Protein AF-0000000080311265 (afdb_homodimer)

Foldseek 3Di:
DFAFPCAPAEEEEAAADFQQLQLVQVSLLRHYAYEYEAEPVGGPQQQPDDHDPSGDPVQQFSCFNYHFWYFHLVDLVSLVLSLLLQLLHQEYTYEDQQPPCVVSLNDPVSNCVSAFQYAYEYEAAAKNDDPCSRPHHALVVLCVLLCVQFAAAAPVDHRDDPPDSVLSNLQSVVRNVVSVVQVCCVPVVVDGYDYHITHSSVSSNVVVVVQVVVVVVPHHHGHDHAADPLQPPWGWAAAQVGFIKTFHQRDLLLLLLLCVLLVNNVCNPQDHSVSCNVCRVVRRVSNNVSRNHHHQVVVCVSSVVSVTDMDTDDDPVCVQVPPVCVVVVQWDWADDPRDIDTDGRDDDADDNRGGRGDGTNDDRNPCHVVCCCVSVVDDPVVVVVCVVVVRTHD/DFAFPCAPAEEEEAAADFQQLQLVQVSLLRHYAYEYEAEPVGGPQQQPDDHDPSGDPVQQQSCFNYHFWYFHLVDLVSLVLSLLLQLLHQEYTYEDQQPPCVVSLNDPVSNCVSAFQYAYEYEAAAKNDDPCSRPHHALVVLCVLLCVQFAAAAPVDGRDDPPDSVLSNLQSVVRNVVSVVQVCCVPVVVDGYDYHITHSSVSSNVVVVVQVVCVVVPHHHGHDHAADPLQPPWGWAAAQVGFIKTFHQRDLLLLLLLCVLLVNNVCNPQDHSVSCNVCRVVRRVSSNVSRNHHHQVVVCVSSVVSVTDMDTDDDPVCVQVPPVCVVVVQWDWADDPRDIDTDGRDDDADDNRGGRGDHTNDDRNPCHVVCCCVSVVDDPVVVVVCVVVVRTHD

Organism: NCBI:txid927083

InterPro domains:
  IPR003673 CoA-transferase family III [PF02515] (6-368)
  IPR023606 CoA-transferase family III domain 1 superfamily [G3DSA:3.40.50.10540] (5-386)
  IPR023606 CoA-transferase family III domain 1 superfamily [SSF89796] (4-392)
  IPR044855 CoA-transferase family III domain 3 superfamily [G3DSA:3.30.1540.10] (232-321)
  IPR050509 Coenzyme A-transferase family III [PTHR48228] (4-392)

Secondary structure (DSSP, 8-state):
----TTTT-EEEE---SSHHHHHHHHHHHTT-EEEEEE-TT--GGGGSSSEETTEEHHHHHHTTTEEEEEE-TTSHHHHHHHHHHHHT-SEEEE-SPTTHHHHTT-SHHHHHTT-TT-EEEEEESS-SSSTTTTS---HHHHHHHTTGGGGBS-TTSS---BSS-HHHHHHHHHHHHHHHHHHHHHHHS-----EEEEEHHHHHHHHTTTHHHHHHTT------TTS-TT-SSEEEEE-TTS-EEEEE--SHHHHHHHHHHTT-GGGTT--SHHHHHHTHHHHHHHHHHHHTTS-HHHHHHHHHHTT--EEE---HHHHHT-HHHHHTT-EEEEEETTEEEEEE--S-EESSS-----S----TTTTHHHHHHHHH---HHHHHHHHHTTSEE-/----TTTT-EEEE---SSHHHHHHHHHHHTT-EEEEEE-TT--GGGGSSSEETTEEHHHHHHTTTEEEEEE-TTSHHHHHHHHHHHHT-SEEEE-SPTTHHHHTT-SHHHHHTT-TT-EEEEEESS-SSSTTTTS---HHHHHHHTTGGGGBS-TTSS---BSS-HHHHHHHHHHHHHHHHHHHHHHHS-----EEEEEHHHHHHHTTTTHHHHHHTT------TTS-TT-SSEEEEE-TTS-EEEEE--SHHHHHHHHHHTT-GGGTT--SHHHHHHTHHHHHHHHHHHHTTS-HHHHHHHHHHTT--EEE---HHHHHT-HHHHHTT-EEEEEETTEEEEEE--S-EESSS-----S----TTTTHHHHHHHHH---HHHHHHHHHTTSEE-

Structure (mmCIF, N/CA/C/O backbone):
data_AF-0000000080311265-model_v1
#
loop_
_entity.id
_entity.type
_entity.pdbx_description
1 polymer 'L-carnitine dehydratase/bile acid-inducible protein F'
#
loop_
_atom_site.group_PDB
_atom_site.id
_atom_site.type_symbol
_atom_site.label_atom_id
_atom_site.label_alt_id
_atom_site.label_comp_id
_atom_site.label_asym_id
_atom_site.label_entity_id
_atom_site.label_seq_id
_atom_site.pdbx_PDB_ins_code
_atom_site.Cartn_x
_atom_site.Cartn_y
_atom_site.Cartn_z
_atom_site.occupancy
_atom_site.B_iso_or_equiv
_atom_site.auth_seq_id
_atom_site.auth_comp_id
_atom_site.auth_asym_id
_atom_site.auth_atom_id
_atom_site.pdbx_PDB_model_num
ATOM 1 N N . MET A 1 1 ? 17.156 -23.5 9.242 1 72 1 MET A N 1
ATOM 2 C CA . MET A 1 1 ? 16.125 -22.469 9.211 1 72 1 MET A CA 1
ATOM 3 C C . MET A 1 1 ? 15.117 -22.75 8.102 1 72 1 MET A C 1
ATOM 5 O O . MET A 1 1 ? 15.445 -23.391 7.105 1 72 1 MET A O 1
ATOM 9 N N . SER A 1 2 ? 13.812 -22.406 8.312 1 84.12 2 SER A N 1
ATOM 10 C CA . SER A 1 2 ? 12.758 -22.672 7.336 1 84.12 2 SER A CA 1
ATOM 11 C C . SER A 1 2 ? 13.023 -21.922 6.031 1 84.12 2 SER A C 1
ATOM 13 O O . SER A 1 2 ? 13.594 -20.828 6.035 1 84.12 2 SER A O 1
ATOM 15 N N . ARG A 1 3 ? 12.875 -22.562 4.984 1 93.5 3 ARG A N 1
ATOM 16 C CA . ARG A 1 3 ? 13 -21.984 3.646 1 93.5 3 ARG A CA 1
ATOM 17 C C . ARG A 1 3 ? 12.133 -20.734 3.498 1 93.5 3 ARG A C 1
ATOM 19 O O . ARG A 1 3 ? 11.062 -20.641 4.102 1 93.5 3 ARG A O 1
ATOM 26 N N . ARG A 1 4 ? 12.711 -19.797 2.826 1 97.38 4 ARG A N 1
ATOM 27 C CA . ARG A 1 4 ? 11.938 -18.609 2.486 1 97.38 4 ARG A CA 1
ATOM 28 C C . ARG A 1 4 ? 11.695 -18.531 0.983 1 97.38 4 ARG A C 1
ATOM 30 O O . ARG A 1 4 ? 12.438 -19.125 0.195 1 97.38 4 ARG A O 1
ATOM 37 N N . PRO A 1 5 ? 10.672 -17.797 0.537 1 98.38 5 PRO A N 1
ATOM 38 C CA . PRO A 1 5 ? 10.203 -17.891 -0.85 1 98.38 5 PRO A CA 1
ATOM 39 C C . PRO A 1 5 ? 11.227 -17.344 -1.851 1 98.38 5 PRO A C 1
ATOM 41 O O . PRO A 1 5 ? 11.242 -17.766 -3.008 1 98.38 5 PRO A O 1
ATOM 44 N N . LEU A 1 6 ? 12.148 -16.453 -1.394 1 98.56 6 LEU A N 1
ATOM 45 C CA . LEU A 1 6 ? 13.047 -15.828 -2.352 1 98.56 6 LEU A CA 1
ATOM 46 C C . LEU A 1 6 ? 14.492 -16.266 -2.107 1 98.56 6 LEU A C 1
ATOM 48 O O . LEU A 1 6 ? 15.43 -15.602 -2.553 1 98.56 6 LEU A O 1
ATOM 52 N N . ASP A 1 7 ? 14.641 -17.359 -1.31 1 98.12 7 ASP A N 1
ATOM 53 C CA . ASP A 1 7 ? 15.977 -17.938 -1.175 1 98.12 7 ASP A CA 1
ATOM 54 C C . ASP A 1 7 ? 16.594 -18.219 -2.543 1 98.12 7 ASP A C 1
ATOM 56 O O . ASP A 1 7 ? 15.93 -18.766 -3.426 1 98.12 7 ASP A O 1
ATOM 60 N N . GLY A 1 8 ? 17.844 -17.781 -2.715 1 97.62 8 GLY A N 1
ATOM 61 C CA . GLY A 1 8 ? 18.547 -18 -3.971 1 97.62 8 GLY A CA 1
ATOM 62 C C . GLY A 1 8 ? 18.469 -16.812 -4.914 1 97.62 8 GLY A C 1
ATOM 63 O O . GLY A 1 8 ? 19.219 -16.734 -5.891 1 97.62 8 GLY A O 1
ATOM 64 N N . VAL A 1 9 ? 17.578 -15.875 -4.691 1 98.69 9 VAL A N 1
ATOM 65 C CA . VAL A 1 9 ? 17.469 -14.672 -5.516 1 98.69 9 VAL A CA 1
ATOM 66 C C . VAL A 1 9 ? 18.484 -13.633 -5.059 1 98.69 9 VAL A C 1
ATOM 68 O O . VAL A 1 9 ? 18.578 -13.336 -3.867 1 98.69 9 VAL A O 1
ATOM 71 N N . ARG A 1 10 ? 19.25 -13.102 -5.941 1 98.81 10 ARG A N 1
ATOM 72 C CA . ARG A 1 10 ? 20.25 -12.078 -5.648 1 98.81 10 ARG A CA 1
ATOM 73 C C . ARG A 1 10 ? 19.781 -10.703 -6.121 1 98.81 10 ARG A C 1
ATOM 75 O O . ARG A 1 10 ? 19.406 -10.539 -7.281 1 98.81 10 ARG A O 1
ATOM 82 N N . VAL A 1 11 ? 19.797 -9.75 -5.215 1 98.94 11 VAL A N 1
ATOM 83 C CA . VAL A 1 11 ? 19.312 -8.398 -5.5 1 98.94 11 VAL A CA 1
ATOM 84 C C . VAL A 1 11 ? 20.453 -7.395 -5.305 1 98.94 11 VAL A C 1
ATOM 86 O O . VAL A 1 11 ? 21.125 -7.402 -4.27 1 98.94 11 VAL A O 1
ATOM 89 N N . LEU A 1 12 ? 20.688 -6.586 -6.301 1 98.94 12 LEU A N 1
ATOM 90 C CA . LEU A 1 12 ? 21.578 -5.441 -6.215 1 98.94 12 LEU A CA 1
ATOM 91 C C . LEU A 1 12 ? 20.797 -4.145 -6.043 1 98.94 12 LEU A C 1
ATOM 93 O O . LEU A 1 12 ? 20.078 -3.729 -6.953 1 98.94 12 LEU A O 1
ATOM 97 N N . GLU A 1 13 ? 20.906 -3.555 -4.891 1 98.88 13 GLU A N 1
ATOM 98 C CA . GLU A 1 13 ? 20.203 -2.32 -4.57 1 98.88 13 GLU A CA 1
ATOM 99 C C . GLU A 1 13 ? 21.125 -1.109 -4.684 1 98.88 13 GLU A C 1
ATOM 101 O O . GLU A 1 13 ? 22.109 -1.006 -3.953 1 98.88 13 GLU A O 1
ATOM 106 N N . LEU A 1 14 ? 20.766 -0.219 -5.586 1 98.5 14 LEU A N 1
ATOM 107 C CA . LEU A 1 14 ? 21.484 1.048 -5.715 1 98.5 14 LEU A CA 1
ATOM 108 C C . LEU A 1 14 ? 20.641 2.199 -5.164 1 98.5 14 LEU A C 1
ATOM 110 O O . LEU A 1 14 ? 21.141 3.32 -5.027 1 98.5 14 LEU A O 1
ATOM 114 N N . GLY A 1 15 ? 19.406 1.894 -4.84 1 93.81 15 GLY A N 1
ATOM 115 C CA . GLY A 1 15 ? 18.484 2.926 -4.398 1 93.81 15 GLY A CA 1
ATOM 116 C C . GLY A 1 15 ? 18.859 3.535 -3.062 1 93.81 15 GLY A C 1
ATOM 117 O O . GLY A 1 15 ? 19.625 2.941 -2.295 1 93.81 15 GLY A O 1
ATOM 118 N N . GLN A 1 16 ? 18.312 4.75 -2.775 1 93.88 16 GLN A N 1
ATOM 119 C CA . GLN A 1 16 ? 18.578 5.48 -1.542 1 93.88 16 GLN A CA 1
ATOM 120 C C . GLN A 1 16 ? 17.281 5.902 -0.858 1 93.88 16 GLN A C 1
ATOM 122 O O . GLN A 1 16 ? 16.219 5.855 -1.466 1 93.88 16 GLN A O 1
ATOM 127 N N . LEU A 1 17 ? 17.406 6.172 0.36 1 92.19 17 LEU A N 1
ATOM 128 C CA . LEU A 1 17 ? 16.312 6.668 1.177 1 92.19 17 LEU A CA 1
ATOM 129 C C . LEU A 1 17 ? 15.25 5.586 1.385 1 92.19 17 LEU A C 1
ATOM 131 O O . LEU A 1 17 ? 15.531 4.543 1.981 1 92.19 17 LEU A O 1
ATOM 135 N N . LEU A 1 18 ? 14.055 5.762 0.728 1 93.81 18 LEU A N 1
ATOM 136 C CA . LEU A 1 18 ? 13.023 4.867 1.25 1 93.81 18 LEU A CA 1
ATOM 137 C C . LEU A 1 18 ? 12.414 4.027 0.132 1 93.81 18 LEU A C 1
ATOM 139 O O . LEU A 1 18 ? 12.43 2.797 0.195 1 93.81 18 LEU A O 1
ATOM 143 N N . ALA A 1 19 ? 11.914 4.555 -0.961 1 96.25 19 ALA A N 1
ATOM 144 C CA . ALA A 1 19 ? 11.055 3.838 -1.896 1 96.25 19 ALA A CA 1
ATOM 145 C C . ALA A 1 19 ? 11.75 2.59 -2.434 1 96.25 19 ALA A C 1
ATOM 147 O O . ALA A 1 19 ? 11.297 1.469 -2.191 1 96.25 19 ALA A O 1
ATOM 148 N N . GLY A 1 20 ? 12.906 2.787 -3.141 1 97.62 20 GLY A N 1
ATOM 149 C CA . GLY A 1 20 ? 13.672 1.652 -3.633 1 97.62 20 GLY A CA 1
ATOM 150 C C . GLY A 1 20 ? 14.133 0.718 -2.529 1 97.62 20 GLY A C 1
ATOM 151 O O . GLY A 1 20 ? 13.844 -0.479 -2.561 1 97.62 20 GLY A O 1
ATOM 152 N N . PRO A 1 21 ? 14.758 1.279 -1.505 1 98.19 21 PRO A N 1
ATOM 153 C CA . PRO A 1 21 ? 15.266 0.469 -0.398 1 98.19 21 PRO A CA 1
ATOM 154 C C . PRO A 1 21 ? 14.172 -0.308 0.323 1 98.19 21 PRO A C 1
ATOM 156 O O . PRO A 1 21 ? 14.414 -1.412 0.818 1 98.19 21 PRO A O 1
ATOM 159 N N . TRP A 1 22 ? 12.922 0.229 0.453 1 98.44 22 TRP A N 1
ATOM 160 C CA . TRP A 1 22 ? 11.828 -0.504 1.092 1 98.44 22 TRP A CA 1
ATOM 161 C C . TRP A 1 22 ? 11.477 -1.754 0.295 1 98.44 22 TRP A C 1
ATOM 163 O O . TRP A 1 22 ? 11.203 -2.809 0.873 1 98.44 22 TRP A O 1
ATOM 173 N N . ALA A 1 23 ? 11.445 -1.627 -1.029 1 98.88 23 ALA A N 1
ATOM 174 C CA . ALA A 1 23 ? 11.242 -2.807 -1.865 1 98.88 23 ALA A CA 1
ATOM 175 C C . ALA A 1 23 ? 12.289 -3.875 -1.571 1 98.88 23 ALA A C 1
ATOM 177 O O . ALA A 1 23 ? 11.953 -5.043 -1.359 1 98.88 23 ALA A O 1
ATOM 178 N N . ALA A 1 24 ? 13.547 -3.447 -1.541 1 98.94 24 ALA A N 1
ATOM 179 C CA . ALA A 1 24 ? 14.641 -4.379 -1.293 1 98.94 24 ALA A CA 1
ATOM 180 C C . ALA A 1 24 ? 14.539 -4.992 0.102 1 98.94 24 ALA A C 1
ATOM 182 O O . ALA A 1 24 ? 14.875 -6.16 0.301 1 98.94 24 ALA A O 1
ATOM 183 N N . THR A 1 25 ? 14.102 -4.195 1.094 1 98.88 25 THR A N 1
ATOM 184 C CA . THR A 1 25 ? 13.93 -4.68 2.459 1 98.88 25 THR A CA 1
ATOM 185 C C . THR A 1 25 ? 12.898 -5.809 2.506 1 98.88 25 THR A C 1
ATOM 187 O O . THR A 1 25 ? 13.125 -6.828 3.164 1 98.88 25 THR A O 1
ATOM 190 N N . MET A 1 26 ? 11.781 -5.613 1.833 1 98.88 26 MET A N 1
ATOM 191 C CA . MET A 1 26 ? 10.766 -6.66 1.794 1 98.88 26 MET A CA 1
ATOM 192 C C . MET A 1 26 ? 11.312 -7.93 1.155 1 98.88 26 MET A C 1
ATOM 194 O O . MET A 1 26 ? 11.086 -9.031 1.663 1 98.88 26 MET A O 1
ATOM 198 N N . LEU A 1 27 ? 12.055 -7.77 0.03 1 98.94 27 LEU A N 1
ATOM 199 C CA . LEU A 1 27 ? 12.633 -8.938 -0.628 1 98.94 27 LEU A CA 1
ATOM 200 C C . LEU A 1 27 ? 13.625 -9.641 0.288 1 98.94 27 LEU A C 1
ATOM 202 O O . LEU A 1 27 ? 13.641 -10.875 0.363 1 98.94 27 LEU A O 1
ATOM 206 N N . ALA A 1 28 ? 14.453 -8.859 1.021 1 98.94 28 ALA A N 1
ATOM 207 C CA . ALA A 1 28 ? 15.438 -9.422 1.947 1 98.94 28 ALA A CA 1
ATOM 208 C C . ALA A 1 28 ? 14.742 -10.172 3.086 1 98.94 28 ALA A C 1
ATOM 210 O O . ALA A 1 28 ? 15.188 -11.25 3.48 1 98.94 28 ALA A O 1
ATOM 211 N N . TYR A 1 29 ? 13.711 -9.617 3.654 1 98.81 29 TYR A N 1
ATOM 212 C CA . TYR A 1 29 ? 12.938 -10.219 4.738 1 98.81 29 TYR A CA 1
ATOM 213 C C . TYR A 1 29 ? 12.414 -11.594 4.344 1 98.81 29 TYR A C 1
ATOM 215 O O . TYR A 1 29 ? 12.336 -12.5 5.176 1 98.81 29 TYR A O 1
ATOM 223 N N . PHE A 1 30 ? 12.094 -11.75 3.037 1 98.88 30 PHE A N 1
ATOM 224 C CA . PHE A 1 30 ? 11.523 -12.992 2.545 1 98.88 30 PHE A CA 1
ATOM 225 C C . PHE A 1 30 ? 12.594 -13.844 1.868 1 98.88 30 PHE A C 1
ATOM 227 O O . PHE A 1 30 ? 12.273 -14.789 1.145 1 98.88 30 PHE A O 1
ATOM 234 N N . GLY A 1 31 ? 13.906 -13.508 2.025 1 98.69 31 GLY A N 1
ATOM 235 C CA . GLY A 1 31 ? 14.922 -14.508 1.783 1 98.69 31 GLY A CA 1
ATOM 236 C C . GLY A 1 31 ? 15.938 -14.094 0.734 1 98.69 31 GLY A C 1
ATOM 237 O O . GLY A 1 31 ? 16.984 -14.727 0.582 1 98.69 31 GLY A O 1
ATOM 238 N N . ALA A 1 32 ? 15.719 -13.008 -0.029 1 98.88 32 ALA A N 1
ATOM 239 C CA . ALA A 1 32 ? 16.656 -12.586 -1.067 1 98.88 32 ALA A CA 1
ATOM 240 C C . ALA A 1 32 ? 17.984 -12.141 -0.46 1 98.88 32 ALA A C 1
ATOM 242 O O . ALA A 1 32 ? 18.016 -11.57 0.634 1 98.88 32 ALA A O 1
ATOM 243 N N . ASP A 1 33 ? 19.047 -12.461 -1.153 1 98.81 33 ASP A N 1
ATOM 244 C CA . ASP A 1 33 ? 20.359 -11.914 -0.816 1 98.81 33 ASP A CA 1
ATOM 245 C C . ASP A 1 33 ? 20.547 -10.523 -1.413 1 98.81 33 ASP A C 1
ATOM 247 O O . ASP A 1 33 ? 20.828 -10.383 -2.605 1 98.81 33 ASP A O 1
ATOM 251 N N . VAL A 1 34 ? 20.438 -9.508 -0.558 1 98.94 34 VAL A N 1
ATOM 252 C CA . VAL A 1 34 ? 20.438 -8.133 -1.043 1 98.94 34 VAL A CA 1
ATOM 253 C C . VAL A 1 34 ? 21.781 -7.48 -0.749 1 98.94 34 VAL A C 1
ATOM 255 O O . VAL A 1 34 ? 22.203 -7.395 0.409 1 98.94 34 VAL A O 1
ATOM 258 N N . ILE A 1 35 ? 22.469 -7.059 -1.793 1 98.94 35 ILE A N 1
ATOM 259 C CA . ILE A 1 35 ? 23.656 -6.219 -1.711 1 98.94 35 ILE A CA 1
ATOM 260 C C . ILE A 1 35 ? 23.266 -4.754 -1.912 1 98.94 35 ILE A C 1
ATOM 262 O O . ILE A 1 35 ? 22.812 -4.367 -2.992 1 98.94 35 ILE A O 1
ATOM 266 N N . LYS A 1 36 ? 23.359 -4.02 -0.889 1 98.88 36 LYS A N 1
ATOM 267 C CA . LYS A 1 36 ? 23.094 -2.588 -0.956 1 98.88 36 LYS A CA 1
ATOM 268 C C . LYS A 1 36 ? 24.375 -1.798 -1.236 1 98.88 36 LYS A C 1
ATOM 270 O O . LYS A 1 36 ? 25.266 -1.742 -0.396 1 98.88 36 LYS A O 1
ATOM 275 N N . VAL A 1 37 ? 24.406 -1.19 -2.375 1 98.88 37 VAL A N 1
ATOM 276 C CA . VAL A 1 37 ? 25.531 -0.331 -2.74 1 98.88 37 VAL A CA 1
ATOM 277 C C . VAL A 1 37 ? 25.281 1.087 -2.232 1 98.88 37 VAL A C 1
ATOM 279 O O . VAL A 1 37 ? 24.234 1.676 -2.502 1 98.88 37 VAL A O 1
ATOM 282 N N . GLU A 1 38 ? 26.203 1.57 -1.474 1 98.38 38 GLU A N 1
ATOM 283 C CA . GLU A 1 38 ? 26.125 2.912 -0.903 1 98.38 38 GLU A CA 1
ATOM 284 C C . GLU A 1 38 ? 27.297 3.77 -1.348 1 98.38 38 GLU A C 1
ATOM 286 O O . GLU A 1 38 ? 28.391 3.252 -1.602 1 98.38 38 GLU A O 1
ATOM 291 N N . PRO A 1 39 ? 27.109 5.109 -1.494 1 97.25 39 PRO A N 1
ATOM 292 C CA . PRO A 1 39 ? 28.25 5.992 -1.707 1 97.25 39 PRO A CA 1
ATOM 293 C C . PRO A 1 39 ? 29.156 6.102 -0.477 1 97.25 39 PRO A C 1
ATOM 295 O O . PRO A 1 39 ? 28.766 5.68 0.615 1 97.25 39 PRO A O 1
ATOM 298 N N . PRO A 1 40 ? 30.406 6.598 -0.57 1 95.88 40 PRO A N 1
ATOM 299 C CA . PRO A 1 40 ? 31.328 6.695 0.562 1 95.88 40 PRO A CA 1
ATOM 300 C C . PRO A 1 40 ? 30.719 7.422 1.758 1 95.88 40 PRO A C 1
ATOM 302 O O . PRO A 1 40 ? 31.031 7.098 2.906 1 95.88 40 PRO A O 1
ATOM 305 N N . GLY A 1 41 ? 29.844 8.328 1.619 1 93.12 41 GLY A N 1
ATOM 306 C CA . GLY A 1 41 ? 29.188 9.031 2.715 1 93.12 41 GLY A CA 1
ATOM 307 C C . GLY A 1 41 ? 27.969 8.297 3.238 1 93.12 41 GLY A C 1
ATOM 308 O O . GLY A 1 41 ? 27.406 8.68 4.273 1 93.12 41 GLY A O 1
ATOM 309 N N . GLY A 1 42 ? 27.641 7.184 2.615 1 96.19 42 GLY A N 1
ATOM 310 C CA . GLY A 1 42 ? 26.516 6.367 3.023 1 96.19 42 GLY A CA 1
ATOM 311 C C . GLY A 1 42 ? 25.188 6.895 2.516 1 96.19 42 GLY A C 1
ATOM 312 O O . GLY A 1 42 ? 25.109 8.008 2 1 96.19 42 GLY A O 1
ATOM 313 N N . ASP A 1 43 ? 24.172 6.062 2.604 1 95.12 43 ASP A N 1
ATOM 314 C CA . ASP A 1 43 ? 22.797 6.488 2.377 1 95.12 43 ASP A CA 1
ATOM 315 C C . ASP A 1 43 ? 22.391 7.582 3.361 1 95.12 43 ASP A C 1
ATOM 317 O O . ASP A 1 43 ? 22.625 7.457 4.566 1 95.12 43 ASP A O 1
ATOM 321 N N . PRO A 1 44 ? 21.734 8.664 2.863 1 89.38 44 PRO A N 1
ATOM 322 C CA . PRO A 1 44 ? 21.359 9.766 3.76 1 89.38 44 PRO A CA 1
ATOM 323 C C . PRO A 1 44 ? 20.469 9.305 4.914 1 89.38 44 PRO A C 1
ATOM 325 O O . PRO A 1 44 ? 20.516 9.883 6 1 89.38 44 PRO A O 1
ATOM 328 N N . ILE A 1 45 ? 19.75 8.234 4.836 1 91.62 45 ILE A N 1
ATOM 329 C CA . ILE A 1 45 ? 18.797 7.773 5.84 1 91.62 45 ILE A CA 1
ATOM 330 C C . ILE A 1 45 ? 19.547 7.312 7.09 1 91.62 45 ILE A C 1
ATOM 332 O O . ILE A 1 45 ? 18.969 7.18 8.164 1 91.62 45 ILE A O 1
ATOM 336 N N . ARG A 1 46 ? 20.875 7.086 6.996 1 94.56 46 ARG A N 1
ATOM 337 C CA . ARG A 1 46 ? 21.688 6.641 8.117 1 94.56 46 ARG A CA 1
ATOM 338 C C . ARG A 1 46 ? 21.703 7.688 9.234 1 94.56 46 ARG A C 1
ATOM 340 O O . ARG A 1 46 ? 22.047 7.379 10.375 1 94.56 46 ARG A O 1
ATOM 347 N N . THR A 1 47 ? 21.312 8.898 8.875 1 89.56 47 THR A N 1
ATOM 348 C CA . THR A 1 47 ? 21.406 9.945 9.883 1 89.56 47 THR A CA 1
ATOM 349 C C . THR A 1 47 ? 20.062 10.641 10.078 1 89.56 47 THR A C 1
ATOM 351 O O . THR A 1 47 ? 20 11.758 10.586 1 89.56 47 THR A O 1
ATOM 354 N N . TRP A 1 48 ? 18.984 10.047 9.617 1 85.25 48 TRP A N 1
ATOM 355 C CA . TRP A 1 48 ? 17.672 10.672 9.711 1 85.25 48 TRP A CA 1
ATOM 356 C C . TRP A 1 48 ? 16.969 10.281 11 1 85.25 48 TRP A C 1
ATOM 358 O O . TRP A 1 48 ? 17.109 9.148 11.469 1 85.25 48 TRP A O 1
ATOM 368 N N . ARG A 1 49 ? 16.141 11.203 11.641 1 88 49 ARG A N 1
ATOM 369 C CA . ARG A 1 49 ? 15.242 10.992 12.773 1 88 49 ARG A CA 1
ATOM 370 C C . ARG A 1 49 ? 16.016 10.672 14.039 1 88 49 ARG A C 1
ATOM 372 O O . ARG A 1 49 ? 16.891 11.438 14.445 1 88 49 ARG A O 1
ATOM 379 N N . VAL A 1 50 ? 15.727 9.539 14.648 1 91.75 50 VAL A N 1
ATOM 380 C CA . VAL A 1 50 ? 16.391 9.234 15.906 1 91.75 50 VAL A CA 1
ATOM 381 C C . VAL A 1 50 ? 17.734 8.547 15.633 1 91.75 50 VAL A C 1
ATOM 383 O O . VAL A 1 50 ? 17.766 7.449 15.062 1 91.75 50 VAL A O 1
ATOM 386 N N . VAL A 1 51 ? 18.844 9.242 16.031 1 93.06 51 VAL A N 1
ATOM 387 C CA . VAL A 1 51 ? 20.188 8.758 15.781 1 93.06 51 VAL A CA 1
ATOM 388 C C . VAL A 1 51 ? 20.859 8.383 17.094 1 93.06 51 VAL A C 1
ATOM 390 O O . VAL A 1 51 ? 20.844 9.164 18.062 1 93.06 51 VAL A O 1
ATOM 393 N N . GLU A 1 52 ? 21.297 7.188 17.172 1 93.81 52 GLU A N 1
ATOM 394 C CA . GLU A 1 52 ? 22.094 6.688 18.297 1 93.81 52 GLU A CA 1
ATOM 395 C C . GLU A 1 52 ? 23.484 6.273 17.844 1 93.81 52 GLU A C 1
ATOM 397 O O . GLU A 1 52 ? 23.625 5.441 16.938 1 93.81 52 GLU A O 1
ATOM 402 N N . ASP A 1 53 ? 24.516 6.844 18.469 1 92.5 53 ASP A N 1
ATOM 403 C CA . ASP A 1 53 ? 25.906 6.551 18.141 1 92.5 53 ASP A CA 1
ATOM 404 C C . ASP A 1 53 ? 26.188 6.758 16.656 1 92.5 53 ASP A C 1
ATOM 406 O O . ASP A 1 53 ? 26.766 5.887 16 1 92.5 53 ASP A O 1
ATOM 410 N N . GLY A 1 54 ? 25.547 7.688 16.062 1 92.38 54 GLY A N 1
ATOM 411 C CA . GLY A 1 54 ? 25.859 8.133 14.719 1 92.38 54 GLY A CA 1
ATOM 412 C C . GLY A 1 54 ? 25.031 7.426 13.656 1 92.38 54 GLY A C 1
ATOM 413 O O . GLY A 1 54 ? 25.156 7.727 12.469 1 92.38 54 GLY A O 1
ATOM 414 N N . THR A 1 55 ? 24.188 6.5 14.047 1 94.81 55 THR A N 1
ATOM 415 C CA . THR A 1 55 ? 23.406 5.746 13.078 1 94.81 55 THR A CA 1
ATOM 416 C C . THR A 1 55 ? 21.922 5.805 13.414 1 94.81 55 THR A C 1
ATOM 418 O O . THR A 1 55 ? 21.531 5.609 14.57 1 94.81 55 THR A O 1
ATOM 421 N N . SER A 1 56 ? 21.172 6.09 12.406 1 94.88 56 SER A N 1
ATOM 422 C CA . SER A 1 56 ? 19.719 6.191 12.531 1 94.88 56 SER A CA 1
ATOM 423 C C . SER A 1 56 ? 19.109 4.852 12.914 1 94.88 56 SER A C 1
ATOM 425 O O . SER A 1 56 ? 19.516 3.807 12.398 1 94.88 56 SER A O 1
ATOM 427 N N . LEU A 1 57 ? 18.094 4.887 13.859 1 96.38 57 LEU A N 1
ATOM 428 C CA . LEU A 1 57 ? 17.344 3.678 14.172 1 96.38 57 LEU A CA 1
ATOM 429 C C . LEU A 1 57 ? 16.531 3.219 12.977 1 96.38 57 LEU A C 1
ATOM 431 O O . LEU A 1 57 ? 16.281 2.021 12.805 1 96.38 57 LEU A O 1
ATOM 435 N N . TRP A 1 58 ? 16.141 4.203 12.188 1 95.75 58 TRP A N 1
ATOM 436 C CA . TRP A 1 58 ? 15.43 3.885 10.945 1 95.75 58 TRP A CA 1
ATOM 437 C C . TRP A 1 58 ? 16.312 3.057 10.016 1 95.75 58 TRP A C 1
ATOM 439 O O . TRP A 1 58 ? 15.844 2.084 9.414 1 95.75 58 TRP A O 1
ATOM 449 N N . TRP A 1 59 ? 17.578 3.387 9.891 1 96.69 59 TRP A N 1
ATOM 450 C CA . 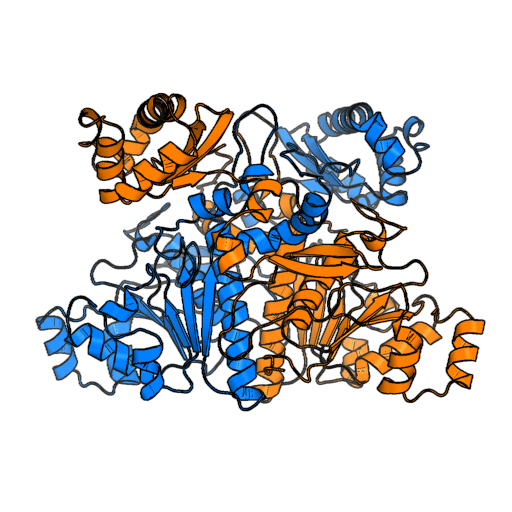TRP A 1 59 ? 18.516 2.598 9.102 1 96.69 59 TRP A CA 1
ATOM 451 C C . TRP A 1 59 ? 18.594 1.161 9.609 1 96.69 59 TRP A C 1
ATOM 453 O O . TRP A 1 59 ? 18.578 0.216 8.812 1 96.69 59 TRP A O 1
ATOM 463 N N . ARG A 1 60 ? 18.641 1.002 10.914 1 98.31 60 ARG A N 1
ATOM 464 C CA . ARG A 1 60 ? 18.766 -0.326 11.508 1 98.31 60 ARG A CA 1
ATOM 465 C C . ARG A 1 60 ? 17.594 -1.214 11.094 1 98.31 60 ARG A C 1
ATOM 467 O O . ARG A 1 60 ? 17.766 -2.414 10.867 1 98.31 60 ARG A O 1
ATOM 474 N N . SER A 1 61 ? 16.438 -0.627 10.977 1 98.31 61 SER A N 1
ATOM 475 C CA . SER A 1 61 ? 15.242 -1.355 10.562 1 98.31 61 SER A CA 1
ATOM 476 C C . SER A 1 61 ? 15.211 -1.546 9.047 1 98.31 61 SER A C 1
ATOM 478 O O . SER A 1 61 ? 15.047 -2.668 8.562 1 98.31 61 SER A O 1
ATOM 480 N N . LEU A 1 62 ? 15.391 -0.508 8.273 1 97.94 62 LEU A N 1
ATOM 481 C CA . LEU A 1 62 ? 15.211 -0.488 6.828 1 97.94 62 LEU A CA 1
ATOM 482 C C . LEU A 1 62 ? 16.266 -1.357 6.141 1 97.94 62 LEU A C 1
ATOM 484 O O . LEU A 1 62 ? 15.984 -1.97 5.105 1 97.94 62 LEU A O 1
ATOM 488 N N . ALA A 1 63 ? 17.453 -1.443 6.703 1 98.56 63 ALA A N 1
ATOM 489 C CA . ALA A 1 63 ? 18.547 -2.15 6.047 1 98.56 63 ALA A CA 1
ATOM 490 C C . ALA A 1 63 ? 18.719 -3.557 6.617 1 98.56 63 ALA A C 1
ATOM 492 O O . ALA A 1 63 ? 19.719 -4.227 6.355 1 98.56 63 ALA A O 1
ATOM 493 N N . ARG A 1 64 ? 17.719 -3.996 7.41 1 98.75 64 ARG A N 1
ATOM 494 C CA . ARG A 1 64 ? 17.797 -5.344 7.965 1 98.75 64 ARG A CA 1
ATOM 495 C C . ARG A 1 64 ? 18 -6.375 6.859 1 98.75 64 ARG A C 1
ATOM 497 O O . ARG A 1 64 ? 17.469 -6.238 5.758 1 98.75 64 ARG A O 1
ATOM 504 N N . ASN A 1 65 ? 18.812 -7.355 7.156 1 98.75 65 ASN A N 1
ATOM 505 C CA . ASN A 1 65 ? 19.078 -8.516 6.312 1 98.75 65 ASN A CA 1
ATOM 506 C C . ASN A 1 65 ? 19.875 -8.125 5.066 1 98.75 65 ASN A C 1
ATOM 508 O O . ASN A 1 65 ? 20.156 -8.969 4.215 1 98.75 65 ASN A O 1
ATOM 512 N N . LYS A 1 66 ? 20.312 -6.836 4.879 1 98.81 66 LYS A N 1
ATOM 513 C CA . LYS A 1 66 ? 21.062 -6.418 3.699 1 98.81 66 LYS A CA 1
ATOM 514 C C . LYS A 1 66 ? 22.562 -6.383 3.99 1 98.81 66 LYS A C 1
ATOM 516 O O . LYS A 1 66 ? 22.969 -6.176 5.133 1 98.81 66 LYS A O 1
ATOM 521 N N . ARG A 1 67 ? 23.328 -6.578 2.969 1 98.75 67 ARG A N 1
ATOM 522 C CA . ARG A 1 67 ? 24.781 -6.422 3.035 1 98.75 67 ARG A CA 1
ATOM 523 C C . ARG A 1 67 ? 25.219 -5.062 2.494 1 98.75 67 ARG A C 1
ATOM 525 O O . ARG A 1 67 ? 24.969 -4.75 1.325 1 98.75 67 ARG A O 1
ATOM 532 N N . SER A 1 68 ? 25.828 -4.277 3.322 1 98.69 68 SER A N 1
ATOM 533 C CA . SER A 1 68 ? 26.25 -2.926 2.959 1 98.69 68 SER A CA 1
ATOM 534 C C . SER A 1 68 ? 27.594 -2.932 2.262 1 98.69 68 SER A C 1
ATOM 536 O O . SER A 1 68 ? 28.594 -3.408 2.82 1 98.69 68 SER A O 1
ATOM 538 N N . VAL A 1 69 ? 27.641 -2.42 1.078 1 98.81 69 VAL A N 1
ATOM 539 C CA . VAL A 1 69 ? 28.844 -2.322 0.263 1 98.81 69 VAL A CA 1
ATOM 540 C C . VAL A 1 69 ? 29.047 -0.878 -0.188 1 98.81 69 VAL A C 1
ATOM 542 O O . VAL A 1 69 ? 28.125 -0.242 -0.692 1 98.81 69 VAL A O 1
ATOM 545 N N . VAL A 1 70 ? 30.266 -0.377 0.009 1 98.81 70 VAL A N 1
ATOM 546 C CA . VAL A 1 70 ? 30.531 0.996 -0.404 1 98.81 70 VAL A CA 1
ATOM 547 C C . VAL A 1 70 ? 31.281 0.999 -1.734 1 98.81 70 VAL A C 1
ATOM 549 O O . VAL A 1 70 ? 32.375 0.443 -1.838 1 98.81 70 VAL A O 1
ATOM 552 N N . ILE A 1 71 ? 30.719 1.536 -2.719 1 98.81 71 ILE A N 1
ATOM 553 C CA . ILE A 1 71 ? 31.312 1.759 -4.027 1 98.81 71 ILE A CA 1
ATOM 554 C C . ILE A 1 71 ? 31.031 3.184 -4.496 1 98.81 71 ILE A C 1
ATOM 556 O O . ILE A 1 71 ? 29.875 3.617 -4.5 1 98.81 71 ILE A O 1
ATOM 560 N N . ASP A 1 72 ? 32.031 3.924 -4.859 1 98.38 72 ASP A N 1
ATOM 561 C CA . ASP A 1 72 ? 31.859 5.285 -5.355 1 98.38 72 ASP A CA 1
ATOM 562 C C . ASP A 1 72 ? 31.578 5.293 -6.855 1 98.38 72 ASP A C 1
ATOM 564 O O . ASP A 1 72 ? 32.469 5.109 -7.668 1 98.38 72 ASP A O 1
ATOM 568 N N . LEU A 1 73 ? 30.375 5.641 -7.207 1 97.44 73 LEU A N 1
ATOM 569 C CA . LEU A 1 73 ? 29.938 5.57 -8.594 1 97.44 73 LEU A CA 1
ATOM 570 C C . LEU A 1 73 ? 30.438 6.781 -9.383 1 97.44 73 LEU A C 1
ATOM 572 O O . LEU A 1 73 ? 30.234 6.855 -10.602 1 97.44 73 LEU A O 1
ATOM 576 N N . ARG A 1 74 ? 31.156 7.664 -8.758 1 95.38 74 ARG A N 1
ATOM 577 C CA . ARG A 1 74 ? 31.781 8.781 -9.461 1 95.38 74 ARG A CA 1
ATOM 578 C C . ARG A 1 74 ? 33.031 8.328 -10.203 1 95.38 74 ARG A C 1
ATOM 580 O O . ARG A 1 74 ? 33.5 9.016 -11.109 1 95.38 74 ARG A O 1
ATOM 587 N N . HIS A 1 75 ? 33.531 7.223 -9.766 1 96.94 75 HIS A N 1
ATOM 588 C CA . HIS A 1 75 ? 34.688 6.613 -10.414 1 96.94 75 HIS A CA 1
ATOM 589 C C . HIS A 1 75 ? 34.25 5.648 -11.516 1 96.94 75 HIS A C 1
ATOM 591 O O . HIS A 1 75 ? 33.344 4.859 -11.328 1 96.94 75 HIS A O 1
ATOM 597 N N . ASP A 1 76 ? 35 5.695 -12.586 1 97.75 76 ASP A N 1
ATOM 598 C CA . ASP A 1 76 ? 34.75 4.734 -13.656 1 97.75 76 ASP A CA 1
ATOM 599 C C . ASP A 1 76 ? 34.906 3.301 -13.156 1 97.75 76 ASP A C 1
ATOM 601 O O . ASP A 1 76 ? 34.125 2.42 -13.523 1 97.75 76 ASP A O 1
ATOM 605 N N . GLU A 1 77 ? 35.844 3.156 -12.352 1 98 77 GLU A N 1
ATOM 606 C CA . GLU A 1 77 ? 36.094 1.821 -11.812 1 98 77 GLU A CA 1
ATOM 607 C C . GLU A 1 77 ? 34.969 1.376 -10.898 1 98 77 GLU A C 1
ATOM 609 O O . GLU A 1 77 ? 34.656 0.186 -10.82 1 98 77 GLU A O 1
ATOM 614 N N . GLY A 1 78 ? 34.406 2.291 -10.141 1 98.44 78 GLY A N 1
ATOM 615 C CA . GLY A 1 78 ? 33.25 1.973 -9.328 1 98.44 78 GLY A CA 1
ATOM 616 C C . GLY A 1 78 ? 32.062 1.518 -10.148 1 98.44 78 GLY A C 1
ATOM 617 O O . GLY A 1 78 ? 31.406 0.535 -9.805 1 98.44 78 GLY A O 1
ATOM 618 N N . ARG A 1 79 ? 31.812 2.201 -11.273 1 98.44 79 ARG A N 1
ATOM 619 C CA . ARG A 1 79 ? 30.734 1.826 -12.18 1 98.44 79 ARG A CA 1
ATOM 620 C C . ARG A 1 79 ? 30.984 0.458 -12.805 1 98.44 79 ARG A C 1
ATOM 622 O O . ARG A 1 79 ? 30.062 -0.327 -12.992 1 98.44 79 ARG A O 1
ATOM 629 N N . ALA A 1 80 ? 32.219 0.194 -13.109 1 98 80 ALA A N 1
ATOM 630 C CA . ALA A 1 80 ? 32.594 -1.11 -13.656 1 98 80 ALA A CA 1
ATOM 631 C C . ALA A 1 80 ? 32.312 -2.223 -12.648 1 98 80 ALA A C 1
ATOM 633 O O . ALA A 1 80 ? 31.859 -3.307 -13.016 1 98 80 ALA A O 1
ATOM 634 N N . LEU A 1 81 ? 32.656 -1.996 -11.375 1 98.44 81 LEU A N 1
ATOM 635 C CA . LEU A 1 81 ? 32.375 -2.971 -10.328 1 98.44 81 LEU A CA 1
ATOM 636 C C . LEU A 1 81 ? 30.891 -3.254 -10.211 1 98.44 81 LEU A C 1
ATOM 638 O O . LEU A 1 81 ? 30.484 -4.41 -10.094 1 98.44 81 LEU A O 1
ATOM 642 N N . VAL A 1 82 ? 30.078 -2.201 -10.234 1 98.56 82 VAL A N 1
ATOM 643 C CA . VAL A 1 82 ? 28.625 -2.35 -10.133 1 98.56 82 VAL A CA 1
ATOM 644 C C . VAL A 1 82 ? 28.094 -3.137 -11.328 1 98.56 82 VAL A C 1
ATOM 646 O O . VAL A 1 82 ? 27.203 -3.969 -11.18 1 98.56 82 VAL A O 1
ATOM 649 N N . LYS A 1 83 ? 28.641 -2.859 -12.5 1 98.19 83 LYS A N 1
ATOM 650 C CA . LYS A 1 83 ? 28.25 -3.613 -13.688 1 98.19 83 LYS A CA 1
ATOM 651 C C . LYS A 1 83 ? 28.547 -5.102 -13.516 1 98.19 83 LYS A C 1
ATOM 653 O O . LYS A 1 83 ? 27.734 -5.945 -13.891 1 98.19 83 LYS A O 1
ATOM 658 N N . GLN A 1 84 ? 29.703 -5.414 -12.992 1 98.06 84 GLN A N 1
ATOM 659 C CA . GLN A 1 84 ? 30.078 -6.801 -12.734 1 98.06 84 GLN A CA 1
ATOM 660 C C . GLN A 1 84 ? 29.156 -7.438 -11.703 1 98.06 84 GLN A C 1
ATOM 662 O O . GLN A 1 84 ? 28.75 -8.594 -11.852 1 98.06 84 GLN A O 1
ATOM 667 N N . LEU A 1 85 ? 28.828 -6.719 -10.648 1 98.5 85 LEU A N 1
ATOM 668 C CA . LEU A 1 85 ? 27.906 -7.23 -9.633 1 98.5 85 LEU A CA 1
ATOM 669 C C . LEU A 1 85 ? 26.516 -7.473 -10.234 1 98.5 85 LEU A C 1
ATOM 671 O O . LEU A 1 85 ? 25.859 -8.445 -9.883 1 98.5 85 LEU A O 1
ATOM 675 N N . ALA A 1 86 ? 26.078 -6.535 -11.094 1 98.38 86 ALA A N 1
ATOM 676 C CA . ALA A 1 86 ? 24.781 -6.684 -11.758 1 98.38 86 ALA A CA 1
ATOM 677 C C . ALA A 1 86 ? 24.734 -7.969 -12.586 1 98.38 86 ALA A C 1
ATOM 679 O O . ALA A 1 86 ? 23.703 -8.633 -12.648 1 98.38 86 ALA A O 1
ATOM 680 N N . ALA A 1 87 ? 25.859 -8.328 -13.18 1 97.19 87 ALA A N 1
ATOM 681 C CA . ALA A 1 87 ? 25.938 -9.508 -14.039 1 97.19 87 ALA A CA 1
ATOM 682 C C . ALA A 1 87 ? 25.75 -10.789 -13.234 1 97.19 87 ALA A C 1
ATOM 684 O O . ALA A 1 87 ? 25.422 -11.836 -13.789 1 97.19 87 ALA A O 1
ATOM 685 N N . THR A 1 88 ? 25.922 -10.711 -11.953 1 96.69 88 THR A N 1
ATOM 686 C CA . THR A 1 88 ? 25.766 -11.883 -11.094 1 96.69 88 THR A CA 1
ATOM 687 C C . THR A 1 88 ? 24.484 -11.766 -10.266 1 96.69 88 THR A C 1
ATOM 689 O O . THR A 1 88 ? 24.312 -12.477 -9.273 1 96.69 88 THR A O 1
ATOM 692 N N . SER A 1 89 ? 23.641 -10.82 -10.586 1 98.31 89 SER A N 1
ATOM 693 C CA . SER A 1 89 ? 22.406 -10.578 -9.828 1 98.31 89 SER A CA 1
ATOM 694 C C . SER A 1 89 ? 21.172 -10.961 -10.641 1 98.31 89 SER A C 1
ATOM 696 O O . SER A 1 89 ? 21.234 -11.055 -11.867 1 98.31 89 SER A O 1
ATOM 698 N N . ASP A 1 90 ? 20.109 -11.234 -9.961 1 98.62 90 ASP A N 1
ATOM 699 C CA . ASP A 1 90 ? 18.812 -11.508 -10.586 1 98.62 90 ASP A CA 1
ATOM 700 C C . ASP A 1 90 ? 18 -10.234 -10.734 1 98.62 90 ASP A C 1
ATOM 702 O O . ASP A 1 90 ? 17.172 -10.125 -11.641 1 98.62 90 ASP A O 1
ATOM 706 N N . VAL A 1 91 ? 18.156 -9.32 -9.836 1 98.94 91 VAL A N 1
ATOM 707 C CA . VAL A 1 91 ? 17.375 -8.094 -9.75 1 98.94 91 VAL A CA 1
ATOM 708 C C . VAL A 1 91 ? 18.297 -6.906 -9.477 1 98.94 91 VAL A C 1
ATOM 710 O O . VAL A 1 91 ? 19.25 -7.023 -8.695 1 98.94 91 VAL A O 1
ATOM 713 N N . LEU A 1 92 ? 18.125 -5.801 -10.109 1 98.94 92 LEU A N 1
ATOM 714 C CA . LEU A 1 92 ? 18.703 -4.508 -9.758 1 98.94 92 LEU A CA 1
ATOM 715 C C . LEU A 1 92 ? 17.609 -3.488 -9.453 1 98.94 92 LEU A C 1
ATOM 717 O O . LEU A 1 92 ? 16.641 -3.365 -10.203 1 98.94 92 LEU A O 1
ATOM 721 N N . ILE A 1 93 ? 17.703 -2.795 -8.32 1 98.94 93 ILE A N 1
ATOM 722 C CA . ILE A 1 93 ? 16.734 -1.794 -7.891 1 98.94 93 ILE A CA 1
ATOM 723 C C . ILE A 1 93 ? 17.406 -0.429 -7.785 1 98.94 93 ILE A C 1
ATOM 725 O O . ILE A 1 93 ? 18.453 -0.295 -7.148 1 98.94 93 ILE A O 1
ATOM 729 N N . GLU A 1 94 ? 16.828 0.538 -8.422 1 98.56 94 GLU A N 1
ATOM 730 C CA . GLU A 1 94 ? 17.312 1.905 -8.281 1 98.56 94 GLU A CA 1
ATOM 731 C C . GLU A 1 94 ? 16.156 2.9 -8.195 1 98.56 94 GLU A C 1
ATOM 733 O O . GLU A 1 94 ? 15.039 2.596 -8.602 1 98.56 94 GLU A O 1
ATOM 738 N N . ASN A 1 95 ? 16.375 4.066 -7.566 1 97.12 95 ASN A N 1
ATOM 739 C CA . ASN A 1 95 ? 15.367 5.121 -7.516 1 97.12 95 ASN A CA 1
ATOM 740 C C . ASN A 1 95 ? 15.984 6.5 -7.711 1 97.12 95 ASN A C 1
ATOM 742 O O . ASN A 1 95 ? 15.703 7.426 -6.949 1 97.12 95 ASN A O 1
ATOM 746 N N . PHE A 1 96 ? 16.891 6.586 -8.68 1 94.81 96 PHE A N 1
ATOM 747 C CA . PHE A 1 96 ? 17.484 7.867 -9.055 1 94.81 96 PHE A CA 1
ATOM 748 C C . PHE A 1 96 ? 16.594 8.594 -10.062 1 94.81 96 PHE A C 1
ATOM 750 O O . PHE A 1 96 ? 15.656 8.016 -10.602 1 94.81 96 PHE A O 1
ATOM 757 N N . ARG A 1 97 ? 16.906 9.891 -10.266 1 92.25 97 ARG A N 1
ATOM 758 C CA . ARG A 1 97 ? 16.219 10.633 -11.32 1 92.25 97 ARG A CA 1
ATOM 759 C C . ARG A 1 97 ? 16.406 9.953 -12.672 1 92.25 97 ARG A C 1
ATOM 761 O O . ARG A 1 97 ? 17.484 9.477 -13 1 92.25 97 ARG A O 1
ATOM 768 N N . PRO A 1 98 ? 15.312 9.922 -13.484 1 95.44 98 PRO A N 1
ATOM 769 C CA . PRO A 1 98 ? 15.445 9.328 -14.812 1 95.44 98 PRO A CA 1
ATOM 770 C C . PRO A 1 98 ? 16.625 9.906 -15.602 1 95.44 98 PRO A C 1
ATOM 772 O O . PRO A 1 98 ? 16.797 11.133 -15.641 1 95.44 98 PRO A O 1
ATOM 775 N N . GLY A 1 99 ? 17.438 9.016 -16.172 1 95.75 99 GLY A N 1
ATOM 776 C CA . GLY A 1 99 ? 18.594 9.445 -16.953 1 95.75 99 GLY A CA 1
ATOM 777 C C . GLY A 1 99 ? 19.906 9.258 -16.203 1 95.75 99 GLY A C 1
ATOM 778 O O . GLY A 1 99 ? 20.969 9.133 -16.828 1 95.75 99 GLY A O 1
ATOM 779 N N . THR A 1 100 ? 19.875 9.211 -14.867 1 95.38 100 THR A N 1
ATOM 780 C CA . THR A 1 100 ? 21.078 9.125 -14.062 1 95.38 100 THR A CA 1
ATOM 781 C C . THR A 1 100 ? 21.812 7.809 -14.312 1 95.38 100 THR A C 1
ATOM 783 O O . THR A 1 100 ? 23.016 7.797 -14.57 1 95.38 100 THR A O 1
ATOM 786 N N . MET A 1 101 ? 21.141 6.707 -14.258 1 97.62 101 MET A N 1
ATOM 787 C CA . MET A 1 101 ? 21.75 5.391 -14.461 1 97.62 101 MET A CA 1
ATOM 788 C C . MET A 1 101 ? 22.312 5.266 -15.875 1 97.62 101 MET A C 1
ATOM 790 O O . MET A 1 101 ? 23.359 4.645 -16.078 1 97.62 101 MET A O 1
ATOM 794 N N . GLU A 1 102 ? 21.625 5.852 -16.859 1 97.5 102 GLU A N 1
ATOM 795 C CA . GLU A 1 102 ? 22.109 5.863 -18.234 1 97.5 102 GLU A CA 1
ATOM 796 C C . GLU A 1 102 ? 23.406 6.645 -18.344 1 97.5 102 GLU A C 1
ATOM 798 O O . GLU A 1 102 ? 24.344 6.219 -19.047 1 97.5 102 GLU A O 1
ATOM 803 N N . GLN A 1 103 ? 23.453 7.781 -17.641 1 97.06 103 GLN A N 1
ATOM 804 C CA . GLN A 1 103 ? 24.672 8.578 -17.641 1 97.06 103 GLN A CA 1
ATOM 805 C C . GLN A 1 103 ? 25.844 7.781 -17.078 1 97.06 103 GLN A C 1
ATOM 807 O O . GLN A 1 103 ? 26.984 7.973 -17.5 1 97.06 103 GLN A O 1
ATOM 812 N N . TRP A 1 104 ? 25.562 6.879 -16.188 1 97.44 104 TRP A N 1
ATOM 813 C CA . TRP A 1 104 ? 26.594 6.062 -15.547 1 97.44 104 TRP A CA 1
ATOM 814 C C . TRP A 1 104 ? 26.875 4.809 -16.359 1 97.44 104 TRP A C 1
ATOM 816 O O . TRP A 1 104 ? 27.719 3.992 -15.992 1 97.44 104 TRP A O 1
ATOM 826 N N . GLY A 1 105 ? 26.156 4.609 -17.469 1 97.44 105 GLY A N 1
ATOM 827 C CA . GLY A 1 105 ? 26.297 3.395 -18.266 1 97.44 105 GLY A CA 1
ATOM 828 C C . GLY A 1 105 ? 25.75 2.168 -17.562 1 97.44 105 GLY A C 1
ATOM 829 O O . GLY A 1 105 ? 26.219 1.054 -17.781 1 97.44 105 GLY A O 1
ATOM 830 N N . LEU A 1 106 ? 24.797 2.377 -16.703 1 98.25 106 LEU A N 1
ATOM 831 C CA . LEU A 1 106 ? 24.234 1.302 -15.898 1 98.25 106 LEU A CA 1
ATOM 832 C C . LEU A 1 106 ? 22.719 1.196 -16.125 1 98.25 106 LEU A C 1
ATOM 834 O O . LEU A 1 106 ? 22.031 0.537 -15.352 1 98.25 106 LEU A O 1
ATOM 838 N N . GLY A 1 107 ? 22.203 1.86 -17.156 1 98.06 107 GLY A N 1
ATOM 839 C CA . GLY A 1 107 ? 20.781 1.783 -17.469 1 98.06 107 GLY A CA 1
ATOM 840 C C . GLY A 1 107 ? 20.344 0.403 -17.922 1 98.06 107 GLY A C 1
ATOM 841 O O . GLY A 1 107 ? 21.172 -0.474 -18.156 1 98.06 107 GLY A O 1
ATOM 842 N N . PRO A 1 108 ? 19.062 0.233 -18.016 1 97.62 108 PRO A N 1
ATOM 843 C CA . PRO A 1 108 ? 18.547 -1.081 -18.422 1 97.62 108 PRO A CA 1
ATOM 844 C C . PRO A 1 108 ? 19.156 -1.566 -19.734 1 97.62 108 PRO A C 1
ATOM 846 O O . PRO A 1 108 ? 19.531 -2.732 -19.844 1 97.62 108 PRO A O 1
ATOM 849 N N . ASP A 1 109 ? 19.234 -0.71 -20.719 1 96.56 109 ASP A N 1
ATOM 850 C CA . ASP A 1 109 ? 19.75 -1.097 -22.016 1 96.56 109 ASP A CA 1
ATOM 851 C C . ASP A 1 109 ? 21.25 -1.389 -21.953 1 96.56 109 ASP A C 1
ATOM 853 O O . ASP A 1 109 ? 21.766 -2.23 -22.703 1 96.56 109 ASP A O 1
ATOM 857 N N . ASP A 1 110 ? 21.922 -0.693 -21.078 1 97.25 110 ASP A N 1
ATOM 858 C CA . ASP A 1 110 ? 23.344 -0.903 -20.891 1 97.25 110 ASP A CA 1
ATOM 859 C C . ASP A 1 110 ? 23.625 -2.285 -20.312 1 97.25 110 ASP A C 1
ATOM 861 O O . ASP A 1 110 ? 24.656 -2.893 -20.609 1 97.25 110 ASP A O 1
ATOM 865 N N . LEU A 1 111 ? 22.75 -2.762 -19.453 1 97.69 111 LEU A N 1
ATOM 866 C CA . LEU A 1 111 ? 23 -3.998 -18.719 1 97.69 111 LEU A CA 1
ATOM 867 C C . LEU A 1 111 ? 22.344 -5.184 -19.422 1 97.69 111 LEU A C 1
ATOM 869 O O . LEU A 1 111 ? 22.703 -6.336 -19.156 1 97.69 111 LEU A O 1
ATOM 873 N N . ARG A 1 112 ? 21.391 -5.016 -20.281 1 93.38 112 ARG A N 1
ATOM 874 C CA . ARG A 1 112 ? 20.609 -6.062 -20.922 1 93.38 112 ARG A CA 1
ATOM 875 C C . ARG A 1 112 ? 21.5 -6.988 -21.734 1 93.38 112 ARG A C 1
ATOM 877 O O . ARG A 1 112 ? 21.266 -8.195 -21.797 1 93.38 112 ARG A O 1
ATOM 884 N N . ALA A 1 113 ? 22.484 -6.453 -22.391 1 89.44 113 ALA A N 1
ATOM 885 C CA . ALA A 1 113 ? 23.344 -7.25 -23.266 1 89.44 113 ALA A CA 1
ATOM 886 C C . ALA A 1 113 ? 24.125 -8.289 -22.469 1 89.44 113 ALA A C 1
ATOM 888 O O . ALA A 1 113 ? 24.266 -9.43 -22.906 1 89.44 113 ALA A O 1
ATOM 889 N N . SER A 1 114 ? 24.531 -7.906 -21.359 1 92.06 114 SER A N 1
ATOM 890 C CA . SER A 1 114 ? 25.375 -8.797 -20.562 1 92.06 114 SER A CA 1
ATOM 891 C C . SER A 1 114 ? 24.531 -9.609 -19.578 1 92.06 114 SER A C 1
ATOM 893 O O . SER A 1 114 ? 24.969 -10.641 -19.078 1 92.06 114 SER A O 1
ATOM 895 N N . SER A 1 115 ? 23.359 -9.125 -19.312 1 95.31 115 SER A N 1
ATOM 896 C CA . SER A 1 115 ? 22.5 -9.773 -18.328 1 95.31 115 SER A CA 1
ATOM 897 C C . SER A 1 115 ? 21.062 -9.812 -18.797 1 95.31 115 SER A C 1
ATOM 899 O O . SER A 1 115 ? 20.172 -9.203 -18.188 1 95.31 115 SER A O 1
ATOM 901 N N . PRO A 1 116 ? 20.75 -10.617 -19.812 1 95.19 116 PRO A N 1
ATOM 902 C CA . PRO A 1 116 ? 19.422 -10.617 -20.391 1 95.19 116 PRO A CA 1
ATOM 903 C C . PRO A 1 116 ? 18.344 -11.102 -19.422 1 95.19 116 PRO A C 1
ATOM 905 O O . PRO A 1 116 ? 17.156 -10.844 -19.641 1 95.19 116 PRO A O 1
ATOM 908 N N . ARG A 1 117 ? 18.734 -11.789 -18.391 1 97.44 117 ARG A N 1
ATOM 909 C CA . ARG A 1 117 ? 17.75 -12.344 -17.453 1 97.44 117 ARG A CA 1
ATOM 910 C C . ARG A 1 117 ? 17.531 -11.391 -16.266 1 97.44 117 ARG A C 1
ATOM 912 O O . ARG A 1 117 ? 16.734 -11.68 -15.383 1 97.44 117 ARG A O 1
ATOM 919 N N . LEU A 1 118 ? 18.188 -10.203 -16.281 1 98.62 118 LEU A N 1
ATOM 920 C CA . LEU A 1 118 ? 18.125 -9.258 -15.18 1 98.62 118 LEU A CA 1
ATOM 921 C C . LEU A 1 118 ? 16.75 -8.594 -15.102 1 98.62 118 LEU A C 1
ATOM 923 O O . LEU A 1 118 ? 16.25 -8.086 -16.094 1 98.62 118 LEU A O 1
ATOM 927 N N . VAL A 1 119 ? 16.094 -8.68 -13.984 1 98.88 119 VAL A N 1
ATOM 928 C CA . VAL A 1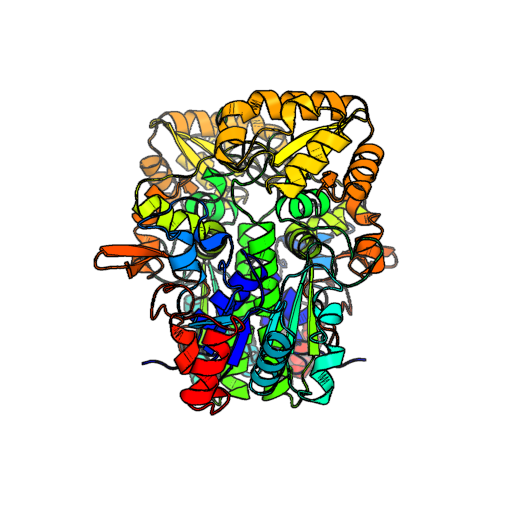 119 ? 14.938 -7.848 -13.672 1 98.88 119 VAL A CA 1
ATOM 929 C C . VAL A 1 119 ? 15.398 -6.492 -13.148 1 98.88 119 VAL A C 1
ATOM 931 O O . VAL A 1 119 ? 16.047 -6.41 -12.109 1 98.88 119 VAL A O 1
ATOM 934 N N . TYR A 1 120 ? 15.109 -5.43 -13.867 1 98.88 120 TYR A N 1
ATOM 935 C CA . TYR A 1 120 ? 15.57 -4.078 -13.57 1 98.88 120 TYR A CA 1
ATOM 936 C C . TYR A 1 120 ? 14.422 -3.205 -13.078 1 98.88 120 TYR A C 1
ATOM 938 O O . TYR A 1 120 ? 13.547 -2.818 -13.859 1 98.88 120 TYR A O 1
ATOM 946 N N . ALA A 1 121 ? 14.43 -2.869 -11.766 1 98.88 121 ALA A N 1
ATOM 947 C CA . ALA A 1 121 ? 13.352 -2.072 -11.195 1 98.88 121 ALA A CA 1
ATOM 948 C C . ALA A 1 121 ? 13.781 -0.619 -11.008 1 98.88 121 ALA A C 1
ATOM 950 O O . ALA A 1 121 ? 14.812 -0.344 -10.383 1 98.88 121 ALA A O 1
ATOM 951 N N . ARG A 1 122 ? 12.977 0.263 -11.539 1 98.62 122 ARG A N 1
ATOM 952 C CA . ARG A 1 122 ? 13.219 1.699 -11.469 1 98.62 122 ARG A CA 1
ATOM 953 C C . ARG A 1 122 ? 12.07 2.416 -10.766 1 98.62 122 ARG A C 1
ATOM 955 O O . ARG A 1 122 ? 10.922 2.338 -11.203 1 98.62 122 ARG A O 1
ATOM 962 N N . VAL A 1 123 ? 12.359 3.082 -9.656 1 98.12 123 VAL A N 1
ATOM 963 C CA . VAL A 1 123 ? 11.359 3.828 -8.906 1 98.12 123 VAL A CA 1
ATOM 964 C C . VAL A 1 123 ? 11.633 5.324 -9.016 1 98.12 123 VAL A C 1
ATOM 966 O O . VAL A 1 123 ? 12.742 5.781 -8.711 1 98.12 123 VAL A O 1
ATOM 969 N N . SER A 1 124 ? 10.688 6.09 -9.5 1 97 124 SER A N 1
ATOM 970 C CA . SER A 1 124 ? 10.836 7.535 -9.633 1 97 124 SER A CA 1
ATOM 971 C C . SER A 1 124 ? 9.539 8.258 -9.273 1 97 124 SER A C 1
ATOM 973 O O . SER A 1 124 ? 8.547 7.613 -8.914 1 97 124 SER A O 1
ATOM 975 N N . GLY A 1 125 ? 9.547 9.539 -9.25 1 96 125 GLY A N 1
ATOM 976 C CA . GLY A 1 125 ? 8.383 10.312 -8.844 1 96 125 GLY A CA 1
ATOM 977 C C . GLY A 1 125 ? 7.219 10.188 -9.82 1 96 125 GLY A C 1
ATOM 978 O O . GLY A 1 125 ? 6.074 10.008 -9.406 1 96 125 GLY A O 1
ATOM 979 N N . PHE A 1 126 ? 7.57 10.242 -11.156 1 96.94 126 PHE A N 1
ATOM 980 C CA . PHE A 1 126 ? 6.516 10.398 -12.148 1 96.94 126 PHE A CA 1
ATOM 981 C C . PHE A 1 126 ? 6.621 9.328 -13.227 1 96.94 126 PHE A C 1
ATOM 983 O O . PHE A 1 126 ? 5.879 9.352 -14.211 1 96.94 126 PHE A O 1
ATOM 990 N N . GLY A 1 127 ? 7.543 8.344 -13.094 1 97.38 127 GLY A N 1
ATOM 991 C CA . GLY A 1 127 ? 7.789 7.34 -14.117 1 97.38 127 GLY A CA 1
ATOM 992 C C . GLY A 1 127 ? 8.914 7.711 -15.062 1 97.38 127 GLY A C 1
ATOM 993 O O . GLY A 1 127 ? 9.406 8.844 -15.039 1 97.38 127 GLY A O 1
ATOM 994 N N . GLN A 1 128 ? 9.328 6.793 -15.867 1 97.81 128 GLN A N 1
ATOM 995 C CA . GLN A 1 128 ? 10.5 6.941 -16.719 1 97.81 128 GLN A CA 1
ATOM 996 C C . GLN A 1 128 ? 10.141 7.648 -18.031 1 97.81 128 GLN A C 1
ATOM 998 O O . GLN A 1 128 ? 11.023 8.062 -18.781 1 97.81 128 GLN A O 1
ATOM 1003 N N . THR A 1 129 ? 8.867 7.777 -18.281 1 97.75 129 THR A N 1
ATOM 1004 C CA . THR A 1 129 ? 8.414 8.375 -19.531 1 97.75 129 THR A CA 1
ATOM 1005 C C . THR A 1 129 ? 7.375 9.469 -19.266 1 97.75 129 THR A C 1
ATOM 1007 O O . THR A 1 129 ? 6.938 9.648 -18.125 1 97.75 129 THR A O 1
ATOM 1010 N N . GLY A 1 130 ? 7.027 10.219 -20.312 1 97.56 130 GLY A N 1
ATOM 1011 C CA . GLY A 1 130 ? 6.031 11.266 -20.172 1 97.56 130 GLY A CA 1
ATOM 1012 C C . GLY A 1 130 ? 6.641 12.633 -19.938 1 97.56 130 GLY A C 1
ATOM 1013 O O . GLY A 1 130 ? 7.84 12.75 -19.688 1 97.56 130 GLY A O 1
ATOM 1014 N N . PRO A 1 131 ? 5.809 13.68 -20 1 96.31 131 PRO A N 1
ATOM 1015 C CA . PRO A 1 131 ? 6.305 15.055 -19.953 1 96.31 131 PRO A CA 1
ATOM 1016 C C . PRO A 1 131 ? 6.91 15.422 -18.594 1 96.31 131 PRO A C 1
ATOM 1018 O O . PRO A 1 131 ? 7.715 16.359 -18.516 1 96.31 131 PRO A O 1
ATOM 1021 N N . HIS A 1 132 ? 6.551 14.695 -17.547 1 94.12 132 HIS A N 1
ATOM 1022 C CA . HIS A 1 132 ? 7.023 15.07 -16.219 1 94.12 132 HIS A CA 1
ATOM 1023 C C . HIS A 1 132 ? 8.078 14.086 -15.711 1 94.12 132 HIS A C 1
ATOM 1025 O O . HIS A 1 132 ? 8.492 14.164 -14.555 1 94.12 132 HIS A O 1
ATOM 1031 N N . ALA A 1 133 ? 8.539 13.195 -16.578 1 95.25 133 ALA A N 1
ATOM 1032 C CA . ALA A 1 133 ? 9.445 12.117 -16.172 1 95.25 133 ALA A CA 1
ATOM 1033 C C . ALA A 1 133 ? 10.695 12.672 -15.5 1 95.25 133 ALA A C 1
ATOM 1035 O O . ALA A 1 133 ? 11.234 12.062 -14.57 1 95.25 133 ALA A O 1
ATOM 1036 N N . HIS A 1 134 ? 11.148 13.836 -15.828 1 90.69 134 HIS A N 1
ATOM 1037 C CA . HIS A 1 134 ? 12.422 14.383 -15.375 1 90.69 134 HIS A CA 1
ATOM 1038 C C . HIS A 1 134 ? 12.25 15.18 -14.086 1 90.69 134 HIS A C 1
ATOM 1040 O O . HIS A 1 134 ? 13.242 15.594 -13.477 1 90.69 134 HIS A O 1
ATOM 1046 N N . ARG A 1 135 ? 11.047 15.422 -13.68 1 88.62 135 ARG A N 1
ATOM 1047 C CA . ARG A 1 135 ? 10.797 16.203 -12.477 1 88.62 135 ARG A CA 1
ATOM 1048 C C . ARG A 1 135 ? 11.258 15.453 -11.227 1 88.62 135 ARG A C 1
ATOM 1050 O O . ARG A 1 135 ? 11.125 14.234 -11.148 1 88.62 135 ARG A O 1
ATOM 1057 N N . PRO A 1 136 ? 11.906 16.312 -10.391 1 80.62 136 PRO A N 1
ATOM 1058 C CA . PRO A 1 136 ? 12.219 15.648 -9.117 1 80.62 136 PRO A CA 1
ATOM 1059 C C . PRO A 1 136 ? 10.969 15.203 -8.367 1 80.62 136 PRO A C 1
ATOM 1061 O O . PRO A 1 136 ? 9.938 15.883 -8.398 1 80.62 136 PRO A O 1
ATOM 1064 N N . GLY A 1 137 ? 11.016 14.016 -7.945 1 74.31 137 GLY A N 1
ATOM 1065 C CA . GLY A 1 137 ? 9.836 13.516 -7.273 1 74.31 137 GLY A CA 1
ATOM 1066 C C . GLY A 1 137 ? 10.109 13.008 -5.867 1 74.31 137 GLY A C 1
ATOM 1067 O O . GLY A 1 137 ? 10.984 12.164 -5.668 1 74.31 137 GLY A O 1
ATOM 1068 N N . TYR A 1 138 ? 9.617 13.703 -4.816 1 83.25 138 TYR A N 1
ATOM 1069 C CA . TYR A 1 138 ? 9.602 13.258 -3.424 1 83.25 138 TYR A CA 1
ATOM 1070 C C . TYR A 1 138 ? 8.203 12.836 -3.002 1 83.25 138 TYR A C 1
ATOM 1072 O O . TYR A 1 138 ? 7.215 13.203 -3.643 1 83.25 138 TYR A O 1
ATOM 1080 N N . ALA A 1 139 ? 8.211 12.016 -2.057 1 87.75 139 ALA A N 1
ATOM 1081 C CA . ALA A 1 139 ? 6.949 11.445 -1.596 1 87.75 139 ALA A CA 1
ATOM 1082 C C . ALA A 1 139 ? 5.918 12.539 -1.332 1 87.75 139 ALA A C 1
ATOM 1084 O O . ALA A 1 139 ? 4.742 12.391 -1.668 1 87.75 139 ALA A O 1
ATOM 1085 N N . SER A 1 140 ? 6.344 13.641 -0.812 1 90.69 140 SER A N 1
ATOM 1086 C CA . SER A 1 140 ? 5.414 14.711 -0.472 1 90.69 140 SER A CA 1
ATOM 1087 C C . SER A 1 140 ? 4.734 15.273 -1.718 1 90.69 140 SER A C 1
ATOM 1089 O O . SER A 1 140 ? 3.514 15.43 -1.746 1 90.69 140 SER A O 1
ATOM 1091 N N . VAL A 1 141 ? 5.551 15.539 -2.725 1 94 141 VAL A N 1
ATOM 1092 C CA . VAL A 1 141 ? 5.023 16.078 -3.975 1 94 141 VAL A CA 1
ATOM 1093 C C . VAL A 1 141 ? 4.148 15.023 -4.66 1 94 141 VAL A C 1
ATOM 1095 O O . VAL A 1 141 ? 3.082 15.352 -5.188 1 94 141 VAL A O 1
ATOM 1098 N N . ALA A 1 142 ? 4.609 13.812 -4.645 1 95.44 142 ALA A N 1
ATOM 1099 C CA . ALA A 1 142 ? 3.859 12.742 -5.297 1 95.44 142 ALA A CA 1
ATOM 1100 C C . ALA A 1 142 ? 2.492 12.555 -4.648 1 95.44 142 ALA A C 1
ATOM 1102 O O . ALA A 1 142 ? 1.504 12.273 -5.332 1 95.44 142 ALA A O 1
ATOM 1103 N N . GLU A 1 143 ? 2.4 12.633 -3.348 1 97 143 GLU A N 1
ATOM 1104 C CA . GLU A 1 143 ? 1.137 12.508 -2.625 1 97 143 GLU A CA 1
ATOM 1105 C C . GLU A 1 143 ? 0.178 13.633 -2.992 1 97 143 GLU A C 1
ATOM 1107 O O . GLU A 1 143 ? -1.039 13.445 -3.006 1 97 143 GLU A O 1
ATOM 1112 N N . ALA A 1 144 ? 0.756 14.797 -3.262 1 96.94 144 ALA A N 1
ATOM 1113 C CA . ALA A 1 144 ? -0.043 15.945 -3.678 1 96.94 144 ALA A CA 1
ATOM 1114 C C . ALA A 1 144 ? -0.542 15.773 -5.109 1 96.94 144 ALA A C 1
ATOM 1116 O O . ALA A 1 144 ? -1.748 15.812 -5.363 1 96.94 144 ALA A O 1
ATOM 1117 N N . VAL A 1 145 ? 0.392 15.484 -5.996 1 97.19 145 VAL A N 1
ATOM 1118 C CA . VAL A 1 145 ? 0.086 15.391 -7.422 1 97.19 145 VAL A CA 1
ATOM 1119 C C . VAL A 1 145 ? -0.772 14.156 -7.691 1 97.19 145 VAL A C 1
ATOM 1121 O O . VAL A 1 145 ? -1.651 14.18 -8.555 1 97.19 145 VAL A O 1
ATOM 1124 N N . GLY A 1 146 ? -0.552 13.133 -6.926 1 97.75 146 GLY A N 1
ATOM 1125 C CA . GLY A 1 146 ? -1.299 11.898 -7.09 1 97.75 146 GLY A CA 1
ATOM 1126 C C . GLY A 1 146 ? -2.689 11.953 -6.488 1 97.75 146 GLY A C 1
ATOM 1127 O O . GLY A 1 146 ? -3.48 11.023 -6.645 1 97.75 146 GLY A O 1
ATOM 1128 N N . GLY A 1 147 ? -2.969 12.969 -5.754 1 98.31 147 GLY A N 1
ATOM 1129 C CA . GLY A 1 147 ? -4.352 13.234 -5.391 1 98.31 147 GLY A CA 1
ATOM 1130 C C . GLY A 1 147 ? -4.656 12.922 -3.938 1 98.31 147 GLY A C 1
ATOM 1131 O O . GLY A 1 147 ? -5.719 13.281 -3.428 1 98.31 147 GLY A O 1
ATOM 1132 N N . LEU A 1 148 ? -3.766 12.242 -3.225 1 98.12 148 LEU A N 1
ATOM 1133 C CA . LEU A 1 148 ? -4.055 11.742 -1.884 1 98.12 148 LEU A CA 1
ATOM 1134 C C . LEU A 1 148 ? -4.324 12.898 -0.925 1 98.12 148 LEU A C 1
ATOM 1136 O O . LEU A 1 148 ? -5.219 12.812 -0.079 1 98.12 148 LEU A O 1
ATOM 1140 N N . ARG A 1 149 ? -3.582 14 -1.102 1 97.69 149 ARG A N 1
ATOM 1141 C CA . ARG A 1 149 ? -3.715 15.133 -0.188 1 97.69 149 ARG A CA 1
ATOM 1142 C C . ARG A 1 149 ? -5.078 15.797 -0.336 1 97.69 149 ARG A C 1
ATOM 1144 O O . ARG A 1 149 ? -5.613 16.344 0.628 1 97.69 149 ARG A O 1
ATOM 1151 N N . SER A 1 150 ? -5.648 15.719 -1.496 1 97.69 150 SER A N 1
ATOM 1152 C CA . SER A 1 150 ? -6.91 16.391 -1.767 1 97.69 150 SER A CA 1
ATOM 1153 C C . SER A 1 150 ? -8.055 15.781 -0.967 1 97.69 150 SER A C 1
ATOM 1155 O O . SER A 1 150 ? -9.094 16.406 -0.78 1 97.69 150 SER A O 1
ATOM 1157 N N . VAL A 1 151 ? -7.855 14.555 -0.472 1 97.5 151 VAL A N 1
ATOM 1158 C CA . VAL A 1 151 ? -8.945 13.867 0.212 1 97.5 151 VAL A CA 1
ATOM 1159 C C . VAL A 1 151 ? -8.555 13.609 1.666 1 97.5 151 VAL A C 1
ATOM 1161 O O . VAL A 1 151 ? -9.188 12.797 2.348 1 97.5 151 VAL A O 1
ATOM 1164 N N . THR A 1 152 ? -7.543 14.258 2.143 1 97.56 152 THR A N 1
ATOM 1165 C CA . THR A 1 152 ? -7.062 14.016 3.5 1 97.56 152 THR A CA 1
ATOM 1166 C C . THR A 1 152 ? -7.219 15.266 4.359 1 97.56 152 THR A C 1
ATOM 1168 O O . THR A 1 152 ? -6.691 16.328 4.02 1 97.56 152 THR A O 1
ATOM 1171 N N . GLY A 1 153 ? -7.879 15.164 5.426 1 97.19 153 GLY A N 1
ATOM 1172 C CA . GLY A 1 153 ? -7.992 16.266 6.359 1 97.19 153 GLY A CA 1
ATOM 1173 C C . GLY A 1 153 ? -9.391 16.859 6.418 1 97.19 153 GLY A C 1
ATOM 1174 O O . GLY A 1 153 ? -10.367 16.172 6.109 1 97.19 153 GLY A O 1
ATOM 1175 N N . PHE A 1 154 ? -9.523 18.062 6.93 1 96.81 154 PHE A N 1
ATOM 1176 C CA . PHE A 1 154 ? -10.781 18.766 7.137 1 96.81 154 PHE A CA 1
ATOM 1177 C C . PHE A 1 154 ? -11.047 19.75 6.004 1 96.81 154 PHE A C 1
ATOM 1179 O O . PHE A 1 154 ? -10.117 20.391 5.504 1 96.81 154 PHE A O 1
ATOM 1186 N N . PRO A 1 155 ? -12.273 19.922 5.609 1 94.19 155 PRO A N 1
ATOM 1187 C CA . PRO A 1 155 ? -12.602 20.812 4.488 1 94.19 155 PRO A CA 1
ATOM 1188 C C . PRO A 1 155 ? -12.305 22.281 4.793 1 94.19 155 PRO A C 1
ATOM 1190 O O . PRO A 1 155 ? -12.148 23.094 3.873 1 94.19 155 PRO A O 1
ATOM 1193 N N . ASP A 1 156 ? -12.188 22.688 6.02 1 94.81 156 ASP A N 1
ATOM 1194 C CA . ASP A 1 156 ? -12.125 24.094 6.406 1 94.81 156 ASP A CA 1
ATOM 1195 C C . ASP A 1 156 ? -10.68 24.562 6.562 1 94.81 156 ASP A C 1
ATOM 1197 O O . ASP A 1 156 ? -10.43 25.672 7.055 1 94.81 156 ASP A O 1
ATOM 1201 N N . ARG A 1 157 ? -9.711 23.797 6.219 1 94.62 157 ARG A N 1
ATOM 1202 C CA . ARG A 1 157 ? -8.305 24.156 6.352 1 94.62 157 ARG A CA 1
ATOM 1203 C C . ARG A 1 157 ? -7.461 23.484 5.273 1 94.62 157 ARG A C 1
ATOM 1205 O O . ARG A 1 157 ? -7.973 22.672 4.492 1 94.62 157 ARG A O 1
ATOM 1212 N N . PRO A 1 158 ? -6.117 23.828 5.18 1 95.75 158 PRO A N 1
ATOM 1213 C CA . PRO A 1 158 ? -5.281 23.234 4.133 1 95.75 158 PRO A CA 1
ATOM 1214 C C . PRO A 1 158 ? -5.277 21.703 4.18 1 95.75 158 PRO A C 1
ATOM 1216 O O . PRO A 1 158 ? -5.367 21.109 5.262 1 95.75 158 PRO A O 1
ATOM 1219 N N . PRO A 1 159 ? -5.223 21.078 2.973 1 97.44 159 PRO A N 1
ATOM 1220 C CA . PRO A 1 159 ? -5.133 19.625 2.951 1 97.44 159 PRO A CA 1
ATOM 1221 C C . PRO A 1 159 ? -3.982 19.094 3.805 1 97.44 159 PRO A C 1
ATOM 1223 O O . PRO A 1 159 ? -2.865 19.594 3.732 1 97.44 159 PRO A O 1
ATOM 1226 N N . ALA A 1 160 ? -4.273 18.125 4.633 1 96.62 160 ALA A N 1
ATOM 1227 C CA . ALA A 1 160 ? -3.307 17.562 5.574 1 96.62 160 ALA A CA 1
ATOM 1228 C C . ALA A 1 160 ? -2.607 16.344 4.98 1 96.62 160 ALA A C 1
ATOM 1230 O O . ALA A 1 160 ? -2.791 16.031 3.805 1 96.62 160 ALA A O 1
ATOM 1231 N N . ARG A 1 161 ? -1.695 15.82 5.707 1 94.81 161 ARG A N 1
ATOM 1232 C CA . ARG A 1 161 ? -1.032 14.57 5.355 1 94.81 161 ARG A CA 1
ATOM 1233 C C . ARG A 1 161 ? -0.855 13.68 6.578 1 94.81 161 ARG A C 1
ATOM 1235 O O . ARG A 1 161 ? -1.046 14.133 7.711 1 94.81 161 ARG A O 1
ATOM 1242 N N . ALA A 1 162 ? -0.621 12.383 6.336 1 95.06 162 ALA A N 1
ATOM 1243 C CA . ALA A 1 162 ? -0.016 11.539 7.367 1 95.06 162 ALA A CA 1
ATOM 1244 C C . ALA A 1 162 ? 1.442 11.922 7.602 1 95.06 162 ALA A C 1
ATOM 1246 O O . ALA A 1 162 ? 2.176 12.211 6.652 1 95.06 162 ALA A O 1
ATOM 1247 N N . ASN A 1 163 ? 1.83 11.969 8.828 1 95.38 163 ASN A N 1
ATOM 1248 C CA . ASN A 1 163 ? 3.197 12.32 9.203 1 95.38 163 ASN A CA 1
ATOM 1249 C C . ASN A 1 163 ? 4.164 11.172 8.93 1 95.38 163 ASN A C 1
ATOM 1251 O O . ASN A 1 163 ? 4.941 10.789 9.805 1 95.38 163 ASN A O 1
ATOM 1255 N N . VAL A 1 164 ? 4.09 10.523 7.785 1 93.12 164 VAL A N 1
ATOM 1256 C CA . VAL A 1 164 ? 4.965 9.492 7.238 1 93.12 164 VAL A CA 1
ATOM 1257 C C . VAL A 1 164 ? 5.062 9.648 5.723 1 93.12 164 VAL A C 1
ATOM 1259 O O . VAL A 1 164 ? 4.352 10.461 5.129 1 93.12 164 VAL A O 1
ATOM 1262 N N . SER A 1 165 ? 5.973 8.945 5.066 1 92.12 165 SER A N 1
ATOM 1263 C CA . SER A 1 165 ? 6.152 8.992 3.621 1 92.12 165 SER A CA 1
ATOM 1264 C C . SER A 1 165 ? 5.363 7.883 2.93 1 92.12 165 SER A C 1
ATOM 1266 O O . SER A 1 165 ? 5.945 6.949 2.379 1 92.12 165 SER A O 1
ATOM 1268 N N . LEU A 1 166 ? 4.059 8.047 2.898 1 95.44 166 LEU A N 1
ATOM 1269 C CA . LEU A 1 166 ? 3.176 7.02 2.352 1 95.44 166 LEU A CA 1
ATOM 1270 C C . LEU A 1 166 ? 3.496 6.75 0.885 1 95.44 166 LEU A C 1
ATOM 1272 O O . LEU A 1 166 ? 3.457 5.605 0.435 1 95.44 166 LEU A O 1
ATOM 1276 N N . GLY A 1 167 ? 3.793 7.855 0.178 1 95.94 167 GLY A N 1
ATOM 1277 C CA . GLY A 1 167 ? 4.121 7.695 -1.229 1 95.94 167 GLY A CA 1
ATOM 1278 C C . GLY A 1 167 ? 5.301 6.773 -1.466 1 95.94 167 GLY A C 1
ATOM 1279 O O . GLY A 1 167 ? 5.273 5.938 -2.373 1 95.94 167 GLY A O 1
ATOM 1280 N N . ASP A 1 168 ? 6.324 6.91 -0.674 1 96.44 168 ASP A N 1
ATOM 1281 C CA . ASP A 1 168 ? 7.504 6.062 -0.799 1 96.44 168 ASP A CA 1
ATOM 1282 C C . ASP A 1 168 ? 7.176 4.609 -0.468 1 96.44 168 ASP A C 1
ATOM 1284 O O . ASP A 1 168 ? 7.594 3.693 -1.18 1 96.44 168 ASP A O 1
ATOM 1288 N N . SER A 1 169 ? 6.434 4.426 0.627 1 97.62 169 SER A N 1
ATOM 1289 C CA . SER A 1 169 ? 6.09 3.076 1.057 1 97.62 169 SER A CA 1
ATOM 1290 C C . SER A 1 169 ? 5.234 2.367 0.011 1 97.62 169 SER A C 1
ATOM 1292 O O . SER A 1 169 ? 5.469 1.197 -0.301 1 97.62 169 SER A O 1
ATOM 1294 N N . LEU A 1 170 ? 4.289 3.094 -0.507 1 98.25 170 LEU A N 1
ATOM 1295 C CA . LEU A 1 170 ? 3.41 2.523 -1.524 1 98.25 170 LEU A CA 1
ATOM 1296 C C . LEU A 1 170 ? 4.199 2.145 -2.773 1 98.25 170 LEU A C 1
ATOM 1298 O O . LEU A 1 170 ? 4.012 1.057 -3.322 1 98.25 170 LEU A O 1
ATOM 1302 N N . ALA A 1 171 ? 5.059 3.061 -3.184 1 98.44 171 ALA A N 1
ATOM 1303 C CA . ALA A 1 171 ? 5.891 2.77 -4.348 1 98.44 171 ALA A CA 1
ATOM 1304 C C . ALA A 1 171 ? 6.781 1.558 -4.098 1 98.44 171 ALA A C 1
ATOM 1306 O O . ALA A 1 171 ? 6.977 0.728 -4.988 1 98.44 171 ALA A O 1
ATOM 1307 N N . GLY A 1 172 ? 7.34 1.486 -2.885 1 98.56 172 GLY A N 1
ATOM 1308 C CA . GLY A 1 172 ? 8.164 0.346 -2.527 1 98.56 172 GLY A CA 1
ATOM 1309 C C . GLY A 1 172 ? 7.43 -0.977 -2.609 1 98.56 172 GLY A C 1
ATOM 1310 O O . GLY A 1 172 ? 7.961 -1.96 -3.127 1 98.56 172 GLY A O 1
ATOM 1311 N N . ILE A 1 173 ? 6.199 -1.03 -2.117 1 98.81 173 ILE A N 1
ATOM 1312 C CA . ILE A 1 173 ? 5.422 -2.264 -2.139 1 98.81 173 ILE A CA 1
ATOM 1313 C C . ILE A 1 173 ? 5.074 -2.631 -3.58 1 98.81 173 ILE A C 1
ATOM 1315 O O . ILE A 1 173 ? 5.121 -3.805 -3.955 1 98.81 173 ILE A O 1
ATOM 1319 N N . HIS A 1 174 ? 4.738 -1.628 -4.406 1 98.88 174 HIS A N 1
ATOM 1320 C CA . HIS A 1 174 ? 4.453 -1.889 -5.812 1 98.88 174 HIS A CA 1
ATOM 1321 C C . HIS A 1 174 ? 5.695 -2.396 -6.539 1 98.88 174 HIS A C 1
ATOM 1323 O O . HIS A 1 174 ? 5.598 -3.262 -7.414 1 98.88 174 HIS A O 1
ATOM 1329 N N . ALA A 1 175 ? 6.844 -1.813 -6.199 1 98.88 175 ALA A N 1
ATOM 1330 C CA . ALA A 1 175 ? 8.086 -2.279 -6.805 1 98.88 175 ALA A CA 1
ATOM 1331 C C . ALA A 1 175 ? 8.359 -3.738 -6.449 1 98.88 175 ALA A C 1
ATOM 1333 O O . ALA A 1 175 ? 8.703 -4.543 -7.316 1 98.88 175 ALA A O 1
ATOM 1334 N N . ALA A 1 176 ? 8.188 -4.086 -5.156 1 98.94 176 ALA A N 1
ATOM 1335 C CA . ALA A 1 176 ? 8.375 -5.473 -4.727 1 98.94 176 ALA A CA 1
ATOM 1336 C C . ALA A 1 176 ? 7.426 -6.41 -5.469 1 98.94 176 ALA A C 1
ATOM 1338 O O . ALA A 1 176 ? 7.84 -7.473 -5.941 1 98.94 176 ALA A O 1
ATOM 1339 N N . LEU A 1 177 ? 6.16 -6.004 -5.594 1 98.88 177 LEU A N 1
ATOM 1340 C CA . LEU A 1 177 ? 5.172 -6.797 -6.312 1 98.88 177 LEU A CA 1
ATOM 1341 C C . LEU A 1 177 ? 5.586 -7 -7.766 1 98.88 177 LEU A C 1
ATOM 1343 O O . LEU A 1 177 ? 5.555 -8.125 -8.273 1 98.88 177 LEU A O 1
ATOM 1347 N N . GLY A 1 178 ? 5.988 -5.871 -8.461 1 98.88 178 GLY A N 1
ATOM 1348 C CA . GLY A 1 178 ? 6.438 -5.965 -9.836 1 98.88 178 GLY A CA 1
ATOM 1349 C C . GLY A 1 178 ? 7.637 -6.875 -10.016 1 98.88 178 GLY A C 1
ATOM 1350 O O . GLY A 1 178 ? 7.691 -7.664 -10.961 1 98.88 178 GLY A O 1
ATOM 1351 N N . ILE A 1 179 ? 8.602 -6.785 -9.094 1 98.94 179 ILE A N 1
ATOM 1352 C CA . ILE A 1 179 ? 9.828 -7.574 -9.148 1 98.94 179 ILE A CA 1
ATOM 1353 C C . ILE A 1 179 ? 9.492 -9.055 -9.023 1 98.94 179 ILE A C 1
ATOM 1355 O O . ILE A 1 179 ? 9.953 -9.875 -9.82 1 98.94 179 ILE A O 1
ATOM 1359 N N . VAL A 1 180 ? 8.641 -9.438 -8.023 1 98.88 180 VAL A N 1
ATOM 1360 C CA . VAL A 1 180 ? 8.328 -10.852 -7.805 1 98.88 180 VAL A CA 1
ATOM 1361 C C . VAL A 1 180 ? 7.516 -11.391 -8.977 1 98.88 180 VAL A C 1
ATOM 1363 O O . VAL A 1 180 ? 7.691 -12.539 -9.383 1 98.88 180 VAL A O 1
ATOM 1366 N N . MET A 1 181 ? 6.625 -10.586 -9.57 1 98.75 181 MET A N 1
ATOM 1367 C CA . MET A 1 181 ? 5.879 -11.008 -10.75 1 98.75 181 MET A CA 1
ATOM 1368 C C . MET A 1 181 ? 6.816 -11.273 -11.922 1 98.75 181 MET A C 1
ATOM 1370 O O . MET A 1 181 ? 6.656 -12.258 -12.641 1 98.75 181 MET A O 1
ATOM 1374 N N . ALA A 1 182 ? 7.789 -10.336 -12.102 1 98.75 182 ALA A N 1
ATOM 1375 C CA . ALA A 1 182 ? 8.758 -10.5 -13.18 1 98.75 182 ALA A CA 1
ATOM 1376 C C . ALA A 1 182 ? 9.617 -11.75 -12.961 1 98.75 182 ALA A C 1
ATOM 1378 O O . ALA A 1 182 ? 9.898 -12.484 -13.914 1 98.75 182 ALA A O 1
ATOM 1379 N N . LEU A 1 183 ? 10.07 -12.008 -11.703 1 98.81 183 LEU A N 1
ATOM 1380 C CA . LEU A 1 183 ? 10.828 -13.211 -11.375 1 98.81 183 LEU A CA 1
ATOM 1381 C C . LEU A 1 183 ? 10 -14.461 -11.648 1 98.81 183 LEU A C 1
ATOM 1383 O O . LEU A 1 183 ? 10.516 -15.453 -12.172 1 98.81 183 LEU A O 1
ATOM 1387 N N . TYR A 1 184 ? 8.703 -14.477 -11.281 1 98.62 184 TYR A N 1
ATOM 1388 C CA . TYR A 1 184 ? 7.809 -15.602 -11.523 1 98.62 184 TYR A CA 1
ATOM 1389 C C . TYR A 1 184 ? 7.711 -15.906 -13.016 1 98.62 184 TYR A C 1
ATOM 1391 O O . TYR A 1 184 ? 7.84 -17.062 -13.43 1 98.62 184 TYR A O 1
ATOM 1399 N N . GLU A 1 185 ? 7.48 -14.805 -13.789 1 98.06 185 GLU A N 1
ATOM 1400 C CA . GLU A 1 185 ? 7.383 -14.961 -15.234 1 98.06 185 GLU A CA 1
ATOM 1401 C C . GLU A 1 185 ? 8.68 -15.523 -15.82 1 98.06 185 GLU A C 1
ATOM 1403 O O . GLU A 1 185 ? 8.648 -16.438 -16.656 1 98.06 185 GLU A O 1
ATOM 1408 N N . ARG A 1 186 ? 9.781 -15.07 -15.383 1 97.69 186 ARG A N 1
ATOM 1409 C CA . ARG A 1 186 ? 11.102 -15.461 -15.852 1 97.69 186 ARG A CA 1
ATOM 1410 C C . ARG A 1 186 ? 11.406 -16.922 -15.5 1 97.69 186 ARG A C 1
ATOM 1412 O O . ARG A 1 186 ? 11.812 -17.703 -16.359 1 97.69 186 ARG A O 1
ATOM 1419 N N . ASP A 1 187 ? 11.133 -17.281 -14.234 1 97.62 187 ASP A N 1
ATOM 1420 C CA . ASP A 1 187 ? 11.664 -18.547 -13.711 1 97.62 187 ASP A CA 1
ATOM 1421 C C . ASP A 1 187 ? 10.633 -19.656 -13.828 1 97.62 187 ASP A C 1
ATOM 1423 O O . ASP A 1 187 ? 10.984 -20.828 -13.977 1 97.62 187 ASP A O 1
ATOM 1427 N N . ALA A 1 188 ? 9.359 -19.344 -13.742 1 95.81 188 ALA A N 1
ATOM 1428 C CA . ALA A 1 188 ? 8.32 -20.375 -13.758 1 95.81 188 ALA A CA 1
ATOM 1429 C C . ALA A 1 188 ? 7.699 -20.5 -15.148 1 95.81 188 ALA A C 1
ATOM 1431 O O . ALA A 1 188 ? 7.199 -21.562 -15.516 1 95.81 188 ALA A O 1
ATOM 1432 N N . GLN A 1 189 ? 7.773 -19.422 -15.938 1 93.38 189 GLN A N 1
ATOM 1433 C CA . GLN A 1 189 ? 7.047 -19.422 -17.203 1 93.38 189 GLN A CA 1
ATOM 1434 C C . GLN A 1 189 ? 8.008 -19.391 -18.391 1 93.38 189 GLN A C 1
ATOM 1436 O O . GLN A 1 189 ? 7.578 -19.312 -19.547 1 93.38 189 GLN A O 1
ATOM 1441 N N . GLY A 1 190 ? 9.281 -19.344 -18.094 1 93.25 190 GLY A N 1
ATOM 1442 C CA . GLY A 1 190 ? 10.281 -19.406 -19.141 1 93.25 190 GLY A CA 1
ATOM 1443 C C . GLY A 1 190 ? 10.516 -18.078 -19.828 1 93.25 190 GLY A C 1
ATOM 1444 O O . GLY A 1 190 ? 10.883 -18.047 -21.016 1 93.25 190 GLY A O 1
ATOM 1445 N N . GLY A 1 191 ? 10.258 -17.031 -19.109 1 94.38 191 GLY A N 1
ATOM 1446 C CA . GLY A 1 191 ? 10.469 -15.703 -19.656 1 94.38 191 GLY A CA 1
ATOM 1447 C C . GLY A 1 191 ? 11.898 -15.219 -19.516 1 94.38 191 GLY A C 1
ATOM 1448 O O . GLY A 1 191 ? 12.828 -16.031 -19.406 1 94.38 191 GLY A O 1
ATOM 1449 N N . THR A 1 192 ? 12.125 -13.906 -19.75 1 95 192 THR A N 1
ATOM 1450 C CA . THR A 1 192 ? 13.414 -13.242 -19.625 1 95 192 THR A CA 1
ATOM 1451 C C . THR A 1 192 ? 13.336 -12.086 -18.625 1 95 192 THR A C 1
ATOM 1453 O O . THR A 1 192 ? 12.312 -11.906 -17.969 1 95 192 THR A O 1
ATOM 1456 N N . GLY A 1 193 ? 14.477 -11.484 -18.438 1 97 193 GLY A N 1
ATOM 1457 C CA . GLY A 1 193 ? 14.453 -10.273 -17.625 1 97 193 GLY A CA 1
ATOM 1458 C C . GLY A 1 193 ? 13.672 -9.141 -18.266 1 97 193 GLY A C 1
ATOM 1459 O O . GLY A 1 193 ? 13.367 -9.188 -19.469 1 97 193 GLY A O 1
ATOM 1460 N N . GLN A 1 194 ? 13.25 -8.195 -17.484 1 98 194 GLN A N 1
ATOM 1461 C CA . GLN A 1 194 ? 12.523 -7.031 -17.969 1 98 194 GLN A CA 1
ATOM 1462 C C . GLN A 1 194 ? 12.656 -5.855 -17.016 1 98 194 GLN A C 1
ATOM 1464 O O . GLN A 1 194 ? 13.156 -6.008 -15.898 1 98 194 GLN A O 1
ATOM 1469 N N . THR A 1 195 ? 12.18 -4.719 -17.453 1 98.5 195 THR A N 1
ATOM 1470 C CA . THR A 1 195 ? 12.211 -3.506 -16.656 1 98.5 195 THR A CA 1
ATOM 1471 C C . THR A 1 195 ? 10.859 -3.271 -15.977 1 98.5 195 THR A C 1
ATOM 1473 O O . THR A 1 195 ? 9.812 -3.393 -16.625 1 98.5 195 THR A O 1
ATOM 1476 N N . ILE A 1 196 ? 10.906 -3.072 -14.68 1 98.75 196 ILE A N 1
ATOM 1477 C CA . ILE A 1 196 ? 9.766 -2.639 -13.883 1 98.75 196 ILE A CA 1
ATOM 1478 C C . ILE A 1 196 ? 9.852 -1.137 -13.625 1 98.75 196 ILE A C 1
ATOM 1480 O O . ILE A 1 196 ? 10.836 -0.658 -13.055 1 98.75 196 ILE A O 1
ATOM 1484 N N . ASP A 1 197 ? 8.867 -0.407 -14.055 1 98.75 197 ASP A N 1
ATOM 1485 C CA . ASP A 1 197 ? 8.812 1.042 -13.891 1 98.75 197 ASP A CA 1
ATOM 1486 C C . ASP A 1 197 ? 7.719 1.442 -12.906 1 98.75 197 ASP A C 1
ATOM 1488 O O . ASP A 1 197 ? 6.531 1.253 -13.172 1 98.75 197 ASP A O 1
ATOM 1492 N N . VAL A 1 198 ? 8.117 1.991 -11.758 1 98.56 198 VAL A N 1
ATOM 1493 C CA . VAL A 1 198 ? 7.195 2.391 -10.703 1 98.56 198 VAL A CA 1
ATOM 1494 C C . VAL A 1 198 ? 7.27 3.902 -10.5 1 98.56 198 VAL A C 1
ATOM 1496 O O . VAL A 1 198 ? 8.352 4.457 -10.312 1 98.56 198 VAL A O 1
ATOM 1499 N N . ALA A 1 199 ? 6.18 4.57 -10.531 1 98.44 199 ALA A N 1
ATOM 1500 C CA . ALA A 1 199 ? 6.07 5.988 -10.203 1 98.44 199 ALA A CA 1
ATOM 1501 C C . ALA A 1 199 ? 5.371 6.195 -8.859 1 98.44 199 ALA A C 1
ATOM 1503 O O . ALA A 1 199 ? 4.344 5.57 -8.594 1 98.44 199 ALA A O 1
ATOM 1504 N N . LEU A 1 200 ? 5.93 7.082 -8.047 1 97.94 200 LEU A N 1
ATOM 1505 C CA . LEU A 1 200 ? 5.281 7.395 -6.777 1 97.94 200 LEU A CA 1
ATOM 1506 C C . LEU A 1 200 ? 3.861 7.906 -7.004 1 97.94 200 LEU A C 1
ATOM 1508 O O . LEU A 1 200 ? 2.934 7.508 -6.293 1 97.94 200 LEU A O 1
ATOM 1512 N N . THR A 1 201 ? 3.674 8.766 -7.977 1 97.88 201 THR A N 1
ATOM 1513 C CA . THR A 1 201 ? 2.369 9.352 -8.273 1 97.88 201 THR A CA 1
ATOM 1514 C C . THR A 1 201 ? 1.368 8.266 -8.656 1 97.88 201 THR A C 1
ATOM 1516 O O . THR A 1 201 ? 0.22 8.281 -8.211 1 97.88 201 THR A O 1
ATOM 1519 N N . GLU A 1 202 ? 1.827 7.316 -9.469 1 98.5 202 GLU A N 1
ATOM 1520 C CA . GLU A 1 202 ? 0.947 6.242 -9.914 1 98.5 202 GLU A CA 1
ATOM 1521 C C . GLU A 1 202 ? 0.609 5.289 -8.773 1 98.5 202 GLU A C 1
ATOM 1523 O O . GLU A 1 202 ? -0.49 4.734 -8.719 1 98.5 202 GLU A O 1
ATOM 1528 N N . SER A 1 203 ? 1.543 5.09 -7.855 1 98.44 203 SER A N 1
ATOM 1529 C CA . SER A 1 203 ? 1.268 4.293 -6.664 1 98.44 203 SER A CA 1
ATOM 1530 C C . SER A 1 203 ? 0.193 4.941 -5.801 1 98.44 203 SER A C 1
ATOM 1532 O O . SER A 1 203 ? -0.607 4.25 -5.168 1 98.44 203 SER A O 1
ATOM 1534 N N . ILE A 1 204 ? 0.173 6.27 -5.77 1 98.19 204 ILE A N 1
ATOM 1535 C CA . ILE A 1 204 ? -0.86 7.004 -5.051 1 98.19 204 ILE A CA 1
ATOM 1536 C C . ILE A 1 204 ? -2.207 6.816 -5.746 1 98.19 204 ILE A C 1
ATOM 1538 O O . ILE A 1 204 ? -3.209 6.508 -5.098 1 98.19 204 ILE A O 1
ATOM 1542 N N . VAL A 1 205 ? -2.217 6.926 -7.07 1 98.12 205 VAL A N 1
ATOM 1543 C CA . VAL A 1 205 ? -3.453 6.77 -7.832 1 98.12 205 VAL A CA 1
ATOM 1544 C C . VAL A 1 205 ? -4.035 5.379 -7.59 1 98.12 205 VAL A C 1
ATOM 1546 O O . VAL A 1 205 ? -5.258 5.211 -7.543 1 98.12 205 VAL A O 1
ATOM 1549 N N . SER A 1 206 ? -3.186 4.43 -7.371 1 97.12 206 SER A N 1
ATOM 1550 C CA . SER A 1 206 ? -3.602 3.045 -7.164 1 97.12 206 SER A CA 1
ATOM 1551 C C . SER A 1 206 ? -4.504 2.914 -5.941 1 97.12 206 SER A C 1
ATOM 1553 O O . SER A 1 206 ? -5.438 2.109 -5.938 1 97.12 206 SER A O 1
ATOM 1555 N N . VAL A 1 207 ? -4.27 3.691 -4.906 1 96.75 207 VAL A N 1
ATOM 1556 C CA . VAL A 1 207 ? -5.062 3.559 -3.691 1 96.75 207 VAL A CA 1
ATOM 1557 C C . VAL A 1 207 ? -6.258 4.508 -3.75 1 96.75 207 VAL A C 1
ATOM 1559 O O . VAL A 1 207 ? -7.07 4.551 -2.822 1 96.75 207 VAL A O 1
ATOM 1562 N N . LEU A 1 208 ? -6.387 5.27 -4.816 1 96.81 208 LEU A N 1
ATOM 1563 C CA . LEU A 1 208 ? -7.504 6.18 -5.062 1 96.81 208 LEU A CA 1
ATOM 1564 C C . LEU A 1 208 ? -8.344 5.699 -6.238 1 96.81 208 LEU A C 1
ATOM 1566 O O . LEU A 1 208 ? -9.117 6.473 -6.809 1 96.81 208 LEU A O 1
ATOM 1570 N N . GLU A 1 209 ? -8.164 4.512 -6.609 1 95.56 209 GLU A N 1
ATOM 1571 C CA . GLU A 1 209 ? -8.656 3.998 -7.887 1 95.56 209 GLU A CA 1
ATOM 1572 C C . GLU A 1 209 ? -10.156 4.223 -8.031 1 95.56 209 GLU A C 1
ATOM 1574 O O . GLU A 1 209 ? -10.641 4.547 -9.117 1 95.56 209 GLU A O 1
ATOM 1579 N N . SER A 1 210 ? -10.922 4.113 -6.926 1 94.12 210 SER A N 1
ATOM 1580 C CA . SER A 1 210 ? -12.375 4.23 -6.988 1 94.12 210 SER A CA 1
ATOM 1581 C C . SER A 1 210 ? -12.805 5.645 -7.367 1 94.12 210 SER A C 1
ATOM 1583 O O . SER A 1 210 ? -13.93 5.859 -7.816 1 94.12 210 SER A O 1
ATOM 1585 N N . MET A 1 211 ? -11.961 6.613 -7.199 1 96.25 211 MET A N 1
ATOM 1586 C CA . MET A 1 211 ? -12.312 8.016 -7.395 1 96.25 211 MET A CA 1
ATOM 1587 C C . MET A 1 211 ? -12.312 8.375 -8.883 1 96.25 211 MET A C 1
ATOM 1589 O O . MET A 1 211 ? -12.969 9.336 -9.289 1 96.25 211 MET A O 1
ATOM 1593 N N . ILE A 1 212 ? -11.57 7.609 -9.672 1 97.88 212 ILE A N 1
ATOM 1594 C CA . ILE A 1 212 ? -11.391 7.965 -11.078 1 97.88 212 ILE A CA 1
ATOM 1595 C C . ILE A 1 212 ? -12.688 7.746 -11.844 1 97.88 212 ILE A C 1
ATOM 1597 O O . ILE A 1 212 ? -13.188 8.656 -12.516 1 97.88 212 ILE A O 1
ATOM 1601 N N . PRO A 1 213 ? -13.32 6.559 -11.688 1 97.62 213 PRO A N 1
ATOM 1602 C CA . PRO A 1 213 ? -14.602 6.41 -12.383 1 97.62 213 PRO A CA 1
ATOM 1603 C C . PRO A 1 213 ? -15.672 7.363 -11.859 1 97.62 213 PRO A C 1
ATOM 1605 O O . PRO A 1 213 ? -16.531 7.816 -12.633 1 97.62 213 PRO A O 1
ATOM 1608 N N . GLU A 1 214 ? -15.695 7.672 -10.586 1 95.69 214 GLU A N 1
ATOM 1609 C CA . GLU A 1 214 ? -16.625 8.664 -10.039 1 95.69 214 GLU A CA 1
ATOM 1610 C C . GLU A 1 214 ? -16.406 10.031 -10.68 1 95.69 214 GLU A C 1
ATOM 1612 O O . GLU A 1 214 ? -17.375 10.688 -11.078 1 95.69 214 GLU A O 1
ATOM 1617 N N . ALA A 1 215 ? -15.164 10.367 -10.766 1 97.69 215 ALA A N 1
ATOM 1618 C CA . ALA A 1 215 ? -14.82 11.672 -11.32 1 97.69 215 ALA A CA 1
ATOM 1619 C C . ALA A 1 215 ? -15.211 11.766 -12.789 1 97.69 215 ALA A C 1
ATOM 1621 O O . ALA A 1 215 ? -15.547 12.844 -13.281 1 97.69 215 ALA A O 1
ATOM 1622 N N . ASP A 1 216 ? -15.117 10.656 -13.477 1 97.81 216 ASP A N 1
ATOM 1623 C CA . ASP A 1 216 ? -15.508 10.602 -14.875 1 97.81 216 ASP A CA 1
ATOM 1624 C C . ASP A 1 216 ? -16.969 11.023 -15.055 1 97.81 216 ASP A C 1
ATOM 1626 O O . ASP A 1 216 ? -17.359 11.469 -16.141 1 97.81 216 ASP A O 1
ATOM 1630 N N . ARG A 1 217 ? -17.828 10.859 -14.062 1 96.56 217 ARG A N 1
ATOM 1631 C CA . ARG A 1 217 ? -19.219 11.273 -14.078 1 96.56 217 ARG A CA 1
ATOM 1632 C C . ARG A 1 217 ? -19.406 12.586 -13.328 1 96.56 217 ARG A C 1
ATOM 1634 O O . ARG A 1 217 ? -20.547 12.953 -12.984 1 96.56 217 ARG A O 1
ATOM 1641 N N . GLY A 1 218 ? -18.359 13.203 -12.961 1 97 218 GLY A N 1
ATOM 1642 C CA . GLY A 1 218 ? -18.438 14.547 -12.398 1 97 218 GLY A CA 1
ATOM 1643 C C . GLY A 1 218 ? -18.484 14.555 -10.883 1 97 218 GLY A C 1
ATOM 1644 O O . GLY A 1 218 ? -18.609 15.609 -10.266 1 97 218 GLY A O 1
ATOM 1645 N N . VAL A 1 219 ? -18.359 13.422 -10.25 1 95.44 219 VAL A N 1
ATOM 1646 C CA . VAL A 1 219 ? -18.391 13.344 -8.797 1 95.44 219 VAL A CA 1
ATOM 1647 C C . VAL A 1 219 ? -16.969 13.391 -8.25 1 95.44 219 VAL A C 1
ATOM 1649 O O . VAL A 1 219 ? -16.141 12.523 -8.555 1 95.44 219 VAL A O 1
ATOM 1652 N N . VAL A 1 220 ? -16.641 14.422 -7.453 1 96 220 VAL A N 1
ATOM 1653 C CA . VAL A 1 220 ? -15.297 14.609 -6.93 1 96 220 VAL A CA 1
ATOM 1654 C C . VAL A 1 220 ? -15.297 14.422 -5.414 1 96 220 VAL A C 1
ATOM 1656 O O . VAL A 1 220 ? -15.961 15.172 -4.691 1 96 220 VAL A O 1
ATOM 1659 N N . ARG A 1 221 ? -14.609 13.43 -4.957 1 93.31 221 ARG A N 1
ATOM 1660 C CA . ARG A 1 221 ? -14.461 13.195 -3.525 1 93.31 221 ARG A CA 1
ATOM 1661 C C . ARG A 1 221 ? -13.547 14.242 -2.891 1 93.31 221 ARG A C 1
ATOM 1663 O O . ARG A 1 221 ? -12.531 14.617 -3.473 1 93.31 221 ARG A O 1
ATOM 1670 N N . GLU A 1 222 ? -13.914 14.719 -1.734 1 95.38 222 GLU A N 1
ATOM 1671 C CA . GLU A 1 222 ? -13.172 15.773 -1.058 1 95.38 222 GLU A CA 1
ATOM 1672 C C . GLU A 1 222 ? -12.797 15.367 0.365 1 95.38 222 GLU A C 1
ATOM 1674 O O . GLU A 1 222 ? -13.125 14.258 0.803 1 95.38 222 GLU A O 1
ATOM 1679 N N . ARG A 1 223 ? -11.992 16.219 1.038 1 96.5 223 ARG A N 1
ATOM 1680 C CA . ARG A 1 223 ? -11.688 16.016 2.449 1 96.5 223 ARG A CA 1
ATOM 1681 C C . ARG A 1 223 ? -12.953 15.977 3.289 1 96.5 223 ARG A C 1
ATOM 1683 O O . ARG A 1 223 ? -13.867 16.781 3.082 1 96.5 223 ARG A O 1
ATOM 1690 N N . ALA A 1 224 ? -12.969 15.016 4.238 1 94.56 224 ALA A N 1
ATOM 1691 C CA . ALA A 1 224 ? -14.18 14.836 5.035 1 94.56 224 ALA A CA 1
ATOM 1692 C C . ALA A 1 224 ? -13.852 14.758 6.523 1 94.56 224 ALA A C 1
ATOM 1694 O O . ALA A 1 224 ? -14.672 14.297 7.32 1 94.56 224 ALA A O 1
ATOM 1695 N N . GLY A 1 225 ? -12.68 15.211 6.887 1 95.62 225 GLY A N 1
ATOM 1696 C CA . GLY A 1 225 ? -12.289 15.203 8.289 1 95.62 225 GLY A CA 1
ATOM 1697 C C . GLY A 1 225 ? -12.109 13.805 8.852 1 95.62 225 GLY A C 1
ATOM 1698 O O . GLY A 1 225 ? -11.227 13.07 8.414 1 95.62 225 GLY A O 1
ATOM 1699 N N . THR A 1 226 ? -13.109 13.406 9.719 1 95 226 THR A N 1
ATOM 1700 C CA . THR A 1 226 ? -12.961 12.148 10.438 1 95 226 THR A CA 1
ATOM 1701 C C . THR A 1 226 ? -13.914 11.094 9.891 1 95 226 THR A C 1
ATOM 1703 O O . THR A 1 226 ? -13.953 9.961 10.383 1 95 226 THR A O 1
ATOM 1706 N N . THR A 1 227 ? -14.656 11.43 8.867 1 91 227 THR A N 1
ATOM 1707 C CA . THR A 1 227 ? -15.703 10.547 8.367 1 91 227 THR A CA 1
ATOM 1708 C C . THR A 1 227 ? -15.406 10.117 6.934 1 91 227 THR A C 1
ATOM 1710 O O . THR A 1 227 ? -14.398 10.523 6.352 1 91 227 THR A O 1
ATOM 1713 N N . VAL A 1 228 ? -16.156 9.164 6.465 1 85.88 228 VAL A N 1
ATOM 1714 C CA . VAL A 1 228 ? -16.219 8.805 5.051 1 85.88 228 VAL A CA 1
ATOM 1715 C C . VAL A 1 228 ? -17.531 9.266 4.453 1 85.88 228 VAL A C 1
ATOM 1717 O O . VAL A 1 228 ? -18.609 8.898 4.945 1 85.88 228 VAL A O 1
ATOM 1720 N N . THR A 1 229 ? -17.406 10.047 3.436 1 83.12 229 THR A N 1
ATOM 1721 C CA . THR A 1 229 ? -18.594 10.672 2.848 1 83.12 229 THR A CA 1
ATOM 1722 C C . THR A 1 229 ? -19.594 9.617 2.414 1 83.12 229 THR A C 1
ATOM 1724 O O . THR A 1 229 ? -19.25 8.672 1.697 1 83.12 229 THR A O 1
ATOM 1727 N N . GLY A 1 230 ? -20.797 9.742 2.971 1 78.12 230 GLY A N 1
ATOM 1728 C CA . GLY A 1 230 ? -21.906 8.914 2.52 1 78.12 230 GLY A CA 1
ATOM 1729 C C . GLY A 1 230 ? -22 7.59 3.258 1 78.12 230 GLY A C 1
ATOM 1730 O O . GLY A 1 230 ? -22.812 6.73 2.904 1 78.12 230 GLY A O 1
ATOM 1731 N N . ILE A 1 231 ? -21.156 7.371 4.195 1 82.19 231 ILE A N 1
ATOM 1732 C CA . ILE A 1 231 ? -21.156 6.137 4.973 1 82.19 231 ILE A CA 1
ATOM 1733 C C . ILE A 1 231 ? -21.375 6.457 6.449 1 82.19 231 ILE A C 1
ATOM 1735 O O . ILE A 1 231 ? -20.438 6.801 7.164 1 82.19 231 ILE A O 1
ATOM 1739 N N . VAL A 1 232 ? -22.641 6.285 6.934 1 87.06 232 VAL A N 1
ATOM 1740 C CA . VAL A 1 232 ? -23.016 6.723 8.273 1 87.06 232 VAL A CA 1
ATOM 1741 C C . VAL A 1 232 ? -23.656 5.57 9.031 1 87.06 232 VAL A C 1
ATOM 1743 O O . VAL A 1 232 ? -24.547 4.891 8.508 1 87.06 232 VAL A O 1
ATOM 1746 N N . PRO A 1 233 ? -23.234 5.363 10.266 1 92.25 233 PRO A N 1
ATOM 1747 C CA . PRO A 1 233 ? -22.188 6.074 11.008 1 92.25 233 PRO A CA 1
ATOM 1748 C C . PRO A 1 233 ? -20.797 5.473 10.789 1 92.25 233 PRO A C 1
ATOM 1750 O O . PRO A 1 233 ? -20.641 4.25 10.82 1 92.25 233 PRO A O 1
ATOM 1753 N N . SER A 1 234 ? -19.797 6.18 10.484 1 91.81 234 SER A N 1
ATOM 1754 C CA . SER A 1 234 ? -18.359 5.91 10.422 1 91.81 234 SER A CA 1
ATOM 1755 C C . SER A 1 234 ? -17.547 7.148 10.781 1 91.81 234 SER A C 1
ATOM 1757 O O . SER A 1 234 ? -17.406 8.062 9.969 1 91.81 234 SER A O 1
ATOM 1759 N N . ASN A 1 235 ? -17.125 7.18 12 1 95.56 235 ASN A N 1
ATOM 1760 C CA . ASN A 1 235 ? -16.516 8.422 12.461 1 95.56 235 ASN A CA 1
ATOM 1761 C C . ASN A 1 235 ? -15.586 8.188 13.648 1 95.56 235 ASN A C 1
ATOM 1763 O O . ASN A 1 235 ? -15.406 7.055 14.086 1 95.56 235 ASN A O 1
ATOM 1767 N N . THR A 1 236 ? -14.867 9.211 14.008 1 97.44 236 THR A N 1
ATOM 1768 C CA . THR A 1 236 ? -14.008 9.281 15.188 1 97.44 236 THR A CA 1
ATOM 1769 C C . THR A 1 236 ? -14.703 10.008 16.328 1 97.44 236 THR A C 1
ATOM 1771 O O . THR A 1 236 ? -15.25 11.102 16.141 1 97.44 236 THR A O 1
ATOM 1774 N N . TYR A 1 237 ? -14.672 9.43 17.516 1 97.94 237 TYR A N 1
ATOM 1775 C CA . TYR A 1 237 ? -15.383 10.008 18.656 1 97.94 237 TYR A CA 1
ATOM 1776 C C . TYR A 1 237 ? -14.453 10.172 19.844 1 97.94 237 TYR A C 1
ATOM 1778 O O . TYR A 1 237 ? -13.539 9.367 20.047 1 97.94 237 TYR A O 1
ATOM 1786 N N . PRO A 1 238 ? -14.695 11.203 20.625 1 97.94 238 PRO A N 1
ATOM 1787 C CA . PRO A 1 238 ? -13.875 11.445 21.812 1 97.94 238 PRO A CA 1
ATOM 1788 C C . PRO A 1 238 ? -14.219 10.5 22.969 1 97.94 238 PRO A C 1
ATOM 1790 O O . PRO A 1 238 ? -15.352 10 23.047 1 97.94 238 PRO A O 1
ATOM 1793 N N . THR A 1 239 ? -13.289 10.258 23.812 1 98.25 239 THR A N 1
ATOM 1794 C CA . THR A 1 239 ? -13.5 9.438 24.984 1 98.25 239 THR A CA 1
ATOM 1795 C C . THR A 1 239 ? -13.281 10.25 26.266 1 98.25 239 THR A C 1
ATOM 1797 O O . THR A 1 239 ? -12.742 11.359 26.219 1 98.25 239 THR A O 1
ATOM 1800 N N . ARG A 1 240 ? -13.695 9.68 27.344 1 97.88 240 ARG A N 1
ATOM 1801 C CA . ARG A 1 240 ? -13.562 10.352 28.641 1 97.88 240 ARG A CA 1
ATOM 1802 C C . ARG A 1 240 ? -12.094 10.539 29.016 1 97.88 240 ARG A C 1
ATOM 1804 O O . ARG A 1 240 ? -11.727 11.555 29.609 1 97.88 240 ARG A O 1
ATOM 1811 N N . ASP A 1 241 ? -11.242 9.656 28.672 1 96.75 241 ASP A N 1
ATOM 1812 C CA . ASP A 1 241 ? -9.844 9.656 29.062 1 96.75 241 ASP A CA 1
ATOM 1813 C C . ASP A 1 241 ? -8.977 10.414 28.062 1 96.75 241 ASP A C 1
ATOM 1815 O O . ASP A 1 241 ? -7.766 10.219 28 1 96.75 241 ASP A O 1
ATOM 1819 N N . GLY A 1 242 ? -9.578 11.172 27.25 1 94.62 242 GLY A N 1
ATOM 1820 C CA . GLY A 1 242 ? -8.852 12.07 26.359 1 94.62 242 GLY A CA 1
ATOM 1821 C C . GLY A 1 242 ? -8.32 11.383 25.109 1 94.62 242 GLY A C 1
ATOM 1822 O O . GLY A 1 242 ? -7.43 11.898 24.438 1 94.62 242 GLY A O 1
ATOM 1823 N N . LYS A 1 243 ? -8.812 10.25 24.828 1 96.19 243 LYS A N 1
ATOM 1824 C CA . LYS A 1 243 ? -8.438 9.5 23.625 1 96.19 243 LYS A CA 1
ATOM 1825 C C . LYS A 1 243 ? -9.531 9.578 22.562 1 96.19 243 LYS A C 1
ATOM 1827 O O . LYS A 1 243 ? -10.445 10.398 22.672 1 96.19 243 LYS A O 1
ATOM 1832 N N . TRP A 1 244 ? -9.25 8.891 21.516 1 97.94 244 TRP A N 1
ATOM 1833 C CA . TRP A 1 244 ? -10.219 8.812 20.422 1 97.94 244 TRP A CA 1
ATOM 1834 C C . TRP A 1 244 ? -10.531 7.363 20.078 1 97.94 244 TRP A C 1
ATOM 1836 O O . TRP A 1 244 ? -9.672 6.488 20.188 1 97.94 244 TRP A O 1
ATOM 1846 N N . VAL A 1 245 ? -11.781 7.176 19.641 1 97.94 245 VAL A N 1
ATOM 1847 C CA . VAL A 1 245 ? -12.203 5.859 19.172 1 97.94 245 VAL A CA 1
ATOM 1848 C C . VAL A 1 245 ? -12.891 5.984 17.812 1 97.94 245 VAL A C 1
ATOM 1850 O O . VAL A 1 245 ? -13.594 6.965 17.562 1 97.94 245 VAL A O 1
ATOM 1853 N N . VAL A 1 246 ? -12.609 5.059 16.953 1 97.12 246 VAL A N 1
ATOM 1854 C CA . VAL A 1 246 ? -13.32 4.953 15.672 1 97.12 246 VAL A CA 1
ATOM 1855 C C . VAL A 1 246 ? -14.438 3.916 15.789 1 97.12 246 VAL A C 1
ATOM 1857 O O . VAL A 1 246 ? -14.219 2.822 16.312 1 97.12 246 VAL A O 1
ATOM 1860 N N . ILE A 1 247 ? -15.617 4.277 15.336 1 96.06 247 ILE A N 1
ATOM 1861 C CA . ILE A 1 247 ? -16.766 3.379 15.289 1 96.06 247 ILE A CA 1
ATOM 1862 C C . ILE A 1 247 ? -17.312 3.316 13.859 1 96.06 247 ILE A C 1
ATOM 1864 O O . ILE A 1 247 ? -17.562 4.352 13.242 1 96.06 247 ILE A O 1
ATOM 1868 N N . GLY A 1 248 ? -17.312 2.146 13.32 1 92.75 248 GLY A N 1
ATOM 1869 C CA . GLY A 1 248 ? -17.891 1.899 12.016 1 92.75 248 GLY A CA 1
ATOM 1870 C C . GLY A 1 248 ? -19.094 0.977 12.055 1 92.75 248 GLY A C 1
ATOM 1871 O O . GLY A 1 248 ? -18.938 -0.246 12.094 1 92.75 248 GLY A O 1
ATOM 1872 N N . ALA A 1 249 ? -20.297 1.501 11.992 1 90.5 249 ALA A N 1
ATOM 1873 C CA . ALA A 1 249 ? -21.547 0.743 12.078 1 90.5 249 ALA A CA 1
ATOM 1874 C C . ALA A 1 249 ? -22.5 1.121 10.953 1 90.5 249 ALA A C 1
ATOM 1876 O O . ALA A 1 249 ? -23.656 1.451 11.195 1 90.5 249 ALA A O 1
ATOM 1877 N N . ASN A 1 250 ? -21.938 0.938 9.664 1 82.88 250 ASN A N 1
ATOM 1878 C CA . ASN A 1 250 ? -22.688 1.52 8.562 1 82.88 250 ASN A CA 1
ATOM 1879 C C . ASN A 1 250 ? -23.609 0.489 7.906 1 82.88 250 ASN A C 1
ATOM 1881 O O . ASN A 1 250 ? -24.422 0.832 7.043 1 82.88 250 ASN A O 1
ATOM 1885 N N . SER A 1 251 ? -23.516 -0.771 8.266 1 83.81 251 SER A N 1
ATOM 1886 C CA . SER A 1 251 ? -24.516 -1.738 7.832 1 83.81 251 SER A CA 1
ATOM 1887 C C . SER A 1 251 ? -25.766 -1.656 8.688 1 83.81 251 SER A C 1
ATOM 1889 O O . SER A 1 251 ? -25.719 -1.179 9.828 1 83.81 251 SER A O 1
ATOM 1891 N N . GLU A 1 252 ? -26.859 -2.193 8.086 1 87.44 252 GLU A N 1
ATOM 1892 C CA . GLU A 1 252 ? -28.125 -2.131 8.812 1 87.44 252 GLU A CA 1
ATOM 1893 C C . GLU A 1 252 ? -28.031 -2.824 10.164 1 87.44 252 GLU A C 1
ATOM 1895 O O . GLU A 1 252 ? -28.422 -2.26 11.188 1 87.44 252 GLU A O 1
ATOM 1900 N N . SER A 1 253 ? -27.5 -3.986 10.164 1 89.75 253 SER A N 1
ATOM 1901 C CA . SER A 1 253 ? -27.406 -4.766 11.398 1 89.75 253 SER A CA 1
ATOM 1902 C C . SER A 1 253 ? -26.453 -4.113 12.391 1 89.75 253 SER A C 1
ATOM 1904 O O . SER A 1 253 ? -26.75 -4.035 13.586 1 89.75 253 SER A O 1
ATOM 1906 N N . ASN A 1 254 ? -25.297 -3.605 11.945 1 91.25 254 ASN A N 1
ATOM 1907 C CA . ASN A 1 254 ? -24.344 -2.924 12.82 1 91.25 254 ASN A CA 1
ATOM 1908 C C . ASN A 1 254 ? -24.953 -1.673 13.445 1 91.25 254 ASN A C 1
ATOM 1910 O O . ASN A 1 254 ? -24.75 -1.398 14.625 1 91.25 254 ASN A O 1
ATOM 1914 N N . PHE A 1 255 ? -25.719 -0.968 12.602 1 94.06 255 PHE A N 1
ATOM 1915 C CA . PHE A 1 255 ? -26.328 0.272 13.07 1 94.06 255 PHE A CA 1
ATOM 1916 C C . PHE A 1 255 ? -27.328 -0.001 14.188 1 94.06 255 PHE A C 1
ATOM 1918 O O . PHE A 1 255 ? -27.297 0.643 15.234 1 94.06 255 PHE A O 1
ATOM 1925 N N . GLN A 1 256 ? -28.141 -0.974 13.953 1 95.38 256 GLN A N 1
ATOM 1926 C CA . GLN A 1 256 ? -29.141 -1.325 14.953 1 95.38 256 GLN A CA 1
ATOM 1927 C C . GLN A 1 256 ? -28.484 -1.774 16.25 1 95.38 256 GLN A C 1
ATOM 1929 O O . GLN A 1 256 ? -28.891 -1.354 17.344 1 95.38 256 GLN A O 1
ATOM 1934 N N . ARG A 1 257 ? -27.484 -2.559 16.156 1 95.62 257 ARG A N 1
ATOM 1935 C CA . ARG A 1 257 ? -26.766 -3.025 17.344 1 95.62 257 ARG A CA 1
ATOM 1936 C C . ARG A 1 257 ? -26.094 -1.865 18.062 1 95.62 257 ARG A C 1
ATOM 1938 O O . ARG A 1 257 ? -26.078 -1.829 19.297 1 95.62 257 ARG A O 1
ATOM 1945 N N . LEU A 1 258 ? -25.531 -0.918 17.266 1 97 258 LEU A N 1
ATOM 1946 C CA . LEU A 1 258 ? -24.906 0.252 17.875 1 97 258 LEU A CA 1
ATOM 1947 C C . LEU A 1 258 ? -25.922 1.073 18.656 1 97 258 LEU A C 1
ATOM 1949 O O . LEU A 1 258 ? -25.672 1.464 19.797 1 97 258 LEU A O 1
ATOM 1953 N N . MET A 1 259 ? -27.062 1.332 18.047 1 97.44 259 MET A N 1
ATOM 1954 C CA . MET A 1 259 ? -28.078 2.15 18.703 1 97.44 259 MET A CA 1
ATOM 1955 C C . MET A 1 259 ? -28.562 1.486 20 1 97.44 259 MET A C 1
ATOM 1957 O O . MET A 1 259 ? -28.812 2.162 21 1 97.44 259 MET A O 1
ATOM 1961 N N . ARG A 1 260 ? -28.656 0.203 19.953 1 96.81 260 ARG A N 1
ATOM 1962 C CA . ARG A 1 260 ? -29.047 -0.529 21.156 1 96.81 260 ARG A CA 1
ATOM 1963 C C . ARG A 1 260 ? -27.953 -0.46 22.219 1 96.81 260 ARG A C 1
ATOM 1965 O O . ARG A 1 260 ? -28.234 -0.235 23.391 1 96.81 260 ARG A O 1
ATOM 1972 N N . ALA A 1 261 ? -26.766 -0.651 21.828 1 97.25 261 ALA A N 1
ATOM 1973 C CA . ALA A 1 261 ? -25.625 -0.669 22.75 1 97.25 261 ALA A CA 1
ATOM 1974 C C . ALA A 1 261 ? -25.469 0.674 23.453 1 97.25 261 ALA A C 1
ATOM 1976 O O . ALA A 1 261 ? -25.078 0.726 24.625 1 97.25 261 ALA A O 1
ATOM 1977 N N . ILE A 1 262 ? -25.797 1.747 22.719 1 97.5 262 ILE A N 1
ATOM 1978 C CA . ILE A 1 262 ? -25.562 3.062 23.297 1 97.5 262 ILE A CA 1
ATOM 1979 C C . ILE A 1 262 ? -26.859 3.592 23.906 1 97.5 262 ILE A C 1
ATOM 1981 O O . ILE A 1 262 ? -26.953 4.77 24.266 1 97.5 262 ILE A O 1
ATOM 1985 N N . GLU A 1 263 ? -27.875 2.77 23.922 1 95.81 263 GLU A N 1
ATOM 1986 C CA . GLU A 1 263 ? -29.141 3.031 24.594 1 95.81 263 GLU A CA 1
ATOM 1987 C C . GLU A 1 263 ? -29.891 4.18 23.922 1 95.81 263 GLU A C 1
ATOM 1989 O O . GLU A 1 263 ? -30.359 5.098 24.594 1 95.81 263 GLU A O 1
ATOM 1994 N N . ARG A 1 264 ? -29.875 4.168 22.672 1 96.56 264 ARG A N 1
ATOM 1995 C CA . ARG A 1 264 ? -30.656 5.105 21.875 1 96.56 264 ARG A CA 1
ATOM 1996 C C . ARG A 1 264 ? -31.609 4.367 20.938 1 96.56 264 ARG A C 1
ATOM 1998 O O . ARG A 1 264 ? -31.531 4.543 19.719 1 96.56 264 ARG A O 1
ATOM 2005 N N . PRO A 1 265 ? -32.531 3.607 21.484 1 94.12 265 PRO A N 1
ATOM 2006 C CA . PRO A 1 265 ? -33.469 2.842 20.656 1 94.12 265 PRO A CA 1
ATOM 2007 C C . PRO A 1 265 ? -34.344 3.73 19.797 1 94.12 265 PRO A C 1
ATOM 2009 O O . PRO A 1 265 ? -34.906 3.273 18.781 1 94.12 265 PRO A O 1
ATOM 2012 N N . ASP A 1 266 ? -34.5 4.992 20.141 1 94.62 266 ASP A N 1
ATOM 2013 C CA . ASP A 1 266 ? -35.281 5.957 19.391 1 94.62 266 ASP A CA 1
ATOM 2014 C C . ASP A 1 266 ? -34.688 6.188 18 1 94.62 266 ASP A C 1
ATOM 2016 O O . ASP A 1 266 ? -35.375 6.594 17.078 1 94.62 266 ASP A O 1
ATOM 2020 N N . LEU A 1 267 ? -33.438 5.875 17.812 1 94.81 267 LEU A N 1
ATOM 2021 C CA . LEU A 1 267 ? -32.75 6.113 16.562 1 94.81 267 LEU A CA 1
ATOM 2022 C C . LEU A 1 267 ? -32.594 4.82 15.766 1 94.81 267 LEU A C 1
ATOM 2024 O O . LEU A 1 267 ? -32.25 4.852 14.578 1 94.81 267 LEU A O 1
ATOM 2028 N N . GLU A 1 268 ? -32.969 3.678 16.312 1 92.44 268 GLU A N 1
ATOM 2029 C CA . GLU A 1 268 ? -32.75 2.354 15.734 1 92.44 268 GLU A CA 1
ATOM 2030 C C . GLU A 1 268 ? -33.562 2.174 14.461 1 92.44 268 GLU A C 1
ATOM 2032 O O . GLU A 1 268 ? -33.219 1.371 13.594 1 92.44 268 GLU A O 1
ATOM 2037 N N . GLY A 1 269 ? -34.656 2.932 14.32 1 88.88 269 GLY A N 1
ATOM 2038 C CA . GLY A 1 269 ? -35.625 2.74 13.25 1 88.88 269 GLY A CA 1
ATOM 2039 C C . GLY A 1 269 ? -35.188 3.357 11.93 1 88.88 269 GLY A C 1
ATOM 2040 O O . GLY A 1 269 ? -35.812 3.131 10.898 1 88.88 269 GLY A O 1
ATOM 2041 N N . LEU A 1 270 ? -34.094 4.145 11.992 1 90.56 270 LEU A N 1
ATOM 2042 C CA . LEU A 1 270 ? -33.594 4.684 10.734 1 90.56 270 LEU A CA 1
ATOM 2043 C C . LEU A 1 270 ? -33.125 3.564 9.812 1 90.56 270 LEU A C 1
ATOM 2045 O O . LEU A 1 270 ? -32.219 2.791 10.164 1 90.56 270 LEU A O 1
ATOM 2049 N N . ARG A 1 271 ? -33.812 3.424 8.688 1 86.56 271 ARG A N 1
ATOM 2050 C CA . ARG A 1 271 ? -33.5 2.324 7.781 1 86.56 271 ARG A CA 1
ATOM 2051 C C . ARG A 1 271 ? -32.75 2.828 6.555 1 86.56 271 ARG A C 1
ATOM 2053 O O . ARG A 1 271 ? -33.156 3.818 5.938 1 86.56 271 ARG A O 1
ATOM 2060 N N . GLY A 1 272 ? -31.672 2.166 6.289 1 85.25 272 GLY A N 1
ATOM 2061 C CA . GLY A 1 272 ? -30.875 2.473 5.102 1 85.25 272 GLY A CA 1
ATOM 2062 C C . GLY A 1 272 ? -29.875 3.594 5.324 1 85.25 272 GLY A C 1
ATOM 2063 O O . GLY A 1 272 ? -30.125 4.496 6.129 1 85.25 272 GLY A O 1
ATOM 2064 N N . ASN A 1 273 ? -28.797 3.604 4.605 1 83.62 273 ASN A N 1
ATOM 2065 C CA . ASN A 1 273 ? -27.719 4.578 4.727 1 83.62 273 ASN A CA 1
ATOM 2066 C C . ASN A 1 273 ? -28.188 5.98 4.359 1 83.62 273 ASN A C 1
ATOM 2068 O O . ASN A 1 273 ? -27.812 6.957 5.016 1 83.62 273 ASN A O 1
ATOM 2072 N N . PRO A 1 274 ? -29.078 6.125 3.34 1 81.88 274 PRO A N 1
ATOM 2073 C CA . PRO A 1 274 ? -29.5 7.484 2.994 1 81.88 274 PRO A CA 1
ATOM 2074 C C . PRO A 1 274 ? -30.203 8.188 4.148 1 81.88 274 PRO A C 1
ATOM 2076 O O . PRO A 1 274 ? -29.984 9.383 4.375 1 81.88 274 PRO A O 1
ATOM 2079 N N . ALA A 1 275 ? -30.969 7.43 4.781 1 88.81 275 ALA A N 1
ATOM 2080 C CA . ALA A 1 275 ? -31.672 8.016 5.926 1 88.81 275 ALA A CA 1
ATOM 2081 C C . ALA A 1 275 ? -30.688 8.422 7.02 1 88.81 275 ALA A C 1
ATOM 2083 O O . ALA A 1 275 ? -30.875 9.445 7.68 1 88.81 275 ALA A O 1
ATOM 2084 N N . ARG A 1 276 ? -29.703 7.633 7.223 1 92.94 276 ARG A N 1
ATOM 2085 C CA . ARG A 1 276 ? -28.703 7.914 8.242 1 92.94 276 ARG A CA 1
ATOM 2086 C C . ARG A 1 276 ? -27.828 9.094 7.836 1 92.94 276 ARG A C 1
ATOM 2088 O O . ARG A 1 276 ? -27.453 9.922 8.672 1 92.94 276 ARG A O 1
ATOM 2095 N N . VAL A 1 277 ? -27.484 9.188 6.566 1 88.19 277 VAL A N 1
ATOM 2096 C CA . VAL A 1 277 ? -26.703 10.305 6.051 1 88.19 277 VAL A CA 1
ATOM 2097 C C . VAL A 1 277 ? -27.453 11.617 6.297 1 88.19 277 VAL A C 1
ATOM 2099 O O . VAL A 1 277 ? -26.844 12.609 6.707 1 88.19 277 VAL A O 1
ATOM 2102 N N . ALA A 1 278 ? -28.719 11.586 6.086 1 91 278 ALA A N 1
ATOM 2103 C CA . ALA A 1 278 ? -29.547 12.781 6.254 1 91 278 ALA A CA 1
ATOM 2104 C C . ALA A 1 278 ? -29.531 13.25 7.703 1 91 278 ALA A C 1
ATOM 2106 O O . ALA A 1 278 ? -29.766 14.43 7.984 1 91 278 ALA A O 1
ATOM 2107 N N . ARG A 1 279 ? -29.25 12.398 8.57 1 94.94 279 ARG A N 1
ATOM 2108 C CA . ARG A 1 279 ? -29.266 12.711 9.992 1 94.94 279 ARG A CA 1
ATOM 2109 C C . ARG A 1 279 ? -27.891 12.477 10.625 1 94.94 279 ARG A C 1
ATOM 2111 O O . ARG A 1 279 ? -27.797 12.109 11.797 1 94.94 279 ARG A O 1
ATOM 2118 N N . GLN A 1 280 ? -26.891 12.57 9.906 1 93.69 280 GLN A N 1
ATOM 2119 C CA . GLN A 1 280 ? -25.531 12.234 10.328 1 93.69 280 GLN A CA 1
ATOM 2120 C C . GLN A 1 280 ? -25.125 13.047 11.562 1 93.69 280 GLN A C 1
ATOM 2122 O O . GLN A 1 280 ? -24.578 12.5 12.516 1 93.69 280 GLN A O 1
ATOM 2127 N N . ALA A 1 281 ? -25.391 14.336 11.578 1 94.88 281 ALA A N 1
ATOM 2128 C CA . ALA A 1 281 ? -24.984 15.195 12.688 1 94.88 281 ALA A CA 1
ATOM 2129 C C . ALA A 1 281 ? -25.641 14.734 13.992 1 94.88 281 ALA A C 1
ATOM 2131 O O . ALA A 1 281 ? -24.984 14.703 15.039 1 94.88 281 ALA A O 1
ATOM 2132 N N . GLU A 1 282 ? -26.891 14.453 13.898 1 96.12 282 GLU A N 1
ATOM 2133 C CA . GLU A 1 282 ? -27.625 13.969 15.062 1 96.12 282 GLU A CA 1
ATOM 2134 C C . GLU A 1 282 ? -27.047 12.648 15.562 1 96.12 282 GLU A C 1
ATOM 2136 O O . GLU A 1 282 ? -26.859 12.453 16.766 1 96.12 282 GLU A O 1
ATOM 2141 N N . LEU A 1 283 ? -26.812 11.75 14.625 1 97.19 283 LEU A N 1
ATOM 2142 C CA . LEU A 1 283 ? -26.281 10.438 14.961 1 97.19 283 LEU A CA 1
ATOM 2143 C C . LEU A 1 283 ? -24.891 10.57 15.594 1 97.19 283 LEU A C 1
ATOM 2145 O O . LEU A 1 283 ? -24.609 9.945 16.625 1 97.19 283 LEU A O 1
ATOM 2149 N N . ASP A 1 284 ? -24.078 11.375 15.047 1 96.19 284 ASP A N 1
ATOM 2150 C CA . ASP A 1 284 ? -22.734 11.578 15.562 1 96.19 284 ASP A CA 1
ATOM 2151 C C . ASP A 1 284 ? -22.75 12.188 16.953 1 96.19 284 ASP A C 1
ATOM 2153 O O . ASP A 1 284 ? -21.953 11.812 17.812 1 96.19 284 ASP A O 1
ATOM 2157 N N . GLU A 1 285 ? -23.609 13.109 17.141 1 97 285 GLU A N 1
ATOM 2158 C CA . GLU A 1 285 ? -23.734 13.719 18.469 1 97 285 GLU A CA 1
ATOM 2159 C C . GLU A 1 285 ? -24.203 12.711 19.5 1 97 285 GLU A C 1
ATOM 2161 O O . GLU A 1 285 ? -23.719 12.703 20.641 1 97 285 GLU A O 1
ATOM 2166 N N . ALA A 1 286 ? -25.188 11.93 19.109 1 97.69 286 ALA A N 1
ATOM 2167 C CA . ALA A 1 286 ? -25.672 10.891 20.016 1 97.69 286 ALA A CA 1
ATOM 2168 C C . ALA A 1 286 ? -24.547 9.938 20.422 1 97.69 286 ALA A C 1
ATOM 2170 O O . ALA A 1 286 ? -24.406 9.594 21.594 1 97.69 286 ALA A O 1
ATOM 2171 N N . ILE A 1 287 ? -23.797 9.516 19.484 1 98.25 287 ILE A N 1
ATOM 2172 C CA . ILE A 1 287 ? -22.703 8.578 19.734 1 98.25 287 ILE A CA 1
ATOM 2173 C C . ILE A 1 287 ? -21.625 9.258 20.578 1 98.25 287 ILE A C 1
ATOM 2175 O O . ILE A 1 287 ? -21.125 8.68 21.547 1 98.25 287 ILE A O 1
ATOM 2179 N N . ALA A 1 288 ? -21.297 10.5 20.25 1 98.12 288 ALA A N 1
ATOM 2180 C CA . ALA A 1 288 ? -20.25 11.242 20.953 1 98.12 288 ALA A CA 1
ATOM 2181 C C . ALA A 1 288 ? -20.641 11.469 22.406 1 98.12 288 ALA A C 1
ATOM 2183 O O . ALA A 1 288 ? -19.781 11.422 23.297 1 98.12 288 ALA A O 1
ATOM 2184 N N . THR A 1 289 ? -21.891 11.812 22.594 1 98.12 289 THR A N 1
ATOM 2185 C CA . THR A 1 289 ? -22.375 12.016 23.953 1 98.12 289 THR A CA 1
ATOM 2186 C C . THR A 1 289 ? -22.156 10.766 24.797 1 98.12 289 THR A C 1
ATOM 2188 O O . THR A 1 289 ? -21.797 10.859 25.969 1 98.12 289 THR A O 1
ATOM 2191 N N . TRP A 1 290 ? -22.391 9.656 24.172 1 98.38 290 TRP A N 1
ATOM 2192 C CA . TRP A 1 290 ? -22.188 8.383 24.844 1 98.38 290 TRP A CA 1
ATOM 2193 C C . TRP A 1 290 ? -20.703 8.109 25.062 1 98.38 290 TRP A C 1
ATOM 2195 O O . TRP A 1 290 ? -20.281 7.73 26.172 1 98.38 290 TRP A O 1
ATOM 2205 N N . THR A 1 291 ? -19.859 8.344 24.109 1 98.5 291 THR A N 1
ATOM 2206 C CA . THR A 1 291 ? -18.438 7.988 24.172 1 98.5 291 THR A CA 1
ATOM 2207 C C . THR A 1 291 ? -17.703 8.914 25.125 1 98.5 291 THR A C 1
ATOM 2209 O O . THR A 1 291 ? -16.734 8.508 25.781 1 98.5 291 THR A O 1
ATOM 2212 N N . ARG A 1 292 ? -18.125 10.109 25.297 1 98.12 292 ARG A N 1
ATOM 2213 C CA . ARG A 1 292 ? -17.469 11.102 26.141 1 98.12 292 ARG A CA 1
ATOM 2214 C C . ARG A 1 292 ? -17.516 10.68 27.609 1 98.12 292 ARG A C 1
ATOM 2216 O O . ARG A 1 292 ? -16.781 11.227 28.438 1 98.12 292 ARG A O 1
ATOM 2223 N N . THR A 1 293 ? -18.344 9.75 27.906 1 98.06 293 THR A N 1
ATOM 2224 C CA . THR A 1 293 ? -18.547 9.383 29.312 1 98.06 293 THR A CA 1
ATOM 2225 C C . THR A 1 293 ? -17.781 8.109 29.656 1 98.06 293 THR A C 1
ATOM 2227 O O . THR A 1 293 ? -17.859 7.625 30.781 1 98.06 293 THR A O 1
ATOM 2230 N N . ARG A 1 294 ? -17.047 7.594 28.75 1 98.25 294 ARG A N 1
ATOM 2231 C CA . ARG A 1 294 ? -16.406 6.293 28.906 1 98.25 294 ARG A CA 1
ATOM 2232 C C . ARG A 1 294 ? -14.969 6.316 28.391 1 98.25 294 ARG A C 1
ATOM 2234 O O . ARG A 1 294 ? -14.633 7.137 27.531 1 98.25 294 ARG A O 1
ATOM 2241 N N . SER A 1 295 ? -14.195 5.461 29 1 97.94 295 SER A N 1
ATOM 2242 C CA . SER A 1 295 ? -12.844 5.305 28.469 1 97.94 295 SER A CA 1
ATOM 2243 C C . SER A 1 295 ? -12.859 4.57 27.125 1 97.94 295 SER A C 1
ATOM 2245 O O . SER A 1 295 ? -13.836 3.889 26.797 1 97.94 295 SER A O 1
ATOM 2247 N N . ALA A 1 296 ? -11.797 4.707 26.391 1 97.06 296 ALA A N 1
ATOM 2248 C CA . ALA A 1 296 ? -11.68 4.02 25.109 1 97.06 296 ALA A CA 1
ATOM 2249 C C . ALA A 1 296 ? -11.844 2.51 25.266 1 97.06 296 ALA A C 1
ATOM 2251 O O . ALA A 1 296 ? -12.555 1.867 24.5 1 97.06 296 ALA A O 1
ATOM 2252 N N . ASP A 1 297 ? -11.203 1.966 26.281 1 95.69 297 ASP A N 1
ATOM 2253 C CA . ASP A 1 297 ? -11.258 0.528 26.531 1 95.69 297 ASP A CA 1
ATOM 2254 C C . ASP A 1 297 ? -12.68 0.072 26.828 1 95.69 297 ASP A C 1
ATOM 2256 O O . ASP A 1 297 ? -13.117 -0.978 26.359 1 95.69 297 ASP A O 1
ATOM 2260 N N . GLU A 1 298 ? -13.359 0.852 27.594 1 97.69 298 GLU A N 1
ATOM 2261 C CA . GLU A 1 298 ? -14.75 0.539 27.922 1 97.69 298 GLU A CA 1
ATOM 2262 C C . GLU A 1 298 ? -15.625 0.565 26.672 1 97.69 298 GLU A C 1
ATOM 2264 O O . GLU A 1 298 ? -16.484 -0.31 26.484 1 97.69 298 GLU A O 1
ATOM 2269 N N . ILE A 1 299 ? -15.422 1.565 25.906 1 97.94 299 ILE A N 1
ATOM 2270 C CA . ILE A 1 299 ? -16.203 1.729 24.688 1 97.94 299 ILE A CA 1
ATOM 2271 C C . ILE A 1 299 ? -16 0.513 23.781 1 97.94 299 ILE A C 1
ATOM 2273 O O . ILE A 1 299 ? -16.969 -0.086 23.312 1 97.94 299 ILE A O 1
ATOM 2277 N N . VAL A 1 300 ? -14.766 0.127 23.578 1 95.69 300 VAL A N 1
ATOM 2278 C CA . VAL A 1 300 ? -14.445 -0.978 22.672 1 95.69 300 VAL A CA 1
ATOM 2279 C C . VAL A 1 300 ? -15.031 -2.277 23.219 1 95.69 300 VAL A C 1
ATOM 2281 O O . VAL A 1 300 ? -15.586 -3.082 22.469 1 95.69 300 VAL A O 1
ATOM 2284 N N . ARG A 1 301 ? -14.938 -2.438 24.5 1 95.56 301 ARG A N 1
ATOM 2285 C CA . ARG A 1 301 ? -15.477 -3.641 25.125 1 95.56 301 ARG A CA 1
ATOM 2286 C C . ARG A 1 301 ? -16.984 -3.74 24.906 1 95.56 301 ARG A C 1
ATOM 2288 O O . ARG A 1 301 ? -17.484 -4.789 24.516 1 95.56 301 ARG A O 1
ATOM 2295 N N . VAL A 1 302 ? -17.688 -2.67 25.156 1 97.12 302 VAL A N 1
ATOM 2296 C CA . VAL A 1 302 ? -19.141 -2.648 25.031 1 97.12 302 VAL A CA 1
ATOM 2297 C C . VAL A 1 302 ? -19.516 -2.928 23.578 1 97.12 302 VAL A C 1
ATOM 2299 O O . VAL A 1 302 ? -20.438 -3.715 23.312 1 97.12 302 VAL A O 1
ATOM 2302 N N . LEU A 1 303 ? -18.859 -2.279 22.688 1 96.19 303 LEU A N 1
ATOM 2303 C CA . LEU A 1 303 ? -19.219 -2.4 21.281 1 96.19 303 LEU A CA 1
ATOM 2304 C C . LEU A 1 303 ? -18.797 -3.758 20.734 1 96.19 303 LEU A C 1
ATOM 2306 O O . LEU A 1 303 ? -19.469 -4.312 19.859 1 96.19 303 LEU A O 1
ATOM 2310 N N . GLU A 1 304 ? -17.672 -4.273 21.219 1 92.38 304 GLU A N 1
ATOM 2311 C CA . GLU A 1 304 ? -17.281 -5.633 20.844 1 92.38 304 GLU A CA 1
ATOM 2312 C C . GLU A 1 304 ? -18.328 -6.648 21.281 1 92.38 304 GLU A C 1
ATOM 2314 O O . GLU A 1 304 ? -18.672 -7.559 20.516 1 92.38 304 GLU A O 1
ATOM 2319 N N . ASP A 1 305 ? -18.812 -6.504 22.453 1 94 305 ASP A N 1
ATOM 2320 C CA . ASP A 1 305 ? -19.859 -7.387 22.969 1 94 305 ASP A CA 1
ATOM 2321 C C . ASP A 1 305 ? -21.125 -7.312 22.094 1 94 305 ASP A C 1
ATOM 2323 O O . ASP A 1 305 ? -21.828 -8.305 21.953 1 94 305 ASP A O 1
ATOM 2327 N N . ALA A 1 306 ? -21.344 -6.188 21.562 1 94.5 306 ALA A N 1
ATOM 2328 C CA . ALA A 1 306 ? -22.5 -5.977 20.703 1 94.5 306 ALA A CA 1
ATOM 2329 C C . ALA A 1 306 ? -22.188 -6.328 19.25 1 94.5 306 ALA A C 1
ATOM 2331 O O . ALA A 1 306 ? -23.031 -6.164 18.375 1 94.5 306 ALA A O 1
ATOM 2332 N N . ALA A 1 307 ? -20.969 -6.707 18.938 1 90.88 307 ALA A N 1
ATOM 2333 C CA . ALA A 1 307 ? -20.516 -7.055 17.594 1 90.88 307 ALA A CA 1
ATOM 2334 C C . ALA A 1 307 ? -20.547 -5.84 16.672 1 90.88 307 ALA A C 1
ATOM 2336 O O . ALA A 1 307 ? -20.953 -5.949 15.516 1 90.88 307 ALA A O 1
ATOM 2337 N N . VAL A 1 308 ? -20.266 -4.691 17.266 1 93.88 308 VAL A N 1
ATOM 2338 C CA . VAL A 1 308 ? -20.141 -3.455 16.5 1 93.88 308 VAL A CA 1
ATOM 2339 C C . VAL A 1 308 ? -18.656 -3.123 16.312 1 93.88 308 VAL A C 1
ATOM 2341 O O . VAL A 1 308 ? -17.906 -3.035 17.281 1 93.88 308 VAL A O 1
ATOM 2344 N N . PRO A 1 309 ? -18.203 -2.934 15.055 1 93.5 309 PRO A N 1
ATOM 2345 C CA . PRO A 1 309 ? -16.797 -2.619 14.82 1 93.5 309 PRO A CA 1
ATOM 2346 C C . PRO A 1 309 ? -16.359 -1.306 15.477 1 93.5 309 PRO A C 1
ATOM 2348 O O . PRO A 1 309 ? -17 -0.269 15.258 1 93.5 309 PRO A O 1
ATOM 2351 N N . ALA A 1 310 ? -15.383 -1.358 16.281 1 95.88 310 ALA A N 1
ATOM 2352 C CA . ALA A 1 310 ? -14.812 -0.192 16.953 1 95.88 310 ALA A CA 1
ATOM 2353 C C . ALA A 1 310 ? -13.367 -0.454 17.375 1 95.88 310 ALA A C 1
ATOM 2355 O O . ALA A 1 310 ? -12.969 -1.606 17.547 1 95.88 310 ALA A O 1
ATOM 2356 N N . GLY A 1 311 ? -12.586 0.555 17.422 1 96 311 GLY A N 1
ATOM 2357 C CA . GLY A 1 311 ? -11.211 0.448 17.891 1 96 311 GLY A CA 1
ATOM 2358 C C . GLY A 1 311 ? -10.609 1.783 18.281 1 96 311 GLY A C 1
ATOM 2359 O O . GLY A 1 311 ? -10.969 2.82 17.719 1 96 311 GLY A O 1
ATOM 2360 N N . PRO A 1 312 ? -9.758 1.717 19.25 1 97.06 312 PRO A N 1
ATOM 2361 C CA . PRO A 1 312 ? -9.07 2.951 19.641 1 97.06 312 PRO A CA 1
ATOM 2362 C C . PRO A 1 312 ? -8.102 3.449 18.578 1 97.06 312 PRO A C 1
ATOM 2364 O O . PRO A 1 312 ? -7.594 2.654 17.781 1 97.06 312 PRO A O 1
ATOM 2367 N N . ILE A 1 313 ? -7.922 4.742 18.5 1 97.81 313 ILE A N 1
ATOM 2368 C CA . ILE A 1 313 ? -6.805 5.277 17.719 1 97.81 313 ILE A CA 1
ATOM 2369 C C . ILE A 1 313 ? -5.512 5.121 18.516 1 97.81 313 ILE A C 1
ATOM 2371 O O . ILE A 1 313 ? -5.336 5.758 19.562 1 97.81 313 ILE A O 1
ATOM 2375 N N . GLN A 1 314 ? -4.672 4.277 18.031 1 97.88 314 GLN A N 1
ATOM 2376 C CA . GLN A 1 314 ? -3.422 3.957 18.719 1 97.88 314 GLN A CA 1
ATOM 2377 C C . GLN A 1 314 ? -2.26 4.754 18.141 1 97.88 314 GLN A C 1
ATOM 2379 O O . GLN A 1 314 ? -2.217 5.008 16.922 1 97.88 314 GLN A O 1
ATOM 2384 N N . ASP A 1 315 ? -1.372 5.223 19 1 97.38 315 ASP A N 1
ATOM 2385 C CA . ASP A 1 315 ? -0.109 5.785 18.531 1 97.38 315 ASP A CA 1
ATOM 2386 C C . ASP A 1 315 ? 1.013 4.75 18.609 1 97.38 315 ASP A C 1
ATOM 2388 O O . ASP A 1 315 ? 0.766 3.58 18.906 1 97.38 315 ASP A O 1
ATOM 2392 N N . ALA A 1 316 ? 2.197 5.129 18.297 1 97.62 316 ALA A N 1
ATOM 2393 C CA . ALA A 1 316 ? 3.303 4.184 18.188 1 97.62 316 ALA A CA 1
ATOM 2394 C C . ALA A 1 316 ? 3.621 3.541 19.531 1 97.62 316 ALA A C 1
ATOM 2396 O O . ALA A 1 316 ? 4.039 2.383 19.594 1 97.62 316 ALA A O 1
ATOM 2397 N N . ARG A 1 317 ? 3.482 4.289 20.609 1 97.31 317 ARG A N 1
ATOM 2398 C CA . ARG A 1 317 ? 3.695 3.721 21.938 1 97.31 317 ARG A CA 1
ATOM 2399 C C . ARG A 1 317 ? 2.689 2.611 22.234 1 97.31 317 ARG A C 1
ATOM 2401 O O . ARG A 1 317 ? 3.047 1.571 22.781 1 97.31 317 ARG A O 1
ATOM 2408 N N . ASP A 1 318 ? 1.428 2.857 21.859 1 97.25 318 ASP A N 1
ATOM 2409 C CA . ASP A 1 318 ? 0.395 1.839 22.016 1 97.25 318 ASP A CA 1
ATOM 2410 C C . ASP A 1 318 ? 0.741 0.58 21.234 1 97.25 318 ASP A C 1
ATOM 2412 O O . ASP A 1 318 ? 0.541 -0.537 21.719 1 97.25 318 ASP A O 1
ATOM 2416 N N . LEU A 1 319 ? 1.222 0.737 20.031 1 98.25 319 LEU A N 1
ATOM 2417 C CA . LEU A 1 319 ? 1.534 -0.386 19.156 1 98.25 319 LEU A CA 1
ATOM 2418 C C . LEU A 1 319 ? 2.607 -1.276 19.781 1 98.25 319 LEU A C 1
ATOM 2420 O O . LEU A 1 319 ? 2.545 -2.502 19.656 1 98.25 319 LEU A O 1
ATOM 2424 N N . LEU A 1 320 ? 3.598 -0.693 20.469 1 97.94 320 LEU A N 1
ATOM 2425 C CA . LEU A 1 320 ? 4.691 -1.439 21.078 1 97.94 320 LEU A CA 1
ATOM 2426 C C . LEU A 1 320 ? 4.164 -2.389 22.156 1 97.94 320 LEU A C 1
ATOM 2428 O O . LEU A 1 320 ? 4.816 -3.383 22.484 1 97.94 320 LEU A O 1
ATOM 2432 N N . HIS A 1 321 ? 2.977 -2.059 22.609 1 96.62 321 HIS A N 1
ATOM 2433 C CA . HIS A 1 321 ? 2.445 -2.848 23.719 1 96.62 321 HIS A CA 1
ATOM 2434 C C . HIS A 1 321 ? 1.159 -3.562 23.312 1 96.62 321 HIS A C 1
ATOM 2436 O O . HIS A 1 321 ? 0.456 -4.105 24.172 1 96.62 321 HIS A O 1
ATOM 2442 N N . ASP A 1 322 ? 0.83 -3.527 22.094 1 97.12 322 ASP A N 1
ATOM 2443 C CA . ASP A 1 322 ? -0.413 -4.117 21.594 1 97.12 322 ASP A CA 1
ATOM 2444 C C . ASP A 1 322 ? -0.373 -5.641 21.703 1 97.12 322 ASP A C 1
ATOM 2446 O O . ASP A 1 322 ? 0.492 -6.285 21.109 1 97.12 322 ASP A O 1
ATOM 2450 N N . PRO A 1 323 ? -1.299 -6.246 22.422 1 97.38 323 PRO A N 1
ATOM 2451 C CA . PRO A 1 323 ? -1.262 -7.695 22.625 1 97.38 323 PRO A CA 1
ATOM 2452 C C . PRO A 1 323 ? -1.474 -8.477 21.328 1 97.38 323 PRO A C 1
ATOM 2454 O O . PRO A 1 323 ? -0.932 -9.57 21.156 1 97.38 323 PRO A O 1
ATOM 2457 N N . GLN A 1 324 ? -2.248 -7.945 20.438 1 97.75 324 GLN A N 1
ATOM 2458 C CA . GLN A 1 324 ? -2.49 -8.609 19.172 1 97.75 324 GLN A CA 1
ATOM 2459 C C . GLN A 1 324 ? -1.228 -8.625 18.312 1 97.75 324 GLN A C 1
ATOM 2461 O O . GLN A 1 324 ? -0.858 -9.664 17.766 1 97.75 324 GLN A O 1
ATOM 2466 N N . LEU A 1 325 ? -0.543 -7.473 18.172 1 98.25 325 LEU A N 1
ATOM 2467 C CA . LEU A 1 325 ? 0.695 -7.414 17.406 1 98.25 325 LEU A CA 1
ATOM 2468 C C . LEU A 1 325 ? 1.752 -8.336 18.016 1 98.25 325 LEU A C 1
ATOM 2470 O O . LEU A 1 325 ? 2.5 -8.992 17.281 1 98.25 325 LEU A O 1
ATOM 2474 N N . GLN A 1 326 ? 1.815 -8.375 19.344 1 98.12 326 GLN A N 1
ATOM 2475 C CA . GLN A 1 326 ? 2.754 -9.258 20.016 1 98.12 326 GLN A CA 1
ATOM 2476 C C . GLN A 1 326 ? 2.445 -10.727 19.719 1 98.12 326 GLN A C 1
ATOM 2478 O O . GLN A 1 326 ? 3.342 -11.492 19.344 1 98.12 326 GLN A O 1
ATOM 2483 N N . ALA A 1 327 ? 1.193 -11.086 19.828 1 98.44 327 ALA A N 1
ATOM 2484 C CA . ALA A 1 327 ? 0.777 -12.477 19.625 1 98.44 327 ALA A CA 1
ATOM 2485 C C . ALA A 1 327 ? 1.023 -12.906 18.188 1 98.44 327 ALA A C 1
ATOM 2487 O O . ALA A 1 327 ? 1.317 -14.078 17.922 1 98.44 327 ALA A O 1
ATOM 2488 N N . ARG A 1 328 ? 0.981 -11.992 17.297 1 98.25 328 ARG A N 1
ATOM 2489 C CA . ARG A 1 328 ? 1.11 -12.297 15.883 1 98.25 328 ARG A CA 1
ATOM 2490 C C . ARG A 1 328 ? 2.562 -12.195 15.43 1 98.25 328 ARG A C 1
ATOM 2492 O O . ARG A 1 328 ? 2.855 -12.305 14.234 1 98.25 328 ARG A O 1
ATOM 2499 N N . GLY A 1 329 ? 3.439 -11.875 16.359 1 97.94 329 GLY A N 1
ATOM 2500 C CA . GLY A 1 329 ? 4.855 -11.805 16.031 1 97.94 329 GLY A CA 1
ATOM 2501 C C . GLY A 1 329 ? 5.215 -10.609 15.172 1 97.94 329 GLY A C 1
ATOM 2502 O O . GLY A 1 329 ? 6.137 -10.68 14.352 1 97.94 329 GLY A O 1
ATOM 2503 N N . MET A 1 330 ? 4.496 -9.516 15.336 1 98.31 330 MET A N 1
ATOM 2504 C CA . MET A 1 330 ? 4.711 -8.344 14.492 1 98.31 330 MET A CA 1
ATOM 2505 C C . MET A 1 330 ? 5.766 -7.426 15.094 1 98.31 330 MET A C 1
ATOM 2507 O O . MET A 1 330 ? 6.199 -6.469 14.453 1 98.31 330 MET A O 1
ATOM 2511 N N . LEU A 1 331 ? 6.168 -7.672 16.312 1 98.25 331 LEU A N 1
ATOM 2512 C CA . LEU A 1 331 ? 7.215 -6.918 17 1 98.25 331 LEU A CA 1
ATOM 2513 C C . LEU A 1 331 ? 8.453 -7.785 17.219 1 98.25 331 LEU A C 1
ATOM 2515 O O . LEU A 1 331 ? 8.438 -8.68 18.062 1 98.25 331 LEU A O 1
ATOM 2519 N N . GLU A 1 332 ? 9.477 -7.477 16.469 1 98.19 332 GLU A N 1
ATOM 2520 C CA . GLU A 1 332 ? 10.719 -8.234 16.547 1 98.19 332 GLU A CA 1
ATOM 2521 C C . GLU A 1 332 ? 11.781 -7.48 17.344 1 98.19 332 GLU A C 1
ATOM 2523 O O . GLU A 1 332 ? 11.781 -6.246 17.359 1 98.19 332 GLU A O 1
ATOM 2528 N N . HIS A 1 333 ? 12.641 -8.25 17.984 1 97.88 333 HIS A N 1
ATOM 2529 C CA . HIS A 1 333 ? 13.734 -7.668 18.75 1 97.88 333 HIS A CA 1
ATOM 2530 C C . HIS A 1 333 ? 15.086 -7.996 18.125 1 97.88 333 HIS A C 1
ATOM 2532 O O . HIS A 1 333 ? 15.398 -9.164 17.891 1 97.88 333 HIS A O 1
ATOM 2538 N N . VAL A 1 334 ? 15.805 -6.941 17.812 1 98.19 334 VAL A N 1
ATOM 2539 C CA . VAL A 1 334 ? 17.156 -7.121 17.281 1 98.19 334 VAL A CA 1
ATOM 2540 C C . VAL A 1 334 ? 18.172 -6.508 18.219 1 98.19 334 VAL A C 1
ATOM 2542 O O . VAL A 1 334 ? 17.844 -5.66 19.062 1 98.19 334 VAL A O 1
ATOM 2545 N N . GLU A 1 335 ? 19.375 -6.965 18.109 1 97.5 335 GLU A N 1
ATOM 2546 C CA . GLU A 1 335 ? 20.453 -6.426 18.922 1 97.5 335 GLU A CA 1
ATOM 2547 C C . GLU A 1 335 ? 21.328 -5.465 18.109 1 97.5 335 GLU A C 1
ATOM 2549 O O . GLU A 1 335 ? 21.797 -5.809 17.031 1 97.5 335 GLU A O 1
ATOM 2554 N N . VAL A 1 336 ? 21.469 -4.266 18.594 1 96.25 336 VAL A N 1
ATOM 2555 C CA . VAL A 1 336 ? 22.328 -3.242 18.016 1 96.25 336 VAL A CA 1
ATOM 2556 C C . VAL A 1 336 ? 23.359 -2.783 19.047 1 96.25 336 VAL A C 1
ATOM 2558 O O . VAL A 1 336 ? 23.016 -2.08 20 1 96.25 336 VAL A O 1
ATOM 2561 N N . ASP A 1 337 ? 24.609 -3.139 18.797 1 92 337 ASP A N 1
ATOM 2562 C CA . ASP A 1 337 ? 25.703 -2.744 19.688 1 92 337 ASP A CA 1
ATOM 2563 C C . ASP A 1 337 ? 25.391 -3.123 21.125 1 92 337 ASP A C 1
ATOM 2565 O O . ASP A 1 337 ? 25.516 -2.293 22.031 1 92 337 ASP A O 1
ATOM 2569 N N . GLY A 1 338 ? 24.859 -4.246 21.344 1 93.31 338 GLY A N 1
ATOM 2570 C CA . GLY A 1 338 ? 24.625 -4.785 22.688 1 93.31 338 GLY A CA 1
ATOM 2571 C C . GLY A 1 338 ? 23.297 -4.359 23.281 1 93.31 338 GLY A C 1
ATOM 2572 O O . GLY A 1 338 ? 22.953 -4.777 24.375 1 93.31 338 GLY A O 1
ATOM 2573 N N . ARG A 1 339 ? 22.578 -3.59 22.672 1 95 339 ARG A N 1
ATOM 2574 C CA . ARG A 1 339 ? 21.297 -3.107 23.156 1 95 339 ARG A CA 1
ATOM 2575 C C . ARG A 1 339 ? 20.156 -3.611 22.281 1 95 339 ARG A C 1
ATOM 2577 O O . ARG A 1 339 ? 20.281 -3.693 21.062 1 95 339 ARG A O 1
ATOM 2584 N N . SER A 1 340 ? 19.062 -3.803 22.922 1 97.94 340 SER A N 1
ATOM 2585 C CA . SER A 1 340 ? 17.891 -4.297 22.203 1 97.94 340 SER A CA 1
ATOM 2586 C C . SER A 1 340 ? 17.172 -3.168 21.484 1 97.94 340 SER A C 1
ATOM 2588 O O . SER A 1 340 ? 17.078 -2.053 22 1 97.94 340 SER A O 1
ATOM 2590 N N . LEU A 1 341 ? 16.656 -3.443 20.266 1 98.38 341 LEU A N 1
ATOM 2591 C CA . LEU A 1 341 ? 15.82 -2.549 19.469 1 98.38 341 LEU A CA 1
ATOM 2592 C C . LEU A 1 341 ? 14.609 -3.291 18.906 1 98.38 341 LEU A C 1
ATOM 2594 O O . LEU A 1 341 ? 14.758 -4.367 18.328 1 98.38 341 LEU A O 1
ATOM 2598 N N . THR A 1 342 ? 13.406 -2.695 19.188 1 98.62 342 THR A N 1
ATOM 2599 C CA . THR A 1 342 ? 12.203 -3.273 18.609 1 98.62 342 THR A CA 1
ATOM 2600 C C . THR A 1 342 ? 11.961 -2.729 17.203 1 98.62 342 THR A C 1
ATOM 2602 O O . THR A 1 342 ? 11.992 -1.516 16.984 1 98.62 342 THR A O 1
ATOM 2605 N N . ILE A 1 343 ? 11.828 -3.602 16.219 1 98.5 343 ILE A N 1
ATOM 2606 C CA . ILE A 1 343 ? 11.445 -3.244 14.852 1 98.5 343 ILE A CA 1
ATOM 2607 C C . ILE A 1 343 ? 10.242 -4.082 14.422 1 98.5 343 ILE A C 1
ATOM 2609 O O . ILE A 1 343 ? 10 -5.164 14.961 1 98.5 343 ILE A O 1
ATOM 2613 N N . PRO A 1 344 ? 9.445 -3.578 13.555 1 98.5 344 PRO A N 1
ATOM 2614 C CA . PRO A 1 344 ? 8.266 -4.352 13.148 1 98.5 344 PRO A CA 1
ATOM 2615 C C . PRO A 1 344 ? 8.609 -5.48 12.172 1 98.5 344 PRO A C 1
ATOM 2617 O O . PRO A 1 344 ? 9.539 -5.352 11.375 1 98.5 344 PRO A O 1
ATOM 2620 N N . ALA A 1 345 ? 7.824 -6.598 12.25 1 98.44 345 ALA A N 1
ATOM 2621 C CA . ALA A 1 345 ? 7.855 -7.598 11.188 1 98.44 345 ALA A CA 1
AT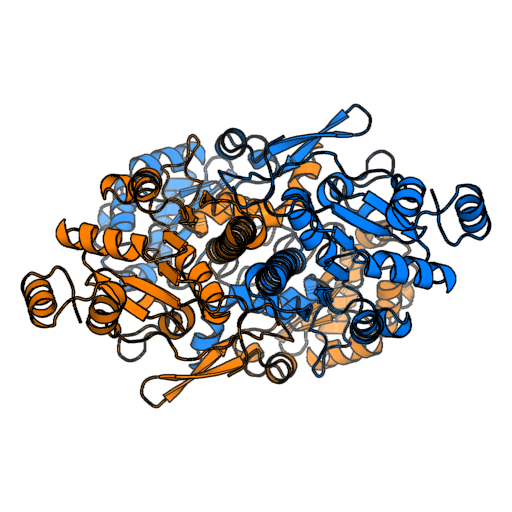OM 2622 C C . ALA A 1 345 ? 7.254 -7.043 9.898 1 98.44 345 ALA A C 1
ATOM 2624 O O . ALA A 1 345 ? 6.699 -5.945 9.891 1 98.44 345 ALA A O 1
ATOM 2625 N N . ILE A 1 346 ? 7.5 -7.754 8.859 1 98.25 346 ILE A N 1
ATOM 2626 C CA . ILE A 1 346 ? 7.059 -7.25 7.566 1 98.25 346 ILE A CA 1
ATOM 2627 C C . ILE A 1 346 ? 5.941 -8.141 7.023 1 98.25 346 ILE A C 1
ATOM 2629 O O . ILE A 1 346 ? 6.066 -9.367 7.008 1 98.25 346 ILE A O 1
ATOM 2633 N N . ALA A 1 347 ? 4.797 -7.535 6.676 1 97.69 347 ALA A N 1
ATOM 2634 C CA . ALA A 1 347 ? 3.654 -8.219 6.074 1 97.69 347 ALA A CA 1
ATOM 2635 C C . ALA A 1 347 ? 3.949 -8.609 4.625 1 97.69 347 ALA A C 1
ATOM 2637 O O . ALA A 1 347 ? 4.816 -8.008 3.982 1 97.69 347 ALA A O 1
ATOM 2638 N N . PRO A 1 348 ? 3.273 -9.648 4.117 1 97.88 348 PRO A N 1
ATOM 2639 C CA . PRO A 1 348 ? 2.279 -10.5 4.77 1 97.88 348 PRO A CA 1
ATOM 2640 C C . PRO A 1 348 ? 2.91 -11.688 5.504 1 97.88 348 PRO A C 1
ATOM 2642 O O . PRO A 1 348 ? 4.137 -11.812 5.535 1 97.88 348 PRO A O 1
ATOM 2645 N N . LYS A 1 349 ? 2.045 -12.516 6.148 1 98.38 349 LYS A N 1
ATOM 2646 C CA . LYS A 1 349 ? 2.523 -13.742 6.785 1 98.38 349 LYS A CA 1
ATOM 2647 C C . LYS A 1 349 ? 2.322 -14.945 5.879 1 98.38 349 LYS A C 1
ATOM 2649 O O . LYS A 1 349 ? 1.209 -15.211 5.418 1 98.38 349 LYS A O 1
ATOM 2654 N N . LEU A 1 350 ? 3.393 -15.609 5.539 1 98.38 350 LEU A N 1
ATOM 2655 C CA . LEU A 1 350 ? 3.377 -16.891 4.836 1 98.38 350 LEU A CA 1
ATOM 2656 C C . LEU A 1 350 ? 3.572 -18.047 5.805 1 98.38 350 LEU A C 1
ATOM 2658 O O . LEU A 1 350 ? 4.559 -18.078 6.543 1 98.38 350 LEU A O 1
ATOM 2662 N N . ASP A 1 351 ? 2.674 -18.938 5.781 1 96.25 351 ASP A N 1
ATOM 2663 C CA . ASP A 1 351 ? 2.707 -19.984 6.805 1 96.25 351 ASP A CA 1
ATOM 2664 C C . ASP A 1 351 ? 3.809 -21 6.52 1 96.25 351 ASP A C 1
ATOM 2666 O O . ASP A 1 351 ? 4.523 -21.422 7.434 1 96.25 351 ASP A O 1
ATOM 2670 N N . GLY A 1 352 ? 3.998 -21.406 5.266 1 96.19 352 GLY A N 1
ATOM 2671 C CA . GLY A 1 352 ? 4.961 -22.422 4.902 1 96.19 352 GLY A CA 1
ATOM 2672 C C . GLY A 1 352 ? 6.383 -21.906 4.809 1 96.19 352 GLY A C 1
ATOM 2673 O O . GLY A 1 352 ? 7.336 -22.641 5.078 1 96.19 352 GLY A O 1
ATOM 2674 N N . THR A 1 353 ? 6.535 -20.688 4.434 1 97.81 353 THR A N 1
ATOM 2675 C CA . THR A 1 353 ? 7.832 -20.062 4.203 1 97.81 353 THR A CA 1
ATOM 2676 C C . THR A 1 353 ? 7.871 -18.656 4.805 1 97.81 353 THR A C 1
ATOM 2678 O O . THR A 1 353 ? 8.07 -17.672 4.09 1 97.81 353 THR A O 1
ATOM 2681 N N . PRO A 1 354 ? 7.781 -18.562 6.141 1 97.88 354 PRO A N 1
ATOM 2682 C CA . PRO A 1 354 ? 7.684 -17.25 6.805 1 97.88 354 PRO A CA 1
ATOM 2683 C C . PRO A 1 354 ? 8.938 -16.406 6.617 1 97.88 354 PRO A C 1
ATOM 2685 O O . PRO A 1 354 ? 10.047 -16.922 6.594 1 97.88 354 PRO A O 1
ATOM 2688 N N . GLY A 1 355 ? 8.766 -15.07 6.43 1 97.88 355 GLY A N 1
ATOM 2689 C CA . GLY A 1 355 ? 9.883 -14.141 6.492 1 97.88 355 GLY A CA 1
ATOM 2690 C C . GLY A 1 355 ? 10.461 -13.992 7.887 1 97.88 355 GLY A C 1
ATOM 2691 O O . GLY A 1 355 ? 9.867 -14.453 8.859 1 97.88 355 GLY A O 1
ATOM 2692 N N . ARG A 1 356 ? 11.609 -13.359 7.926 1 97.81 356 ARG A N 1
ATOM 2693 C CA . ARG A 1 356 ? 12.211 -13.117 9.234 1 97.81 356 ARG A CA 1
ATOM 2694 C C . ARG A 1 356 ? 13.344 -12.109 9.141 1 97.81 356 ARG A C 1
ATOM 2696 O O . ARG A 1 356 ? 13.945 -11.945 8.07 1 97.81 356 ARG A O 1
ATOM 2703 N N . THR A 1 357 ? 13.617 -11.508 10.227 1 98.38 357 THR A N 1
ATOM 2704 C CA . THR A 1 357 ? 14.789 -10.656 10.383 1 98.38 357 THR A CA 1
ATOM 2705 C C . THR A 1 357 ? 15.969 -11.461 10.93 1 98.38 357 THR A C 1
ATOM 2707 O O . THR A 1 357 ? 15.859 -12.094 11.984 1 98.38 357 THR A O 1
ATOM 2710 N N . GLU A 1 358 ? 17.047 -11.461 10.203 1 97.81 358 GLU A N 1
ATOM 2711 C CA . GLU A 1 358 ? 18.234 -12.18 10.648 1 97.81 358 GLU A CA 1
ATOM 2712 C C . GLU A 1 358 ? 19.203 -11.242 11.367 1 97.81 358 GLU A C 1
ATOM 2714 O O . GLU A 1 358 ? 19.828 -11.633 12.367 1 97.81 358 GLU A O 1
ATOM 2719 N N . TRP A 1 359 ? 19.391 -10.039 10.875 1 98.12 359 TRP A N 1
ATOM 2720 C CA . TRP A 1 359 ? 20.25 -9.031 11.492 1 98.12 359 TRP A CA 1
ATOM 2721 C C . TRP A 1 359 ? 19.766 -7.625 11.148 1 98.12 359 TRP A C 1
ATOM 2723 O O . TRP A 1 359 ? 19.109 -7.418 10.133 1 98.12 359 TRP A O 1
ATOM 2733 N N . PRO A 1 360 ? 20 -6.629 12.023 1 98.44 360 PRO A N 1
ATOM 2734 C CA . PRO A 1 360 ? 19.688 -5.234 11.711 1 98.44 360 PRO A CA 1
ATOM 2735 C C . PRO A 1 360 ? 20.672 -4.617 10.711 1 98.44 360 PRO A C 1
ATOM 2737 O O . PRO A 1 360 ? 21.703 -5.207 10.422 1 98.44 360 PRO A O 1
ATOM 2740 N N . GLY A 1 361 ? 20.297 -3.42 10.18 1 98.31 361 GLY A N 1
ATOM 2741 C CA . GLY A 1 361 ? 21.203 -2.713 9.312 1 98.31 361 GLY A CA 1
ATOM 2742 C C . GLY A 1 361 ? 22.578 -2.49 9.93 1 98.31 361 GLY A C 1
ATOM 2743 O O . GLY A 1 361 ? 22.672 -2.035 11.07 1 98.31 361 GLY A O 1
ATOM 2744 N N . GLY A 1 362 ? 23.609 -2.781 9.25 1 96.62 362 GLY A N 1
ATOM 2745 C CA . GLY A 1 362 ? 24.953 -2.775 9.789 1 96.62 362 GLY A CA 1
ATOM 2746 C C . GLY A 1 362 ? 25.719 -1.497 9.484 1 96.62 362 GLY A C 1
ATOM 2747 O O . GLY A 1 362 ? 25.125 -0.516 9.023 1 96.62 362 GLY A O 1
ATOM 2748 N N . ALA A 1 363 ? 26.984 -1.553 9.828 1 97.06 363 ALA A N 1
ATOM 2749 C CA . ALA A 1 363 ? 27.875 -0.417 9.609 1 97.06 363 ALA A CA 1
ATOM 2750 C C . ALA A 1 363 ? 28.125 -0.186 8.117 1 97.06 363 ALA A C 1
ATOM 2752 O O . ALA A 1 363 ? 28.031 -1.121 7.316 1 97.06 363 ALA A O 1
ATOM 2753 N N . LEU A 1 364 ? 28.406 1.065 7.801 1 97.94 364 LEU A N 1
ATOM 2754 C CA . LEU A 1 364 ? 28.688 1.439 6.418 1 97.94 364 LEU A CA 1
ATOM 2755 C C . LEU A 1 364 ? 29.875 0.652 5.863 1 97.94 364 LEU A C 1
ATOM 2757 O O . LEU A 1 364 ? 30.953 0.663 6.449 1 97.94 364 LEU A O 1
ATOM 2761 N N . GLY A 1 365 ? 29.641 -0.105 4.824 1 98.25 365 GLY A N 1
ATOM 2762 C CA . GLY A 1 365 ? 30.703 -0.823 4.129 1 98.25 365 GLY A CA 1
ATOM 2763 C C . GLY A 1 365 ? 31.141 -2.078 4.855 1 98.25 365 GLY A C 1
ATOM 2764 O O . GLY A 1 365 ? 32.156 -2.686 4.492 1 98.25 365 GLY A O 1
ATOM 2765 N N . ALA A 1 366 ? 30.406 -2.543 5.816 1 97.75 366 ALA A N 1
ATOM 2766 C CA . ALA A 1 366 ? 30.797 -3.674 6.652 1 97.75 366 ALA A CA 1
ATOM 2767 C C . ALA A 1 366 ? 30.984 -4.938 5.816 1 97.75 366 ALA A C 1
ATOM 2769 O O . ALA A 1 366 ? 31.688 -5.863 6.223 1 97.75 366 ALA A O 1
ATOM 2770 N N . HIS A 1 367 ? 30.375 -5.012 4.625 1 98.62 367 HIS A N 1
ATOM 2771 C CA . HIS A 1 367 ? 30.391 -6.238 3.834 1 98.62 367 HIS A CA 1
ATOM 2772 C C . HIS A 1 367 ? 31.141 -6.035 2.52 1 98.62 367 HIS A C 1
ATOM 2774 O O . HIS A 1 367 ? 31.109 -6.902 1.643 1 98.62 367 HIS A O 1
ATOM 2780 N N . THR A 1 368 ? 31.812 -4.918 2.34 1 98.69 368 THR A N 1
ATOM 2781 C CA . THR A 1 368 ? 32.438 -4.566 1.062 1 98.69 368 THR A CA 1
ATOM 2782 C C . THR A 1 368 ? 33.406 -5.648 0.621 1 98.69 368 THR A C 1
ATOM 2784 O O . THR A 1 368 ? 33.281 -6.219 -0.462 1 98.69 368 THR A O 1
ATOM 2787 N N . ARG A 1 369 ? 34.406 -5.941 1.488 1 98.31 369 ARG A N 1
ATOM 2788 C CA . ARG A 1 369 ? 35.438 -6.906 1.148 1 98.31 369 ARG A CA 1
ATOM 2789 C C . ARG A 1 369 ? 34.844 -8.289 0.915 1 98.31 369 ARG A C 1
ATOM 2791 O O . ARG A 1 369 ? 35.188 -8.961 -0.061 1 98.31 369 ARG A O 1
ATOM 2798 N N . GLU A 1 370 ? 33.969 -8.719 1.759 1 98.25 370 GLU A N 1
ATOM 2799 C CA . GLU A 1 370 ? 33.312 -10.031 1.679 1 98.25 370 GLU A CA 1
ATOM 2800 C C . GLU A 1 370 ? 32.594 -10.203 0.354 1 98.25 370 GLU A C 1
ATOM 2802 O O . GLU A 1 370 ? 32.75 -11.227 -0.319 1 98.25 370 GLU A O 1
ATOM 2807 N N . VAL A 1 371 ? 31.781 -9.242 -0.033 1 98.62 371 VAL A N 1
ATOM 2808 C CA . VAL A 1 371 ? 30.953 -9.32 -1.232 1 98.62 371 VAL A CA 1
ATOM 2809 C C . VAL A 1 371 ? 31.844 -9.344 -2.473 1 98.62 371 VAL A C 1
ATOM 2811 O O . VAL A 1 371 ? 31.594 -10.125 -3.398 1 98.62 371 VAL A O 1
ATOM 2814 N N . LEU A 1 372 ? 32.875 -8.477 -2.504 1 98.62 372 LEU A N 1
ATOM 2815 C CA . LEU A 1 372 ? 33.75 -8.422 -3.67 1 98.62 372 LEU A CA 1
ATOM 2816 C C . LEU A 1 372 ? 34.531 -9.727 -3.824 1 98.62 372 LEU A C 1
ATOM 2818 O O . LEU A 1 372 ? 34.75 -10.203 -4.941 1 98.62 372 LEU A O 1
ATOM 2822 N N . ARG A 1 373 ? 34.969 -10.328 -2.723 1 98.25 373 ARG A N 1
ATOM 2823 C CA . ARG A 1 373 ? 35.656 -11.625 -2.762 1 98.25 373 ARG A CA 1
ATOM 2824 C C . ARG A 1 373 ? 34.688 -12.711 -3.256 1 98.25 373 ARG A C 1
ATOM 2826 O O . ARG A 1 373 ? 35.031 -13.484 -4.152 1 98.25 373 ARG A O 1
ATOM 2833 N N . GLU A 1 374 ? 33.531 -12.688 -2.691 1 97.94 374 GLU A N 1
ATOM 2834 C CA . GLU A 1 374 ? 32.562 -13.758 -2.928 1 97.94 374 GLU A CA 1
ATOM 2835 C C . GLU A 1 374 ? 31.969 -13.664 -4.328 1 97.94 374 GLU A C 1
ATOM 2837 O O . GLU A 1 374 ? 31.859 -14.672 -5.035 1 97.94 374 GLU A O 1
ATOM 2842 N N . ARG A 1 375 ? 31.609 -12.484 -4.777 1 97.5 375 ARG A N 1
ATOM 2843 C CA . ARG A 1 375 ? 30.812 -12.328 -5.98 1 97.5 375 ARG A CA 1
ATOM 2844 C C . ARG A 1 375 ? 31.688 -12.047 -7.195 1 97.5 375 ARG A C 1
ATOM 2846 O O . ARG A 1 375 ? 31.312 -12.375 -8.328 1 97.5 375 ARG A O 1
ATOM 2853 N N . LEU A 1 376 ? 32.844 -11.445 -6.941 1 97.69 376 LEU A N 1
ATOM 2854 C CA . LEU A 1 376 ? 33.656 -11.047 -8.07 1 97.69 376 LEU A CA 1
ATOM 2855 C C . LEU A 1 376 ? 35 -11.773 -8.039 1 97.69 376 LEU A C 1
ATOM 2857 O O . LEU A 1 376 ? 35.875 -11.523 -8.883 1 97.69 376 LEU A O 1
ATOM 2861 N N . ALA A 1 377 ? 35.219 -12.609 -7.051 1 97.88 377 ALA A N 1
ATOM 2862 C CA . ALA A 1 377 ? 36.438 -13.398 -6.898 1 97.88 377 ALA A CA 1
ATOM 2863 C C . ALA A 1 377 ? 37.656 -12.492 -6.844 1 97.88 377 ALA A C 1
ATOM 2865 O O . ALA A 1 377 ? 38.719 -12.836 -7.395 1 97.88 377 ALA A O 1
ATOM 2866 N N . MET A 1 378 ? 37.469 -11.422 -6.207 1 97.81 378 MET A N 1
ATOM 2867 C CA . MET A 1 378 ? 38.594 -10.5 -6.105 1 97.81 378 MET A CA 1
ATOM 2868 C C . MET A 1 378 ? 39.531 -10.891 -4.961 1 97.81 378 MET A C 1
ATOM 2870 O O . MET A 1 378 ? 39.062 -11.289 -3.893 1 97.81 378 MET A O 1
ATOM 2874 N N . HIS A 1 379 ? 40.812 -10.742 -5.207 1 97.62 379 HIS A N 1
ATOM 2875 C CA . HIS A 1 379 ? 41.812 -11.008 -4.168 1 97.62 379 HIS A CA 1
ATOM 2876 C C . HIS A 1 379 ? 42.031 -9.789 -3.285 1 97.62 379 HIS A C 1
ATOM 2878 O O . HIS A 1 379 ? 41.75 -8.656 -3.699 1 97.62 379 HIS A O 1
ATOM 2884 N N . ASP A 1 380 ? 42.594 -10.023 -2.162 1 97.44 380 ASP A N 1
ATOM 2885 C CA . ASP A 1 380 ? 42.781 -8.984 -1.151 1 97.44 380 ASP A CA 1
ATOM 2886 C C . ASP A 1 380 ? 43.625 -7.84 -1.673 1 97.44 380 ASP A C 1
ATOM 2888 O O . ASP A 1 380 ? 43.375 -6.672 -1.382 1 97.44 380 ASP A O 1
ATOM 2892 N N . ASP A 1 381 ? 44.594 -8.195 -2.43 1 97.69 381 ASP A N 1
ATOM 2893 C CA . ASP A 1 381 ? 45.5 -7.168 -2.945 1 97.69 381 ASP A CA 1
ATOM 2894 C C . ASP A 1 381 ? 44.75 -6.207 -3.869 1 97.69 381 ASP A C 1
ATOM 2896 O O . ASP A 1 381 ? 44.969 -4.996 -3.822 1 97.69 381 ASP A O 1
ATOM 2900 N N . ALA A 1 382 ? 43.969 -6.75 -4.711 1 97.81 382 ALA A N 1
ATOM 2901 C CA . ALA A 1 382 ? 43.156 -5.93 -5.621 1 97.81 382 ALA A CA 1
ATOM 2902 C C . ALA A 1 382 ? 42.188 -5.047 -4.852 1 97.81 382 ALA A C 1
ATOM 2904 O O . ALA A 1 382 ? 42 -3.881 -5.199 1 97.81 382 ALA A O 1
ATOM 2905 N N . ILE A 1 383 ? 41.594 -5.59 -3.816 1 98.25 383 ILE A N 1
ATOM 2906 C CA . ILE A 1 383 ? 40.625 -4.855 -2.994 1 98.25 383 ILE A CA 1
ATOM 2907 C C . ILE A 1 383 ? 41.344 -3.729 -2.252 1 98.25 383 ILE A C 1
ATOM 2909 O O . ILE A 1 383 ? 40.844 -2.596 -2.209 1 98.25 383 ILE A O 1
ATOM 2913 N N . ASP A 1 384 ? 42.5 -4.051 -1.716 1 98.12 384 ASP A N 1
ATOM 2914 C CA . ASP A 1 384 ? 43.312 -3.041 -1.028 1 98.12 384 ASP A CA 1
ATOM 2915 C C . ASP A 1 384 ? 43.625 -1.879 -1.96 1 98.12 384 ASP A C 1
ATOM 2917 O O . ASP A 1 384 ? 43.625 -0.719 -1.542 1 98.12 384 ASP A O 1
ATOM 2921 N N . ALA A 1 385 ? 43.969 -2.199 -3.152 1 98.19 385 ALA A N 1
ATOM 2922 C CA . ALA A 1 385 ? 44.281 -1.17 -4.137 1 98.19 385 ALA A CA 1
ATOM 2923 C C . ALA A 1 385 ? 43.094 -0.268 -4.402 1 98.19 385 ALA A C 1
ATOM 2925 O O . ALA A 1 385 ? 43.25 0.944 -4.574 1 98.19 385 ALA A O 1
ATOM 2926 N N . LEU A 1 386 ? 41.906 -0.846 -4.512 1 98.31 386 LEU A N 1
ATOM 2927 C CA . LEU A 1 386 ? 40.688 -0.084 -4.727 1 98.31 386 LEU A CA 1
ATOM 2928 C C . LEU A 1 386 ? 40.406 0.835 -3.543 1 98.31 386 LEU A C 1
ATOM 2930 O O . LEU A 1 386 ? 39.938 1.967 -3.725 1 98.31 386 LEU A O 1
ATOM 2934 N N . VAL A 1 387 ? 40.656 0.343 -2.311 1 98 387 VAL A N 1
ATOM 2935 C CA . VAL A 1 387 ? 40.469 1.157 -1.11 1 98 387 VAL A CA 1
ATOM 2936 C C . VAL A 1 387 ? 41.438 2.34 -1.156 1 98 387 VAL A C 1
ATOM 2938 O O . VAL A 1 387 ? 41.062 3.479 -0.883 1 98 387 VAL A O 1
ATOM 2941 N N . ALA A 1 388 ? 42.656 2.039 -1.523 1 97.75 388 ALA A N 1
ATOM 2942 C CA . ALA A 1 388 ? 43.688 3.062 -1.564 1 97.75 388 ALA A CA 1
ATOM 2943 C C . ALA A 1 388 ? 43.344 4.164 -2.559 1 97.75 388 ALA A C 1
ATOM 2945 O O . ALA A 1 388 ? 43.656 5.332 -2.34 1 97.75 388 ALA A O 1
ATOM 2946 N N . ARG A 1 389 ? 42.688 3.805 -3.625 1 97.44 389 ARG A N 1
ATOM 2947 C CA . ARG A 1 389 ? 42.312 4.762 -4.668 1 97.44 389 ARG A CA 1
ATOM 2948 C C . ARG A 1 389 ? 41 5.438 -4.363 1 97.44 389 ARG A C 1
ATOM 2950 O O . ARG A 1 389 ? 40.562 6.332 -5.094 1 97.44 389 ARG A O 1
ATOM 2957 N N . GLY A 1 390 ? 40.281 5.02 -3.367 1 97.38 390 GLY A N 1
ATOM 2958 C CA . GLY A 1 390 ? 39.031 5.641 -2.941 1 97.38 390 GLY A CA 1
ATOM 2959 C C . GLY A 1 390 ? 37.812 5.176 -3.74 1 97.38 390 GLY A C 1
ATOM 2960 O O . GLY A 1 390 ? 36.75 5.793 -3.682 1 97.38 390 GLY A O 1
ATOM 2961 N N . VAL A 1 391 ? 37.969 4.078 -4.508 1 98.44 391 VAL A N 1
ATOM 2962 C CA . VAL A 1 391 ? 36.875 3.549 -5.332 1 98.44 391 VAL A CA 1
ATOM 2963 C C . VAL A 1 391 ? 35.875 2.84 -4.449 1 98.44 391 VAL A C 1
ATOM 2965 O O . VAL A 1 391 ? 34.656 2.861 -4.738 1 98.44 391 VAL A O 1
ATOM 2968 N N . ILE A 1 392 ? 36.406 2.18 -3.395 1 98.56 392 ILE A N 1
ATOM 2969 C CA . ILE A 1 392 ? 35.562 1.508 -2.408 1 98.56 392 ILE A CA 1
ATOM 2970 C C . ILE A 1 392 ? 36 1.899 -1.001 1 98.56 392 ILE A C 1
ATOM 2972 O O . ILE A 1 392 ? 37.031 2.535 -0.826 1 98.56 392 ILE A O 1
ATOM 2976 N N . ALA A 1 393 ? 35.156 1.624 -0.055 1 96.81 393 ALA A N 1
ATOM 2977 C CA . ALA A 1 393 ? 35.5 1.801 1.355 1 96.81 393 ALA A CA 1
ATOM 2978 C C . ALA A 1 393 ? 34.969 0.638 2.193 1 96.81 393 ALA A C 1
ATOM 2980 O O . ALA A 1 393 ? 34.094 -0.104 1.757 1 96.81 393 ALA A O 1
ATOM 2981 N N . GLU A 1 394 ? 35.688 0.512 3.361 1 94.44 394 GLU A N 1
ATOM 2982 C CA . GLU A 1 394 ? 35.312 -0.547 4.293 1 94.44 394 GLU A CA 1
ATOM 2983 C C . GLU A 1 394 ? 35.156 -0.007 5.715 1 94.44 394 GLU A C 1
ATOM 2985 O O . GLU A 1 394 ? 35.781 1.01 6.059 1 94.44 394 GLU A O 1
ATOM 2990 N N . MET B 1 1 ? -1.997 -11.031 -28.406 1 72 1 MET B N 1
ATOM 2991 C CA . MET B 1 1 ? -1.77 -10.086 -27.312 1 72 1 MET B CA 1
ATOM 2992 C C . MET B 1 1 ? -0.501 -10.438 -26.547 1 72 1 MET B C 1
ATOM 2994 O O . MET B 1 1 ? -0.087 -11.602 -26.531 1 72 1 MET B O 1
ATOM 2998 N N . SER B 1 2 ? 0.233 -9.43 -26.016 1 84.12 2 SER B N 1
ATOM 2999 C CA . SER B 1 2 ? 1.483 -9.664 -25.297 1 84.12 2 SER B CA 1
ATOM 3000 C C . SER B 1 2 ? 1.257 -10.508 -24.047 1 84.12 2 SER B C 1
ATOM 3002 O O . SER B 1 2 ? 0.196 -10.43 -23.422 1 84.12 2 SER B O 1
ATOM 3004 N N . ARG B 1 3 ? 2.043 -11.43 -23.828 1 93.56 3 ARG B N 1
ATOM 3005 C CA . ARG B 1 3 ? 2.023 -12.289 -22.641 1 93.56 3 ARG B CA 1
ATOM 3006 C C . ARG B 1 3 ? 2.029 -11.453 -21.375 1 93.56 3 ARG B C 1
ATOM 3008 O O . ARG B 1 3 ? 2.611 -10.367 -21.328 1 93.56 3 ARG B O 1
ATOM 3015 N N . ARG B 1 4 ? 1.263 -11.93 -20.453 1 97.44 4 ARG B N 1
ATOM 3016 C CA . ARG B 1 4 ? 1.285 -11.305 -19.125 1 97.44 4 ARG B CA 1
ATOM 3017 C C . ARG B 1 4 ? 1.885 -12.25 -18.094 1 97.44 4 ARG B C 1
ATOM 3019 O O . ARG B 1 4 ? 1.895 -13.469 -18.281 1 97.44 4 ARG B O 1
ATOM 3026 N N . PRO B 1 5 ? 2.404 -11.727 -16.969 1 98.44 5 PRO B N 1
ATOM 3027 C CA . PRO B 1 5 ? 3.238 -12.523 -16.062 1 98.44 5 PRO B CA 1
ATOM 3028 C C . PRO B 1 5 ? 2.461 -13.641 -15.375 1 98.44 5 PRO B C 1
ATOM 3030 O O . PRO B 1 5 ? 3.045 -14.664 -15 1 98.44 5 PRO B O 1
ATOM 3033 N N . LEU B 1 6 ? 1.105 -13.508 -15.273 1 98.56 6 LEU B N 1
ATOM 3034 C CA . LEU B 1 6 ? 0.356 -14.5 -14.516 1 98.56 6 LEU B CA 1
ATOM 3035 C C . LEU B 1 6 ? -0.577 -15.289 -15.422 1 98.56 6 LEU B C 1
ATOM 3037 O O . LEU B 1 6 ? -1.534 -15.906 -14.945 1 98.56 6 LEU B O 1
ATOM 3041 N N . ASP B 1 7 ? -0.315 -15.188 -16.75 1 98.12 7 ASP B N 1
ATOM 3042 C CA . ASP B 1 7 ? -1.05 -16.047 -17.672 1 98.12 7 ASP B CA 1
ATOM 3043 C C . ASP B 1 7 ? -0.946 -17.516 -17.25 1 98.12 7 ASP B C 1
ATOM 3045 O O . ASP B 1 7 ? 0.14 -18 -16.922 1 98.12 7 ASP B O 1
ATOM 3049 N N . GLY B 1 8 ? -2.105 -18.188 -17.203 1 97.62 8 GLY B N 1
ATOM 3050 C CA . GLY B 1 8 ? -2.133 -19.594 -16.828 1 97.62 8 GLY B CA 1
ATOM 3051 C C . GLY B 1 8 ? -2.455 -19.828 -15.367 1 97.62 8 GLY B C 1
ATOM 3052 O O . GLY B 1 8 ? -2.771 -20.938 -14.961 1 97.62 8 GLY B O 1
ATOM 3053 N N . VAL B 1 9 ? -2.367 -18.812 -14.523 1 98.69 9 VAL B N 1
ATOM 3054 C CA . VAL B 1 9 ? -2.707 -18.922 -13.109 1 98.69 9 VAL B CA 1
ATOM 3055 C C . VAL B 1 9 ? -4.219 -18.781 -12.93 1 98.69 9 VAL B C 1
ATOM 3057 O O . VAL B 1 9 ? -4.828 -17.844 -13.445 1 98.69 9 VAL B O 1
ATOM 3060 N N . ARG B 1 10 ? -4.828 -19.672 -12.234 1 98.81 10 ARG B N 1
ATOM 3061 C CA . ARG B 1 10 ? -6.262 -19.641 -11.961 1 98.81 10 ARG B CA 1
ATOM 3062 C C . ARG B 1 10 ? -6.539 -19.219 -10.516 1 98.81 10 ARG B C 1
ATOM 3064 O O . ARG B 1 10 ? -5.988 -19.812 -9.578 1 98.81 10 ARG B O 1
ATOM 3071 N N . VAL B 1 11 ? -7.367 -18.219 -10.359 1 98.94 11 VAL B N 1
ATOM 3072 C CA . VAL B 1 11 ? -7.676 -17.656 -9.047 1 98.94 11 VAL B CA 1
ATOM 3073 C C . VAL B 1 11 ? -9.172 -17.797 -8.766 1 98.94 11 VAL B C 1
ATOM 3075 O O . VAL B 1 11 ? -10 -17.406 -9.594 1 98.94 11 VAL B O 1
ATOM 3078 N N . LEU B 1 12 ? -9.5 -18.375 -7.652 1 98.94 12 LEU B N 1
ATOM 3079 C CA . LEU B 1 12 ? -10.859 -18.406 -7.129 1 98.94 12 LEU B CA 1
ATOM 3080 C C . LEU B 1 12 ? -11.047 -17.359 -6.035 1 98.94 12 LEU B C 1
ATOM 3082 O O . LEU B 1 12 ? -10.453 -17.469 -4.961 1 98.94 12 LEU B O 1
ATOM 3086 N N . GLU B 1 13 ? -11.828 -16.359 -6.32 1 98.88 13 GLU B N 1
ATOM 3087 C CA . GLU B 1 13 ? -12.078 -15.266 -5.379 1 98.88 13 GLU B CA 1
ATOM 3088 C C . GLU B 1 13 ? -13.438 -15.43 -4.699 1 98.88 13 GLU B C 1
ATOM 3090 O O . GLU B 1 13 ? -14.477 -15.414 -5.363 1 98.88 13 GLU B O 1
ATOM 3095 N N . LEU B 1 14 ? -13.383 -15.562 -3.398 1 98.5 14 LEU B N 1
ATOM 3096 C CA . LEU B 1 14 ? -14.609 -15.609 -2.605 1 98.5 14 LEU B CA 1
ATOM 3097 C C . LEU B 1 14 ? -14.805 -14.312 -1.83 1 98.5 14 LEU B C 1
ATOM 3099 O O . LEU B 1 14 ? -15.883 -14.078 -1.271 1 98.5 14 LEU B O 1
ATOM 3103 N N . GLY B 1 15 ? -13.773 -13.508 -1.837 1 93.94 15 GLY B N 1
ATOM 3104 C CA . GLY B 1 15 ? -13.797 -12.281 -1.048 1 93.94 15 GLY B CA 1
ATOM 3105 C C . GLY B 1 15 ? -14.836 -11.281 -1.529 1 93.94 15 GLY B C 1
ATOM 3106 O O . GLY B 1 15 ? -15.305 -11.367 -2.668 1 93.94 15 GLY B O 1
ATOM 3107 N N . GLN B 1 16 ? -15.18 -10.305 -0.637 1 93.88 16 GLN B N 1
ATOM 3108 C CA . GLN B 1 16 ? -16.172 -9.273 -0.932 1 93.88 16 GLN B CA 1
ATOM 3109 C C . GLN B 1 16 ? -15.625 -7.879 -0.627 1 93.88 16 GLN B C 1
ATOM 3111 O O . GLN B 1 16 ? -14.594 -7.742 0.033 1 93.88 16 GLN B O 1
ATOM 3116 N N . LEU B 1 17 ? -16.25 -6.941 -1.191 1 92.19 17 LEU B N 1
ATOM 3117 C CA . LEU B 1 17 ? -15.938 -5.531 -0.971 1 92.19 17 LEU B CA 1
ATOM 3118 C C . LEU B 1 17 ? -14.586 -5.176 -1.577 1 92.19 17 LEU B C 1
ATOM 3120 O O . LEU B 1 17 ? -14.406 -5.262 -2.793 1 92.19 17 LEU B O 1
ATOM 3124 N N . LEU B 1 18 ? -13.562 -4.93 -0.688 1 93.75 18 LEU B N 1
ATOM 3125 C CA . LEU B 1 18 ? -12.43 -4.285 -1.347 1 93.75 18 LEU B CA 1
ATOM 3126 C C . LEU B 1 18 ? -11.148 -5.07 -1.113 1 93.75 18 LEU B C 1
ATOM 3128 O O . LEU B 1 18 ? -10.484 -5.484 -2.068 1 93.75 18 LEU B O 1
ATOM 3132 N N . ALA B 1 19 ? -10.734 -5.398 0.096 1 96.31 19 ALA B N 1
ATOM 3133 C CA . ALA B 1 19 ? -9.375 -5.859 0.387 1 96.31 19 ALA B CA 1
ATOM 3134 C C . ALA B 1 19 ? -9.039 -7.105 -0.426 1 96.31 19 ALA B C 1
ATOM 3136 O O . ALA B 1 19 ? -8.125 -7.082 -1.259 1 96.31 19 ALA B O 1
ATOM 3137 N N . GLY B 1 20 ? -9.812 -8.211 -0.222 1 97.62 20 GLY B N 1
ATOM 3138 C CA . GLY B 1 20 ? -9.609 -9.422 -1.001 1 97.62 20 GLY B CA 1
ATOM 3139 C C . GLY B 1 20 ? -9.781 -9.203 -2.494 1 97.62 20 GLY B C 1
ATOM 3140 O O . GLY B 1 20 ? -8.867 -9.5 -3.273 1 97.62 20 GLY B O 1
ATOM 3141 N N . PRO B 1 21 ? -10.891 -8.609 -2.883 1 98.19 21 PRO B N 1
ATOM 3142 C CA . PRO B 1 21 ? -11.164 -8.367 -4.301 1 98.19 21 PRO B CA 1
ATOM 3143 C C . PRO B 1 21 ? -10.102 -7.5 -4.973 1 98.19 21 PRO B C 1
ATOM 3145 O O . PRO B 1 21 ? -9.82 -7.672 -6.16 1 98.19 21 PRO B O 1
ATOM 3148 N N . TRP B 1 22 ? -9.492 -6.5 -4.266 1 98.44 22 TRP B N 1
ATOM 3149 C CA . TRP B 1 22 ? -8.445 -5.676 -4.859 1 98.44 22 TRP B CA 1
ATOM 3150 C C . TRP B 1 22 ? -7.219 -6.52 -5.195 1 98.44 22 TRP B C 1
ATOM 3152 O O . TRP B 1 22 ? -6.59 -6.324 -6.238 1 98.44 22 TRP B O 1
ATOM 3162 N N . ALA B 1 23 ? -6.855 -7.43 -4.301 1 98.88 23 ALA B N 1
ATOM 3163 C CA . ALA B 1 23 ? -5.773 -8.367 -4.609 1 98.88 23 ALA B CA 1
ATOM 3164 C C . ALA B 1 23 ? -6.062 -9.133 -5.895 1 98.88 23 ALA B C 1
ATOM 3166 O O . ALA B 1 23 ? -5.211 -9.211 -6.781 1 98.88 23 ALA B O 1
ATOM 3167 N N . ALA B 1 24 ? -7.27 -9.656 -5.988 1 98.94 24 ALA B N 1
ATOM 3168 C CA . ALA B 1 24 ? -7.66 -10.438 -7.16 1 98.94 24 ALA B CA 1
ATOM 3169 C C . ALA B 1 24 ? -7.66 -9.57 -8.414 1 98.94 24 ALA B C 1
ATOM 3171 O O . ALA B 1 24 ? -7.32 -10.047 -9.508 1 98.94 24 ALA B O 1
ATOM 3172 N N . THR B 1 25 ? -8.086 -8.305 -8.281 1 98.88 25 THR B N 1
ATOM 3173 C CA . THR B 1 25 ? -8.102 -7.375 -9.406 1 98.88 25 THR B CA 1
ATOM 3174 C C . THR B 1 25 ? -6.691 -7.172 -9.961 1 98.88 25 THR B C 1
ATOM 3176 O O . THR B 1 25 ? -6.488 -7.18 -11.172 1 98.88 25 THR B O 1
ATOM 3179 N N . MET B 1 26 ? -5.738 -6.961 -9.062 1 98.88 26 MET B N 1
ATOM 3180 C CA . MET B 1 26 ? -4.355 -6.793 -9.5 1 98.88 26 MET B CA 1
ATOM 3181 C C . MET B 1 26 ? -3.859 -8.039 -10.227 1 98.88 26 MET B C 1
ATOM 3183 O O . MET B 1 26 ? -3.223 -7.938 -11.273 1 98.88 26 MET B O 1
ATOM 3187 N N . LEU B 1 27 ? -4.172 -9.227 -9.664 1 98.94 27 LEU B N 1
ATOM 3188 C CA . LEU B 1 27 ? -3.752 -10.469 -10.305 1 98.94 27 LEU B CA 1
ATOM 3189 C C . LEU B 1 27 ? -4.395 -10.609 -11.68 1 98.94 27 LEU B C 1
ATOM 3191 O O . LEU B 1 27 ? -3.732 -11.008 -12.641 1 98.94 27 LEU B O 1
ATOM 3195 N N . ALA B 1 28 ? -5.688 -10.25 -11.797 1 98.94 28 ALA B N 1
ATOM 3196 C CA . ALA B 1 28 ? -6.402 -10.328 -13.07 1 98.94 28 ALA B CA 1
ATOM 3197 C C . ALA B 1 28 ? -5.805 -9.367 -14.094 1 98.94 28 ALA B C 1
ATOM 3199 O O . ALA B 1 28 ? -5.645 -9.719 -15.266 1 98.94 28 ALA B O 1
ATOM 3200 N N . TYR B 1 29 ? -5.504 -8.164 -13.703 1 98.81 29 TYR B N 1
ATOM 3201 C CA . TYR B 1 29 ? -4.906 -7.145 -14.562 1 98.81 29 TYR B CA 1
ATOM 3202 C C . TYR B 1 29 ? -3.607 -7.641 -15.18 1 98.81 29 TYR B C 1
ATOM 3204 O O . TYR B 1 29 ? -3.291 -7.312 -16.328 1 98.81 29 TYR B O 1
ATOM 3212 N N . PHE B 1 30 ? -2.875 -8.492 -14.422 1 98.88 30 PHE B N 1
ATOM 3213 C CA . PHE B 1 30 ? -1.583 -8.984 -14.875 1 98.88 30 PHE B CA 1
ATOM 3214 C C . PHE B 1 30 ? -1.713 -10.398 -15.43 1 98.88 30 PHE B C 1
ATOM 3216 O O . PHE B 1 30 ? -0.712 -11.102 -15.602 1 98.88 30 PHE B O 1
ATOM 3223 N N . GLY B 1 31 ? -2.951 -10.898 -15.672 1 98.75 31 GLY B N 1
ATOM 3224 C CA . GLY B 1 31 ? -3.094 -12.023 -16.578 1 98.75 31 GLY B CA 1
ATOM 3225 C C . GLY B 1 31 ? -3.783 -13.219 -15.953 1 98.75 31 GLY B C 1
ATOM 3226 O O . GLY B 1 31 ? -4.172 -14.156 -16.656 1 98.75 31 GLY B O 1
ATOM 3227 N N . ALA B 1 32 ? -3.994 -13.258 -14.625 1 98.88 32 ALA B N 1
ATOM 3228 C CA . ALA B 1 32 ? -4.633 -14.406 -13.977 1 98.88 32 ALA B CA 1
ATOM 3229 C C . ALA B 1 32 ? -6.086 -14.547 -14.422 1 98.88 32 ALA B C 1
ATOM 3231 O O . ALA B 1 32 ? -6.766 -13.547 -14.664 1 98.88 32 ALA B O 1
ATOM 3232 N N . ASP B 1 33 ? -6.504 -15.781 -14.57 1 98.81 33 ASP B N 1
ATOM 3233 C CA . ASP B 1 33 ? -7.922 -16.078 -14.773 1 98.81 33 ASP B CA 1
ATOM 3234 C C . ASP B 1 33 ? -8.672 -16.109 -13.445 1 98.81 33 ASP B C 1
ATOM 3236 O O . ASP B 1 33 ? -8.594 -17.109 -12.711 1 98.81 33 ASP B O 1
ATOM 3240 N N . VAL B 1 34 ? -9.43 -15.055 -13.18 1 98.94 34 VAL B N 1
ATOM 3241 C CA . VAL B 1 34 ? -10.055 -14.914 -11.867 1 98.94 34 VAL B CA 1
ATOM 3242 C C . VAL B 1 34 ? -11.547 -15.219 -11.969 1 98.94 34 VAL B C 1
ATOM 3244 O O . VAL B 1 34 ? -12.266 -14.57 -12.734 1 98.94 34 VAL B O 1
ATOM 3247 N N . ILE B 1 35 ? -11.977 -16.219 -11.242 1 98.94 35 ILE B N 1
ATOM 3248 C CA . ILE B 1 35 ? -13.383 -16.531 -11.031 1 98.94 35 ILE B CA 1
ATOM 3249 C C . ILE B 1 35 ? -13.859 -15.922 -9.711 1 98.94 35 ILE B C 1
ATOM 3251 O O . ILE B 1 35 ? -13.398 -16.328 -8.641 1 98.94 35 ILE B O 1
ATOM 3255 N N . LYS B 1 36 ? -14.664 -14.961 -9.82 1 98.88 36 LYS B N 1
ATOM 3256 C CA . LYS B 1 36 ? -15.25 -14.328 -8.633 1 98.88 36 LYS B CA 1
ATOM 3257 C C . LYS B 1 36 ? -16.578 -14.969 -8.273 1 98.88 36 LYS B C 1
ATOM 3259 O O . LYS B 1 36 ? -17.562 -14.828 -9.008 1 98.88 36 LYS B O 1
ATOM 3264 N N . VAL B 1 37 ? -16.594 -15.609 -7.156 1 98.88 37 VAL B N 1
ATOM 3265 C CA . VAL B 1 37 ? -17.828 -16.203 -6.645 1 98.88 37 VAL B CA 1
ATOM 3266 C C . VAL B 1 37 ? -18.594 -15.164 -5.824 1 98.88 37 VAL B C 1
ATOM 3268 O O . VAL B 1 37 ? -18.047 -14.555 -4.902 1 98.88 37 VAL B O 1
ATOM 3271 N N . GLU B 1 38 ? -19.812 -14.953 -6.199 1 98.38 38 GLU B N 1
ATOM 3272 C CA . GLU B 1 38 ? -20.688 -13.992 -5.523 1 98.38 38 GLU B CA 1
ATOM 3273 C C . GLU B 1 38 ? -21.938 -14.68 -4.984 1 98.38 38 GLU B C 1
ATOM 3275 O O . GLU B 1 38 ? -22.406 -15.672 -5.551 1 98.38 38 GLU B O 1
ATOM 3280 N N . PRO B 1 39 ? -22.5 -14.18 -3.84 1 97.25 39 PRO B N 1
ATOM 3281 C CA . PRO B 1 39 ? -23.828 -14.664 -3.41 1 97.25 39 PRO B CA 1
ATOM 3282 C C . PRO B 1 39 ? -24.953 -14.219 -4.348 1 97.25 39 PRO B C 1
ATOM 3284 O O . PRO B 1 39 ? -24.734 -13.352 -5.195 1 97.25 39 PRO B O 1
ATOM 3287 N N . PRO B 1 40 ? -26.156 -14.805 -4.301 1 95.94 40 PRO B N 1
ATOM 3288 C CA . PRO B 1 40 ? -27.266 -14.461 -5.191 1 95.94 40 PRO B CA 1
ATOM 3289 C C . PRO B 1 40 ? -27.578 -12.969 -5.191 1 95.94 40 PRO B C 1
ATOM 3291 O O . PRO B 1 40 ? -27.984 -12.414 -6.215 1 95.94 40 PRO B O 1
ATOM 3294 N N . GLY B 1 41 ? -27.375 -12.25 -4.168 1 93.19 41 GLY B N 1
ATOM 3295 C CA . GLY B 1 41 ? -27.609 -10.812 -4.109 1 93.19 41 GLY B CA 1
ATOM 3296 C C . GLY B 1 41 ? -26.422 -10 -4.594 1 93.19 41 GLY B C 1
ATOM 3297 O O . GLY B 1 41 ? -26.531 -8.781 -4.77 1 93.19 41 GLY B O 1
ATOM 3298 N N . GLY B 1 42 ? -25.344 -10.68 -4.949 1 96.12 42 GLY B N 1
ATOM 3299 C CA . GLY B 1 42 ? -24.141 -10.039 -5.453 1 96.12 42 GLY B CA 1
ATOM 3300 C C . GLY B 1 42 ? -23.266 -9.469 -4.352 1 96.12 42 GLY B C 1
ATOM 3301 O O . GLY B 1 42 ? -23.688 -9.406 -3.191 1 96.12 42 GLY B O 1
ATOM 3302 N N . ASP B 1 43 ? -22.047 -9.141 -4.707 1 95.12 43 ASP B N 1
ATOM 3303 C CA . ASP B 1 43 ? -21.172 -8.383 -3.83 1 95.12 43 ASP B CA 1
ATOM 3304 C C . ASP B 1 43 ? -21.781 -7.023 -3.486 1 95.12 43 ASP B C 1
ATOM 3306 O O . ASP B 1 43 ? -22.266 -6.312 -4.371 1 95.12 43 ASP B O 1
ATOM 3310 N N . PRO B 1 44 ? -21.734 -6.617 -2.18 1 89.38 44 PRO B N 1
ATOM 3311 C CA . PRO B 1 44 ? -22.344 -5.344 -1.789 1 89.38 44 PRO B CA 1
ATOM 3312 C C . PRO B 1 44 ? -21.75 -4.156 -2.551 1 89.38 44 PRO B C 1
ATOM 3314 O O . PRO B 1 44 ? -22.453 -3.166 -2.787 1 89.38 44 PRO B O 1
ATOM 3317 N N . ILE B 1 45 ? -20.578 -4.191 -3.072 1 91.5 45 ILE B N 1
ATOM 3318 C CA . ILE B 1 45 ? -19.891 -3.08 -3.729 1 91.5 45 ILE B CA 1
ATOM 3319 C C . ILE B 1 45 ? -20.594 -2.754 -5.047 1 91.5 45 ILE B C 1
ATOM 3321 O O . ILE B 1 45 ? -20.406 -1.676 -5.609 1 91.5 45 ILE B O 1
ATOM 3325 N N . ARG B 1 46 ? -21.453 -3.648 -5.562 1 94.56 46 ARG B N 1
ATOM 3326 C CA . ARG B 1 46 ? -22.172 -3.449 -6.812 1 94.56 46 ARG B CA 1
ATOM 3327 C C . ARG B 1 46 ? -23.125 -2.258 -6.711 1 94.56 46 ARG B C 1
ATOM 3329 O O . ARG B 1 46 ? -23.562 -1.724 -7.73 1 94.56 46 ARG B O 1
ATOM 3336 N N . THR B 1 47 ? -23.391 -1.856 -5.48 1 89.56 47 THR B N 1
ATOM 3337 C CA . THR B 1 47 ? -24.375 -0.784 -5.336 1 89.56 47 THR B CA 1
ATOM 3338 C C . THR B 1 47 ? -23.797 0.374 -4.531 1 89.56 47 THR B C 1
ATOM 3340 O O . THR B 1 47 ? -24.531 1.194 -3.986 1 89.56 47 THR B O 1
ATOM 3343 N N . TRP B 1 48 ? -22.484 0.423 -4.359 1 85 48 TRP B N 1
ATOM 3344 C CA . TRP B 1 48 ? -21.859 1.461 -3.547 1 85 48 TRP B CA 1
ATOM 3345 C C . TRP B 1 48 ? -21.5 2.676 -4.395 1 85 48 TRP B C 1
ATOM 3347 O O . TRP B 1 48 ? -21.109 2.535 -5.555 1 85 48 TRP B O 1
ATOM 3357 N N . ARG B 1 49 ? -21.594 3.961 -3.84 1 87.81 49 ARG B N 1
ATOM 3358 C CA . ARG B 1 49 ? -21.125 5.23 -4.395 1 87.81 49 ARG B CA 1
ATOM 3359 C C . ARG B 1 49 ? -21.938 5.613 -5.633 1 87.81 49 ARG B C 1
ATOM 3361 O O . ARG B 1 49 ? -23.156 5.695 -5.578 1 87.81 49 ARG B O 1
ATOM 3368 N N . VAL B 1 50 ? -21.25 5.812 -6.738 1 91.69 50 VAL B N 1
ATOM 3369 C CA . VAL B 1 50 ? -21.969 6.258 -7.926 1 91.69 50 VAL B CA 1
ATOM 3370 C C . VAL B 1 50 ? -22.516 5.047 -8.68 1 91.69 50 VAL B C 1
ATOM 3372 O O . VAL B 1 50 ? -21.75 4.207 -9.156 1 91.69 50 VAL B O 1
ATOM 3375 N N . VAL B 1 51 ? -23.891 4.965 -8.75 1 92.94 51 VAL B N 1
ATOM 3376 C CA . VAL B 1 51 ? -24.578 3.838 -9.367 1 92.94 51 VAL B CA 1
ATOM 3377 C C . VAL B 1 51 ? -25.281 4.297 -10.648 1 92.94 51 VAL B C 1
ATOM 3379 O O . VAL B 1 51 ? -26 5.297 -10.633 1 92.94 51 VAL B O 1
ATOM 3382 N N . GLU B 1 52 ? -24.938 3.674 -11.711 1 93.81 52 GLU B N 1
ATOM 3383 C CA . GLU B 1 52 ? -25.609 3.871 -12.992 1 93.81 52 GLU B CA 1
ATOM 3384 C C . GLU B 1 52 ? -26.297 2.594 -13.461 1 93.81 52 GLU B C 1
ATOM 3386 O O . GLU B 1 52 ? -25.672 1.543 -13.57 1 93.81 52 GLU B O 1
ATOM 3391 N N . ASP B 1 53 ? -27.609 2.678 -13.727 1 92.5 53 ASP B N 1
ATOM 3392 C CA . ASP B 1 53 ? -28.406 1.548 -14.188 1 92.5 53 ASP B CA 1
ATOM 3393 C C . ASP B 1 53 ? -28.281 0.364 -13.227 1 92.5 53 ASP B C 1
ATOM 3395 O O . ASP B 1 53 ? -28.047 -0.765 -13.656 1 92.5 53 ASP B O 1
ATOM 3399 N N . GLY B 1 54 ? -28.156 0.625 -11.992 1 92.31 54 GLY B N 1
ATOM 3400 C CA . GLY B 1 54 ? -28.219 -0.383 -10.945 1 92.31 54 GLY B CA 1
ATOM 3401 C C . GLY B 1 54 ? -26.875 -0.96 -10.578 1 92.31 54 GLY B C 1
ATOM 3402 O O . GLY B 1 54 ? -26.766 -1.8 -9.688 1 92.31 54 GLY B O 1
ATOM 3403 N N . THR B 1 55 ? -25.828 -0.528 -11.242 1 94.81 55 THR B N 1
ATOM 3404 C CA . THR B 1 55 ? -24.5 -1.081 -10.977 1 94.81 55 THR B CA 1
ATOM 3405 C C . THR B 1 55 ? -23.5 0.031 -10.68 1 94.81 55 THR B C 1
ATOM 3407 O O . THR B 1 55 ? -23.438 1.037 -11.391 1 94.81 55 THR B O 1
ATOM 3410 N N . SER B 1 56 ? -22.766 -0.183 -9.633 1 94.88 56 SER B N 1
ATOM 3411 C CA . SER B 1 56 ? -21.766 0.768 -9.188 1 94.88 56 SER B CA 1
ATOM 3412 C C . SER B 1 56 ? -20.641 0.915 -10.219 1 94.88 56 SER B C 1
ATOM 3414 O O . SER B 1 56 ? -20.203 -0.073 -10.805 1 94.88 56 SER B O 1
ATOM 3416 N N . LEU B 1 57 ? -20.188 2.197 -10.445 1 96.31 57 LEU B N 1
ATOM 3417 C CA . LEU B 1 57 ? -19.016 2.42 -11.297 1 96.31 57 LEU B CA 1
ATOM 3418 C C . LEU B 1 57 ? -17.766 1.826 -10.672 1 96.31 57 LEU B C 1
ATOM 3420 O O . LEU B 1 57 ? -16.844 1.405 -11.383 1 96.31 57 LEU B O 1
ATOM 3424 N N . TRP B 1 58 ? -17.781 1.823 -9.352 1 95.69 58 TRP B N 1
ATOM 3425 C CA . TRP B 1 58 ? -16.672 1.193 -8.633 1 95.69 58 TRP B CA 1
ATOM 3426 C C . TRP B 1 58 ? -16.594 -0.295 -8.953 1 95.69 58 TRP B C 1
ATOM 3428 O O . TRP B 1 58 ? -15.508 -0.833 -9.164 1 95.69 58 TRP B O 1
ATOM 3438 N N . TRP B 1 59 ? -17.719 -0.994 -9.023 1 96.69 59 TRP B N 1
ATOM 3439 C CA . TRP B 1 59 ? -17.75 -2.398 -9.422 1 96.69 59 TRP B CA 1
ATOM 3440 C C . TRP B 1 59 ? -17.141 -2.584 -10.805 1 96.69 59 TRP B C 1
ATOM 3442 O O . TRP B 1 59 ? -16.359 -3.506 -11.031 1 96.69 59 TRP B O 1
ATOM 3452 N N . ARG B 1 60 ? -17.5 -1.708 -11.727 1 98.31 60 ARG B N 1
ATOM 3453 C CA . ARG B 1 60 ? -17.016 -1.815 -13.102 1 98.31 60 ARG B CA 1
ATOM 3454 C C . ARG B 1 60 ? -15.484 -1.789 -13.141 1 98.31 60 ARG B C 1
ATOM 3456 O O . ARG B 1 60 ? -14.875 -2.486 -13.953 1 98.31 60 ARG B O 1
ATOM 3463 N N . SER B 1 61 ? -14.906 -1.007 -12.289 1 98.38 61 SER B N 1
ATOM 3464 C CA . SER B 1 61 ? -13.453 -0.904 -12.211 1 98.38 61 SER B CA 1
ATOM 3465 C C . SER B 1 61 ? -12.859 -2.072 -11.43 1 98.38 61 SER B C 1
ATOM 3467 O O . SER B 1 61 ? -11.953 -2.754 -11.922 1 98.38 61 SER B O 1
ATOM 3469 N N . LEU B 1 62 ? -13.352 -2.373 -10.258 1 97.94 62 LEU B N 1
ATOM 3470 C CA . LEU B 1 62 ? -12.789 -3.338 -9.32 1 97.94 62 LEU B CA 1
ATOM 3471 C C . LEU B 1 62 ? -12.891 -4.758 -9.875 1 97.94 62 LEU B C 1
ATOM 3473 O O . LEU B 1 62 ? -12.016 -5.59 -9.609 1 97.94 62 LEU B O 1
ATOM 3477 N N . ALA B 1 63 ? -13.922 -5.039 -10.641 1 98.62 63 ALA B N 1
ATOM 3478 C CA . ALA B 1 63 ? -14.156 -6.402 -11.109 1 98.62 63 ALA B CA 1
ATOM 3479 C C . ALA B 1 63 ? -13.664 -6.586 -12.539 1 98.62 63 ALA B C 1
ATOM 3481 O O . ALA B 1 63 ? -13.977 -7.59 -13.188 1 98.62 63 ALA B O 1
ATOM 3482 N N . ARG B 1 64 ? -12.898 -5.594 -13.031 1 98.75 64 ARG B N 1
ATOM 3483 C CA . ARG B 1 64 ? -12.359 -5.723 -14.383 1 98.75 64 ARG B CA 1
ATOM 3484 C C . ARG B 1 64 ? -11.602 -7.035 -14.547 1 98.75 64 ARG B C 1
ATOM 3486 O O . ARG B 1 64 ? -10.93 -7.496 -13.625 1 98.75 64 ARG B O 1
ATOM 3493 N N . ASN B 1 65 ? -11.742 -7.629 -15.695 1 98.75 65 ASN B N 1
ATOM 3494 C CA . ASN B 1 65 ? -11.039 -8.836 -16.125 1 98.75 65 ASN B CA 1
ATOM 3495 C C . ASN B 1 65 ? -11.484 -10.062 -15.336 1 98.75 65 ASN B C 1
ATOM 3497 O O . ASN B 1 65 ? -10.969 -11.156 -15.539 1 98.75 65 ASN B O 1
ATOM 3501 N N . LYS B 1 66 ? -12.492 -9.969 -14.406 1 98.81 66 LYS B N 1
ATOM 3502 C CA . LYS B 1 66 ? -12.945 -11.117 -13.625 1 98.81 66 LYS B CA 1
ATOM 3503 C C . LYS B 1 66 ? -14.203 -11.734 -14.227 1 98.81 66 LYS B C 1
ATOM 3505 O O . LYS B 1 66 ? -14.992 -11.039 -14.875 1 98.81 66 LYS B O 1
ATOM 3510 N N . ARG B 1 67 ? -14.367 -13.008 -14.016 1 98.81 67 ARG B N 1
ATOM 3511 C CA . ARG B 1 67 ? -15.586 -13.719 -14.383 1 98.81 67 ARG B CA 1
ATOM 3512 C C . ARG B 1 67 ? -16.516 -13.867 -13.188 1 98.81 67 ARG B C 1
ATOM 3514 O O . ARG B 1 67 ? -16.156 -14.477 -12.18 1 98.81 67 ARG B O 1
ATOM 3521 N N . SER B 1 68 ? -17.688 -13.32 -13.281 1 98.69 68 SER B N 1
ATOM 3522 C CA . SER B 1 68 ? -18.656 -13.328 -12.188 1 98.69 68 SER B CA 1
ATOM 3523 C C . SER B 1 68 ? -19.484 -14.617 -12.195 1 98.69 68 SER B C 1
ATOM 3525 O O . SER B 1 68 ? -20.141 -14.938 -13.188 1 98.69 68 SER B O 1
ATOM 3527 N N . VAL B 1 69 ? -19.438 -15.328 -11.125 1 98.81 69 VAL B N 1
ATOM 3528 C CA . VAL B 1 69 ? -20.172 -16.578 -10.938 1 98.81 69 VAL B CA 1
ATOM 3529 C C . VAL B 1 69 ? -21 -16.5 -9.656 1 98.81 69 VAL B C 1
ATOM 3531 O O . VAL B 1 69 ? -20.5 -16.109 -8.602 1 98.81 69 VAL B O 1
ATOM 3534 N N . VAL B 1 70 ? -22.281 -16.844 -9.773 1 98.81 70 VAL B N 1
ATOM 3535 C CA . VAL B 1 70 ? -23.141 -16.812 -8.594 1 98.81 70 VAL B CA 1
ATOM 3536 C C . VAL B 1 70 ? -23.312 -18.219 -8.023 1 98.81 70 VAL B C 1
ATOM 3538 O O . VAL B 1 70 ? -23.797 -19.109 -8.711 1 98.81 70 VAL B O 1
ATOM 3541 N N . ILE B 1 71 ? -22.875 -18.438 -6.871 1 98.81 71 ILE B N 1
ATOM 3542 C CA . ILE B 1 71 ? -23.062 -19.656 -6.109 1 98.81 71 ILE B CA 1
ATOM 3543 C C . ILE B 1 71 ? -23.5 -19.328 -4.688 1 98.81 71 ILE B C 1
ATOM 3545 O O . ILE B 1 71 ? -22.859 -18.516 -4.008 1 98.81 71 ILE B O 1
ATOM 3549 N N . ASP B 1 72 ? -24.578 -19.891 -4.227 1 98.38 72 ASP B N 1
ATOM 3550 C CA . ASP B 1 72 ? -25.078 -19.656 -2.873 1 98.38 72 ASP B CA 1
ATOM 3551 C C . ASP B 1 72 ? -24.406 -20.609 -1.88 1 98.38 72 ASP B C 1
ATOM 3553 O O . ASP B 1 72 ? -24.734 -21.797 -1.809 1 98.38 72 ASP B O 1
ATOM 3557 N N . LEU B 1 73 ? -23.562 -20.078 -1.048 1 97.44 73 LEU B N 1
ATOM 3558 C CA . LEU B 1 73 ? -22.766 -20.875 -0.133 1 97.44 73 LEU B CA 1
ATOM 3559 C C . LEU B 1 73 ? -23.578 -21.297 1.085 1 97.44 73 LEU B C 1
ATOM 3561 O O . LEU B 1 73 ? -23.094 -22.047 1.93 1 97.44 73 LEU B O 1
ATOM 3565 N N . ARG B 1 74 ? -24.828 -20.922 1.151 1 95.38 74 ARG B N 1
ATOM 3566 C CA . ARG B 1 74 ? -25.719 -21.391 2.209 1 95.38 74 ARG B CA 1
ATOM 3567 C C . ARG B 1 74 ? -26.203 -22.812 1.933 1 95.38 74 ARG B C 1
ATOM 3569 O O . ARG B 1 74 ? -26.672 -23.5 2.84 1 95.38 74 ARG B O 1
ATOM 3576 N N . HIS B 1 75 ? -26.078 -23.172 0.699 1 97 75 HIS B N 1
ATOM 3577 C CA . HIS B 1 75 ? -26.422 -24.531 0.285 1 97 75 HIS B CA 1
ATOM 3578 C C . HIS B 1 75 ? -25.219 -25.453 0.361 1 97 75 HIS B C 1
ATOM 3580 O O . HIS B 1 75 ? -24.109 -25.062 -0.049 1 97 75 HIS B O 1
ATOM 3586 N N . ASP B 1 76 ? -25.469 -26.656 0.811 1 97.75 76 ASP B N 1
ATOM 3587 C CA . ASP B 1 76 ? -24.391 -27.641 0.818 1 97.75 76 ASP B CA 1
ATOM 3588 C C . ASP B 1 76 ? -23.859 -27.891 -0.591 1 97.75 76 ASP B C 1
ATOM 3590 O O . ASP B 1 76 ? -22.656 -28.047 -0.785 1 97.75 76 ASP B O 1
ATOM 3594 N N . GLU B 1 77 ? -24.75 -27.875 -1.472 1 98 77 GLU B N 1
ATOM 3595 C CA . GLU B 1 77 ? -24.359 -28.109 -2.857 1 98 77 GLU B CA 1
ATOM 3596 C C . GLU B 1 77 ? -23.516 -26.938 -3.391 1 98 77 GLU B C 1
ATOM 3598 O O . GLU B 1 77 ? -22.625 -27.141 -4.219 1 98 77 GLU B O 1
ATOM 3603 N N . GLY B 1 78 ? -23.859 -25.734 -2.996 1 98.44 78 GLY B N 1
ATOM 3604 C CA . GLY B 1 78 ? -23.031 -24.594 -3.361 1 98.44 78 GLY B CA 1
ATOM 3605 C C . GLY B 1 78 ? -21.609 -24.688 -2.84 1 98.44 78 GLY B C 1
ATOM 3606 O O . GLY B 1 78 ? -20.656 -24.422 -3.57 1 98.44 78 GLY B O 1
ATOM 3607 N N . ARG B 1 79 ? -21.469 -25.141 -1.582 1 98.44 79 ARG B N 1
ATOM 3608 C CA . ARG B 1 79 ? -20.141 -25.328 -0.985 1 98.44 79 ARG B CA 1
ATOM 3609 C C . ARG B 1 79 ? -19.375 -26.438 -1.699 1 98.44 79 ARG B C 1
ATOM 3611 O O . ARG B 1 79 ? -18.156 -26.328 -1.883 1 98.44 79 ARG B O 1
ATOM 3618 N N . ALA B 1 80 ? -20.078 -27.453 -2.084 1 98 80 ALA B N 1
ATOM 3619 C CA . ALA B 1 80 ? -19.453 -28.547 -2.83 1 98 80 ALA B CA 1
ATOM 3620 C C . ALA B 1 80 ? -18.922 -28.047 -4.18 1 98 80 ALA B C 1
ATOM 3622 O O . ALA B 1 80 ? -17.844 -28.453 -4.621 1 98 80 ALA B O 1
ATOM 3623 N N . LEU B 1 81 ? -19.703 -27.219 -4.879 1 98.44 81 LEU B N 1
ATOM 3624 C CA . LEU B 1 81 ? -19.266 -26.656 -6.148 1 98.44 81 LEU B CA 1
ATOM 3625 C C . LEU B 1 81 ? -18 -25.828 -5.969 1 98.44 81 LEU B C 1
ATOM 3627 O O . LEU B 1 81 ? -17.062 -25.922 -6.773 1 98.44 81 LEU B O 1
ATOM 3631 N N . VAL B 1 82 ? -17.969 -24.984 -4.922 1 98.56 82 VAL B N 1
ATOM 3632 C CA . VAL B 1 82 ? -16.797 -24.141 -4.656 1 98.56 82 VAL B CA 1
ATOM 3633 C C . VAL B 1 82 ? -15.586 -25.016 -4.355 1 98.56 82 VAL B C 1
ATOM 3635 O O . VAL B 1 82 ? -14.469 -24.703 -4.781 1 98.56 82 VAL B O 1
ATOM 3638 N N . LYS B 1 83 ? -15.797 -26.094 -3.611 1 98.19 83 LYS B N 1
ATOM 3639 C CA . LYS B 1 83 ? -14.711 -27.031 -3.336 1 98.19 83 LYS B CA 1
ATOM 3640 C C . LYS B 1 83 ? -14.148 -27.609 -4.629 1 98.19 83 LYS B C 1
ATOM 3642 O O . LYS B 1 83 ? -12.93 -27.734 -4.777 1 98.19 83 LYS B O 1
ATOM 3647 N N . GLN B 1 84 ? -15.023 -27.984 -5.531 1 98.06 84 GLN B N 1
ATOM 3648 C CA . GLN B 1 84 ? -14.594 -28.516 -6.82 1 98.06 84 GLN B CA 1
ATOM 3649 C C . GLN B 1 84 ? -13.844 -27.469 -7.629 1 98.06 84 GLN B C 1
ATOM 3651 O O . GLN B 1 84 ? -12.836 -27.766 -8.266 1 98.06 84 GLN B O 1
ATOM 3656 N N . LEU B 1 85 ? -14.328 -26.234 -7.633 1 98.5 85 LEU B N 1
ATOM 3657 C CA . LEU B 1 85 ? -13.648 -25.141 -8.336 1 98.5 85 LEU B CA 1
ATOM 3658 C C . LEU B 1 85 ? -12.266 -24.891 -7.73 1 98.5 85 LEU B C 1
ATOM 3660 O O . LEU B 1 85 ? -11.312 -24.609 -8.453 1 98.5 85 LEU B O 1
ATOM 3664 N N . ALA B 1 86 ? -12.188 -24.938 -6.383 1 98.38 86 ALA B N 1
ATOM 3665 C CA . ALA B 1 86 ? -10.914 -24.75 -5.699 1 98.38 86 ALA B CA 1
ATOM 3666 C C . ALA B 1 86 ? -9.898 -25.812 -6.141 1 98.38 86 ALA B C 1
ATOM 3668 O O . ALA B 1 86 ? -8.711 -25.516 -6.281 1 98.38 86 ALA B O 1
ATOM 3669 N N . ALA B 1 87 ? -10.359 -27.016 -6.391 1 97.19 87 ALA B N 1
ATOM 3670 C CA . ALA B 1 87 ? -9.492 -28.125 -6.77 1 97.19 87 ALA B CA 1
ATOM 3671 C C . ALA B 1 87 ? -8.875 -27.891 -8.141 1 97.19 87 ALA B C 1
ATOM 3673 O O . ALA B 1 87 ? -7.852 -28.484 -8.484 1 97.19 87 ALA B O 1
ATOM 3674 N N . THR B 1 88 ? -9.445 -27.016 -8.914 1 96.69 88 THR B N 1
ATOM 3675 C CA . THR B 1 88 ? -8.922 -26.719 -10.242 1 96.69 88 THR B CA 1
ATOM 3676 C C . THR B 1 88 ? -8.266 -25.328 -10.258 1 96.69 88 THR B C 1
ATOM 3678 O O . THR B 1 88 ? -8.031 -24.766 -11.328 1 96.69 88 THR B O 1
ATOM 3681 N N . SER B 1 89 ? -8.062 -24.75 -9.109 1 98.38 89 SER B N 1
ATOM 3682 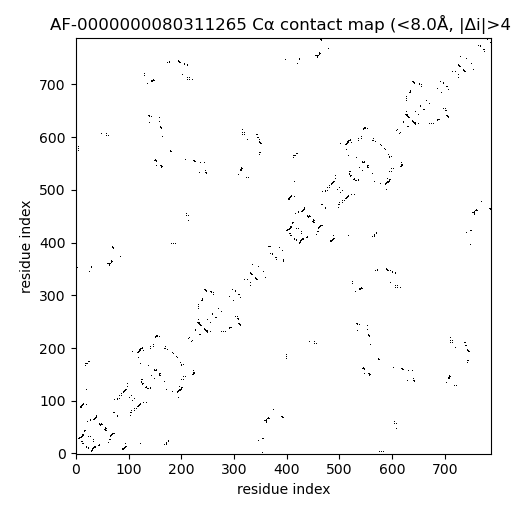C CA . SER B 1 89 ? -7.496 -23.406 -9.008 1 98.38 89 SER B CA 1
ATOM 3683 C C . SER B 1 89 ? -6.086 -23.453 -8.43 1 98.38 89 SER B C 1
ATOM 3685 O O . SER B 1 89 ? -5.703 -24.422 -7.777 1 98.38 89 SER B O 1
ATOM 3687 N N . ASP B 1 90 ? -5.312 -22.453 -8.719 1 98.62 90 ASP B N 1
ATOM 3688 C CA . ASP B 1 90 ? -3.977 -22.281 -8.156 1 98.62 90 ASP B CA 1
ATOM 3689 C C . ASP B 1 90 ? -4.023 -21.453 -6.867 1 98.62 90 ASP B C 1
ATOM 3691 O O . ASP B 1 90 ? -3.174 -21.609 -5.988 1 98.62 90 ASP B O 1
ATOM 3695 N N . VAL B 1 91 ? -4.945 -20.547 -6.785 1 98.94 91 VAL B N 1
ATOM 3696 C CA . VAL B 1 91 ? -5.066 -19.609 -5.684 1 98.94 91 VAL B CA 1
ATOM 3697 C C . VAL B 1 91 ? -6.527 -19.484 -5.258 1 98.94 91 VAL B C 1
ATOM 3699 O O . VAL B 1 91 ? -7.43 -19.484 -6.098 1 98.94 91 VAL B O 1
ATOM 3702 N N . LEU B 1 92 ? -6.816 -19.453 -4.004 1 98.94 92 LEU B N 1
ATOM 3703 C CA . LEU B 1 92 ? -8.102 -19.047 -3.432 1 98.94 92 LEU B CA 1
ATOM 3704 C C . LEU B 1 92 ? -7.934 -17.828 -2.527 1 98.94 92 LEU B C 1
ATOM 3706 O O . LEU B 1 92 ? -7.027 -17.797 -1.692 1 98.94 92 LEU B O 1
ATOM 3710 N N . ILE B 1 93 ? -8.758 -16.797 -2.719 1 98.94 93 ILE B N 1
ATOM 3711 C CA . ILE B 1 93 ? -8.711 -15.57 -1.935 1 98.94 93 ILE B CA 1
ATOM 3712 C C . ILE B 1 93 ? -10.031 -15.375 -1.193 1 98.94 93 ILE B C 1
ATOM 3714 O O . ILE B 1 93 ? -11.102 -15.453 -1.797 1 98.94 93 ILE B O 1
ATOM 3718 N N . GLU B 1 94 ? -9.93 -15.148 0.082 1 98.56 94 GLU B N 1
ATOM 3719 C CA . GLU B 1 94 ? -11.125 -14.828 0.859 1 98.56 94 GLU B CA 1
ATOM 3720 C C . GLU B 1 94 ? -10.828 -13.75 1.896 1 98.56 94 GLU B C 1
ATOM 3722 O O . GLU B 1 94 ? -9.672 -13.523 2.256 1 98.56 94 GLU B O 1
ATOM 3727 N N . ASN B 1 95 ? -11.844 -12.977 2.314 1 97.12 95 ASN B N 1
ATOM 3728 C CA . ASN B 1 95 ? -11.68 -11.984 3.371 1 97.12 95 ASN B CA 1
ATOM 3729 C C . ASN B 1 95 ? -12.875 -11.977 4.316 1 97.12 95 ASN B C 1
ATOM 3731 O O . ASN B 1 95 ? -13.406 -10.906 4.645 1 97.12 95 ASN B O 1
ATOM 3735 N N . PHE B 1 96 ? -13.328 -13.164 4.684 1 94.81 96 PHE B N 1
ATOM 3736 C CA . PHE B 1 96 ? -14.383 -13.297 5.676 1 94.81 96 PHE B CA 1
ATOM 3737 C C . PHE B 1 96 ? -13.812 -13.281 7.09 1 94.81 96 PHE B C 1
ATOM 3739 O O . PHE B 1 96 ? -12.594 -13.359 7.27 1 94.81 96 PHE B O 1
ATOM 3746 N N . ARG B 1 97 ? -14.719 -13.133 8.078 1 92.19 97 ARG B N 1
ATOM 3747 C CA . ARG B 1 97 ? -14.297 -13.258 9.469 1 92.19 97 ARG B CA 1
ATOM 3748 C C . ARG B 1 97 ? -13.633 -14.602 9.719 1 92.19 97 ARG B C 1
ATOM 3750 O O . ARG B 1 97 ? -14.094 -15.633 9.227 1 92.19 97 ARG B O 1
ATOM 3757 N N . PRO B 1 98 ? -12.531 -14.594 10.508 1 95.44 98 PRO B N 1
ATOM 3758 C CA . PRO B 1 98 ? -11.891 -15.875 10.82 1 95.44 98 PRO B CA 1
ATOM 3759 C C . PRO B 1 98 ? -12.875 -16.906 11.367 1 95.44 98 PRO B C 1
ATOM 3761 O O . PRO B 1 98 ? -13.688 -16.594 12.234 1 95.44 98 PRO B O 1
ATOM 3764 N N . GLY B 1 99 ? -12.82 -18.125 10.797 1 95.75 99 GLY B N 1
ATOM 3765 C CA . GLY B 1 99 ? -13.711 -19.203 11.219 1 95.75 99 GLY B CA 1
ATOM 3766 C C . GLY B 1 99 ? -14.844 -19.453 10.242 1 95.75 99 GLY B C 1
ATOM 3767 O O . GLY B 1 99 ? -15.391 -20.562 10.195 1 95.75 99 GLY B O 1
ATOM 3768 N N . THR B 1 100 ? -15.188 -18.469 9.414 1 95.38 100 THR B N 1
ATOM 3769 C CA . THR B 1 100 ? -16.312 -18.594 8.5 1 95.38 100 THR B CA 1
ATOM 3770 C C . THR B 1 100 ? -16.047 -19.672 7.453 1 95.38 100 THR B C 1
ATOM 3772 O O . THR B 1 100 ? -16.891 -20.547 7.234 1 95.38 100 THR B O 1
ATOM 3775 N N . MET B 1 101 ? -14.938 -19.656 6.805 1 97.62 101 MET B N 1
ATOM 3776 C CA . MET B 1 101 ? -14.594 -20.641 5.773 1 97.62 101 MET B CA 1
ATOM 3777 C C . MET B 1 101 ? -14.531 -22.047 6.355 1 97.62 101 MET B C 1
ATOM 3779 O O . MET B 1 101 ? -14.914 -23.016 5.699 1 97.62 101 MET B O 1
ATOM 3783 N N . GLU B 1 102 ? -14.023 -22.156 7.59 1 97.5 102 GLU B N 1
ATOM 3784 C CA . GLU B 1 102 ? -13.977 -23.453 8.273 1 97.5 102 GLU B CA 1
ATOM 3785 C C . GLU B 1 102 ? -15.383 -23.984 8.523 1 97.5 102 GLU B C 1
ATOM 3787 O O . GLU B 1 102 ? -15.641 -25.188 8.344 1 97.5 102 GLU B O 1
ATOM 3792 N N . GLN B 1 103 ? -16.266 -23.078 8.922 1 97 103 GLN B N 1
ATOM 3793 C CA . GLN B 1 103 ? -17.656 -23.469 9.141 1 97 103 GLN B CA 1
ATOM 3794 C C . GLN B 1 103 ? -18.281 -24.016 7.855 1 97 103 GLN B C 1
ATOM 3796 O O . GLN B 1 103 ? -19.141 -24.906 7.902 1 97 103 GLN B O 1
ATOM 3801 N N . TRP B 1 104 ? -17.828 -23.531 6.738 1 97.38 104 TRP B N 1
ATOM 3802 C CA . TRP B 1 104 ? -18.344 -23.938 5.441 1 97.38 104 TRP B CA 1
ATOM 3803 C C . TRP B 1 104 ? -17.594 -25.156 4.914 1 97.38 104 TRP B C 1
ATOM 3805 O O . TRP B 1 104 ? -17.906 -25.672 3.832 1 97.38 104 TRP B O 1
ATOM 3815 N N . GLY B 1 105 ? -16.609 -25.641 5.656 1 97.44 105 GLY B N 1
ATOM 3816 C CA . GLY B 1 105 ? -15.773 -26.75 5.188 1 97.44 105 GLY B CA 1
ATOM 3817 C C . GLY B 1 105 ? -14.875 -26.359 4.031 1 97.44 105 GLY B C 1
ATOM 3818 O O . GLY B 1 105 ? -14.547 -27.203 3.189 1 97.44 105 GLY B O 1
ATOM 3819 N N . LEU B 1 106 ? -14.539 -25.109 3.951 1 98.25 106 LEU B N 1
ATOM 3820 C CA . LEU B 1 106 ? -13.742 -24.594 2.848 1 98.25 106 LEU B CA 1
ATOM 3821 C C . LEU B 1 106 ? -12.461 -23.938 3.361 1 98.25 106 LEU B C 1
ATOM 3823 O O . LEU B 1 106 ? -11.789 -23.219 2.625 1 98.25 106 LEU B O 1
ATOM 3827 N N . GLY B 1 107 ? -12.125 -24.156 4.633 1 98.06 107 GLY B N 1
ATOM 3828 C CA . GLY B 1 107 ? -10.898 -23.625 5.199 1 98.06 107 GLY B CA 1
ATOM 3829 C C . GLY B 1 107 ? -9.641 -24.203 4.582 1 98.06 107 GLY B C 1
ATOM 3830 O O . GLY B 1 107 ? -9.719 -25.172 3.816 1 98.06 107 GLY B O 1
ATOM 3831 N N . PRO B 1 108 ? -8.531 -23.625 4.91 1 97.62 108 PRO B N 1
ATOM 3832 C CA . PRO B 1 108 ? -7.277 -24.109 4.336 1 97.62 108 PRO B CA 1
ATOM 3833 C C . PRO B 1 108 ? -7.055 -25.594 4.586 1 97.62 108 PRO B C 1
ATOM 3835 O O . PRO B 1 108 ? -6.652 -26.328 3.674 1 97.62 108 PRO B O 1
ATOM 3838 N N . ASP B 1 109 ? -7.301 -26.062 5.781 1 96.5 109 ASP B N 1
ATOM 3839 C CA . ASP B 1 109 ? -7.078 -27.453 6.121 1 96.5 109 ASP B CA 1
ATOM 3840 C C . ASP B 1 109 ? -8.078 -28.359 5.406 1 96.5 109 ASP B C 1
ATOM 3842 O O . ASP B 1 109 ? -7.758 -29.5 5.07 1 96.5 109 ASP B O 1
ATOM 3846 N N . ASP B 1 110 ? -9.25 -27.844 5.199 1 97.25 110 ASP B N 1
ATOM 3847 C CA . ASP B 1 110 ? -10.281 -28.594 4.492 1 97.25 110 ASP B CA 1
ATOM 3848 C C . ASP B 1 110 ? -9.891 -28.828 3.033 1 97.25 110 ASP B C 1
ATOM 3850 O O . ASP B 1 110 ? -10.234 -29.859 2.451 1 97.25 110 ASP B O 1
ATOM 3854 N N . LEU B 1 111 ? -9.219 -27.859 2.432 1 97.69 111 LEU B N 1
ATOM 3855 C CA . LEU B 1 111 ? -8.938 -27.906 1.002 1 97.69 111 LEU B CA 1
ATOM 3856 C C . LEU B 1 111 ? -7.551 -28.484 0.743 1 97.69 111 LEU B C 1
ATOM 3858 O O . LEU B 1 111 ? -7.254 -28.938 -0.369 1 97.69 111 LEU B O 1
ATOM 3862 N N . ARG B 1 112 ? -6.652 -28.516 1.674 1 93.5 112 ARG B N 1
ATOM 3863 C CA . ARG B 1 112 ? -5.262 -28.922 1.525 1 93.5 112 ARG B CA 1
ATOM 3864 C C . ARG B 1 112 ? -5.172 -30.375 1.062 1 93.5 112 ARG B C 1
ATOM 3866 O O . ARG B 1 112 ? -4.281 -30.734 0.284 1 93.5 112 ARG B O 1
ATOM 3873 N N . ALA B 1 113 ? -6.027 -31.203 1.542 1 89.44 113 ALA B N 1
ATOM 3874 C CA . ALA B 1 113 ? -5.965 -32.625 1.224 1 89.44 113 ALA B CA 1
ATOM 3875 C C . ALA B 1 113 ? -6.219 -32.875 -0.262 1 89.44 113 ALA B C 1
ATOM 3877 O O . ALA B 1 113 ? -5.551 -33.719 -0.884 1 89.44 113 ALA B O 1
ATOM 3878 N N . SER B 1 114 ? -7.094 -32.156 -0.774 1 92.12 114 SER B N 1
ATOM 3879 C CA . SER B 1 114 ? -7.473 -32.375 -2.168 1 92.12 114 SER B CA 1
ATOM 3880 C C . SER B 1 114 ? -6.672 -31.453 -3.098 1 92.12 114 SER B C 1
ATOM 3882 O O . SER B 1 114 ? -6.578 -31.719 -4.301 1 92.12 114 SER B O 1
ATOM 3884 N N . SER B 1 115 ? -6.137 -30.422 -2.549 1 95.38 115 SER B N 1
ATOM 3885 C CA . SER B 1 115 ? -5.406 -29.453 -3.355 1 95.38 115 SER B CA 1
ATOM 3886 C C . SER B 1 115 ? -4.129 -29 -2.658 1 95.38 115 SER B C 1
ATOM 3888 O O . SER B 1 115 ? -3.992 -27.828 -2.301 1 95.38 115 SER B O 1
ATOM 3890 N N . PRO B 1 116 ? -3.137 -29.859 -2.564 1 95.25 116 PRO B N 1
ATOM 3891 C CA . PRO B 1 116 ? -1.929 -29.547 -1.8 1 95.25 116 PRO B CA 1
ATOM 3892 C C . PRO B 1 116 ? -1.13 -28.391 -2.41 1 95.25 116 PRO B C 1
ATOM 3894 O O . PRO B 1 116 ? -0.297 -27.797 -1.733 1 95.25 116 PRO B O 1
ATOM 3897 N N . ARG B 1 117 ? -1.363 -28.094 -3.668 1 97.44 117 ARG B N 1
ATOM 3898 C CA . ARG B 1 117 ? -0.594 -27.047 -4.34 1 97.44 117 ARG B CA 1
ATOM 3899 C C . ARG B 1 117 ? -1.316 -25.703 -4.273 1 97.44 117 ARG B C 1
ATOM 3901 O O . ARG B 1 117 ? -0.817 -24.703 -4.781 1 97.44 117 ARG B O 1
ATOM 3908 N N . LEU B 1 118 ? -2.479 -25.656 -3.58 1 98.62 118 LEU B N 1
ATOM 3909 C CA . LEU B 1 118 ? -3.311 -24.453 -3.521 1 98.62 118 LEU B CA 1
ATOM 3910 C C . LEU B 1 118 ? -2.658 -23.375 -2.66 1 98.62 118 LEU B C 1
ATOM 3912 O O . LEU B 1 118 ? -2.248 -23.656 -1.529 1 98.62 118 LEU B O 1
ATOM 3916 N N . VAL B 1 119 ? -2.449 -22.219 -3.184 1 98.88 119 VAL B N 1
ATOM 3917 C CA . VAL B 1 119 ? -2.127 -21.031 -2.402 1 98.88 119 VAL B CA 1
ATOM 3918 C C . VAL B 1 119 ? -3.41 -20.406 -1.852 1 98.88 119 VAL B C 1
ATOM 3920 O O . VAL B 1 119 ? -4.277 -19.969 -2.615 1 98.88 119 VAL B O 1
ATOM 3923 N N . TYR B 1 120 ? -3.576 -20.391 -0.553 1 98.88 120 TYR B N 1
ATOM 3924 C CA . TYR B 1 120 ? -4.781 -19.938 0.13 1 98.88 120 TYR B CA 1
ATOM 3925 C C . TYR B 1 120 ? -4.547 -18.609 0.829 1 98.88 120 TYR B C 1
ATOM 3927 O O . TYR B 1 120 ? -3.852 -18.547 1.844 1 98.88 120 TYR B O 1
ATOM 3935 N N . ALA B 1 121 ? -5.148 -17.516 0.294 1 98.88 121 ALA B N 1
ATOM 3936 C CA . ALA B 1 121 ? -4.949 -16.188 0.872 1 98.88 121 ALA B CA 1
ATOM 3937 C C . ALA B 1 121 ? -6.152 -15.766 1.704 1 98.88 121 ALA B C 1
ATOM 3939 O O . ALA B 1 121 ? -7.289 -15.789 1.22 1 98.88 121 ALA B O 1
ATOM 3940 N N . ARG B 1 122 ? -5.879 -15.383 2.918 1 98.62 122 ARG B N 1
ATOM 3941 C CA . ARG B 1 122 ? -6.898 -14.945 3.863 1 98.62 122 ARG B CA 1
ATOM 3942 C C . ARG B 1 122 ? -6.637 -13.516 4.324 1 98.62 122 ARG B C 1
ATOM 3944 O O . ARG B 1 122 ? -5.578 -13.219 4.883 1 98.62 122 ARG B O 1
ATOM 3951 N N . VAL B 1 123 ? -7.57 -12.617 4.07 1 98.12 123 VAL B N 1
ATOM 3952 C CA . VAL B 1 123 ? -7.453 -11.219 4.477 1 98.12 123 VAL B CA 1
ATOM 3953 C C . VAL B 1 123 ? -8.477 -10.906 5.562 1 98.12 123 VAL B C 1
ATOM 3955 O O . VAL B 1 123 ? -9.68 -11.133 5.375 1 98.12 123 VAL B O 1
ATOM 3958 N N . SER B 1 124 ? -8.039 -10.453 6.711 1 97 124 SER B N 1
ATOM 3959 C CA . SER B 1 124 ? -8.922 -10.109 7.816 1 97 124 SER B CA 1
ATOM 3960 C C . SER B 1 124 ? -8.445 -8.844 8.523 1 97 124 SER B C 1
ATOM 3962 O O . SER B 1 124 ? -7.438 -8.25 8.141 1 97 124 SER B O 1
ATOM 3964 N N . GLY B 1 125 ? -9.195 -8.359 9.461 1 96 125 GLY B N 1
ATOM 3965 C CA . GLY B 1 125 ? -8.859 -7.125 10.148 1 96 125 GLY B CA 1
ATOM 3966 C C . GLY B 1 125 ? -7.605 -7.234 11 1 96 125 GLY B C 1
ATOM 3967 O O . GLY B 1 125 ? -6.75 -6.348 10.969 1 96 125 GLY B O 1
ATOM 3968 N N . PHE B 1 126 ? -7.492 -8.406 11.727 1 96.94 126 PHE B N 1
ATOM 3969 C CA . PHE B 1 126 ? -6.465 -8.492 12.758 1 96.94 126 PHE B CA 1
ATOM 3970 C C . PHE B 1 126 ? -5.613 -9.742 12.578 1 96.94 126 PHE B C 1
ATOM 3972 O O . PHE B 1 126 ? -4.762 -10.039 13.414 1 96.94 126 PHE B O 1
ATOM 3979 N N . GLY B 1 127 ? -5.805 -10.523 11.492 1 97.38 127 GLY B N 1
ATOM 3980 C CA . GLY B 1 127 ? -5.113 -11.781 11.289 1 97.38 127 GLY B CA 1
ATOM 3981 C C . GLY B 1 127 ? -5.898 -12.984 11.781 1 97.38 127 GLY B C 1
ATOM 3982 O O . GLY B 1 127 ? -6.926 -12.828 12.445 1 97.38 127 GLY B O 1
ATOM 3983 N N . GLN B 1 128 ? -5.445 -14.148 11.461 1 97.81 128 GLN B N 1
ATOM 3984 C CA . GLN B 1 128 ? -6.16 -15.391 11.727 1 97.81 128 GLN B CA 1
ATOM 3985 C C . GLN B 1 128 ? -5.883 -15.891 13.141 1 97.81 128 GLN B C 1
ATOM 3987 O O . GLN B 1 128 ? -6.566 -16.797 13.625 1 97.81 128 GLN B O 1
ATOM 3992 N N . THR B 1 129 ? -4.902 -15.305 13.766 1 97.75 129 THR B N 1
ATOM 3993 C CA . THR B 1 129 ? -4.508 -15.758 15.102 1 97.75 129 THR B CA 1
ATOM 3994 C C . THR B 1 129 ? -4.418 -14.578 16.062 1 97.75 129 THR B C 1
ATOM 3996 O O . THR B 1 129 ? -4.547 -13.422 15.656 1 97.75 129 THR B O 1
ATOM 3999 N N . GLY B 1 130 ? -4.242 -14.875 17.359 1 97.56 130 GLY B N 1
ATOM 4000 C CA . GLY B 1 130 ? -4.117 -13.828 18.359 1 97.56 130 GLY B CA 1
ATOM 4001 C C . GLY B 1 130 ? -5.434 -13.492 19.047 1 97.56 130 GLY B C 1
ATOM 4002 O O . GLY B 1 130 ? -6.496 -13.945 18.609 1 97.56 130 GLY B O 1
ATOM 4003 N N . PRO B 1 131 ? -5.371 -12.688 20.109 1 96.31 131 PRO B N 1
ATOM 4004 C CA . PRO B 1 131 ? -6.543 -12.438 20.953 1 96.31 131 PRO B CA 1
ATOM 4005 C C . PRO B 1 131 ? -7.629 -11.648 20.219 1 96.31 131 PRO B C 1
ATOM 4007 O O . PRO B 1 131 ? -8.797 -11.703 20.609 1 96.31 131 PRO B O 1
ATOM 4010 N N . HIS B 1 132 ? -7.266 -10.93 19.156 1 94.12 132 HIS B N 1
ATOM 4011 C CA . HIS B 1 132 ? -8.25 -10.078 18.5 1 94.12 132 HIS B CA 1
ATOM 4012 C C . HIS B 1 132 ? -8.656 -10.648 17.141 1 94.12 132 HIS B C 1
ATOM 4014 O O . HIS B 1 132 ? -9.375 -10 16.375 1 94.12 132 HIS B O 1
ATOM 4020 N N . ALA B 1 133 ? -8.242 -11.883 16.859 1 95.25 133 ALA B N 1
ATOM 4021 C CA . ALA B 1 133 ? -8.445 -12.484 15.547 1 95.25 133 ALA B CA 1
ATOM 4022 C C . ALA B 1 133 ? -9.922 -12.492 15.172 1 95.25 133 ALA B C 1
ATOM 4024 O O . ALA B 1 133 ? -10.273 -12.336 14 1 95.25 133 ALA B O 1
ATOM 4025 N N . HIS B 1 134 ? -10.828 -12.562 16.078 1 90.69 134 HIS B N 1
ATOM 4026 C CA . HIS B 1 134 ? -12.258 -12.742 15.828 1 90.69 134 HIS B CA 1
ATOM 4027 C C . HIS B 1 134 ? -12.969 -11.406 15.703 1 90.69 134 HIS B C 1
ATOM 4029 O O . HIS B 1 134 ? -14.148 -11.359 15.336 1 90.69 134 HIS B O 1
ATOM 4035 N N . ARG B 1 135 ? -12.305 -10.336 16 1 88.62 135 ARG B N 1
ATOM 4036 C CA . ARG B 1 135 ? -12.93 -9.016 15.938 1 88.62 135 ARG B CA 1
ATOM 4037 C C . ARG B 1 135 ? -13.234 -8.633 14.492 1 88.62 135 ARG B C 1
ATOM 4039 O O . ARG B 1 135 ? -12.461 -8.945 13.578 1 88.62 135 ARG B O 1
ATOM 4046 N N . PRO B 1 136 ? -14.469 -8.07 14.414 1 80.75 136 PRO B N 1
ATOM 4047 C CA . PRO B 1 136 ? -14.727 -7.555 13.07 1 80.75 136 PRO B CA 1
ATOM 4048 C C . PRO B 1 136 ? -13.742 -6.457 12.664 1 80.75 136 PRO B C 1
ATOM 4050 O O . PRO B 1 136 ? -13.328 -5.652 13.5 1 80.75 136 PRO B O 1
ATOM 4053 N N . GLY B 1 137 ? -13.242 -6.605 11.523 1 74 137 GLY B N 1
ATOM 4054 C CA . GLY B 1 137 ? -12.25 -5.633 11.102 1 74 137 GLY B CA 1
ATOM 4055 C C . GLY B 1 137 ? -12.609 -4.922 9.812 1 74 137 GLY B C 1
ATOM 4056 O O . GLY B 1 137 ? -12.852 -5.562 8.789 1 74 137 GLY B O 1
ATOM 4057 N N . TYR B 1 138 ? -12.961 -3.619 9.859 1 83.12 138 TYR B N 1
ATOM 4058 C CA . TYR B 1 138 ? -13.133 -2.732 8.719 1 83.12 138 TYR B CA 1
ATOM 4059 C C . TYR B 1 138 ? -11.953 -1.779 8.578 1 83.12 138 TYR B C 1
ATOM 4061 O O . TYR B 1 138 ? -11.219 -1.549 9.539 1 83.12 138 TYR B O 1
ATOM 4069 N N . ALA B 1 139 ? -11.781 -1.389 7.398 1 87.69 139 ALA B N 1
ATOM 4070 C CA . ALA B 1 139 ? -10.641 -0.534 7.086 1 87.69 139 ALA B CA 1
ATOM 4071 C C . ALA B 1 139 ? -10.555 0.642 8.055 1 87.69 139 ALA B C 1
ATOM 4073 O O . ALA B 1 139 ? -9.461 1.007 8.5 1 87.69 139 ALA B O 1
ATOM 4074 N N . SER B 1 140 ? -11.664 1.181 8.43 1 90.62 140 SER B N 1
ATOM 4075 C CA . SER B 1 140 ? -11.664 2.348 9.305 1 90.62 140 SER B CA 1
ATOM 4076 C C . SER B 1 140 ? -11.078 2.014 10.672 1 90.62 140 SER B C 1
ATOM 4078 O O . SER B 1 140 ? -10.219 2.744 11.18 1 90.62 140 SER B O 1
ATOM 4080 N N . VAL B 1 141 ? -11.531 0.907 11.211 1 93.94 141 VAL B N 1
ATOM 4081 C CA . VAL B 1 141 ? -11.047 0.476 12.523 1 93.94 141 VAL B CA 1
ATOM 4082 C C . VAL B 1 141 ? -9.578 0.084 12.422 1 93.94 141 VAL B C 1
ATOM 4084 O O . VAL B 1 141 ? -8.781 0.418 13.305 1 93.94 141 VAL B O 1
ATOM 4087 N N . ALA B 1 142 ? -9.242 -0.61 11.375 1 95.38 142 ALA B N 1
ATOM 4088 C CA . ALA B 1 142 ? -7.867 -1.06 11.203 1 95.38 142 ALA B CA 1
ATOM 4089 C C . ALA B 1 142 ? -6.914 0.126 11.094 1 95.38 142 ALA B C 1
ATOM 4091 O O . ALA B 1 142 ? -5.789 0.077 11.602 1 95.38 142 ALA B O 1
ATOM 4092 N N . GLU B 1 143 ? -7.289 1.168 10.406 1 96.94 143 GLU B N 1
ATOM 4093 C CA . GLU B 1 143 ? -6.473 2.371 10.266 1 96.94 143 GLU B CA 1
ATOM 4094 C C . GLU B 1 143 ? -6.266 3.055 11.609 1 96.94 143 GLU B C 1
ATOM 4096 O O . GLU B 1 143 ? -5.219 3.664 11.852 1 96.94 143 GLU B O 1
ATOM 4101 N N . ALA B 1 144 ? -7.281 2.953 12.453 1 96.94 144 ALA B N 1
ATOM 4102 C CA . ALA B 1 144 ? -7.188 3.518 13.797 1 96.94 144 ALA B CA 1
ATOM 4103 C C . ALA B 1 144 ? -6.273 2.68 14.688 1 96.94 144 ALA B C 1
ATOM 4105 O O . ALA B 1 144 ? -5.293 3.189 15.234 1 96.94 144 ALA B O 1
ATOM 4106 N N . VAL B 1 145 ? -6.543 1.385 14.711 1 97.25 145 VAL B N 1
ATOM 4107 C CA . VAL B 1 145 ? -5.824 0.472 15.594 1 97.25 145 VAL B CA 1
ATOM 4108 C C . VAL B 1 145 ? -4.387 0.308 15.102 1 97.25 145 VAL B C 1
ATOM 4110 O O . VAL B 1 145 ? -3.463 0.172 15.906 1 97.25 145 VAL B O 1
ATOM 4113 N N . GLY B 1 146 ? -4.215 0.381 13.82 1 97.75 146 GLY B N 1
ATOM 4114 C CA . GLY B 1 146 ? -2.893 0.231 13.234 1 97.75 146 GLY B CA 1
ATOM 4115 C C . GLY B 1 146 ? -2.045 1.484 13.344 1 97.75 146 GLY B C 1
ATOM 4116 O O . GLY B 1 146 ? -0.863 1.474 12.992 1 97.75 146 GLY B O 1
ATOM 4117 N N . GLY B 1 147 ? -2.629 2.553 13.734 1 98.31 147 GLY B N 1
ATOM 4118 C CA . GLY B 1 147 ? -1.838 3.705 14.133 1 98.31 147 GLY B CA 1
ATOM 4119 C C . GLY B 1 147 ? -1.866 4.832 13.117 1 98.31 147 GLY B C 1
ATOM 4120 O O . GLY B 1 147 ? -1.411 5.941 13.406 1 98.31 147 GLY B O 1
ATOM 4121 N N . LEU B 1 148 ? -2.391 4.602 11.922 1 98.12 148 LEU B N 1
ATOM 4122 C CA . LEU B 1 148 ? -2.303 5.578 10.844 1 98.12 148 LEU B CA 1
ATOM 4123 C C . LEU B 1 148 ? -3.043 6.859 11.203 1 98.12 148 LEU B C 1
ATOM 4125 O O . LEU B 1 148 ? -2.57 7.961 10.906 1 98.12 148 LEU B O 1
ATOM 4129 N N . ARG B 1 149 ? -4.176 6.711 11.898 1 97.69 149 ARG B N 1
ATOM 4130 C CA . ARG B 1 149 ? -4.996 7.875 12.227 1 97.69 149 ARG B CA 1
ATOM 4131 C C . ARG B 1 149 ? -4.285 8.781 13.227 1 97.69 149 ARG B C 1
ATOM 4133 O O . ARG B 1 149 ? -4.48 9.992 13.219 1 97.69 149 ARG B O 1
ATOM 4140 N N . SER B 1 150 ? -3.449 8.211 14.039 1 97.69 150 SER B N 1
ATOM 4141 C CA . SER B 1 150 ? -2.783 8.977 15.086 1 97.69 150 SER B CA 1
ATOM 4142 C C . SER B 1 150 ? -1.803 9.984 14.5 1 97.69 150 SER B C 1
ATOM 4144 O O . SER B 1 150 ? -1.413 10.945 15.172 1 97.69 150 SER B O 1
ATOM 4146 N N . VAL B 1 151 ? -1.415 9.797 13.242 1 97.5 151 VAL B N 1
ATOM 4147 C CA . VAL B 1 151 ? -0.4 10.664 12.656 1 97.5 151 VAL B CA 1
ATOM 4148 C C . VAL B 1 151 ? -0.992 11.422 11.477 1 97.5 151 VAL B C 1
ATOM 4150 O O . VAL B 1 151 ? -0.257 11.992 10.664 1 97.5 151 VAL B O 1
ATOM 4153 N N . THR B 1 152 ? -2.285 11.438 11.359 1 97.56 152 THR B N 1
ATOM 4154 C CA . THR B 1 152 ? -2.932 12.086 10.219 1 97.56 152 THR B CA 1
ATOM 4155 C C . THR B 1 152 ? -3.783 13.266 10.68 1 97.56 152 THR B C 1
ATOM 4157 O O . THR B 1 152 ? -4.688 13.102 11.508 1 97.56 152 THR B O 1
ATOM 4160 N N . GLY B 1 153 ? -3.535 14.398 10.172 1 97.12 153 GLY B N 1
ATOM 4161 C CA . GLY B 1 153 ? -4.363 15.555 10.469 1 97.12 153 GLY B CA 1
ATOM 4162 C C . GLY B 1 153 ? -3.641 16.609 11.297 1 97.12 153 GLY B C 1
ATOM 4163 O O . GLY B 1 153 ? -2.41 16.672 11.281 1 97.12 153 GLY B O 1
ATOM 4164 N N . PHE B 1 154 ? -4.379 17.484 11.914 1 96.81 154 PHE B N 1
ATOM 4165 C CA . PHE B 1 154 ? -3.871 18.609 12.695 1 96.81 154 PHE B CA 1
ATOM 4166 C C . PHE B 1 154 ? -3.885 18.281 14.188 1 96.81 154 PHE B C 1
ATOM 4168 O O . PHE B 1 154 ? -4.805 17.625 14.672 1 96.81 154 PHE B O 1
ATOM 4175 N N . PRO B 1 155 ? -2.918 18.766 14.938 1 94.19 155 PRO B N 1
ATOM 4176 C CA . PRO B 1 155 ? -2.832 18.438 16.359 1 94.19 155 PRO B CA 1
ATOM 4177 C C . PRO B 1 155 ? -3.986 19.031 17.172 1 94.19 155 PRO B C 1
ATOM 4179 O O . PRO B 1 155 ? -4.293 18.562 18.266 1 94.19 155 PRO B O 1
ATOM 4182 N N . ASP B 1 156 ? -4.68 20.031 16.688 1 94.75 156 ASP B N 1
ATOM 4183 C CA . ASP B 1 156 ? -5.641 20.797 17.469 1 94.75 156 ASP B CA 1
ATOM 4184 C C . ASP B 1 156 ? -7.059 20.266 17.266 1 94.75 156 ASP B C 1
ATOM 4186 O O . ASP B 1 156 ? -8.031 20.875 17.719 1 94.75 156 ASP B O 1
ATOM 4190 N N . ARG B 1 157 ? -7.266 19.188 16.609 1 94.62 157 ARG B N 1
ATOM 4191 C CA . ARG B 1 157 ? -8.586 18.609 16.359 1 94.62 157 ARG B CA 1
ATOM 4192 C C . ARG B 1 157 ? -8.516 17.094 16.266 1 94.62 157 ARG B C 1
ATOM 4194 O O . ARG B 1 157 ? -7.43 16.516 16.297 1 94.62 157 ARG B O 1
ATOM 4201 N N . PRO B 1 158 ? -9.703 16.391 16.156 1 95.75 158 PRO B N 1
ATOM 4202 C CA . PRO B 1 158 ? -9.68 14.93 16.094 1 95.75 158 PRO B CA 1
ATOM 4203 C C . PRO B 1 158 ? -8.828 14.398 14.945 1 95.75 158 PRO B C 1
ATOM 4205 O O . PRO B 1 158 ? -8.75 15.031 13.891 1 95.75 158 PRO B O 1
ATOM 4208 N N . PRO B 1 159 ? -8.164 13.234 15.203 1 97.44 159 PRO B N 1
ATOM 4209 C CA . PRO B 1 159 ? -7.398 12.633 14.109 1 97.44 159 PRO B CA 1
ATOM 4210 C C . PRO B 1 159 ? -8.234 12.422 12.852 1 97.44 159 PRO B C 1
ATOM 4212 O O . PRO B 1 159 ? -9.367 11.922 12.93 1 97.44 159 PRO B O 1
ATOM 4215 N N . ALA B 1 160 ? -7.719 12.844 11.734 1 96.62 160 ALA B N 1
ATOM 4216 C CA . ALA B 1 160 ? -8.43 12.797 10.453 1 96.62 160 ALA B CA 1
ATOM 4217 C C . ALA B 1 160 ? -8.102 11.516 9.695 1 96.62 160 ALA B C 1
ATOM 4219 O O . ALA B 1 160 ? -7.41 10.633 10.219 1 96.62 160 ALA B O 1
ATOM 4220 N N . ARG B 1 161 ? -8.727 11.344 8.594 1 94.88 161 ARG B N 1
ATOM 4221 C CA . ARG B 1 161 ? -8.422 10.258 7.672 1 94.88 161 ARG B CA 1
ATOM 4222 C C . ARG B 1 161 ? -8.43 10.742 6.227 1 94.88 161 ARG B C 1
ATOM 4224 O O . ARG B 1 161 ? -8.891 11.852 5.941 1 94.88 161 ARG B O 1
ATOM 4231 N N . ALA B 1 162 ? -7.793 9.953 5.344 1 95.06 162 ALA B N 1
ATOM 4232 C CA . ALA B 1 162 ? -8.102 10.07 3.92 1 95.06 162 ALA B CA 1
ATOM 4233 C C . ALA B 1 162 ? -9.508 9.555 3.617 1 95.06 162 ALA B C 1
ATOM 4235 O O . ALA B 1 162 ? -9.938 8.539 4.172 1 95.06 162 ALA B O 1
ATOM 4236 N N . ASN B 1 163 ? -10.203 10.266 2.797 1 95.38 163 ASN B N 1
ATOM 4237 C CA . ASN B 1 163 ? -11.562 9.891 2.416 1 95.38 163 ASN B CA 1
ATOM 4238 C C . ASN B 1 163 ? -11.57 8.727 1.435 1 95.38 163 ASN B C 1
ATOM 4240 O O . ASN B 1 163 ? -12.211 8.797 0.385 1 95.38 163 ASN B O 1
ATOM 4244 N N . VAL B 1 164 ? -10.805 7.68 1.663 1 93.19 164 VAL B N 1
ATOM 4245 C CA . VAL B 1 164 ? -10.719 6.406 0.961 1 93.19 164 VAL B CA 1
ATOM 4246 C C . VAL B 1 164 ? -10.422 5.285 1.956 1 93.19 164 VAL B C 1
ATOM 4248 O O . VAL B 1 164 ? -10.156 5.547 3.133 1 93.19 164 VAL B O 1
ATOM 4251 N N . SER B 1 165 ? -10.508 4.027 1.544 1 92.06 165 SER B N 1
ATOM 4252 C CA . SER B 1 165 ? -10.227 2.875 2.393 1 92.06 165 SER B CA 1
ATOM 4253 C C . SER B 1 165 ? -8.789 2.406 2.229 1 92.06 165 SER B C 1
ATOM 4255 O O . SER B 1 165 ? -8.539 1.33 1.683 1 92.06 165 SER B O 1
ATOM 4257 N N . LEU B 1 166 ? -7.871 3.168 2.771 1 95.44 166 LEU B N 1
ATOM 4258 C CA . LEU B 1 166 ? -6.449 2.885 2.607 1 95.44 166 LEU B CA 1
ATOM 4259 C C . LEU B 1 166 ? -6.094 1.522 3.191 1 95.44 166 LEU B C 1
ATOM 4261 O O . LEU B 1 166 ? -5.277 0.793 2.627 1 95.44 166 LEU B O 1
ATOM 4265 N N . GLY B 1 167 ? -6.727 1.24 4.34 1 95.94 167 GLY B N 1
ATOM 4266 C CA . GLY B 1 167 ? -6.457 -0.045 4.965 1 95.94 167 GLY B CA 1
ATOM 4267 C C . GLY B 1 167 ? -6.766 -1.224 4.059 1 95.94 167 GLY B C 1
ATOM 4268 O O . GLY B 1 167 ? -5.992 -2.182 3.992 1 95.94 167 GLY B O 1
ATOM 4269 N N . ASP B 1 168 ? -7.867 -1.169 3.369 1 96.44 168 ASP B N 1
ATOM 4270 C CA . ASP B 1 168 ? -8.25 -2.238 2.451 1 96.44 168 ASP B CA 1
ATOM 4271 C C . ASP B 1 168 ? -7.277 -2.332 1.279 1 96.44 168 ASP B C 1
ATOM 4273 O O . ASP B 1 168 ? -6.859 -3.428 0.899 1 96.44 168 ASP B O 1
ATOM 4277 N N . SER B 1 169 ? -6.945 -1.168 0.72 1 97.62 169 SER B N 1
ATOM 4278 C CA . SER B 1 169 ? -6.047 -1.144 -0.428 1 97.62 169 SER B CA 1
ATOM 4279 C C . SER B 1 169 ? -4.672 -1.692 -0.065 1 97.62 169 SER B C 1
ATOM 4281 O O . SER B 1 169 ? -4.094 -2.48 -0.817 1 97.62 169 SER B O 1
ATOM 4283 N N . LEU B 1 170 ? -4.203 -1.281 1.072 1 98.25 170 LEU B N 1
ATOM 4284 C CA . LEU B 1 170 ? -2.896 -1.743 1.531 1 98.25 170 LEU B CA 1
ATOM 4285 C C . LEU B 1 170 ? -2.9 -3.252 1.757 1 98.25 170 LEU B C 1
ATOM 4287 O O . LEU B 1 170 ? -1.975 -3.949 1.339 1 98.25 170 LEU B O 1
ATOM 4291 N N . ALA B 1 171 ? -3.949 -3.707 2.412 1 98.44 171 ALA B N 1
ATOM 4292 C CA . ALA B 1 171 ? -4.066 -5.145 2.637 1 98.44 171 ALA B CA 1
ATOM 4293 C C . ALA B 1 171 ? -4.141 -5.902 1.315 1 98.44 171 ALA B C 1
ATOM 4295 O O . ALA B 1 171 ? -3.545 -6.977 1.174 1 98.44 171 ALA B O 1
ATOM 4296 N N . GLY B 1 172 ? -4.887 -5.348 0.373 1 98.56 172 GLY B N 1
ATOM 4297 C CA . GLY B 1 172 ? -4.988 -5.965 -0.94 1 98.56 172 GLY B CA 1
ATOM 4298 C C . GLY B 1 172 ? -3.648 -6.094 -1.642 1 98.56 172 GLY B C 1
ATOM 4299 O O . GLY B 1 172 ? -3.342 -7.137 -2.223 1 98.56 172 GLY B O 1
ATOM 4300 N N . ILE B 1 173 ? -2.832 -5.055 -1.605 1 98.81 173 ILE B N 1
ATOM 4301 C CA . ILE B 1 173 ? -1.532 -5.078 -2.266 1 98.81 173 ILE B CA 1
ATOM 4302 C C . ILE B 1 173 ? -0.619 -6.086 -1.568 1 98.81 173 ILE B C 1
ATOM 4304 O O . ILE B 1 173 ? 0.129 -6.816 -2.225 1 98.81 173 ILE B O 1
ATOM 4308 N N . HIS B 1 174 ? -0.676 -6.141 -0.223 1 98.88 174 HIS B N 1
ATOM 4309 C CA . HIS B 1 174 ? 0.119 -7.117 0.514 1 98.88 174 HIS B CA 1
ATOM 4310 C C . HIS B 1 174 ? -0.323 -8.539 0.195 1 98.88 174 HIS B C 1
ATOM 4312 O O . HIS B 1 174 ? 0.507 -9.453 0.112 1 98.88 174 HIS B O 1
ATOM 4318 N N . ALA B 1 175 ? -1.63 -8.727 0.065 1 98.88 175 ALA B N 1
ATOM 4319 C CA . ALA B 1 175 ? -2.135 -10.047 -0.3 1 98.88 175 ALA B CA 1
ATOM 4320 C C . ALA B 1 175 ? -1.626 -10.461 -1.676 1 98.88 175 ALA B C 1
ATOM 4322 O O . ALA B 1 175 ? -1.169 -11.594 -1.857 1 98.88 175 ALA B O 1
ATOM 4323 N N . ALA B 1 176 ? -1.698 -9.547 -2.652 1 98.94 176 ALA B N 1
ATOM 4324 C CA . ALA B 1 176 ? -1.192 -9.836 -3.992 1 98.94 176 ALA B CA 1
ATOM 4325 C C . ALA B 1 176 ? 0.292 -10.188 -3.951 1 98.94 176 ALA B C 1
ATOM 4327 O O . ALA B 1 176 ? 0.723 -11.156 -4.586 1 98.94 176 ALA B O 1
ATOM 4328 N N . LEU B 1 177 ? 1.072 -9.414 -3.189 1 98.88 177 LEU B N 1
ATOM 4329 C CA . LEU B 1 177 ? 2.5 -9.672 -3.043 1 98.88 177 LEU B CA 1
ATOM 4330 C C . LEU B 1 177 ? 2.74 -11.055 -2.449 1 98.88 177 LEU B C 1
ATOM 4332 O O . LEU B 1 177 ? 3.553 -11.828 -2.969 1 98.88 177 LEU B O 1
ATOM 4336 N N . GLY B 1 178 ? 2.006 -11.383 -1.326 1 98.88 178 GLY B N 1
ATOM 4337 C CA . GLY B 1 178 ? 2.135 -12.695 -0.706 1 98.88 178 GLY B CA 1
ATOM 4338 C C . GLY B 1 178 ? 1.785 -13.836 -1.642 1 98.88 178 GLY B C 1
ATOM 4339 O O . GLY B 1 178 ? 2.48 -14.852 -1.673 1 98.88 178 GLY B O 1
ATOM 4340 N N . ILE B 1 179 ? 0.708 -13.672 -2.42 1 98.94 179 ILE B N 1
ATOM 4341 C CA . ILE B 1 179 ? 0.236 -14.695 -3.342 1 98.94 179 ILE B CA 1
ATOM 4342 C C . ILE B 1 179 ? 1.292 -14.953 -4.414 1 98.94 179 ILE B C 1
ATOM 4344 O O . ILE B 1 179 ? 1.653 -16.094 -4.68 1 98.94 179 ILE B O 1
ATOM 4348 N N . VAL B 1 180 ? 1.857 -13.867 -5.035 1 98.88 180 VAL B N 1
ATOM 4349 C CA . VAL B 1 180 ? 2.824 -14.039 -6.113 1 98.88 180 VAL B CA 1
ATOM 4350 C C . VAL B 1 180 ? 4.113 -14.648 -5.559 1 98.88 180 VAL B C 1
ATOM 4352 O O . VAL B 1 180 ? 4.754 -15.469 -6.219 1 98.88 180 VAL B O 1
ATOM 4355 N N . MET B 1 181 ? 4.516 -14.281 -4.336 1 98.75 181 MET B N 1
ATOM 4356 C CA . MET B 1 181 ? 5.695 -14.891 -3.717 1 98.75 181 MET B CA 1
ATOM 4357 C C . MET B 1 181 ? 5.484 -16.375 -3.492 1 98.75 181 MET B C 1
ATOM 4359 O O . MET B 1 181 ? 6.383 -17.188 -3.742 1 98.75 181 MET B O 1
ATOM 4363 N N . ALA B 1 182 ? 4.266 -16.719 -2.998 1 98.75 182 ALA B N 1
ATOM 4364 C CA . ALA B 1 182 ? 3.945 -18.125 -2.77 1 98.75 182 ALA B CA 1
ATOM 4365 C C . ALA B 1 182 ? 3.93 -18.906 -4.082 1 98.75 182 ALA B C 1
ATOM 4367 O O . ALA B 1 182 ? 4.414 -20.047 -4.145 1 98.75 182 ALA B O 1
ATOM 4368 N N . LEU B 1 183 ? 3.34 -18.328 -5.164 1 98.81 183 LEU B N 1
ATOM 4369 C CA . LEU B 1 183 ? 3.342 -18.953 -6.48 1 98.81 183 LEU B CA 1
ATOM 4370 C C . LEU B 1 183 ? 4.766 -19.156 -6.988 1 98.81 183 LEU B C 1
ATOM 4372 O O . LEU B 1 183 ? 5.086 -20.188 -7.566 1 98.81 183 LEU B O 1
ATOM 4376 N N . TYR B 1 184 ? 5.652 -18.141 -6.832 1 98.62 184 TYR B N 1
ATOM 4377 C CA . TYR B 1 184 ? 7.047 -18.234 -7.246 1 98.62 184 TYR B CA 1
ATOM 4378 C C . TYR B 1 184 ? 7.75 -19.391 -6.551 1 98.62 184 TYR B C 1
ATOM 4380 O O . TYR B 1 184 ? 8.43 -20.203 -7.195 1 98.62 184 TYR B O 1
ATOM 4388 N N . GLU B 1 185 ? 7.539 -19.438 -5.195 1 98.06 185 GLU B N 1
ATOM 4389 C CA . GLU B 1 185 ? 8.148 -20.516 -4.418 1 98.06 185 GLU B CA 1
ATOM 4390 C C . GLU B 1 185 ? 7.652 -21.875 -4.879 1 98.06 185 GLU B C 1
ATOM 4392 O O . GLU B 1 185 ? 8.438 -22.812 -5.043 1 98.06 185 GLU B O 1
ATOM 4397 N N . ARG B 1 186 ? 6.418 -22.016 -5.141 1 97.69 186 ARG B N 1
ATOM 4398 C CA . ARG B 1 186 ? 5.77 -23.25 -5.555 1 97.69 186 ARG B CA 1
ATOM 4399 C C . ARG B 1 186 ? 6.25 -23.688 -6.934 1 97.69 186 ARG B C 1
ATOM 4401 O O . ARG B 1 186 ? 6.641 -24.844 -7.125 1 97.69 186 ARG B O 1
ATOM 4408 N N . ASP B 1 187 ? 6.273 -22.734 -7.883 1 97.69 187 ASP B N 1
ATOM 4409 C CA . ASP B 1 187 ? 6.418 -23.109 -9.289 1 97.69 187 ASP B CA 1
ATOM 4410 C C . ASP B 1 187 ? 7.879 -23.016 -9.727 1 97.69 187 ASP B C 1
ATOM 4412 O O . ASP B 1 187 ? 8.312 -23.75 -10.609 1 97.69 187 ASP B O 1
ATOM 4416 N N . ALA B 1 188 ? 8.648 -22.109 -9.164 1 95.81 188 ALA B N 1
ATOM 4417 C CA . ALA B 1 188 ? 10.023 -21.906 -9.594 1 95.81 188 ALA B CA 1
ATOM 4418 C C . ALA B 1 188 ? 11 -22.625 -8.672 1 95.81 188 ALA B C 1
ATOM 4420 O O . ALA B 1 188 ? 12.102 -23.016 -9.086 1 95.81 188 ALA B O 1
ATOM 4421 N N . GLN B 1 189 ? 10.586 -22.875 -7.422 1 93.31 189 GLN B N 1
ATOM 4422 C CA . GLN B 1 189 ? 11.531 -23.391 -6.441 1 93.31 189 GLN B CA 1
ATOM 4423 C C . GLN B 1 189 ? 11.141 -24.797 -6.004 1 93.31 189 GLN B C 1
ATOM 4425 O O . GLN B 1 189 ? 11.781 -25.391 -5.129 1 93.31 189 GLN B O 1
ATOM 4430 N N . GLY B 1 190 ? 10.039 -25.281 -6.535 1 93.19 190 GLY B N 1
ATOM 4431 C CA . GLY B 1 190 ? 9.641 -26.656 -6.262 1 93.19 190 GLY B CA 1
ATOM 4432 C C . GLY B 1 190 ? 8.922 -26.812 -4.938 1 93.19 190 GLY B C 1
ATOM 4433 O O . GLY B 1 190 ? 8.984 -27.875 -4.312 1 93.19 190 GLY B O 1
ATOM 4434 N N . GLY B 1 191 ? 8.305 -25.75 -4.52 1 94.44 191 GLY B N 1
ATOM 4435 C CA . GLY B 1 191 ? 7.562 -25.797 -3.27 1 94.44 191 GLY B CA 1
ATOM 4436 C C . GLY B 1 191 ? 6.148 -26.328 -3.432 1 94.44 191 GLY B C 1
ATOM 4437 O O . GLY B 1 191 ? 5.859 -27.062 -4.379 1 94.44 191 GLY B O 1
ATOM 4438 N N . THR B 1 192 ? 5.312 -26.141 -2.381 1 95.06 192 THR B N 1
ATOM 4439 C CA . THR B 1 192 ? 3.908 -26.531 -2.352 1 95.06 192 THR B CA 1
ATOM 4440 C C . THR B 1 192 ? 3.012 -25.328 -2.074 1 95.06 192 THR B C 1
ATOM 4442 O O . THR B 1 192 ? 3.486 -24.203 -2.02 1 95.06 192 THR B O 1
ATOM 4445 N N . GLY B 1 193 ? 1.729 -25.609 -2.102 1 97 193 GLY B N 1
ATOM 4446 C CA . GLY B 1 193 ? 0.814 -24.562 -1.681 1 97 193 GLY B CA 1
ATOM 4447 C C . GLY B 1 193 ? 0.972 -24.188 -0.22 1 97 193 GLY B C 1
ATOM 4448 O O . GLY B 1 193 ? 1.593 -24.922 0.553 1 97 193 GLY B O 1
ATOM 4449 N N . GLN B 1 194 ? 0.521 -23.016 0.134 1 98 194 GLN B N 1
ATOM 4450 C CA . GLN B 1 194 ? 0.567 -22.547 1.516 1 98 194 GLN B CA 1
ATOM 4451 C C . GLN B 1 194 ? -0.495 -21.484 1.771 1 98 194 GLN B C 1
ATOM 4453 O O . GLN B 1 194 ? -1.138 -21 0.835 1 98 194 GLN B O 1
ATOM 4458 N N . THR B 1 195 ? -0.631 -21.125 3.023 1 98.5 195 THR B N 1
ATOM 4459 C CA . THR B 1 195 ? -1.588 -20.094 3.424 1 98.5 195 THR B CA 1
ATOM 4460 C C . THR B 1 195 ? -0.892 -18.75 3.611 1 98.5 195 THR B C 1
ATOM 4462 O O . THR B 1 195 ? 0.173 -18.672 4.227 1 98.5 195 THR B O 1
ATOM 4465 N N . ILE B 1 196 ? -1.438 -17.75 2.965 1 98.75 196 ILE B N 1
ATOM 4466 C CA . ILE B 1 196 ? -1.051 -16.359 3.16 1 98.75 196 ILE B CA 1
ATOM 4467 C C . ILE B 1 196 ? -2.051 -15.664 4.09 1 98.75 196 ILE B C 1
ATOM 4469 O O . ILE B 1 196 ? -3.248 -15.625 3.799 1 98.75 196 ILE B O 1
ATOM 4473 N N . ASP B 1 197 ? -1.571 -15.172 5.188 1 98.75 197 ASP B N 1
ATOM 4474 C CA . ASP B 1 197 ? -2.398 -14.492 6.18 1 98.75 197 ASP B CA 1
ATOM 4475 C C . ASP B 1 197 ? -2.094 -12.992 6.219 1 98.75 197 ASP B C 1
ATOM 4477 O O . ASP B 1 197 ? -0.996 -12.586 6.605 1 98.75 197 ASP B O 1
ATOM 4481 N N . VAL B 1 198 ? -3.057 -12.172 5.824 1 98.56 198 VAL B N 1
ATOM 4482 C CA . VAL B 1 198 ? -2.902 -10.719 5.77 1 98.56 198 VAL B CA 1
ATOM 4483 C C . VAL B 1 198 ? -3.877 -10.062 6.742 1 98.56 198 VAL B C 1
ATOM 4485 O O . VAL B 1 198 ? -5.078 -10.336 6.707 1 98.56 198 VAL B O 1
ATOM 4488 N N . ALA B 1 199 ? -3.41 -9.227 7.582 1 98.44 199 ALA B N 1
ATOM 4489 C CA . ALA B 1 199 ? -4.23 -8.406 8.469 1 98.44 199 ALA B CA 1
ATOM 4490 C C . ALA B 1 199 ? -4.219 -6.941 8.031 1 98.44 199 ALA B C 1
ATOM 4492 O O . ALA B 1 199 ? -3.162 -6.387 7.719 1 98.44 199 ALA B O 1
ATOM 4493 N N . LEU B 1 200 ? -5.398 -6.324 8.031 1 97.94 200 LEU B N 1
ATOM 4494 C CA . LEU B 1 200 ? -5.473 -4.906 7.699 1 97.94 200 LEU B CA 1
ATOM 4495 C C . LEU B 1 200 ? -4.605 -4.082 8.648 1 97.94 200 LEU B C 1
ATOM 4497 O O . LEU B 1 200 ? -3.887 -3.182 8.211 1 97.94 200 LEU B O 1
ATOM 4501 N N . THR B 1 201 ? -4.645 -4.383 9.922 1 97.88 201 THR B N 1
ATOM 4502 C CA . THR B 1 201 ? -3.883 -3.656 10.93 1 97.88 201 THR B CA 1
ATOM 4503 C C . THR B 1 201 ? -2.385 -3.77 10.664 1 97.88 201 THR B C 1
ATOM 4505 O O . THR B 1 201 ? -1.655 -2.781 10.766 1 97.88 201 THR B O 1
ATOM 4508 N N . GLU B 1 202 ? -1.961 -4.973 10.312 1 98.5 202 GLU B N 1
ATOM 4509 C CA . GLU B 1 202 ? -0.542 -5.199 10.055 1 98.5 202 GLU B CA 1
ATOM 4510 C C . GLU B 1 202 ? -0.094 -4.508 8.766 1 98.5 202 GLU B C 1
ATOM 4512 O O . GLU B 1 202 ? 1.048 -4.055 8.664 1 98.5 202 GLU B O 1
ATOM 4517 N N . SER B 1 203 ? -0.979 -4.43 7.789 1 98.44 203 SER B N 1
ATOM 4518 C CA . SER B 1 203 ? -0.684 -3.686 6.57 1 98.44 203 SER B CA 1
ATOM 4519 C C . SER B 1 203 ? -0.495 -2.199 6.859 1 98.44 203 SER B C 1
ATOM 4521 O O . SER B 1 203 ? 0.314 -1.532 6.211 1 98.44 203 SER B O 1
ATOM 4523 N N . ILE B 1 204 ? -1.231 -1.684 7.828 1 98.19 204 ILE B N 1
ATOM 4524 C CA . ILE B 1 204 ? -1.078 -0.298 8.258 1 98.19 204 ILE B CA 1
ATOM 4525 C C . ILE B 1 204 ? 0.272 -0.118 8.945 1 98.19 204 ILE B C 1
ATOM 4527 O O . ILE B 1 204 ? 1.016 0.816 8.641 1 98.19 204 ILE B O 1
ATOM 4531 N N . VAL B 1 205 ? 0.627 -1.06 9.812 1 98.12 205 VAL B N 1
ATOM 4532 C CA . VAL B 1 205 ? 1.895 -0.981 10.539 1 98.12 205 VAL B CA 1
ATOM 4533 C C . VAL B 1 205 ? 3.055 -0.979 9.539 1 98.12 205 VAL B C 1
ATOM 4535 O O . VAL B 1 205 ? 4.066 -0.313 9.766 1 98.12 205 VAL B O 1
ATOM 4538 N N . SER B 1 206 ? 2.867 -1.641 8.445 1 97 206 SER B N 1
ATOM 4539 C CA . SER B 1 206 ? 3.904 -1.756 7.426 1 97 206 SER B CA 1
ATOM 4540 C C . SER B 1 206 ? 4.289 -0.388 6.867 1 97 206 SER B C 1
ATOM 4542 O O . SER B 1 206 ? 5.453 -0.149 6.543 1 97 206 SER B O 1
ATOM 4544 N N . VAL B 1 207 ? 3.355 0.525 6.766 1 96.75 207 VAL B N 1
ATOM 4545 C CA . VAL B 1 207 ? 3.66 1.829 6.188 1 96.75 207 VAL B CA 1
ATOM 4546 C C . VAL B 1 207 ? 4.055 2.807 7.289 1 96.75 207 VAL B C 1
ATOM 4548 O O . VAL B 1 207 ? 4.359 3.969 7.02 1 96.75 207 VAL B O 1
ATOM 4551 N N . LEU B 1 208 ? 4.062 2.367 8.531 1 96.81 208 LEU B N 1
ATOM 4552 C CA . LEU B 1 208 ? 4.477 3.146 9.695 1 96.81 208 LEU B CA 1
ATOM 4553 C C . LEU B 1 208 ? 5.754 2.578 10.297 1 96.81 208 LEU B C 1
ATOM 4555 O O . LEU B 1 208 ? 6.086 2.871 11.453 1 96.81 208 LEU B O 1
ATOM 4559 N N . GLU B 1 209 ? 6.406 1.776 9.586 1 95.56 209 GLU B N 1
ATOM 4560 C CA . GLU B 1 209 ? 7.465 0.921 10.109 1 95.56 209 GLU B CA 1
ATOM 4561 C C . GLU B 1 209 ? 8.531 1.742 10.828 1 95.56 209 GLU B C 1
ATOM 4563 O O . GLU B 1 209 ? 9.055 1.321 11.859 1 95.56 209 GLU B O 1
ATOM 4568 N N . SER B 1 210 ? 8.828 2.955 10.32 1 94.25 210 SER B N 1
ATOM 4569 C CA . SER B 1 210 ? 9.898 3.771 10.891 1 94.25 210 SER B CA 1
ATOM 4570 C C . SER B 1 210 ? 9.539 4.246 12.289 1 94.25 210 SER B C 1
ATOM 4572 O O . SER B 1 210 ? 10.422 4.629 13.062 1 94.25 210 SER B O 1
ATOM 4574 N N . MET B 1 211 ? 8.289 4.25 12.656 1 96.19 211 MET B N 1
ATOM 4575 C CA . MET B 1 211 ? 7.824 4.812 13.922 1 96.19 211 MET B CA 1
ATOM 4576 C C . MET B 1 211 ? 8.086 3.846 15.078 1 96.19 211 MET B C 1
ATOM 4578 O O . MET B 1 211 ? 8.164 4.262 16.234 1 96.19 211 MET B O 1
ATOM 4582 N N . ILE B 1 212 ? 8.203 2.557 14.75 1 97.88 212 ILE B N 1
ATOM 4583 C CA . ILE B 1 212 ? 8.297 1.542 15.789 1 97.88 212 ILE B CA 1
ATOM 4584 C C . ILE B 1 212 ? 9.648 1.637 16.484 1 97.88 212 ILE B C 1
ATOM 4586 O O . ILE B 1 212 ? 9.719 1.749 17.719 1 97.88 212 ILE B O 1
ATOM 4590 N N . PRO B 1 213 ? 10.75 1.686 15.711 1 97.62 213 PRO B N 1
ATOM 4591 C CA . PRO B 1 213 ? 12.023 1.841 16.406 1 97.62 213 PRO B CA 1
ATOM 4592 C C . PRO B 1 213 ? 12.141 3.182 17.141 1 97.62 213 PRO B C 1
ATOM 4594 O O . PRO B 1 213 ? 12.781 3.264 18.188 1 97.62 213 PRO B O 1
ATOM 4597 N N . GLU B 1 214 ? 11.602 4.25 16.609 1 95.69 214 GLU B N 1
ATOM 4598 C CA . GLU B 1 214 ? 11.578 5.539 17.297 1 95.69 214 GLU B CA 1
ATOM 4599 C C . GLU B 1 214 ? 10.844 5.438 18.625 1 95.69 214 GLU B C 1
ATOM 4601 O O . GLU B 1 214 ? 11.336 5.926 19.641 1 95.69 214 GLU B O 1
ATOM 4606 N N . ALA B 1 215 ? 9.727 4.797 18.547 1 97.69 215 ALA B N 1
ATOM 4607 C CA . ALA B 1 215 ? 8.898 4.664 19.734 1 97.69 215 ALA B CA 1
ATOM 4608 C C . ALA B 1 215 ? 9.594 3.826 20.812 1 97.69 215 ALA B C 1
ATOM 4610 O O . ALA B 1 215 ? 9.398 4.047 22 1 97.69 215 ALA B O 1
ATOM 4611 N N . ASP B 1 216 ? 10.352 2.865 20.359 1 97.81 216 ASP B N 1
ATOM 4612 C CA . ASP B 1 216 ? 11.117 2.029 21.281 1 97.81 216 ASP B CA 1
ATOM 4613 C C . ASP B 1 216 ? 12.047 2.875 22.156 1 97.81 216 ASP B C 1
ATOM 4615 O O . ASP B 1 216 ? 12.43 2.461 23.25 1 97.81 216 ASP B O 1
ATOM 4619 N N . ARG B 1 217 ? 12.5 4.027 21.703 1 96.62 217 ARG B N 1
ATOM 4620 C CA . ARG B 1 217 ? 13.344 4.957 22.438 1 96.62 217 ARG B CA 1
ATOM 4621 C C . ARG B 1 217 ? 12.516 6.098 23.031 1 96.62 217 ARG B C 1
ATOM 4623 O O . ARG B 1 217 ? 13.07 7.117 23.453 1 96.62 217 ARG B O 1
ATOM 4630 N N . GLY B 1 218 ? 11.25 6.008 22.938 1 97 218 GLY B N 1
ATOM 4631 C CA . GLY B 1 218 ? 10.375 6.953 23.609 1 97 218 GLY B CA 1
ATOM 4632 C C . GLY B 1 218 ? 9.945 8.109 22.734 1 97 218 GLY B C 1
ATOM 4633 O O . GLY B 1 218 ? 9.258 9.023 23.188 1 97 218 GLY B O 1
ATOM 4634 N N . VAL B 1 219 ? 10.289 8.086 21.484 1 95.44 219 VAL B N 1
ATOM 4635 C CA . VAL B 1 219 ? 9.906 9.156 20.562 1 95.44 219 VAL B CA 1
ATOM 4636 C C . VAL B 1 219 ? 8.625 8.773 19.828 1 95.44 219 VAL B C 1
ATOM 4638 O O . VAL B 1 219 ? 8.578 7.766 19.125 1 95.44 219 VAL B O 1
ATOM 4641 N N . VAL B 1 220 ? 7.551 9.562 20.016 1 96 220 VAL B N 1
ATOM 4642 C CA . VAL B 1 220 ? 6.254 9.25 19.438 1 96 220 VAL B CA 1
ATOM 4643 C C . VAL B 1 220 ? 5.895 10.305 18.391 1 96 220 VAL B C 1
ATOM 4645 O O . VAL B 1 220 ? 5.754 11.484 18.719 1 96 220 VAL B O 1
ATOM 4648 N N . ARG B 1 221 ? 5.785 9.891 17.172 1 93.31 221 ARG B N 1
ATOM 4649 C CA . ARG B 1 221 ? 5.363 10.781 16.094 1 93.31 221 ARG B CA 1
ATOM 4650 C C . ARG B 1 221 ? 3.881 11.117 16.203 1 93.31 221 ARG B C 1
ATOM 4652 O O . ARG B 1 221 ? 3.064 10.242 16.516 1 93.31 221 ARG B O 1
ATOM 4659 N N . GLU B 1 222 ? 3.541 12.352 15.984 1 95.31 222 GLU B N 1
ATOM 4660 C CA . GLU B 1 222 ? 2.164 12.82 16.125 1 95.31 222 GLU B CA 1
ATOM 4661 C C . GLU B 1 222 ? 1.675 13.508 14.859 1 95.31 222 GLU B C 1
ATOM 4663 O O . GLU B 1 222 ? 2.414 13.609 13.875 1 95.31 222 GLU B O 1
ATOM 4668 N N . ARG B 1 223 ? 0.36 13.867 14.852 1 96.44 223 ARG B N 1
ATOM 4669 C CA . ARG B 1 223 ? -0.19 14.656 13.758 1 96.44 223 ARG B CA 1
ATOM 4670 C C . ARG B 1 223 ? 0.547 15.984 13.617 1 96.44 223 ARG B C 1
ATOM 4672 O O . ARG B 1 223 ? 0.854 16.641 14.609 1 96.44 223 ARG B O 1
ATOM 4679 N N . ALA B 1 224 ? 0.814 16.344 12.328 1 94.56 224 ALA B N 1
ATOM 4680 C CA . ALA B 1 224 ? 1.599 17.547 12.094 1 94.56 224 ALA B CA 1
ATOM 4681 C C . ALA B 1 224 ? 0.936 18.438 11.047 1 94.56 224 ALA B C 1
ATOM 4683 O O . ALA B 1 224 ? 1.579 19.328 10.484 1 94.56 224 ALA B O 1
ATOM 4684 N N . GLY B 1 225 ? -0.333 18.203 10.805 1 95.62 225 GLY B N 1
ATOM 4685 C CA . GLY B 1 225 ? -1.054 19.016 9.836 1 95.62 225 GLY B CA 1
ATOM 4686 C C . GLY B 1 225 ? -0.571 18.828 8.414 1 95.62 225 GLY B C 1
ATOM 4687 O O . GLY B 1 225 ? -0.677 17.719 7.863 1 95.62 225 GLY B O 1
ATOM 4688 N N . THR B 1 226 ? 0.145 19.891 7.891 1 95 226 THR B N 1
ATOM 4689 C CA . THR B 1 226 ? 0.522 19.875 6.48 1 95 226 THR B CA 1
ATOM 4690 C C . THR B 1 226 ? 2.018 19.625 6.324 1 95 226 THR B C 1
ATOM 4692 O O . THR B 1 226 ? 2.535 19.594 5.207 1 95 226 THR B O 1
ATOM 4695 N N . THR B 1 227 ? 2.709 19.406 7.414 1 91.06 227 THR B N 1
ATOM 4696 C CA . THR B 1 227 ? 4.164 19.312 7.391 1 91.06 227 THR B CA 1
ATOM 4697 C C . THR B 1 227 ? 4.625 17.938 7.844 1 91.06 227 THR B C 1
ATOM 4699 O O . THR B 1 227 ? 3.805 17.078 8.18 1 91.06 227 THR B O 1
ATOM 4702 N N . VAL B 1 228 ? 5.887 17.672 7.664 1 85.88 228 VAL B N 1
ATOM 4703 C CA . VAL B 1 228 ? 6.566 16.531 8.266 1 85.88 228 VAL B CA 1
ATOM 4704 C C . VAL B 1 228 ? 7.5 17.016 9.375 1 85.88 228 VAL B C 1
ATOM 4706 O O . VAL B 1 228 ? 8.375 17.844 9.141 1 85.88 228 VAL B O 1
ATOM 4709 N N . THR B 1 229 ? 7.281 16.469 10.523 1 83.19 229 THR B N 1
ATOM 4710 C CA . THR B 1 229 ? 8.008 16.938 11.695 1 83.19 229 THR B CA 1
ATOM 4711 C C . THR B 1 229 ? 9.516 16.812 11.484 1 83.19 229 THR B C 1
ATOM 4713 O O . THR B 1 229 ? 10.008 15.75 11.117 1 83.19 229 THR B O 1
ATOM 4716 N N . GLY B 1 230 ? 10.188 17.938 11.617 1 78.44 230 GLY B N 1
ATOM 4717 C CA . GLY B 1 230 ? 11.641 17.938 11.617 1 78.44 230 GLY B CA 1
ATOM 4718 C C . GLY B 1 230 ? 12.234 18.062 10.227 1 78.44 230 GLY B C 1
ATOM 4719 O O . GLY B 1 230 ? 13.453 17.953 10.055 1 78.44 230 GLY B O 1
ATOM 4720 N N . ILE B 1 231 ? 11.422 18.203 9.242 1 82.75 231 ILE B N 1
ATOM 4721 C CA . ILE B 1 231 ? 11.891 18.312 7.867 1 82.75 231 ILE B CA 1
ATOM 4722 C C . ILE B 1 231 ? 11.422 19.641 7.273 1 82.75 231 ILE B C 1
ATOM 4724 O O . ILE B 1 231 ? 10.289 19.75 6.805 1 82.75 231 ILE B O 1
ATOM 4728 N N . VAL B 1 232 ? 12.328 20.656 7.234 1 87.31 232 VAL B N 1
ATOM 4729 C CA . VAL B 1 232 ? 11.953 22.016 6.859 1 87.31 232 VAL B CA 1
ATOM 4730 C C . VAL B 1 232 ? 12.875 22.516 5.75 1 87.31 232 VAL B C 1
ATOM 4732 O O . VAL B 1 232 ? 14.094 22.391 5.84 1 87.31 232 VAL B O 1
ATOM 4735 N N . PRO B 1 233 ? 12.281 23.109 4.727 1 92.44 233 PRO B N 1
ATOM 4736 C CA . PRO B 1 233 ? 10.852 23.312 4.492 1 92.44 233 PRO B CA 1
ATOM 4737 C C . PRO B 1 233 ? 10.195 22.141 3.76 1 92.44 233 PRO B C 1
ATOM 4739 O O . PRO B 1 233 ? 10.758 21.625 2.793 1 92.44 233 PRO B O 1
ATOM 4742 N N . SER B 1 234 ? 9.125 21.625 4.156 1 92 234 SER B N 1
ATOM 4743 C CA . SER B 1 234 ? 8.203 20.656 3.566 1 92 234 SER B CA 1
ATOM 4744 C C . SER B 1 234 ? 6.766 20.922 4.016 1 92 234 SER B C 1
ATOM 4746 O O . SER B 1 234 ? 6.391 20.578 5.137 1 92 234 SER B O 1
ATOM 4748 N N . ASN B 1 235 ? 6.051 21.578 3.158 1 95.62 235 ASN B N 1
ATOM 4749 C CA . ASN B 1 235 ? 4.742 22.031 3.615 1 95.62 235 ASN B CA 1
ATOM 4750 C C . ASN B 1 235 ? 3.801 22.297 2.443 1 95.62 235 ASN B C 1
ATOM 4752 O O . ASN B 1 235 ? 4.172 22.094 1.286 1 95.62 235 ASN B O 1
ATOM 4756 N N . THR B 1 236 ? 2.557 22.531 2.768 1 97.44 236 THR B N 1
ATOM 4757 C CA . THR B 1 236 ? 1.502 22.938 1.845 1 97.44 236 THR B CA 1
ATOM 4758 C C . THR B 1 236 ? 1.266 24.438 1.914 1 97.44 236 THR B C 1
ATOM 4760 O O . THR B 1 236 ? 1.127 25 3.002 1 97.44 236 THR B O 1
ATOM 4763 N N . TYR B 1 237 ? 1.204 25.094 0.76 1 97.94 237 TYR B N 1
ATOM 4764 C CA . TYR B 1 237 ? 1.071 26.547 0.722 1 97.94 237 TYR B CA 1
ATOM 4765 C C . TYR B 1 237 ? -0.1 26.969 -0.158 1 97.94 237 TYR B C 1
ATOM 4767 O O . TYR B 1 237 ? -0.401 26.297 -1.157 1 97.94 237 TYR B O 1
ATOM 4775 N N . PRO B 1 238 ? -0.735 28.062 0.205 1 97.94 238 PRO B N 1
ATOM 4776 C CA . PRO B 1 238 ? -1.862 28.562 -0.582 1 97.94 238 PRO B CA 1
ATOM 4777 C C . PRO B 1 238 ? -1.42 29.266 -1.864 1 97.94 238 PRO B C 1
ATOM 4779 O O . PRO B 1 238 ? -0.303 29.781 -1.934 1 97.94 238 PRO B O 1
ATOM 4782 N N . THR B 1 239 ? -2.248 29.25 -2.828 1 98.25 239 THR B N 1
ATOM 4783 C CA . THR B 1 239 ? -1.987 29.953 -4.086 1 98.25 239 THR B CA 1
ATOM 4784 C C . THR B 1 239 ? -3.002 31.062 -4.309 1 98.25 239 THR B C 1
ATOM 4786 O O . THR B 1 239 ? -4.023 31.125 -3.623 1 98.25 239 THR B O 1
ATOM 4789 N N . ARG B 1 240 ? -2.699 31.891 -5.258 1 97.88 240 ARG B N 1
ATOM 4790 C CA . ARG B 1 240 ? -3.574 33 -5.574 1 97.88 240 ARG B CA 1
ATOM 4791 C C . ARG B 1 240 ? -4.918 32.531 -6.102 1 97.88 240 ARG B C 1
ATOM 4793 O O . ARG B 1 240 ? -5.957 33.125 -5.82 1 97.88 240 ARG B O 1
ATOM 4800 N N . ASP B 1 241 ? -4.961 31.469 -6.805 1 96.75 241 ASP B N 1
ATOM 4801 C CA . ASP B 1 241 ? -6.16 30.969 -7.477 1 96.75 241 ASP B CA 1
ATOM 4802 C C . ASP B 1 241 ? -6.938 30.016 -6.574 1 96.75 241 ASP B C 1
ATOM 4804 O O . ASP B 1 241 ? -7.742 29.203 -7.059 1 96.75 241 ASP B O 1
ATOM 4808 N N . GLY B 1 242 ? -6.664 30.031 -5.344 1 94.62 242 GLY B N 1
ATOM 4809 C CA . GLY B 1 242 ? -7.457 29.297 -4.371 1 94.62 242 GLY B CA 1
ATOM 4810 C C . GLY B 1 242 ? -7.094 27.828 -4.293 1 94.62 242 GLY B C 1
ATOM 4811 O O . GLY B 1 242 ? -7.863 27.016 -3.777 1 94.62 242 GLY B O 1
ATOM 4812 N N . LYS B 1 243 ? -5.984 27.469 -4.805 1 96.19 243 LYS B N 1
ATOM 4813 C CA . LYS B 1 243 ? -5.484 26.094 -4.75 1 96.19 243 LYS B CA 1
ATOM 4814 C C . LYS B 1 243 ? -4.359 25.969 -3.725 1 96.19 243 LYS B C 1
ATOM 4816 O O . LYS B 1 243 ? -4.156 26.859 -2.9 1 96.19 243 LYS B O 1
ATOM 4821 N N . TRP B 1 244 ? -3.865 24.781 -3.699 1 97.94 244 TRP B N 1
ATOM 4822 C CA . TRP B 1 244 ? -2.748 24.5 -2.803 1 97.94 244 TRP B CA 1
ATOM 4823 C C . TRP B 1 244 ? -1.579 23.875 -3.568 1 97.94 244 TRP B C 1
ATOM 4825 O O . TRP B 1 244 ? -1.78 23.156 -4.543 1 97.94 244 TRP B O 1
ATOM 4835 N N . VAL B 1 245 ? -0.383 24.188 -3.066 1 97.94 245 VAL B N 1
ATOM 4836 C CA . VAL B 1 245 ? 0.828 23.609 -3.631 1 97.94 245 VAL B CA 1
ATOM 4837 C C . VAL B 1 245 ? 1.699 23.047 -2.512 1 97.94 245 VAL B C 1
ATOM 4839 O O . VAL B 1 245 ? 1.766 23.609 -1.421 1 97.94 245 VAL B O 1
ATOM 4842 N N . VAL B 1 246 ? 2.268 21.891 -2.754 1 97.12 246 VAL B N 1
ATOM 4843 C CA . VAL B 1 246 ? 3.26 21.328 -1.854 1 97.12 246 VAL B CA 1
ATOM 4844 C C . VAL B 1 246 ? 4.664 21.656 -2.346 1 97.12 246 VAL B C 1
ATOM 4846 O O . VAL B 1 246 ? 4.957 21.531 -3.537 1 97.12 246 VAL B O 1
ATOM 4849 N N . ILE B 1 247 ? 5.504 22.141 -1.443 1 96.06 247 ILE B N 1
ATOM 4850 C CA . ILE B 1 247 ? 6.906 22.422 -1.728 1 96.06 247 ILE B CA 1
ATOM 4851 C C . ILE B 1 247 ? 7.793 21.656 -0.751 1 96.06 247 ILE B C 1
ATOM 4853 O O . ILE B 1 247 ? 7.598 21.719 0.464 1 96.06 247 ILE B O 1
ATOM 4857 N N . GLY B 1 248 ? 8.625 20.828 -1.295 1 92.75 248 GLY B N 1
ATOM 4858 C CA . GLY B 1 248 ? 9.617 20.094 -0.515 1 92.75 248 GLY B CA 1
ATOM 4859 C C . GLY B 1 248 ? 11.047 20.484 -0.856 1 92.75 248 GLY B C 1
ATOM 4860 O O . GLY B 1 248 ? 11.609 19.984 -1.832 1 92.75 248 GLY B O 1
ATOM 4861 N N . ALA B 1 249 ? 11.688 21.297 -0.064 1 90.69 249 ALA B N 1
ATOM 4862 C CA . ALA B 1 249 ? 13.039 21.797 -0.297 1 90.69 249 ALA B CA 1
ATOM 4863 C C . ALA B 1 249 ? 13.906 21.641 0.954 1 90.69 249 ALA B C 1
ATOM 4865 O O . ALA B 1 249 ? 14.531 22.609 1.404 1 90.69 249 ALA B O 1
ATOM 4866 N N . ASN B 1 250 ? 13.969 20.312 1.414 1 83.06 250 ASN B N 1
ATOM 4867 C CA . ASN B 1 250 ? 14.555 20.141 2.738 1 83.06 250 ASN B CA 1
ATOM 4868 C C . ASN B 1 250 ? 16.047 19.797 2.654 1 83.06 250 ASN B C 1
ATOM 4870 O O . ASN B 1 250 ? 16.734 19.75 3.674 1 83.06 250 ASN B O 1
ATOM 4874 N N . SER B 1 251 ? 16.562 19.531 1.48 1 84.06 251 SER B N 1
ATOM 4875 C CA . SER B 1 251 ? 18.016 19.422 1.338 1 84.06 251 SER B CA 1
ATOM 4876 C C . SER B 1 251 ? 18.672 20.797 1.268 1 84.06 251 SER B C 1
ATOM 4878 O O . SER B 1 251 ? 18.016 21.797 0.93 1 84.06 251 SER B O 1
ATOM 4880 N N . GLU B 1 252 ? 20 20.781 1.559 1 87.56 252 GLU B N 1
ATOM 4881 C CA . GLU B 1 252 ? 20.719 22.047 1.556 1 87.56 252 GLU B CA 1
ATOM 4882 C C . GLU B 1 252 ? 20.609 22.734 0.197 1 87.56 252 GLU B C 1
ATOM 4884 O O . GLU B 1 252 ? 20.281 23.922 0.118 1 87.56 252 GLU B O 1
ATOM 4889 N N . SER B 1 253 ? 20.859 22 -0.821 1 89.88 253 SER B N 1
ATOM 4890 C CA . SER B 1 253 ? 20.844 22.562 -2.166 1 89.88 253 SER B CA 1
ATOM 4891 C C . SER B 1 253 ? 19.453 23 -2.57 1 89.88 253 SER B C 1
ATOM 4893 O O . SER B 1 253 ? 19.266 24.078 -3.141 1 89.88 253 SER B O 1
ATOM 4895 N N . ASN B 1 254 ? 18.406 22.219 -2.285 1 91.31 254 ASN B N 1
ATOM 4896 C CA . ASN B 1 254 ? 17.031 22.578 -2.594 1 91.31 254 ASN B CA 1
ATOM 4897 C C . ASN B 1 254 ? 16.609 23.844 -1.858 1 91.31 254 ASN B C 1
ATOM 4899 O O . ASN B 1 254 ? 15.93 24.703 -2.432 1 91.31 254 ASN B O 1
ATOM 4903 N N . PHE B 1 255 ? 17.047 23.922 -0.59 1 94.19 255 PHE B N 1
ATOM 4904 C CA . PHE B 1 255 ? 16.672 25.062 0.233 1 94.19 255 PHE B CA 1
ATOM 4905 C C . PHE B 1 255 ? 17.25 26.359 -0.335 1 94.19 255 PHE B C 1
ATOM 4907 O O . PHE B 1 255 ? 16.531 27.344 -0.501 1 94.19 255 PHE B O 1
ATOM 4914 N N . GLN B 1 256 ? 18.484 26.281 -0.68 1 95.44 256 GLN B N 1
ATOM 4915 C CA . GLN B 1 256 ? 19.156 27.453 -1.232 1 95.44 256 GLN B CA 1
ATOM 4916 C C . GLN B 1 256 ? 18.5 27.875 -2.547 1 95.44 256 GLN B C 1
ATOM 4918 O O . GLN B 1 256 ? 18.25 29.062 -2.762 1 95.44 256 GLN B O 1
ATOM 4923 N N . ARG B 1 257 ? 18.203 26.953 -3.369 1 95.56 257 ARG B N 1
ATOM 4924 C CA . ARG B 1 257 ? 17.562 27.25 -4.645 1 95.56 257 ARG B CA 1
ATOM 4925 C C . ARG B 1 257 ? 16.172 27.828 -4.43 1 95.56 257 ARG B C 1
ATOM 4927 O O . ARG B 1 257 ? 15.75 28.75 -5.148 1 95.56 257 ARG B O 1
ATOM 4934 N N . LEU B 1 258 ? 15.445 27.266 -3.418 1 97 258 LEU B N 1
ATOM 4935 C CA . LEU B 1 258 ? 14.117 27.797 -3.109 1 97 258 LEU B CA 1
ATOM 4936 C C . LEU B 1 258 ? 14.195 29.25 -2.66 1 97 258 LEU B C 1
ATOM 4938 O O . LEU B 1 258 ? 13.43 30.094 -3.135 1 97 258 LEU B O 1
ATOM 4942 N N . MET B 1 259 ? 15.109 29.531 -1.761 1 97.38 259 MET B N 1
ATOM 4943 C CA . MET B 1 259 ? 15.219 30.891 -1.241 1 97.38 259 MET B CA 1
ATOM 4944 C C . MET B 1 259 ? 15.57 31.875 -2.355 1 97.38 259 MET B C 1
ATOM 4946 O O . MET B 1 259 ? 15.062 33 -2.383 1 97.38 259 MET B O 1
ATOM 4950 N N . ARG B 1 260 ? 16.375 31.438 -3.252 1 96.75 260 ARG B N 1
ATOM 4951 C CA . ARG B 1 260 ? 16.719 32.281 -4.395 1 96.75 260 ARG B CA 1
ATOM 4952 C C . ARG B 1 260 ? 15.523 32.469 -5.316 1 96.75 260 ARG B C 1
ATOM 4954 O O . ARG B 1 260 ? 15.25 33.562 -5.773 1 96.75 260 ARG B O 1
ATOM 4961 N N . ALA B 1 261 ? 14.836 31.438 -5.586 1 97.25 261 ALA B N 1
ATOM 4962 C CA . ALA B 1 261 ? 13.695 31.469 -6.496 1 97.25 261 ALA B CA 1
ATOM 4963 C C . ALA B 1 261 ? 12.602 32.375 -5.98 1 97.25 261 ALA B C 1
ATOM 4965 O O . ALA B 1 261 ? 11.906 33.031 -6.762 1 97.25 261 ALA B O 1
ATOM 4966 N 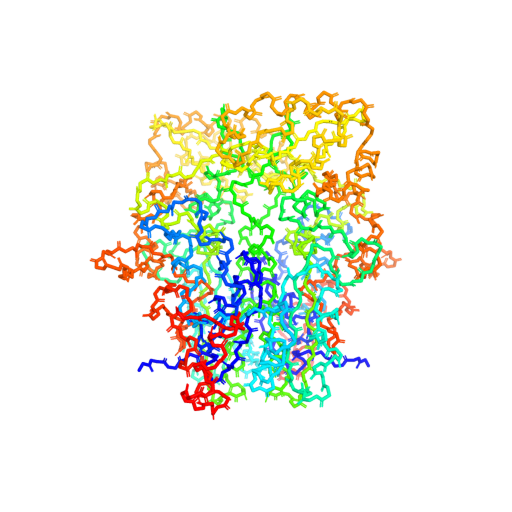N . ILE B 1 262 ? 12.461 32.406 -4.648 1 97.5 262 ILE B N 1
ATOM 4967 C CA . ILE B 1 262 ? 11.359 33.219 -4.102 1 97.5 262 ILE B CA 1
ATOM 4968 C C . ILE B 1 262 ? 11.867 34.594 -3.678 1 97.5 262 ILE B C 1
ATOM 4970 O O . ILE B 1 262 ? 11.164 35.312 -2.988 1 97.5 262 ILE B O 1
ATOM 4974 N N . GLU B 1 263 ? 13.102 34.875 -3.984 1 95.81 263 GLU B N 1
ATOM 4975 C CA . GLU B 1 263 ? 13.719 36.156 -3.801 1 95.81 263 GLU B CA 1
ATOM 4976 C C . GLU B 1 263 ? 13.844 36.531 -2.32 1 95.81 263 GLU B C 1
ATOM 4978 O O . GLU B 1 263 ? 13.477 37.625 -1.906 1 95.81 263 GLU B O 1
ATOM 4983 N N . ARG B 1 264 ? 14.211 35.594 -1.585 1 96.44 264 ARG B N 1
ATOM 4984 C CA . ARG B 1 264 ? 14.523 35.781 -0.174 1 96.44 264 ARG B CA 1
ATOM 4985 C C . ARG B 1 264 ? 15.953 35.344 0.138 1 96.44 264 ARG B C 1
ATOM 4987 O O . ARG B 1 264 ? 16.172 34.469 0.98 1 96.44 264 ARG B O 1
ATOM 4994 N N . PRO B 1 265 ? 16.922 36 -0.474 1 94 265 PRO B N 1
ATOM 4995 C CA . PRO B 1 265 ? 18.328 35.656 -0.257 1 94 265 PRO B CA 1
ATOM 4996 C C . PRO B 1 265 ? 18.766 35.844 1.192 1 94 265 PRO B C 1
ATOM 4998 O O . PRO B 1 265 ? 19.75 35.219 1.628 1 94 265 PRO B O 1
ATOM 5001 N N . ASP B 1 266 ? 18.062 36.625 1.944 1 94.56 266 ASP B N 1
ATOM 5002 C CA . ASP B 1 266 ? 18.359 36.875 3.354 1 94.56 266 ASP B CA 1
ATOM 5003 C C . ASP B 1 266 ? 18.188 35.594 4.176 1 94.56 266 ASP B C 1
ATOM 5005 O O . ASP B 1 266 ? 18.781 35.469 5.25 1 94.56 266 ASP B O 1
ATOM 5009 N N . LEU B 1 267 ? 17.469 34.656 3.686 1 94.69 267 LEU B N 1
ATOM 5010 C CA . LEU B 1 267 ? 17.188 33.406 4.414 1 94.69 267 LEU B CA 1
ATOM 5011 C C . LEU B 1 267 ? 18.062 32.25 3.891 1 94.69 267 LEU B C 1
ATOM 5013 O O . LEU B 1 267 ? 18.141 31.203 4.516 1 94.69 267 LEU B O 1
ATOM 5017 N N . GLU B 1 268 ? 18.812 32.469 2.824 1 92.25 268 GLU B N 1
ATOM 5018 C CA . GLU B 1 268 ? 19.578 31.422 2.131 1 92.25 268 GLU B CA 1
ATOM 5019 C C . GLU B 1 268 ? 20.703 30.891 3.016 1 92.25 268 GLU B C 1
ATOM 5021 O O . GLU B 1 268 ? 21.141 29.75 2.836 1 92.25 268 GLU B O 1
ATOM 5026 N N . GLY B 1 269 ? 21.141 31.672 3.986 1 88.88 269 GLY B N 1
ATOM 5027 C CA . GLY B 1 269 ? 22.312 31.359 4.781 1 88.88 269 GLY B CA 1
ATOM 5028 C C . GLY B 1 269 ? 22.031 30.375 5.895 1 88.88 269 GLY B C 1
ATOM 5029 O O . GLY B 1 269 ? 22.969 29.875 6.543 1 88.88 269 GLY B O 1
ATOM 5030 N N . LEU B 1 270 ? 20.75 30.078 6.113 1 90.56 270 LEU B N 1
ATOM 5031 C CA . LEU B 1 270 ? 20.438 29.062 7.109 1 90.56 270 LEU B CA 1
ATOM 5032 C C . LEU B 1 270 ? 21 27.703 6.695 1 90.56 270 LEU B C 1
ATOM 5034 O O . LEU B 1 270 ? 20.641 27.172 5.641 1 90.56 270 LEU B O 1
ATOM 5038 N N . ARG B 1 271 ? 21.969 27.234 7.469 1 86.5 271 ARG B N 1
ATOM 5039 C CA . ARG B 1 271 ? 22.609 25.969 7.102 1 86.5 271 ARG B CA 1
ATOM 5040 C C . ARG B 1 271 ? 22.125 24.828 7.98 1 86.5 271 ARG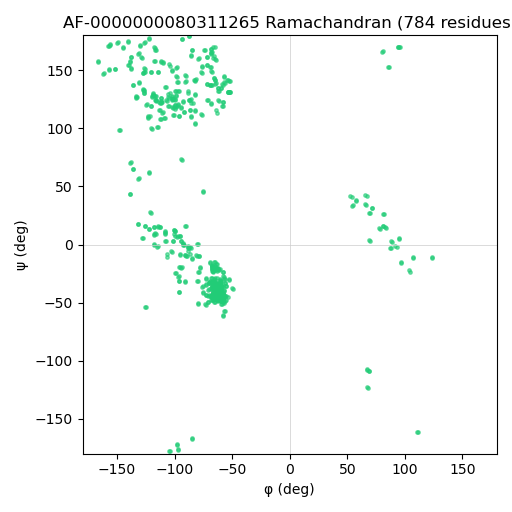 B C 1
ATOM 5042 O O . ARG B 1 271 ? 22.047 24.969 9.203 1 86.5 271 ARG B O 1
ATOM 5049 N N . GLY B 1 272 ? 21.75 23.766 7.324 1 85.56 272 GLY B N 1
ATOM 5050 C CA . GLY B 1 272 ? 21.344 22.562 8.023 1 85.56 272 GLY B CA 1
ATOM 5051 C C . GLY B 1 272 ? 19.875 22.578 8.414 1 85.56 272 GLY B C 1
ATOM 5052 O O . GLY B 1 272 ? 19.312 23.625 8.672 1 85.56 272 GLY B O 1
ATOM 5053 N N . ASN B 1 273 ? 19.281 21.422 8.531 1 83.88 273 ASN B N 1
ATOM 5054 C CA . ASN B 1 273 ? 17.859 21.25 8.852 1 83.88 273 ASN B CA 1
ATOM 5055 C C . ASN B 1 273 ? 17.547 21.766 10.25 1 83.88 273 ASN B C 1
ATOM 5057 O O . ASN B 1 273 ? 16.5 22.391 10.469 1 83.88 273 ASN B O 1
ATOM 5061 N N . PRO B 1 274 ? 18.453 21.578 11.234 1 82.25 274 PRO B N 1
ATOM 5062 C CA . PRO B 1 274 ? 18.125 22.062 12.578 1 82.25 274 PRO B CA 1
ATOM 5063 C C . PRO B 1 274 ? 17.906 23.562 12.617 1 82.25 274 PRO B C 1
ATOM 5065 O O . PRO B 1 274 ? 17 24.047 13.297 1 82.25 274 PRO B O 1
ATOM 5068 N N . ALA B 1 275 ? 18.719 24.188 11.922 1 88.94 275 ALA B N 1
ATOM 5069 C CA . ALA B 1 275 ? 18.578 25.641 11.875 1 88.94 275 ALA B CA 1
ATOM 5070 C C . ALA B 1 275 ? 17.266 26.047 11.219 1 88.94 275 ALA B C 1
ATOM 5072 O O . ALA B 1 275 ? 16.625 27.016 11.633 1 88.94 275 ALA B O 1
ATOM 5073 N N . ARG B 1 276 ? 16.891 25.359 10.219 1 93.12 276 ARG B N 1
ATOM 5074 C CA . ARG B 1 276 ? 15.648 25.641 9.508 1 93.12 276 ARG B CA 1
ATOM 5075 C C . ARG B 1 276 ? 14.438 25.281 10.359 1 93.12 276 ARG B C 1
ATOM 5077 O O . ARG B 1 276 ? 13.43 26 10.352 1 93.12 276 ARG B O 1
ATOM 5084 N N . VAL B 1 277 ? 14.516 24.203 11.086 1 88.56 277 VAL B N 1
ATOM 5085 C CA . VAL B 1 277 ? 13.445 23.781 11.977 1 88.56 277 VAL B CA 1
ATOM 5086 C C . VAL B 1 277 ? 13.188 24.859 13.023 1 88.56 277 VAL B C 1
ATOM 5088 O O . VAL B 1 277 ? 12.039 25.188 13.328 1 88.56 277 VAL B O 1
ATOM 5091 N N . ALA B 1 278 ? 14.242 25.422 13.516 1 91.19 278 ALA B N 1
ATOM 5092 C CA . ALA B 1 278 ? 14.148 26.453 14.547 1 91.19 278 ALA B CA 1
ATOM 5093 C C . ALA B 1 278 ? 13.43 27.688 14.023 1 91.19 278 ALA B C 1
ATOM 5095 O O . ALA B 1 278 ? 12.852 28.453 14.797 1 91.19 278 ALA B O 1
ATOM 5096 N N . ARG B 1 279 ? 13.422 27.844 12.773 1 94.94 279 ARG B N 1
ATOM 5097 C CA . ARG B 1 279 ? 12.812 29.016 12.156 1 94.94 279 ARG B CA 1
ATOM 5098 C C . ARG B 1 279 ? 11.711 28.625 11.188 1 94.94 279 ARG B C 1
ATOM 5100 O O . ARG B 1 279 ? 11.477 29.297 10.188 1 94.94 279 ARG B O 1
ATOM 5107 N N . GLN B 1 280 ? 11.102 27.562 11.383 1 93.75 280 GLN B N 1
ATOM 5108 C CA . GLN B 1 280 ? 10.125 26.984 10.469 1 93.75 280 GLN B CA 1
ATOM 5109 C C . GLN B 1 280 ? 8.984 27.953 10.203 1 93.75 280 GLN B C 1
ATOM 5111 O O . GLN B 1 280 ? 8.578 28.141 9.055 1 93.75 280 GLN B O 1
ATOM 5116 N N . ALA B 1 281 ? 8.453 28.578 11.219 1 94.88 281 ALA B N 1
ATOM 5117 C CA . ALA B 1 281 ? 7.32 29.484 11.062 1 94.88 281 ALA B CA 1
ATOM 5118 C C . ALA B 1 281 ? 7.676 30.656 10.141 1 94.88 281 ALA B C 1
ATOM 5120 O O . ALA B 1 281 ? 6.875 31.031 9.281 1 94.88 281 ALA B O 1
ATOM 5121 N N . GLU B 1 282 ? 8.812 31.188 10.367 1 96.12 282 GLU B N 1
ATOM 5122 C CA . GLU B 1 282 ? 9.297 32.281 9.531 1 96.12 282 GLU B CA 1
ATOM 5123 C C . GLU B 1 282 ? 9.461 31.844 8.078 1 96.12 282 GLU B C 1
ATOM 5125 O O . GLU B 1 282 ? 9.055 32.562 7.16 1 96.12 282 GLU B O 1
ATOM 5130 N N . LEU B 1 283 ? 10.078 30.688 7.914 1 97.12 283 LEU B N 1
ATOM 5131 C CA . LEU B 1 283 ? 10.297 30.156 6.578 1 97.12 283 LEU B CA 1
ATOM 5132 C C . LEU B 1 283 ? 8.977 29.875 5.871 1 97.12 283 LEU B C 1
ATOM 5134 O O . LEU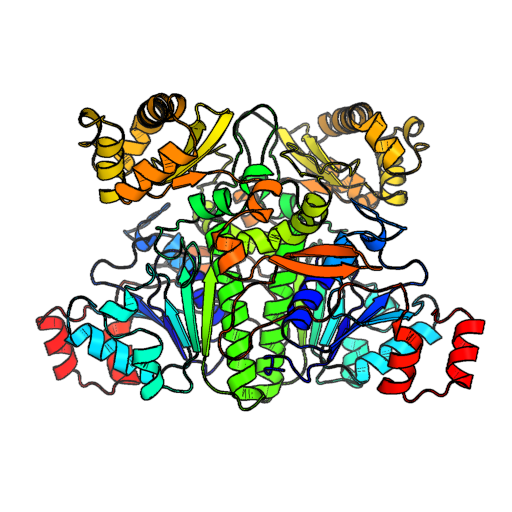 B 1 283 ? 8.797 30.25 4.707 1 97.12 283 LEU B O 1
ATOM 5138 N N . ASP B 1 284 ? 8.062 29.312 6.551 1 96.19 284 ASP B N 1
ATOM 5139 C CA . ASP B 1 284 ? 6.762 29 5.977 1 96.19 284 ASP B CA 1
ATOM 5140 C C . ASP B 1 284 ? 6.004 30.266 5.598 1 96.19 284 ASP B C 1
ATOM 5142 O O . ASP B 1 284 ? 5.336 30.312 4.562 1 96.19 284 ASP B O 1
ATOM 5146 N N . GLU B 1 285 ? 6.082 31.234 6.426 1 97 285 GLU B N 1
ATOM 5147 C CA . GLU B 1 285 ? 5.414 32.5 6.121 1 97 285 GLU B CA 1
ATOM 5148 C C . GLU B 1 285 ? 6.031 33.156 4.895 1 97 285 GLU B C 1
ATOM 5150 O O . GLU B 1 285 ? 5.316 33.719 4.059 1 97 285 GLU B O 1
ATOM 5155 N N . ALA B 1 286 ? 7.344 33.125 4.855 1 97.62 286 ALA B N 1
ATOM 5156 C CA . ALA B 1 286 ? 8.023 33.719 3.693 1 97.62 286 ALA B CA 1
ATOM 5157 C C . ALA B 1 286 ? 7.578 33 2.408 1 97.62 286 ALA B C 1
ATOM 5159 O O . ALA B 1 286 ? 7.301 33.688 1.404 1 97.62 286 ALA B O 1
ATOM 5160 N N . ILE B 1 287 ? 7.535 31.75 2.422 1 98.19 287 ILE B N 1
ATOM 5161 C CA . ILE B 1 287 ? 7.152 30.969 1.255 1 98.19 287 ILE B CA 1
ATOM 5162 C C . ILE B 1 287 ? 5.684 31.219 0.919 1 98.19 287 ILE B C 1
ATOM 5164 O O . ILE B 1 287 ? 5.336 31.453 -0.242 1 98.19 287 ILE B O 1
ATOM 5168 N N . ALA B 1 288 ? 4.832 31.25 1.939 1 98.12 288 ALA B N 1
ATOM 5169 C CA . ALA B 1 288 ? 3.398 31.453 1.745 1 98.12 288 ALA B CA 1
ATOM 5170 C C . ALA B 1 288 ? 3.117 32.844 1.157 1 98.12 288 ALA B C 1
ATOM 5172 O O . ALA B 1 288 ? 2.219 33 0.326 1 98.12 288 ALA B O 1
ATOM 5173 N N . THR B 1 289 ? 3.824 33.812 1.676 1 98.12 289 THR B N 1
ATOM 5174 C CA . THR B 1 289 ? 3.662 35.156 1.158 1 98.12 289 THR B CA 1
ATOM 5175 C C . THR B 1 289 ? 3.941 35.219 -0.342 1 98.12 289 THR B C 1
ATOM 5177 O O . THR B 1 289 ? 3.248 35.906 -1.088 1 98.12 289 THR B O 1
ATOM 5180 N N . TRP B 1 290 ? 4.93 34.469 -0.707 1 98.38 290 TRP B N 1
ATOM 5181 C CA . TRP B 1 290 ? 5.285 34.375 -2.119 1 98.38 290 TRP B CA 1
ATOM 5182 C C . TRP B 1 290 ? 4.238 33.594 -2.902 1 98.38 290 TRP B C 1
ATOM 5184 O O . TRP B 1 290 ? 3.799 34.031 -3.971 1 98.38 290 TRP B O 1
ATOM 5194 N N . THR B 1 291 ? 3.764 32.5 -2.414 1 98.5 291 THR B N 1
ATOM 5195 C CA . THR B 1 291 ? 2.863 31.625 -3.15 1 98.5 291 THR B CA 1
ATOM 5196 C C . THR B 1 291 ? 1.474 32.25 -3.264 1 98.5 291 THR B C 1
ATOM 5198 O O . THR B 1 291 ? 0.769 32.031 -4.25 1 98.5 291 THR B O 1
ATOM 5201 N N . ARG B 1 292 ? 1.068 33.031 -2.348 1 98.12 292 ARG B N 1
ATOM 5202 C CA . ARG B 1 292 ? -0.251 33.656 -2.324 1 98.12 292 ARG B CA 1
ATOM 5203 C C . ARG B 1 292 ? -0.426 34.625 -3.498 1 98.12 292 ARG B C 1
ATOM 5205 O O . ARG B 1 292 ? -1.548 35 -3.826 1 98.12 292 ARG B O 1
ATOM 5212 N N . THR B 1 293 ? 0.643 34.969 -4.121 1 98.06 293 THR B N 1
ATOM 5213 C CA . THR B 1 293 ? 0.577 35.969 -5.168 1 98.06 293 THR B CA 1
ATOM 5214 C C . THR B 1 293 ? 0.605 35.344 -6.551 1 98.06 293 THR B C 1
ATOM 5216 O O . THR B 1 293 ? 0.592 36.031 -7.566 1 98.06 293 THR B O 1
ATOM 5219 N N . ARG B 1 294 ? 0.613 34.062 -6.609 1 98.25 294 ARG B N 1
ATOM 5220 C CA . ARG B 1 294 ? 0.809 33.344 -7.867 1 98.25 294 ARG B CA 1
ATOM 5221 C C . ARG B 1 294 ? -0.145 32.156 -7.977 1 98.25 294 ARG B C 1
ATOM 5223 O O . ARG B 1 294 ? -0.608 31.625 -6.961 1 98.25 294 ARG B O 1
ATOM 5230 N N . SER B 1 295 ? -0.44 31.844 -9.211 1 97.94 295 SER B N 1
ATOM 5231 C CA . SER B 1 295 ? -1.221 30.625 -9.422 1 97.94 295 SER B CA 1
ATOM 5232 C C . SER B 1 295 ? -0.382 29.391 -9.156 1 97.94 295 SER B C 1
ATOM 5234 O O . SER B 1 295 ? 0.849 29.453 -9.164 1 97.94 295 SER B O 1
ATOM 5236 N N . ALA B 1 296 ? -1.052 28.281 -8.938 1 97.06 296 ALA B N 1
ATOM 5237 C CA . ALA B 1 296 ? -0.362 27.016 -8.719 1 97.06 296 ALA B CA 1
ATOM 5238 C C . ALA B 1 296 ? 0.566 26.688 -9.883 1 97.06 296 ALA B C 1
ATOM 5240 O O . ALA B 1 296 ? 1.714 26.281 -9.672 1 97.06 296 ALA B O 1
ATOM 5241 N N . ASP B 1 297 ? 0.081 26.875 -11.086 1 95.69 297 ASP B N 1
ATOM 5242 C CA . ASP B 1 297 ? 0.856 26.562 -12.281 1 95.69 297 ASP B CA 1
ATOM 5243 C C . ASP B 1 297 ? 2.111 27.438 -12.367 1 95.69 297 ASP B C 1
ATOM 5245 O O . ASP B 1 297 ? 3.186 26.938 -12.727 1 95.69 297 ASP B O 1
ATOM 5249 N N . GLU B 1 298 ? 1.965 28.656 -12.031 1 97.69 298 GLU B N 1
ATOM 5250 C CA . GLU B 1 298 ? 3.102 29.562 -12.039 1 97.69 298 GLU B CA 1
ATOM 5251 C C . GLU B 1 298 ? 4.145 29.156 -11 1 97.69 298 GLU B C 1
ATOM 5253 O O . GLU B 1 298 ? 5.344 29.188 -11.281 1 97.69 298 GLU B O 1
ATOM 5258 N N . ILE B 1 299 ? 3.654 28.844 -9.859 1 98 299 ILE B N 1
ATOM 5259 C CA . ILE B 1 299 ? 4.531 28.438 -8.773 1 98 299 ILE B CA 1
ATOM 5260 C C . ILE B 1 299 ? 5.348 27.219 -9.188 1 98 299 ILE B C 1
ATOM 5262 O O . ILE B 1 299 ? 6.57 27.203 -9.055 1 98 299 ILE B O 1
ATOM 5266 N N . VAL B 1 300 ? 4.68 26.219 -9.727 1 95.69 300 VAL B N 1
ATOM 5267 C CA . VAL B 1 300 ? 5.328 24.969 -10.102 1 95.69 300 VAL B CA 1
ATOM 5268 C C . VAL B 1 300 ? 6.344 25.234 -11.211 1 95.69 300 VAL B C 1
ATOM 5270 O O . VAL B 1 300 ? 7.453 24.688 -11.188 1 95.69 300 VAL B O 1
ATOM 5273 N N . ARG B 1 301 ? 5.977 26.062 -12.133 1 95.5 301 ARG B N 1
ATOM 5274 C CA . ARG B 1 301 ? 6.879 26.391 -13.227 1 95.5 301 ARG B CA 1
ATOM 5275 C C . ARG B 1 301 ? 8.156 27.047 -12.711 1 95.5 301 ARG B C 1
ATOM 5277 O O . ARG B 1 301 ? 9.258 26.656 -13.094 1 95.5 301 ARG B O 1
ATOM 5284 N N . VAL B 1 302 ? 8.008 28.016 -11.859 1 97.12 302 VAL B N 1
ATOM 5285 C CA . VAL B 1 302 ? 9.148 28.75 -11.32 1 97.12 302 VAL B CA 1
ATOM 5286 C C . VAL B 1 302 ? 10.047 27.797 -10.539 1 97.12 302 VAL B C 1
ATOM 5288 O O . VAL B 1 302 ? 11.273 27.828 -10.688 1 97.12 302 VAL B O 1
ATOM 5291 N N . LEU B 1 303 ? 9.453 27 -9.727 1 96.12 303 LEU B N 1
ATOM 5292 C CA . LEU B 1 303 ? 10.227 26.109 -8.859 1 96.12 303 LEU B CA 1
ATOM 5293 C C . LEU B 1 303 ? 10.836 24.969 -9.664 1 96.12 303 LEU B C 1
ATOM 5295 O O . LEU B 1 303 ? 11.93 24.5 -9.344 1 96.12 303 LEU B O 1
ATOM 5299 N N . GLU B 1 304 ? 10.117 24.516 -10.688 1 92.38 304 GLU B N 1
ATOM 5300 C CA . GLU B 1 304 ? 10.695 23.516 -11.586 1 92.38 304 GLU B CA 1
ATOM 5301 C C . GLU B 1 304 ? 11.945 24.062 -12.273 1 92.38 304 GLU B C 1
ATOM 5303 O O . GLU B 1 304 ? 12.953 23.359 -12.391 1 92.38 304 GLU B O 1
ATOM 5308 N N . ASP B 1 305 ? 11.875 25.25 -12.727 1 94 305 ASP B N 1
ATOM 5309 C CA . ASP B 1 305 ? 13.023 25.906 -13.359 1 94 305 ASP B CA 1
ATOM 5310 C C . ASP B 1 305 ? 14.203 26 -12.398 1 94 305 ASP B C 1
ATOM 5312 O O . ASP B 1 305 ? 15.359 25.922 -12.82 1 94 305 ASP B O 1
ATOM 5316 N N . ALA B 1 306 ? 13.898 26.141 -11.18 1 94.5 306 ALA B N 1
ATOM 5317 C CA . ALA B 1 306 ? 14.93 26.234 -10.148 1 94.5 306 ALA B CA 1
ATOM 5318 C C . ALA B 1 306 ? 15.328 24.844 -9.641 1 94.5 306 ALA B C 1
ATOM 5320 O O . ALA B 1 306 ? 16.156 24.734 -8.727 1 94.5 306 ALA B O 1
ATOM 5321 N N . ALA B 1 307 ? 14.711 23.797 -10.102 1 90.88 307 ALA B N 1
ATOM 5322 C CA . ALA B 1 307 ? 14.961 22.422 -9.695 1 90.88 307 ALA B CA 1
ATOM 5323 C C . ALA B 1 307 ? 14.586 22.203 -8.227 1 90.88 307 ALA B C 1
ATOM 5325 O O . ALA B 1 307 ? 15.32 21.531 -7.488 1 90.88 307 ALA B O 1
ATOM 5326 N N . VAL B 1 308 ? 13.547 22.891 -7.812 1 93.94 308 VAL B N 1
ATOM 5327 C CA . VAL B 1 308 ? 12.977 22.703 -6.48 1 93.94 308 VAL B CA 1
ATOM 5328 C C . VAL B 1 308 ? 11.719 21.844 -6.57 1 93.94 308 VAL B C 1
ATOM 5330 O O . VAL B 1 308 ? 10.789 22.172 -7.32 1 93.94 308 VAL B O 1
ATOM 5333 N N . PRO B 1 309 ? 11.641 20.734 -5.816 1 93.56 309 PRO B N 1
ATOM 5334 C CA . PRO B 1 309 ? 10.453 19.891 -5.875 1 93.56 309 PRO B CA 1
ATOM 5335 C C . PRO B 1 309 ? 9.188 20.609 -5.426 1 93.56 309 PRO B C 1
ATOM 5337 O O . PRO B 1 309 ? 9.148 21.188 -4.336 1 93.56 309 PRO B O 1
ATOM 5340 N N . ALA B 1 310 ? 8.227 20.625 -6.246 1 95.88 310 ALA B N 1
ATOM 5341 C CA . ALA B 1 310 ? 6.922 21.219 -5.961 1 95.88 310 ALA B CA 1
ATOM 5342 C C . ALA B 1 310 ? 5.84 20.625 -6.852 1 95.88 310 ALA B C 1
ATOM 5344 O O . ALA B 1 310 ? 6.129 20.109 -7.934 1 95.88 310 ALA B O 1
ATOM 5345 N N . GLY B 1 311 ? 4.652 20.594 -6.375 1 96 311 GLY B N 1
ATOM 5346 C CA . GLY B 1 311 ? 3.518 20.125 -7.16 1 96 311 GLY B CA 1
ATOM 5347 C C . GLY B 1 311 ? 2.182 20.562 -6.594 1 96 311 GLY B C 1
ATOM 5348 O O . GLY B 1 311 ? 2.037 20.719 -5.383 1 96 311 GLY B O 1
ATOM 5349 N N . PRO B 1 312 ? 1.271 20.781 -7.492 1 97.06 312 PRO B N 1
ATOM 5350 C CA . PRO B 1 312 ? -0.072 21.125 -7.023 1 97.06 312 PRO B CA 1
ATOM 5351 C C . PRO B 1 312 ? -0.77 19.969 -6.312 1 97.06 312 PRO B C 1
ATOM 5353 O O . PRO B 1 312 ? -0.471 18.797 -6.582 1 97.06 312 PRO B O 1
ATOM 5356 N N . ILE B 1 313 ? -1.615 20.281 -5.355 1 97.81 313 ILE B N 1
ATOM 5357 C CA . ILE B 1 313 ? -2.539 19.281 -4.844 1 97.81 313 ILE B CA 1
ATOM 5358 C C . ILE B 1 313 ? -3.686 19.078 -5.832 1 97.81 313 ILE B C 1
ATOM 5360 O O . ILE B 1 313 ? -4.496 19.984 -6.039 1 97.81 313 ILE B O 1
ATOM 5364 N N . GLN B 1 314 ? -3.693 17.938 -6.426 1 97.88 314 GLN B N 1
ATOM 5365 C CA . GLN B 1 314 ? -4.68 17.609 -7.453 1 97.88 314 GLN B CA 1
ATOM 5366 C C . GLN B 1 314 ? -5.844 16.812 -6.871 1 97.88 314 GLN B C 1
ATOM 5368 O O . GLN B 1 314 ? -5.652 15.992 -5.977 1 97.88 314 GLN B O 1
ATOM 5373 N N . ASP B 1 315 ? -7.059 17.125 -7.316 1 97.44 315 ASP B N 1
ATOM 5374 C CA . ASP B 1 315 ? -8.203 16.281 -7.012 1 97.44 315 ASP B CA 1
ATOM 5375 C C . ASP B 1 315 ? -8.5 15.32 -8.164 1 97.44 315 ASP B C 1
ATOM 5377 O O . ASP B 1 315 ? -7.738 15.258 -9.133 1 97.44 315 ASP B O 1
ATOM 5381 N N . ALA B 1 316 ? -9.516 14.555 -8.062 1 97.62 316 ALA B N 1
ATOM 5382 C CA . ALA B 1 316 ? -9.797 13.5 -9.031 1 97.62 316 ALA B CA 1
ATOM 5383 C C . ALA B 1 316 ? -10.094 14.086 -10.406 1 97.62 316 ALA B C 1
ATOM 5385 O O . ALA B 1 316 ? -9.773 13.469 -11.43 1 97.62 316 ALA B O 1
ATOM 5386 N N . ARG B 1 317 ? -10.734 15.234 -10.461 1 97.31 317 ARG B N 1
ATOM 5387 C CA . ARG B 1 317 ? -10.984 15.891 -11.742 1 97.31 317 ARG B CA 1
ATOM 5388 C C . ARG B 1 317 ? -9.68 16.266 -12.422 1 97.31 317 ARG B C 1
ATOM 5390 O O . ARG B 1 317 ? -9.531 16.094 -13.641 1 97.31 317 ARG B O 1
ATOM 5397 N N . ASP B 1 318 ? -8.734 16.812 -11.641 1 97.31 318 ASP B N 1
ATOM 5398 C CA . ASP B 1 318 ? -7.418 17.125 -12.172 1 97.31 318 ASP B CA 1
ATOM 5399 C C . ASP B 1 318 ? -6.73 15.891 -12.734 1 97.31 318 ASP B C 1
ATOM 5401 O O . ASP B 1 318 ? -6.09 15.953 -13.789 1 97.31 318 ASP B O 1
ATOM 5405 N N . LEU B 1 319 ? -6.82 14.789 -12.047 1 98.25 319 LEU B N 1
ATOM 5406 C CA . LEU B 1 319 ? -6.156 13.547 -12.445 1 98.25 319 LEU B CA 1
ATOM 5407 C C . LEU B 1 319 ? -6.664 13.07 -13.797 1 98.25 319 LEU B C 1
ATOM 5409 O O . LEU B 1 319 ? -5.887 12.57 -14.617 1 98.25 319 LEU B O 1
ATOM 5413 N N . LEU B 1 320 ? -7.961 13.242 -14.094 1 98 320 LEU B N 1
ATOM 5414 C CA . LEU B 1 320 ? -8.562 12.805 -15.344 1 98 320 LEU B CA 1
ATOM 5415 C C . LEU B 1 320 ? -7.949 13.547 -16.531 1 98 320 LEU B C 1
ATOM 5417 O O . LEU B 1 320 ? -7.984 13.062 -17.656 1 98 320 LEU B O 1
ATOM 5421 N N . HIS B 1 321 ? -7.363 14.68 -16.203 1 96.62 321 HIS B N 1
ATOM 5422 C CA . HIS B 1 321 ? -6.848 15.508 -17.281 1 96.62 321 HIS B CA 1
ATOM 5423 C C . HIS B 1 321 ? -5.336 15.68 -17.172 1 96.62 321 HIS B C 1
ATOM 5425 O O . HIS B 1 321 ? -4.75 16.516 -17.875 1 96.62 321 HIS B O 1
ATOM 5431 N N . ASP B 1 322 ? -4.73 14.961 -16.297 1 97.12 322 ASP B N 1
ATOM 5432 C CA . ASP B 1 322 ? -3.297 15.094 -16.062 1 97.12 322 ASP B CA 1
ATOM 5433 C C . ASP B 1 322 ? -2.496 14.594 -17.266 1 97.12 322 ASP B C 1
ATOM 5435 O O . ASP B 1 322 ? -2.611 13.422 -17.656 1 97.12 322 ASP B O 1
ATOM 5439 N N . PRO B 1 323 ? -1.666 15.438 -17.859 1 97.38 323 PRO B N 1
ATOM 5440 C CA . PRO B 1 323 ? -0.935 15.031 -19.062 1 97.38 323 PRO B CA 1
ATOM 5441 C C . PRO B 1 323 ? 0.064 13.906 -18.797 1 97.38 323 PRO B C 1
ATOM 5443 O O . PRO B 1 323 ? 0.317 13.086 -19.688 1 97.38 323 PRO B O 1
ATOM 5446 N N . GLN B 1 324 ? 0.633 13.875 -17.641 1 97.75 324 GLN B N 1
ATOM 5447 C CA . GLN B 1 324 ? 1.582 12.828 -17.297 1 97.75 324 GLN B CA 1
ATOM 5448 C C . GLN B 1 324 ? 0.887 11.469 -17.188 1 97.75 324 GLN B C 1
ATOM 5450 O O . GLN B 1 324 ? 1.361 10.477 -17.734 1 97.75 324 GLN B O 1
ATOM 5455 N N . LEU B 1 325 ? -0.249 11.414 -16.469 1 98.25 325 LEU B N 1
ATOM 5456 C CA . LEU B 1 325 ? -0.997 10.172 -16.344 1 98.25 325 LEU B CA 1
ATOM 5457 C C . LEU B 1 325 ? -1.466 9.68 -17.719 1 98.25 325 LEU B C 1
ATOM 5459 O O . LEU B 1 325 ? -1.443 8.477 -17.984 1 98.25 325 LEU B O 1
ATOM 5463 N N . GLN B 1 326 ? -1.901 10.617 -18.547 1 98.12 326 GLN B N 1
ATOM 5464 C CA . GLN B 1 326 ? -2.322 10.266 -19.906 1 98.12 326 GLN B CA 1
ATOM 5465 C C . GLN B 1 326 ? -1.163 9.68 -20.703 1 98.12 326 GLN B C 1
ATOM 5467 O O . GLN B 1 326 ? -1.303 8.625 -21.328 1 98.12 326 GLN B O 1
ATOM 5472 N N . ALA B 1 327 ? -0.037 10.344 -20.672 1 98.44 327 ALA B N 1
ATOM 5473 C CA . ALA B 1 327 ? 1.13 9.922 -21.438 1 98.44 327 ALA B CA 1
ATOM 5474 C C . ALA B 1 327 ? 1.629 8.555 -20.969 1 98.44 327 ALA B C 1
ATOM 5476 O O . ALA B 1 327 ? 2.146 7.773 -21.766 1 98.44 327 ALA B O 1
ATOM 5477 N N . ARG B 1 328 ? 1.409 8.258 -19.75 1 98.25 328 ARG B N 1
ATOM 5478 C CA . ARG B 1 328 ? 1.917 7.02 -19.172 1 98.25 328 ARG B CA 1
ATOM 5479 C C . ARG B 1 328 ? 0.882 5.906 -19.266 1 98.25 328 ARG B C 1
ATOM 5481 O O . ARG B 1 328 ? 1.083 4.816 -18.719 1 98.25 328 ARG B O 1
ATOM 5488 N N . GLY B 1 329 ? -0.248 6.215 -19.859 1 97.94 329 GLY B N 1
ATOM 5489 C CA . GLY B 1 329 ? -1.273 5.199 -20.047 1 97.94 329 GLY B CA 1
ATOM 5490 C C . GLY B 1 329 ? -1.958 4.793 -18.766 1 97.94 329 GLY B C 1
ATOM 5491 O O . GLY B 1 329 ? -2.373 3.643 -18.609 1 97.94 329 GLY B O 1
ATOM 5492 N N . MET B 1 330 ? -2.082 5.719 -17.828 1 98.31 330 MET B N 1
ATOM 5493 C CA . MET B 1 330 ? -2.646 5.398 -16.531 1 98.31 330 MET B CA 1
ATOM 5494 C C . MET B 1 330 ? -4.16 5.59 -16.531 1 98.31 330 MET B C 1
ATOM 5496 O O . MET B 1 330 ? -4.836 5.227 -15.562 1 98.31 330 MET B O 1
ATOM 5500 N N . LEU B 1 331 ? -4.703 6.176 -17.562 1 98.25 331 LEU B N 1
ATOM 5501 C CA . LEU B 1 331 ? -6.141 6.359 -17.734 1 98.25 331 LEU B CA 1
ATOM 5502 C C . LEU B 1 331 ? -6.668 5.516 -18.891 1 98.25 331 LEU B C 1
ATOM 5504 O O . LEU B 1 331 ? -6.406 5.816 -20.047 1 98.25 331 LEU B O 1
ATOM 5508 N N . GLU B 1 332 ? -7.395 4.488 -18.531 1 98.19 332 GLU B N 1
ATOM 5509 C CA . GLU B 1 332 ? -7.945 3.566 -19.516 1 98.19 332 GLU B CA 1
ATOM 5510 C C . GLU B 1 332 ? -9.43 3.834 -19.75 1 98.19 332 GLU B C 1
ATOM 5512 O O . GLU B 1 332 ? -10.133 4.297 -18.859 1 98.19 332 GLU B O 1
ATOM 5517 N N . HIS B 1 333 ? -9.844 3.545 -20.969 1 97.88 333 HIS B N 1
ATOM 5518 C CA . HIS B 1 333 ? -11.25 3.709 -21.344 1 97.88 333 HIS B CA 1
ATOM 5519 C C . HIS B 1 333 ? -11.906 2.361 -21.625 1 97.88 333 HIS B C 1
ATOM 5521 O O . HIS B 1 333 ? -11.406 1.577 -22.438 1 97.88 333 HIS B O 1
ATOM 5527 N N . VAL B 1 334 ? -12.961 2.105 -20.875 1 98.19 334 VAL B N 1
ATOM 5528 C CA . VAL B 1 334 ? -13.719 0.879 -21.094 1 98.19 334 VAL B CA 1
ATOM 5529 C C . VAL B 1 334 ? -15.141 1.223 -21.516 1 98.19 334 VAL B C 1
ATOM 5531 O O . VAL B 1 334 ? -15.617 2.338 -21.297 1 98.19 334 VAL B O 1
ATOM 5534 N N . GLU B 1 335 ? -15.75 0.291 -22.156 1 97.5 335 GLU B N 1
ATOM 5535 C CA . GLU B 1 335 ? -17.141 0.473 -22.578 1 97.5 335 GLU B CA 1
ATOM 5536 C C . GLU B 1 335 ? -18.094 -0.261 -21.641 1 97.5 335 GLU B C 1
ATOM 5538 O O . GLU B 1 335 ? -17.938 -1.455 -21.391 1 97.5 335 GLU B O 1
ATOM 5543 N N . VAL B 1 336 ? -19.047 0.46 -21.094 1 96.31 336 VAL B N 1
ATOM 5544 C CA . VAL B 1 336 ? -20.109 -0.083 -20.25 1 96.31 336 VAL B CA 1
ATOM 5545 C C . VAL B 1 336 ? -21.469 0.271 -20.828 1 96.31 336 VAL B C 1
ATOM 5547 O O . VAL B 1 336 ? -21.891 1.427 -20.781 1 96.31 336 VAL B O 1
ATOM 5550 N N . ASP B 1 337 ? -22.156 -0.746 -21.344 1 92 337 ASP B N 1
ATOM 5551 C CA . ASP B 1 337 ? -23.484 -0.561 -21.906 1 92 337 ASP B CA 1
ATOM 5552 C C . ASP B 1 337 ? -23.484 0.538 -22.969 1 92 337 ASP B C 1
ATOM 5554 O O . ASP B 1 337 ? -24.312 1.442 -22.938 1 92 337 ASP B O 1
ATOM 5558 N N . GLY B 1 338 ? -22.5 0.578 -23.766 1 93.25 338 GLY B N 1
ATOM 5559 C CA . GLY B 1 338 ? -22.422 1.492 -24.891 1 93.25 338 GLY B CA 1
ATOM 5560 C C . GLY B 1 338 ? -21.828 2.84 -24.531 1 93.25 338 GLY B C 1
ATOM 5561 O O . GLY B 1 338 ? -21.656 3.703 -25.391 1 93.25 338 GLY B O 1
ATOM 5562 N N . ARG B 1 339 ? -21.531 3.074 -23.375 1 94.94 339 ARG B N 1
ATOM 5563 C CA . ARG B 1 339 ? -20.969 4.34 -22.922 1 94.94 339 ARG B CA 1
ATOM 5564 C C . ARG B 1 339 ? -19.531 4.156 -22.422 1 94.94 339 ARG B C 1
ATOM 5566 O O . ARG B 1 339 ? -19.219 3.146 -21.781 1 94.94 339 ARG B O 1
ATOM 5573 N N . SER B 1 340 ? -18.797 5.176 -22.609 1 97.94 340 SER B N 1
ATOM 5574 C CA . SER B 1 340 ? -17.391 5.129 -22.188 1 97.94 340 SER B CA 1
ATOM 5575 C C . SER B 1 340 ? -17.266 5.418 -20.703 1 97.94 340 SER B C 1
ATOM 5577 O O . SER B 1 340 ? -17.969 6.262 -20.156 1 97.94 340 SER B O 1
ATOM 5579 N N . LEU B 1 341 ? -16.344 4.707 -20.016 1 98.38 341 LEU B N 1
ATOM 5580 C CA . LEU B 1 341 ? -15.961 4.922 -18.625 1 98.38 341 LEU B CA 1
ATOM 5581 C C . LEU B 1 341 ? -14.445 4.918 -18.469 1 98.38 341 LEU B C 1
ATOM 5583 O O . LEU B 1 341 ? -13.766 4.012 -18.953 1 98.38 341 LEU B O 1
ATOM 5587 N N . THR B 1 342 ? -13.945 6.023 -17.812 1 98.62 342 THR B N 1
ATOM 5588 C CA . THR B 1 342 ? -12.516 6.07 -17.531 1 98.62 342 THR B CA 1
ATOM 5589 C C . THR B 1 342 ? -12.203 5.371 -16.219 1 98.62 342 THR B C 1
ATOM 5591 O O . THR B 1 342 ? -12.844 5.637 -15.195 1 98.62 342 THR B O 1
ATOM 5594 N N . ILE B 1 343 ? -11.312 4.391 -16.234 1 98.56 343 ILE B N 1
ATOM 5595 C CA . ILE B 1 343 ? -10.805 3.727 -15.031 1 98.56 343 ILE B CA 1
ATOM 5596 C C . ILE B 1 343 ? -9.273 3.777 -15.023 1 98.56 343 ILE B C 1
ATOM 5598 O O . ILE B 1 343 ? -8.648 3.922 -16.078 1 98.56 343 ILE B O 1
ATOM 5602 N N . PRO B 1 344 ? -8.672 3.781 -13.883 1 98.56 344 PRO B N 1
ATOM 5603 C CA . PRO B 1 344 ? -7.211 3.865 -13.852 1 98.56 344 PRO B CA 1
ATOM 5604 C C . PRO B 1 344 ? -6.535 2.539 -14.203 1 98.56 344 PRO B C 1
ATOM 5606 O O . PRO B 1 344 ? -7.078 1.471 -13.906 1 98.56 344 PRO B O 1
ATOM 5609 N N . ALA B 1 345 ? -5.336 2.629 -14.844 1 98.44 345 ALA B N 1
ATOM 5610 C CA . ALA B 1 345 ? -4.469 1.459 -14.953 1 98.44 345 ALA B CA 1
ATOM 5611 C C . ALA B 1 345 ? -3.926 1.051 -13.586 1 98.44 345 ALA B C 1
ATOM 5613 O O . ALA B 1 345 ? -4.109 1.767 -12.602 1 98.44 345 ALA B O 1
ATOM 5614 N N . ILE B 1 346 ? -3.402 -0.118 -13.562 1 98.25 346 ILE B N 1
ATOM 5615 C CA . ILE B 1 346 ? -2.947 -0.641 -12.281 1 98.25 346 ILE B CA 1
ATOM 5616 C C . ILE B 1 346 ? -1.424 -0.734 -12.273 1 98.25 346 ILE B C 1
ATOM 5618 O O . ILE B 1 346 ? -0.822 -1.262 -13.211 1 98.25 346 ILE B O 1
ATOM 5622 N N . ALA B 1 347 ? -0.77 -0.12 -11.266 1 97.69 347 ALA B N 1
ATOM 5623 C CA . ALA B 1 347 ? 0.676 -0.173 -11.062 1 97.69 347 ALA B CA 1
ATOM 5624 C C . ALA B 1 347 ? 1.11 -1.549 -10.57 1 97.69 347 ALA B C 1
ATOM 5626 O O . ALA B 1 347 ? 0.306 -2.293 -10 1 97.69 347 ALA B O 1
ATOM 5627 N N . PRO B 1 348 ? 2.375 -1.929 -10.828 1 97.94 348 PRO B N 1
ATOM 5628 C CA . PRO B 1 348 ? 3.422 -1.2 -11.547 1 97.94 348 PRO B CA 1
ATOM 5629 C C . PRO B 1 348 ? 3.383 -1.446 -13.055 1 97.94 348 PRO B C 1
ATOM 5631 O O . PRO B 1 348 ? 2.51 -2.166 -13.539 1 97.94 348 PRO B O 1
ATOM 5634 N N . LYS B 1 349 ? 4.316 -0.786 -13.781 1 98.44 349 LYS B N 1
ATOM 5635 C CA . LYS B 1 349 ? 4.445 -1.032 -15.219 1 98.44 349 LYS B CA 1
ATOM 5636 C C . LYS B 1 349 ? 5.562 -2.033 -15.5 1 98.44 349 LYS B C 1
ATOM 5638 O O . LYS B 1 349 ? 6.703 -1.841 -15.07 1 98.44 349 LYS B O 1
ATOM 5643 N N . LEU B 1 350 ? 5.211 -3.121 -16.125 1 98.38 350 LEU B N 1
ATOM 5644 C CA . LEU B 1 350 ? 6.16 -4.102 -16.641 1 98.38 350 LEU B CA 1
ATOM 5645 C C . LEU B 1 350 ? 6.367 -3.914 -18.141 1 98.38 350 LEU B C 1
ATOM 5647 O O . LEU B 1 350 ? 5.406 -3.939 -18.906 1 98.38 350 LEU B O 1
ATOM 5651 N N . ASP B 1 351 ? 7.57 -3.752 -18.516 1 96.31 351 ASP B N 1
ATOM 5652 C CA . ASP B 1 351 ? 7.816 -3.391 -19.906 1 96.31 351 ASP B CA 1
ATOM 5653 C C . ASP B 1 351 ? 7.633 -4.598 -20.828 1 96.31 351 ASP B C 1
ATOM 5655 O O . ASP B 1 351 ? 7.039 -4.48 -21.906 1 96.31 351 ASP B O 1
ATOM 5659 N N . GLY B 1 352 ? 8.102 -5.777 -20.422 1 96.25 352 GLY B N 1
ATOM 5660 C CA . GLY B 1 352 ? 8.062 -6.965 -21.266 1 96.25 352 GLY B CA 1
ATOM 5661 C C . GLY B 1 352 ? 6.707 -7.652 -21.266 1 96.25 352 GLY B C 1
ATOM 5662 O O . GLY B 1 352 ? 6.309 -8.266 -22.25 1 96.25 352 GLY B O 1
ATOM 5663 N N . THR B 1 353 ? 6.008 -7.57 -20.172 1 97.81 353 THR B N 1
ATOM 5664 C CA . THR B 1 353 ? 4.73 -8.242 -19.969 1 97.81 353 THR B CA 1
ATOM 5665 C C . THR B 1 353 ? 3.727 -7.309 -19.312 1 97.81 353 THR B C 1
ATOM 5667 O O . THR B 1 353 ? 3.242 -7.594 -18.203 1 97.81 353 THR B O 1
ATOM 5670 N N . PRO B 1 354 ? 3.33 -6.238 -20 1 97.88 354 PRO B N 1
ATOM 5671 C CA . PRO B 1 354 ? 2.469 -5.215 -19.406 1 97.88 354 PRO B CA 1
ATOM 5672 C C . PRO B 1 354 ? 1.085 -5.75 -19.047 1 97.88 354 PRO B C 1
ATOM 5674 O O . PRO B 1 354 ? 0.536 -6.59 -19.766 1 97.88 354 PRO B O 1
ATOM 5677 N N . GLY B 1 355 ? 0.527 -5.293 -17.891 1 97.94 355 GLY B N 1
ATOM 5678 C CA . GLY B 1 355 ? -0.871 -5.539 -17.578 1 97.94 355 GLY B CA 1
ATOM 5679 C C . GLY B 1 355 ? -1.827 -4.785 -18.484 1 97.94 355 GLY B C 1
ATOM 5680 O O . GLY B 1 355 ? -1.413 -3.891 -19.219 1 97.94 355 GLY B O 1
ATOM 5681 N N . ARG B 1 356 ? -3.078 -5.176 -18.391 1 97.81 356 ARG B N 1
ATOM 5682 C CA . ARG B 1 356 ? -4.074 -4.461 -19.172 1 97.81 356 ARG B CA 1
ATOM 5683 C C . ARG B 1 356 ? -5.488 -4.805 -18.719 1 97.81 356 ARG B C 1
ATOM 5685 O O . ARG B 1 356 ? -5.715 -5.871 -18.141 1 97.81 356 ARG B O 1
ATOM 5692 N N . THR B 1 357 ? -6.367 -3.938 -19.016 1 98.38 357 THR B N 1
ATOM 5693 C CA . THR B 1 357 ? -7.797 -4.176 -18.844 1 98.38 357 THR B CA 1
ATOM 5694 C C . THR B 1 357 ? -8.406 -4.73 -20.125 1 98.38 357 THR B C 1
ATOM 5696 O O . THR B 1 357 ? -8.281 -4.125 -21.188 1 98.38 357 THR B O 1
ATOM 5699 N N . GLU B 1 358 ? -9.016 -5.871 -20.016 1 97.81 358 GLU B N 1
ATOM 5700 C CA . GLU B 1 358 ? -9.656 -6.477 -21.188 1 97.81 358 GLU B CA 1
ATOM 5701 C C . GLU B 1 358 ? -11.148 -6.152 -21.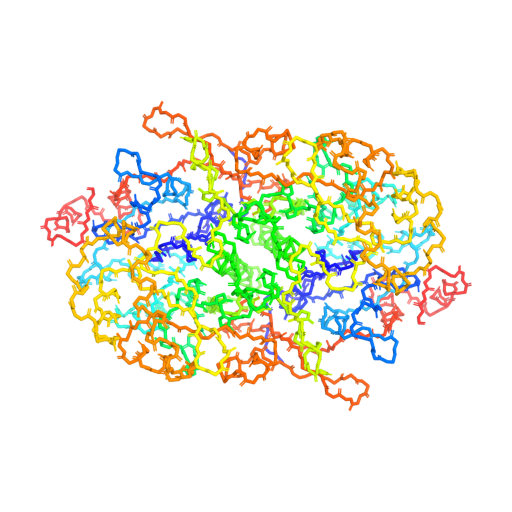219 1 97.81 358 GLU B C 1
ATOM 5703 O O . GLU B 1 358 ? -11.711 -5.914 -22.297 1 97.81 358 GLU B O 1
ATOM 5708 N N . TRP B 1 359 ? -11.82 -6.188 -20.094 1 98.12 359 TRP B N 1
ATOM 5709 C CA . TRP B 1 359 ? -13.234 -5.848 -19.984 1 98.12 359 TRP B CA 1
ATOM 5710 C C . TRP B 1 359 ? -13.562 -5.312 -18.594 1 98.12 359 TRP B C 1
ATOM 5712 O O . TRP B 1 359 ? -12.859 -5.609 -17.625 1 98.12 359 TRP B O 1
ATOM 5722 N N . PRO B 1 360 ? -14.57 -4.438 -18.453 1 98.44 360 PRO B N 1
ATOM 5723 C CA . PRO B 1 360 ? -15.023 -3.982 -17.125 1 98.44 360 PRO B CA 1
ATOM 5724 C C . PRO B 1 360 ? -15.82 -5.047 -16.375 1 98.44 360 PRO B C 1
ATOM 5726 O O . PRO B 1 360 ? -16.188 -6.066 -16.953 1 98.44 360 PRO B O 1
ATOM 5729 N N . GLY B 1 361 ? -16.031 -4.789 -15.055 1 98.31 361 GLY B N 1
ATOM 5730 C CA . GLY B 1 361 ? -16.875 -5.695 -14.289 1 98.31 361 GLY B CA 1
ATOM 5731 C C . GLY B 1 361 ? -18.234 -5.922 -14.914 1 98.31 361 GLY B C 1
ATOM 5732 O O . GLY B 1 361 ? -18.922 -4.969 -15.289 1 98.31 361 GLY B O 1
ATOM 5733 N N . GLY B 1 362 ? -18.656 -7.121 -15.039 1 96.69 362 GLY B N 1
ATOM 5734 C CA . GLY B 1 362 ? -19.859 -7.48 -15.773 1 96.69 362 GLY B CA 1
ATOM 5735 C C . GLY B 1 362 ? -21.062 -7.676 -14.883 1 96.69 362 GLY B C 1
ATOM 5736 O O . GLY B 1 362 ? -21.031 -7.328 -13.695 1 96.69 362 GLY B O 1
ATOM 5737 N N . ALA B 1 363 ? -22.109 -8.172 -15.523 1 97.06 363 ALA B N 1
ATOM 5738 C CA . ALA B 1 363 ? -23.375 -8.422 -14.828 1 97.06 363 ALA B CA 1
ATOM 5739 C C . ALA B 1 363 ? -23.234 -9.578 -13.836 1 97.06 363 ALA B C 1
ATOM 5741 O O . ALA B 1 363 ? -22.391 -10.461 -14.023 1 97.06 363 ALA B O 1
ATOM 5742 N N . LEU B 1 364 ? -24.062 -9.516 -12.805 1 97.94 364 LEU B N 1
ATOM 5743 C CA . LEU B 1 364 ? -24.062 -10.562 -11.781 1 97.94 364 LEU B CA 1
ATOM 5744 C C . LEU B 1 364 ? -24.359 -11.922 -12.398 1 97.94 364 LEU B C 1
ATOM 5746 O O . LEU B 1 364 ? -25.375 -12.102 -13.07 1 97.94 364 LEU B O 1
ATOM 5750 N N . GLY B 1 365 ? -23.438 -12.844 -12.273 1 98.31 365 GLY B N 1
ATOM 5751 C CA . GLY B 1 365 ? -23.625 -14.219 -12.703 1 98.31 365 GLY B CA 1
ATOM 5752 C C . GLY B 1 365 ? -23.484 -14.391 -14.203 1 98.31 365 GLY B C 1
ATOM 5753 O O . GLY B 1 365 ? -23.797 -15.453 -14.742 1 98.31 365 GLY B O 1
ATOM 5754 N N . ALA B 1 366 ? -22.953 -13.438 -14.906 1 97.75 366 ALA B N 1
ATOM 5755 C CA . ALA B 1 366 ? -22.859 -13.461 -16.359 1 97.75 366 ALA B CA 1
ATOM 5756 C C . ALA B 1 366 ? -22.031 -14.633 -16.844 1 97.75 366 ALA B C 1
ATOM 5758 O O . ALA B 1 366 ? -22.172 -15.07 -18 1 97.75 366 ALA B O 1
ATOM 5759 N N . HIS B 1 367 ? -21.172 -15.203 -16 1 98.62 367 HIS B N 1
ATOM 5760 C CA . HIS B 1 367 ? -20.25 -16.25 -16.438 1 98.62 367 HIS B CA 1
ATOM 5761 C C . HIS B 1 367 ? -20.531 -17.562 -15.727 1 98.62 367 HIS B C 1
ATOM 5763 O O . HIS B 1 367 ? -19.734 -18.516 -15.828 1 98.62 367 HIS B O 1
ATOM 5769 N N . THR B 1 368 ? -21.609 -17.688 -15 1 98.69 368 THR B N 1
ATOM 5770 C CA . THR B 1 368 ? -21.891 -18.844 -14.164 1 98.69 368 THR B CA 1
ATOM 5771 C C . THR B 1 368 ? -21.891 -20.125 -14.992 1 98.69 368 THR B C 1
ATOM 5773 O O . THR B 1 368 ? -21.125 -21.047 -14.727 1 98.69 368 THR B O 1
ATOM 5776 N N . ARG B 1 369 ? -22.75 -20.141 -16.031 1 98.31 369 ARG B N 1
ATOM 5777 C CA . ARG B 1 369 ? -22.891 -21.328 -16.859 1 98.31 369 ARG B CA 1
ATOM 5778 C C . ARG B 1 369 ? -21.578 -21.672 -17.562 1 98.31 369 ARG B C 1
ATOM 5780 O O . ARG B 1 369 ? -21.172 -22.828 -17.578 1 98.31 369 ARG B O 1
ATOM 5787 N N . GLU B 1 370 ? -20.938 -20.703 -18.109 1 98.25 370 GLU B N 1
ATOM 5788 C CA . GLU B 1 370 ? -19.688 -20.875 -18.828 1 98.25 370 GLU B CA 1
ATOM 5789 C C . GLU B 1 370 ? -18.609 -21.516 -17.953 1 98.25 370 GLU B C 1
ATOM 5791 O O . GLU B 1 370 ? -17.953 -22.469 -18.344 1 98.25 370 GLU B O 1
ATOM 5796 N N . VAL B 1 371 ? -18.422 -20.984 -16.75 1 98.62 371 VAL B N 1
ATOM 5797 C CA . VAL B 1 371 ? -17.375 -21.438 -15.836 1 98.62 371 VAL B CA 1
ATOM 5798 C C . VAL B 1 371 ? -17.656 -22.859 -15.391 1 98.62 371 VAL B C 1
ATOM 5800 O O . VAL B 1 371 ? -16.75 -23.688 -15.336 1 98.62 371 VAL B O 1
ATOM 5803 N N . LEU B 1 372 ? -18.938 -23.156 -15.047 1 98.62 372 LEU B N 1
ATOM 5804 C CA . LEU B 1 372 ? -19.281 -24.5 -14.578 1 98.62 372 LEU B CA 1
ATOM 5805 C C . LEU B 1 372 ? -19.094 -25.516 -15.688 1 98.62 372 LEU B C 1
ATOM 5807 O O . LEU B 1 372 ? -18.641 -26.641 -15.43 1 98.62 372 LEU B O 1
ATOM 5811 N N . ARG B 1 373 ? -19.422 -25.188 -16.922 1 98.25 373 ARG B N 1
ATOM 5812 C CA . ARG B 1 373 ? -19.188 -26.062 -18.062 1 98.25 373 ARG B CA 1
ATOM 5813 C C . ARG B 1 373 ? -17.688 -26.281 -18.281 1 98.25 373 ARG B C 1
ATOM 5815 O O . ARG B 1 373 ? -17.25 -27.422 -18.422 1 98.25 373 ARG B O 1
ATOM 5822 N N . GLU B 1 374 ? -16.984 -25.188 -18.25 1 97.94 374 GLU B N 1
ATOM 5823 C CA . GLU B 1 374 ? -15.57 -25.203 -18.609 1 97.94 374 GLU B CA 1
ATOM 5824 C C . GLU B 1 374 ? -14.734 -25.875 -17.516 1 97.94 374 GLU B C 1
ATOM 5826 O O . GLU B 1 374 ? -13.867 -26.703 -17.797 1 97.94 374 GLU B O 1
ATOM 5831 N N . ARG B 1 375 ? -15 -25.578 -16.266 1 97.56 375 ARG B N 1
ATOM 5832 C CA . ARG B 1 375 ? -14.102 -25.953 -15.18 1 97.56 375 ARG B CA 1
ATOM 5833 C C . ARG B 1 375 ? -14.555 -27.25 -14.516 1 97.56 375 ARG B C 1
ATOM 5835 O O . ARG B 1 375 ? -13.742 -27.984 -13.961 1 97.56 375 ARG B O 1
ATOM 5842 N N . LEU B 1 376 ? -15.852 -27.5 -14.57 1 97.75 376 LEU B N 1
ATOM 5843 C CA . LEU B 1 376 ? -16.359 -28.656 -13.859 1 97.75 376 LEU B CA 1
ATOM 5844 C C . LEU B 1 376 ? -16.984 -29.656 -14.828 1 97.75 376 LEU B C 1
ATOM 5846 O O . LEU B 1 376 ? -17.531 -30.688 -14.406 1 97.75 376 LEU B O 1
ATOM 5850 N N . ALA B 1 377 ? -16.984 -29.344 -16.078 1 97.88 377 ALA B N 1
ATOM 5851 C CA . ALA B 1 377 ? -17.516 -30.203 -17.125 1 97.88 377 ALA B CA 1
ATOM 5852 C C . ALA B 1 377 ? -18.984 -30.531 -16.875 1 97.88 377 ALA B C 1
ATOM 5854 O O . ALA B 1 377 ? -19.422 -31.656 -17.109 1 97.88 377 ALA B O 1
ATOM 5855 N N . MET B 1 378 ? -19.641 -29.578 -16.391 1 97.81 378 MET B N 1
ATOM 5856 C CA . MET B 1 378 ? -21.062 -29.797 -16.125 1 97.81 378 MET B CA 1
ATOM 5857 C C . MET B 1 378 ? -21.906 -29.625 -17.375 1 97.81 378 MET B C 1
ATOM 5859 O O . MET B 1 378 ? -21.656 -28.719 -18.172 1 97.81 378 MET B O 1
ATOM 5863 N N . HIS B 1 379 ? -22.891 -30.469 -17.516 1 97.62 379 HIS B N 1
ATOM 5864 C CA . HIS B 1 379 ? -23.812 -30.359 -18.641 1 97.62 379 HIS B CA 1
ATOM 5865 C C . HIS B 1 379 ? -24.938 -29.391 -18.328 1 97.62 379 HIS B C 1
ATOM 5867 O O . HIS B 1 379 ? -25.234 -29.125 -17.172 1 97.62 379 HIS B O 1
ATOM 5873 N N . ASP B 1 380 ? -25.594 -28.969 -19.359 1 97.44 380 ASP B N 1
ATOM 5874 C CA . ASP B 1 380 ? -26.625 -27.938 -19.25 1 97.44 380 ASP B CA 1
ATOM 5875 C C . ASP B 1 380 ? -27.766 -28.406 -18.359 1 97.44 380 ASP B C 1
ATOM 5877 O O . ASP B 1 380 ? -28.328 -27.609 -17.594 1 97.44 380 ASP B O 1
ATOM 5881 N N . ASP B 1 381 ? -28.062 -29.625 -18.469 1 97.69 381 ASP B N 1
ATOM 5882 C CA . ASP B 1 381 ? -29.172 -30.141 -17.672 1 97.69 381 ASP B CA 1
ATOM 5883 C C . ASP B 1 381 ? -28.875 -30.047 -16.172 1 97.69 381 ASP B C 1
ATOM 5885 O O . ASP B 1 381 ? -29.734 -29.703 -15.383 1 97.69 381 ASP B O 1
ATOM 5889 N N . ALA B 1 382 ? -27.719 -30.438 -15.844 1 97.81 382 ALA B N 1
ATOM 5890 C CA . ALA B 1 382 ? -27.297 -30.359 -14.445 1 97.81 382 ALA B CA 1
ATOM 5891 C C . ALA B 1 382 ? -27.281 -28.906 -13.953 1 97.81 382 ALA B C 1
ATOM 5893 O O . ALA B 1 382 ? -27.672 -28.625 -12.828 1 97.81 382 ALA B O 1
ATOM 5894 N N . ILE B 1 383 ? -26.812 -28 -14.789 1 98.25 383 ILE B N 1
ATOM 5895 C CA . ILE B 1 383 ? -26.75 -26.594 -14.453 1 98.25 383 ILE B CA 1
ATOM 5896 C C . ILE B 1 383 ? -28.156 -26.031 -14.289 1 98.25 383 ILE B C 1
ATOM 5898 O O . ILE B 1 383 ? -28.453 -25.312 -13.328 1 98.25 383 ILE B O 1
ATOM 5902 N N . ASP B 1 384 ? -29.031 -26.406 -15.211 1 98.12 384 ASP B N 1
ATOM 5903 C CA . ASP B 1 384 ? -30.422 -25.984 -15.125 1 98.12 384 ASP B CA 1
ATOM 5904 C C . ASP B 1 384 ? -31.062 -26.438 -13.805 1 98.12 384 ASP B C 1
ATOM 5906 O O . ASP B 1 384 ? -31.844 -25.703 -13.203 1 98.12 384 ASP B O 1
ATOM 5910 N N . ALA B 1 385 ? -30.75 -27.625 -13.43 1 98.19 385 ALA B N 1
ATOM 5911 C CA . ALA B 1 385 ? -31.281 -28.156 -12.172 1 98.19 385 ALA B CA 1
ATOM 5912 C C . ALA B 1 385 ? -30.797 -27.344 -10.984 1 98.19 385 ALA B C 1
ATOM 5914 O O . ALA B 1 385 ? -31.547 -27.109 -10.031 1 98.19 385 ALA B O 1
ATOM 5915 N N . LEU B 1 386 ? -29.531 -26.969 -10.977 1 98.31 386 LEU B N 1
ATOM 5916 C CA . LEU B 1 386 ? -28.969 -26.156 -9.906 1 98.31 386 LEU B CA 1
ATOM 5917 C C . LEU B 1 386 ? -29.641 -24.781 -9.852 1 98.31 386 LEU B C 1
ATOM 5919 O O . LEU B 1 386 ? -29.875 -24.25 -8.766 1 98.31 386 LEU B O 1
ATOM 5923 N N . VAL B 1 387 ? -29.906 -24.188 -11.039 1 98.06 387 VAL B N 1
ATOM 5924 C CA . VAL B 1 387 ? -30.609 -22.906 -11.109 1 98.06 387 VAL B CA 1
ATOM 5925 C C . VAL B 1 387 ? -32 -23.062 -10.5 1 98.06 387 VAL B C 1
ATOM 5927 O O . VAL B 1 387 ? -32.438 -22.219 -9.703 1 98.06 387 VAL B O 1
ATOM 5930 N N . ALA B 1 388 ? -32.656 -24.125 -10.883 1 97.81 388 ALA B N 1
ATOM 5931 C CA . ALA B 1 388 ? -34 -24.375 -10.43 1 97.81 388 ALA B CA 1
ATOM 5932 C C . ALA B 1 388 ? -34.062 -24.5 -8.906 1 97.81 388 ALA B C 1
ATOM 5934 O O . ALA B 1 388 ? -35.031 -24.094 -8.281 1 97.81 388 ALA B O 1
ATOM 5935 N N . ARG B 1 389 ? -33.031 -25.047 -8.32 1 97.5 389 ARG B N 1
ATOM 5936 C CA . ARG B 1 389 ? -33 -25.266 -6.875 1 97.5 389 ARG B CA 1
ATOM 5937 C C . ARG B 1 389 ? -32.438 -24.047 -6.152 1 97.5 389 ARG B C 1
ATOM 5939 O O . ARG B 1 389 ? -32.406 -24.016 -4.918 1 97.5 389 ARG B O 1
ATOM 5946 N N . GLY B 1 390 ? -31.969 -23.047 -6.832 1 97.44 390 GLY B N 1
ATOM 5947 C CA . GLY B 1 390 ? -31.5 -21.812 -6.246 1 97.44 390 GLY B CA 1
ATOM 5948 C C . GLY B 1 390 ? -30.078 -21.891 -5.738 1 97.44 390 GLY B C 1
ATOM 5949 O O . GLY B 1 390 ? -29.625 -21.016 -4.992 1 97.44 390 GLY B O 1
ATOM 5950 N N . VAL B 1 391 ? -29.328 -22.922 -6.141 1 98.44 391 VAL B N 1
ATOM 5951 C CA . VAL B 1 391 ? -27.953 -23.125 -5.703 1 98.44 391 VAL B CA 1
ATOM 5952 C C . VAL B 1 391 ? -27.031 -22.141 -6.445 1 98.44 391 VAL B C 1
ATOM 5954 O O . VAL B 1 391 ? -26.031 -21.672 -5.887 1 98.44 391 VAL B O 1
ATOM 5957 N N . ILE B 1 392 ? -27.375 -21.906 -7.723 1 98.56 392 ILE B N 1
ATOM 5958 C CA . ILE B 1 392 ? -26.656 -20.953 -8.555 1 98.56 392 ILE B CA 1
ATOM 5959 C C . ILE B 1 392 ? -27.641 -20.031 -9.25 1 98.56 392 ILE B C 1
ATOM 5961 O O . ILE B 1 392 ? -28.859 -20.25 -9.203 1 98.56 392 ILE B O 1
ATOM 5965 N N . ALA B 1 393 ? -27.125 -18.938 -9.758 1 96.94 393 ALA B N 1
ATOM 5966 C CA . ALA B 1 393 ? -27.922 -18.031 -10.578 1 96.94 393 ALA B CA 1
ATOM 5967 C C . ALA B 1 393 ? -27.125 -17.531 -11.781 1 96.94 393 ALA B C 1
ATOM 5969 O O . ALA B 1 393 ? -25.891 -17.625 -11.797 1 96.94 393 ALA B O 1
ATOM 5970 N N . GLU B 1 394 ? -27.938 -17.109 -12.789 1 94.56 394 GLU B N 1
ATOM 5971 C CA . GLU B 1 394 ? -27.344 -16.594 -14.016 1 94.56 394 GLU B CA 1
ATOM 5972 C C . GLU B 1 394 ? -27.984 -15.273 -14.422 1 94.56 394 GLU B C 1
ATOM 5974 O O . GLU B 1 394 ? -29.125 -14.992 -14.062 1 94.56 394 GLU B O 1
#

Nearest PDB structures (foldseek):
  8rp3-assembly1_B  TM=8.915E-01  e=1.097E-28  Mycobacterium tuberculosis
  8rp5-assembly1_B  TM=8.767E-01  e=4.259E-29  Mycobacterium tuberculosis
  2gci-assembly2_C  TM=8.927E-01  e=3.182E-28  Mycobacterium tuberculosis
  8rp4-assembly1_B  TM=8.769E-01  e=8.163E-29  Mycobacterium tuberculosis
  2yim-assembly2_D  TM=8.923E-01  e=2.676E-27  Mycobacterium tuberculosis H37Rv

Radius of gyration: 25.82 Å; Cα contacts (8 Å, |Δi|>4): 1912; chains: 2; bounding box: 81×70×57 Å

Sequence (788 aa):
MSRRPLDGVRVLELGQLLAGPWAATMLAYFGADVIKVEPPGGDPIRTWRVVEDGTSLWWRSLARNKRSVVIDLRHDEGRALVKQLAATSDVLIENFRPGTMEQWGLGPDDLRASSPRLVYARVSGFGQTGPHAHRPGYASVAEAVGGLRSVTGFPDRPPARANVSLGDSLAGIHAALGIVMALYERDAQGGTGQTIDVALTESIVSVLESMIPEADRGVVRERAGTTVTGIVPSNTYPTRDGKWVVIGANSESNFQRLMRAIERPDLEGLRGNPARVARQAELDEAIATWTRTRSADEIVRVLEDAAVPAGPIQDARDLLHDPQLQARGMLEHVEVDGRSLTIPAIAPKLDGTPGRTEWPGGALGAHTREVLRERLAMHDDAIDALVARGVIAEMSRRPLDGVRVLELGQLLAGPWAATMLAYFGADVIKVEPPGGDPIRTWRVVEDGTSLWWRSLARNKRSVVIDLRHDEGRALVKQLAATSDVLIENFRPGTMEQWGLGPDDLRASSPRLVYARVSGFGQTGPHAHRPGYASVAEAVGGLRSVTGFPDRPPARANVSLGDSLAGIHAALGIVMALYERDAQGGTGQTIDVALTESIVSVLESMIPEADRGVVRERAGTTVTGIVPSNTYPTRDGKWVVIGANSESNFQRLMRAIERPDLEGLRGNPARVARQAELDEAIATWTRTRSADEIVRVLEDAAVPAGPIQDARDLLHDPQLQARGMLEHVEVDGRSLTIPAIAPKLDGTPGRTEWPGGALGAHTREVLRERLAMHDDAIDALVARGVIAE

pLDDT: mean 96.04, std 3.81, range [72.0, 98.94]

Solvent-accessible surface area (backbone atoms only — not comparable to full-atom values): 38250 Å² total; per-residue (Å²): 131,81,58,31,52,32,55,88,41,30,33,38,32,59,25,56,65,50,26,32,34,46,18,51,24,55,44,18,31,28,37,20,48,30,39,34,46,24,45,84,86,43,50,73,42,34,65,39,87,57,59,58,96,78,35,9,46,45,30,29,54,54,34,25,47,43,39,32,24,22,41,24,69,88,35,69,66,22,37,51,50,51,52,56,52,51,58,74,27,45,30,39,34,30,43,59,65,65,63,51,46,50,76,62,60,61,22,69,78,59,42,36,80,77,26,56,60,33,30,38,35,42,33,33,23,52,24,84,50,46,89,46,15,75,47,73,48,49,38,68,29,17,29,16,52,28,24,54,26,39,18,14,10,41,72,89,53,76,52,14,38,54,53,58,57,54,24,26,45,44,26,6,54,35,44,37,38,42,49,44,40,47,49,29,20,25,62,53,68,69,50,56,31,38,44,32,43,27,18,20,20,52,37,38,35,51,61,44,43,63,43,38,35,36,23,67,74,71,44,66,79,50,32,44,21,48,33,42,88,83,44,29,50,31,38,60,33,50,21,51,75,74,48,42,30,27,40,51,25,51,47,71,69,29,33,37,36,45,24,53,73,69,69,36,64,89,60,40,75,62,65,58,42,70,54,32,46,76,39,36,69,61,51,50,48,54,51,30,62,54,33,43,73,28,40,54,68,54,48,36,50,55,32,50,75,52,65,22,37,49,24,44,47,22,41,44,62,50,56,80,65,31,64,44,43,55,62,62,56,36,63,37,79,41,70,56,95,89,36,82,43,44,33,58,47,72,72,43,45,35,72,75,34,46,57,55,86,83,43,51,30,70,58,80,13,72,33,23,68,61,48,41,32,72,75,65,66,47,52,69,68,61,51,52,51,35,42,73,70,59,31,31,46,102,130,80,58,30,51,31,55,88,40,30,33,39,32,59,27,55,65,49,27,33,34,45,18,50,26,56,44,18,31,26,36,21,48,31,41,34,45,24,45,84,88,45,50,73,42,33,65,38,86,58,59,56,96,78,35,8,46,44,30,28,55,52,34,25,46,42,40,33,24,22,40,25,67,88,35,70,67,22,36,51,51,50,52,54,52,51,57,73,27,46,30,40,35,30,42,59,64,65,62,51,46,50,73,62,60,61,22,68,77,61,41,36,80,77,26,56,60,33,30,38,37,41,33,33,23,54,23,84,51,47,88,47,16,74,48,73,49,48,37,69,31,18,29,16,51,28,23,55,25,40,17,13,10,42,74,90,51,76,54,13,37,53,51,59,58,55,25,25,46,44,26,6,53,36,43,36,36,41,50,43,38,48,49,29,18,25,63,54,67,70,50,56,31,37,45,30,44,26,18,20,20,51,38,37,36,52,62,45,43,64,43,39,34,36,21,66,74,71,44,66,79,49,32,46,21,46,32,42,89,82,44,30,50,32,38,62,34,48,21,50,75,75,48,42,30,28,41,51,26,51,47,70,68,28,32,38,37,44,23,51,72,69,70,36,63,88,60,40,75,63,65,59,43,69,54,31,47,76,39,38,69,60,52,50,48,55,51,31,62,54,33,42,74,30,41,52,70,55,48,35,51,56,32,50,76,52,67,25,39,49,24,43,48,21,41,43,60,50,54,78,65,30,64,44,43,54,63,63,56,36,64,37,79,40,72,56,95,89,38,82,43,43,33,58,47,71,71,43,45,35,69,76,34,47,58,56,84,83,44,51,29,69,58,80,13,72,33,24,67,59,48,41,33,71,76,66,66,47,51,68,66,62,51,51,50,36,41,74,70,56,32,31,44,102